Protein AF-A0AAQ3WH14-F1 (afdb_monomer_lite)

InterPro domains:
  IPR000823 Plant peroxidase [PR00461] (354-373)
  IPR000823 Plant peroxidase [PR00461] (378-398)
  IPR000823 Plant peroxidase [PR00461] (417-430)
  IPR000823 Plant peroxidase [PR00461] (436-446)
  IPR000823 Plant peroxidase [PR00461] (455-470)
  IPR000823 Plant peroxidase [PR00461] (501-513)
  IPR000823 Plant peroxidase [PR00461] (567-582)
  IPR000823 Plant peroxidase [PR00461] (583-600)
  IPR000823 Plant peroxidase [PR00461] (625-638)
  IPR000823 Plant peroxidase [PTHR31235] (31-339)
  IPR002016 Haem peroxidase [PF00141] (60-306)
  IPR002016 Haem peroxidase [PF00141] (361-611)
  IPR002016 Haem peroxidase [PF00141] (699-943)
  IPR002016 Haem peroxidase [PR00458] (376-390)
  IPR002016 Haem peroxidase [PR00458] (437-454)
  IPR002016 Haem peroxidase [PR00458] (455-467)
  IPR002016 Haem peroxidase [PR00458] (502-517)
  IPR002016 Haem peroxidase [PR00458] (900-915)
  IPR002016 Haem peroxidase [PS50873] (43-346)
  IPR002016 Haem peroxidase [PS50873] (344-651)

Organism: NCBI:txid547442

Structure (mmCIF, N/CA/C/O backbone):
data_AF-A0AAQ3WH14-F1
#
_entry.id   AF-A0AAQ3WH14-F1
#
loop_
_atom_site.group_PDB
_atom_site.id
_atom_site.type_symbol
_atom_site.label_atom_id
_atom_site.label_alt_id
_atom_site.label_comp_id
_atom_site.label_asym_id
_atom_site.label_entity_id
_atom_site.label_seq_id
_atom_site.pdbx_PDB_ins_code
_atom_site.Cartn_x
_atom_site.Cartn_y
_atom_site.Cartn_z
_atom_site.occupancy
_atom_site.B_iso_or_equiv
_atom_site.auth_seq_id
_atom_site.auth_comp_id
_atom_site.auth_asym_id
_atom_site.auth_atom_id
_atom_site.pdbx_PDB_model_num
ATOM 1 N N . MET A 1 1 ? -26.063 -14.538 92.905 1.00 34.34 1 MET A N 1
ATOM 2 C CA . MET A 1 1 ? -25.405 -15.787 93.361 1.00 34.34 1 MET A CA 1
ATOM 3 C C . MET A 1 1 ? -25.209 -16.696 92.156 1.00 34.34 1 MET A C 1
ATOM 5 O O . MET A 1 1 ? -25.948 -16.538 91.194 1.00 34.34 1 MET A O 1
ATOM 9 N N . ALA A 1 2 ? -24.216 -17.586 92.174 1.00 45.72 2 ALA A N 1
ATOM 10 C CA . ALA A 1 2 ? -23.890 -18.449 91.035 1.00 45.72 2 ALA A CA 1
ATOM 11 C C . ALA A 1 2 ? -24.552 -19.832 91.134 1.00 45.72 2 ALA A C 1
ATOM 13 O O . ALA A 1 2 ? -24.705 -20.358 92.234 1.00 45.72 2 ALA A O 1
ATOM 14 N N . SER A 1 3 ? -24.834 -20.457 89.988 1.00 34.75 3 SER A N 1
ATOM 15 C CA . SER A 1 3 ? -24.667 -21.906 89.801 1.00 34.75 3 SER A CA 1
ATOM 16 C C . SER A 1 3 ? -24.689 -22.271 88.313 1.00 34.75 3 SER A C 1
ATOM 18 O O . SER A 1 3 ? -25.274 -21.552 87.505 1.00 34.75 3 SER A O 1
ATOM 20 N N . SER A 1 4 ? -24.075 -23.397 87.956 1.00 50.78 4 SER A N 1
ATOM 21 C CA . SER A 1 4 ? -24.075 -23.971 86.607 1.00 50.78 4 SER A CA 1
ATOM 22 C C . SER A 1 4 ? -24.204 -25.495 86.688 1.00 50.78 4 SER A C 1
ATOM 24 O O . SER A 1 4 ? -23.597 -26.122 87.558 1.00 50.78 4 SER A O 1
ATOM 26 N N . ARG A 1 5 ? -24.980 -26.110 85.783 1.00 40.62 5 ARG A N 1
ATOM 27 C CA . ARG A 1 5 ? -24.983 -27.566 85.541 1.00 40.62 5 ARG A CA 1
ATOM 28 C C . ARG A 1 5 ? -25.266 -27.896 84.062 1.00 40.62 5 ARG A C 1
ATOM 30 O O . ARG A 1 5 ? -25.928 -27.100 83.400 1.00 40.62 5 ARG A O 1
ATOM 37 N N . PRO A 1 6 ? -24.748 -29.029 83.542 1.00 61.78 6 PRO A N 1
ATOM 38 C CA . PRO A 1 6 ? -24.828 -29.404 82.127 1.00 61.78 6 PRO A CA 1
ATOM 39 C C . PRO A 1 6 ? -25.995 -30.361 81.819 1.00 61.78 6 PRO A C 1
ATOM 41 O O . PRO A 1 6 ? -26.651 -30.865 82.731 1.00 61.78 6 PRO A O 1
ATOM 44 N N . LEU A 1 7 ? -26.189 -30.679 80.533 1.00 32.81 7 LEU A N 1
ATOM 45 C CA . LEU A 1 7 ? -27.071 -31.751 80.054 1.00 32.81 7 LEU A CA 1
ATOM 46 C C . LEU A 1 7 ? -26.347 -32.705 79.089 1.00 32.81 7 LEU A C 1
ATOM 48 O O . LEU A 1 7 ? -25.320 -32.360 78.506 1.00 32.81 7 LEU A O 1
ATOM 52 N N . SER A 1 8 ? -26.869 -33.929 78.991 1.00 32.41 8 SER A N 1
ATOM 53 C CA . SER A 1 8 ? -26.214 -35.103 78.403 1.00 32.41 8 SER A CA 1
ATOM 54 C C . SER A 1 8 ? -26.735 -35.492 77.012 1.00 32.41 8 SER A C 1
ATOM 56 O O . SER A 1 8 ? -27.715 -34.953 76.504 1.00 32.41 8 SER A O 1
ATOM 58 N N . SER A 1 9 ? -26.041 -36.442 76.383 1.00 40.28 9 SER A N 1
ATOM 59 C CA . SER A 1 9 ? -26.258 -36.909 75.012 1.00 40.28 9 SER A CA 1
ATOM 60 C C . SER A 1 9 ? -27.382 -37.945 74.851 1.00 40.28 9 SER A C 1
ATOM 62 O O . SER A 1 9 ? -27.764 -38.649 75.783 1.00 40.28 9 SER A O 1
ATOM 64 N N . SER A 1 10 ? -27.844 -38.093 73.607 1.00 32.38 10 SER A N 1
ATOM 65 C CA . SER A 1 10 ? -28.448 -39.315 73.050 1.00 32.38 10 SER A CA 1
ATOM 66 C C . SER A 1 10 ? -28.056 -39.427 71.561 1.00 32.38 10 SER A C 1
ATOM 68 O O . SER A 1 10 ? -27.412 -38.517 71.034 1.00 32.38 10 SER A O 1
ATOM 70 N N . SER A 1 11 ? -28.299 -40.568 70.905 1.00 43.16 11 SER A N 1
ATOM 71 C CA . SER A 1 11 ? -27.594 -40.953 69.665 1.00 43.16 11 SER A CA 1
ATOM 72 C C . SER A 1 11 ? -28.444 -41.782 68.682 1.00 43.16 11 SER A C 1
ATOM 74 O O . SER A 1 11 ? -29.583 -42.118 68.996 1.00 43.16 11 SER A O 1
ATOM 76 N N . SER A 1 12 ? -27.844 -42.142 67.527 1.00 39.84 12 SER A N 1
ATOM 77 C CA . SER A 1 12 ? -28.350 -42.937 66.370 1.00 39.84 12 SER A CA 1
ATOM 78 C C . SER A 1 12 ? -28.787 -42.114 65.134 1.00 39.84 12 SER A C 1
ATOM 80 O O . SER A 1 12 ? -29.106 -40.941 65.274 1.00 39.84 12 SER A O 1
ATOM 82 N N . SER A 1 13 ? -28.832 -42.644 63.896 1.00 46.34 13 SER A N 1
ATOM 83 C CA . SER A 1 13 ? -28.001 -43.679 63.225 1.00 46.34 13 SER A CA 1
ATOM 84 C C . SER A 1 13 ? -28.377 -43.788 61.731 1.00 46.34 13 SER A C 1
ATOM 86 O O . SER A 1 13 ? -29.502 -44.169 61.423 1.00 46.34 13 SER A O 1
ATOM 88 N N . THR A 1 14 ? -27.442 -43.565 60.794 1.00 39.75 14 THR A N 1
ATOM 89 C CA . THR A 1 14 ? -27.648 -43.876 59.357 1.00 39.75 14 THR A CA 1
ATOM 90 C C . THR A 1 14 ? -26.352 -44.296 58.647 1.00 39.75 14 THR A C 1
ATOM 92 O O . THR A 1 14 ? -25.650 -43.475 58.055 1.00 39.75 14 THR A O 1
ATOM 95 N N . ARG A 1 15 ? -26.041 -45.600 58.645 1.00 47.75 15 ARG A N 1
ATOM 96 C CA . ARG A 1 15 ? -25.064 -46.194 57.710 1.00 47.75 15 ARG A CA 1
ATOM 97 C C . ARG A 1 15 ? -25.791 -46.591 56.418 1.00 47.75 15 ARG A C 1
ATOM 99 O O . ARG A 1 15 ? -26.507 -47.583 56.424 1.00 47.75 15 ARG A O 1
ATOM 106 N N . GLY A 1 16 ? -25.606 -45.840 55.328 1.00 45.25 16 GLY A N 1
ATOM 107 C CA . GLY A 1 16 ? -26.222 -46.187 54.033 1.00 45.25 16 GLY A CA 1
ATOM 108 C C . GLY A 1 16 ? -25.792 -45.355 52.818 1.00 45.25 16 GLY A C 1
ATOM 109 O O . GLY A 1 16 ? -25.806 -45.858 51.701 1.00 45.25 16 GLY A O 1
ATOM 110 N N . THR A 1 17 ? -25.351 -44.109 53.006 1.00 48.88 17 THR A N 1
ATOM 111 C CA . THR A 1 17 ? -25.055 -43.175 51.899 1.00 48.88 17 THR A CA 1
ATOM 112 C C . THR A 1 17 ? -23.684 -43.368 51.234 1.00 48.88 17 THR A C 1
ATOM 114 O O . THR A 1 17 ? -23.524 -43.047 50.059 1.00 48.88 17 THR A O 1
ATOM 117 N N . ALA A 1 18 ? -22.695 -43.920 51.945 1.00 47.44 18 ALA A N 1
ATOM 118 C CA . ALA A 1 18 ? -21.292 -43.918 51.508 1.00 47.44 18 ALA A CA 1
ATOM 119 C C . ALA A 1 18 ? -21.001 -44.729 50.225 1.00 47.44 18 ALA A C 1
ATOM 121 O O . ALA A 1 18 ? -20.164 -44.325 49.419 1.00 47.44 18 ALA A O 1
ATOM 122 N N . ALA A 1 19 ? -21.684 -45.861 50.015 1.00 48.16 19 ALA A N 1
ATOM 123 C CA . ALA A 1 19 ? -21.408 -46.750 48.881 1.00 48.16 19 ALA A CA 1
ATOM 124 C C . ALA A 1 19 ? -21.840 -46.145 47.532 1.00 48.16 19 ALA A C 1
ATOM 126 O O . ALA A 1 19 ? -21.122 -46.259 46.539 1.00 48.16 19 ALA A O 1
ATOM 127 N N . ILE A 1 20 ? -22.986 -45.455 47.506 1.00 52.09 20 ILE A N 1
ATOM 128 C CA . ILE A 1 20 ? -23.526 -44.833 46.288 1.00 52.09 20 ILE A CA 1
ATOM 129 C C . ILE A 1 20 ? -22.655 -43.637 45.874 1.00 52.09 20 ILE A C 1
ATOM 131 O O . ILE A 1 20 ? -22.336 -43.497 44.694 1.00 52.09 20 ILE A O 1
ATOM 135 N N . SER A 1 21 ? -22.181 -42.828 46.832 1.00 53.28 21 SER A N 1
ATOM 136 C CA . SER A 1 21 ? -21.262 -41.717 46.543 1.00 53.28 21 SER A CA 1
ATOM 137 C C . SER A 1 21 ? -19.951 -42.171 45.894 1.00 53.28 21 SER A C 1
ATOM 139 O O . SER A 1 21 ? -19.500 -41.512 44.965 1.00 53.28 21 SER A O 1
ATOM 141 N N . MET A 1 22 ? -19.358 -43.293 46.320 1.00 54.59 22 MET A N 1
ATOM 142 C CA . MET A 1 22 ? -18.127 -43.821 45.704 1.00 54.59 22 MET A CA 1
ATOM 143 C C . MET A 1 22 ? -18.341 -44.250 44.246 1.00 54.59 22 MET A C 1
ATOM 145 O O . MET A 1 22 ? -17.526 -43.915 43.388 1.00 54.59 22 MET A O 1
ATOM 149 N N . ALA A 1 23 ? -19.450 -44.932 43.939 1.00 52.69 23 ALA A N 1
ATOM 150 C CA . ALA A 1 23 ? -19.769 -45.335 42.568 1.00 52.69 23 ALA A CA 1
ATOM 151 C C . ALA A 1 23 ? -19.988 -44.121 41.646 1.00 52.69 23 ALA A C 1
ATOM 153 O O . ALA A 1 23 ? -19.436 -44.073 40.547 1.00 52.69 23 ALA A O 1
ATOM 154 N N . VAL A 1 24 ? -20.728 -43.108 42.115 1.00 57.69 24 VAL A N 1
ATOM 155 C CA . VAL A 1 24 ? -20.928 -41.853 41.371 1.00 57.69 24 VAL A CA 1
ATOM 156 C C . VAL A 1 24 ? -19.606 -41.105 41.186 1.00 57.69 24 VAL A C 1
ATOM 158 O O . VAL A 1 24 ? -19.333 -40.642 40.083 1.00 57.69 24 VAL A O 1
ATOM 161 N N . LEU A 1 25 ? -18.753 -41.029 42.214 1.00 57.06 25 LEU A N 1
ATOM 162 C CA . LEU A 1 25 ? -17.462 -40.344 42.116 1.00 57.06 25 LEU A CA 1
ATOM 163 C C . LEU A 1 25 ? -16.539 -41.014 41.088 1.00 57.06 25 LEU A C 1
ATOM 165 O O . LEU A 1 25 ? -15.946 -40.318 40.272 1.00 57.06 25 LEU A O 1
ATOM 169 N N . VAL A 1 26 ? -16.463 -42.349 41.064 1.00 63.34 26 VAL A N 1
ATOM 170 C CA . VAL A 1 26 ? -15.660 -43.085 40.070 1.00 63.34 26 VAL A CA 1
ATOM 171 C C . VAL A 1 26 ? -16.207 -42.889 38.652 1.00 63.34 26 VAL A C 1
ATOM 173 O O . VAL A 1 26 ? -15.426 -42.641 37.736 1.00 63.34 26 VAL A O 1
ATOM 176 N N . VAL A 1 27 ? -17.529 -42.912 38.454 1.00 61.38 27 VAL A N 1
ATOM 177 C CA . VAL A 1 27 ? -18.140 -42.633 37.140 1.00 61.38 27 VAL A CA 1
ATOM 178 C C . VAL A 1 27 ? -17.884 -41.187 36.690 1.00 61.38 27 VAL A C 1
ATOM 180 O O . VAL A 1 27 ? -17.551 -40.966 35.529 1.00 61.38 27 VAL A O 1
ATOM 183 N N . VAL A 1 28 ? -17.947 -40.204 37.596 1.00 63.62 28 VAL A N 1
ATOM 184 C CA . VAL A 1 28 ? -17.624 -38.793 37.307 1.00 63.62 28 VAL A CA 1
ATOM 185 C C . VAL A 1 28 ? -16.127 -38.587 37.041 1.00 63.62 28 VAL A C 1
ATOM 187 O O . VAL A 1 28 ? -15.772 -37.800 36.165 1.00 63.62 28 VAL A O 1
ATOM 190 N N . VAL A 1 29 ? -15.236 -39.324 37.709 1.00 63.81 29 VAL A N 1
ATOM 191 C CA . VAL A 1 29 ? -13.787 -39.301 37.431 1.00 63.81 29 VAL A CA 1
ATOM 192 C C . VAL A 1 29 ? -13.475 -39.934 36.071 1.00 63.81 29 VAL A C 1
ATOM 194 O O . VAL A 1 29 ? -12.691 -39.376 35.312 1.00 63.81 29 VAL A O 1
ATOM 197 N N . ILE A 1 30 ? -14.140 -41.030 35.696 1.00 59.03 30 ILE A N 1
ATOM 198 C CA . ILE A 1 30 ? -13.982 -41.648 34.367 1.00 59.03 30 ILE A CA 1
ATOM 199 C C . ILE A 1 30 ? -14.547 -40.736 33.263 1.00 59.03 30 ILE A C 1
ATOM 201 O O . ILE A 1 30 ? -13.901 -40.553 32.232 1.00 59.03 30 ILE A O 1
ATOM 205 N N . LEU A 1 31 ? -15.700 -40.095 33.485 1.00 53.16 31 LEU A N 1
ATOM 206 C CA . LEU A 1 31 ? -16.274 -39.124 32.543 1.00 53.16 31 LEU A CA 1
ATOM 207 C C . LEU A 1 31 ? -15.431 -37.845 32.416 1.00 53.16 31 LEU A C 1
ATOM 209 O O . LEU A 1 31 ? -15.303 -37.314 31.317 1.00 53.16 31 LEU A O 1
ATOM 213 N N . SER A 1 32 ? -14.809 -37.361 33.494 1.00 53.78 32 SER A N 1
ATOM 214 C CA . SER A 1 32 ? -13.922 -36.185 33.430 1.00 53.78 32 SER A CA 1
ATOM 215 C C . SER A 1 32 ? -12.524 -36.507 32.878 1.00 53.78 32 SER A C 1
ATOM 217 O O . SER A 1 32 ? -11.940 -35.665 32.197 1.00 53.78 32 SER A O 1
ATOM 219 N N . ALA A 1 33 ? -12.028 -37.741 33.032 1.00 45.06 33 ALA A N 1
ATOM 220 C CA . ALA A 1 33 ? -10.863 -38.246 32.298 1.00 45.06 33 ALA A CA 1
ATOM 221 C C . ALA A 1 33 ? -11.144 -38.363 30.784 1.00 45.06 33 ALA A C 1
ATOM 223 O O . ALA A 1 33 ? -10.317 -37.972 29.959 1.00 45.06 33 ALA A O 1
ATOM 224 N N . ALA A 1 34 ? -12.344 -38.815 30.402 1.00 43.41 34 ALA A N 1
ATOM 225 C CA . ALA A 1 34 ? -12.783 -38.800 29.006 1.00 43.41 34 ALA A CA 1
ATOM 226 C C . ALA A 1 34 ? -12.933 -37.363 28.462 1.00 43.41 34 ALA A C 1
ATOM 228 O O . ALA A 1 34 ? -12.568 -37.092 27.323 1.00 43.41 34 ALA A O 1
ATOM 229 N N . ALA A 1 35 ? -13.392 -36.414 29.285 1.00 43.94 35 ALA A N 1
ATOM 230 C CA . ALA A 1 35 ? -13.526 -35.007 28.896 1.00 43.94 35 ALA A CA 1
ATOM 231 C C . ALA A 1 35 ? -12.197 -34.219 28.831 1.00 43.94 35 ALA A C 1
ATOM 233 O O . ALA A 1 35 ? -12.177 -33.114 28.293 1.00 43.94 35 ALA A O 1
ATOM 234 N N . THR A 1 36 ? -11.085 -34.754 29.351 1.00 39.25 36 THR A N 1
ATOM 235 C CA . THR A 1 36 ? -9.768 -34.076 29.374 1.00 39.25 36 THR A CA 1
ATOM 236 C C . THR A 1 36 ? -8.774 -34.590 28.325 1.00 39.25 36 THR A C 1
ATOM 238 O O . THR A 1 36 ? -7.623 -34.162 28.308 1.00 39.25 36 THR A O 1
ATOM 241 N N . THR A 1 37 ? -9.209 -35.450 27.395 1.00 36.47 37 THR A N 1
ATOM 242 C CA . THR A 1 37 ? -8.345 -36.076 26.370 1.00 36.47 37 THR A CA 1
ATOM 243 C C . THR A 1 37 ? -8.539 -35.561 24.933 1.00 36.47 37 THR A C 1
ATOM 245 O O . THR A 1 37 ? -7.953 -36.116 24.008 1.00 36.47 37 THR A O 1
ATOM 248 N N . MET A 1 38 ? -9.260 -34.447 24.729 1.00 37.25 38 MET A N 1
ATOM 249 C CA . MET A 1 38 ? -9.312 -33.718 23.441 1.00 37.25 38 MET A CA 1
ATOM 250 C C . MET A 1 38 ? -8.936 -32.227 23.545 1.00 37.25 38 MET A C 1
ATOM 252 O O . MET A 1 38 ? -9.446 -31.388 22.811 1.00 37.25 38 MET A O 1
ATOM 256 N N . ALA A 1 39 ? -7.967 -31.910 24.407 1.00 37.97 39 ALA A N 1
ATOM 257 C CA . ALA A 1 39 ? -7.136 -30.708 24.278 1.00 37.97 39 ALA A CA 1
ATOM 258 C C . ALA A 1 39 ? -5.757 -31.072 23.691 1.00 37.97 39 ALA A C 1
ATOM 260 O O . ALA A 1 39 ? -4.713 -30.672 24.205 1.00 37.97 39 ALA A O 1
ATOM 261 N N . ALA A 1 40 ? -5.749 -31.882 22.627 1.00 34.19 40 ALA A N 1
ATOM 262 C CA . ALA A 1 40 ? -4.545 -32.080 21.833 1.00 34.19 40 ALA A CA 1
ATOM 263 C C . ALA A 1 40 ? -4.116 -30.733 21.231 1.00 34.19 40 ALA A C 1
ATOM 265 O O . ALA A 1 40 ? -4.961 -29.955 20.782 1.00 34.19 40 ALA A O 1
ATOM 266 N N . ALA A 1 41 ? -2.809 -30.471 21.175 1.00 44.53 41 ALA A N 1
ATOM 267 C CA . ALA A 1 41 ? -2.298 -29.440 20.283 1.00 44.53 41 ALA A CA 1
ATOM 268 C C . ALA A 1 41 ? -2.637 -29.883 18.853 1.00 44.53 41 ALA A C 1
ATOM 270 O O . ALA A 1 41 ? -2.054 -30.844 18.351 1.00 44.53 41 ALA A O 1
ATOM 271 N N . ALA A 1 42 ? -3.642 -29.245 18.249 1.00 52.84 42 ALA A N 1
ATOM 272 C CA . ALA A 1 42 ? -4.132 -29.594 16.924 1.00 52.84 42 ALA A CA 1
ATOM 273 C C . ALA A 1 42 ? -3.075 -29.218 15.877 1.00 52.84 42 ALA A C 1
ATOM 275 O O . ALA A 1 42 ? -3.033 -28.087 15.393 1.00 52.84 42 ALA A O 1
ATOM 276 N N . GLY A 1 43 ? -2.185 -30.174 15.600 1.00 64.88 43 GLY A N 1
ATOM 277 C CA . GLY A 1 43 ? -1.262 -30.129 14.476 1.00 64.88 43 GLY A CA 1
ATOM 278 C C . GLY A 1 43 ? -2.007 -30.201 13.144 1.00 64.88 43 GLY A C 1
ATOM 279 O O . GLY A 1 43 ? -3.231 -30.332 13.106 1.00 64.88 43 GLY A O 1
ATOM 280 N N . LEU A 1 44 ? -1.257 -30.112 12.047 1.00 85.81 44 LEU A N 1
ATOM 281 C CA . LEU A 1 44 ? -1.864 -30.056 10.722 1.00 85.81 44 LEU A CA 1
ATOM 282 C C . LEU A 1 44 ? -2.574 -31.368 10.367 1.00 85.81 44 LEU A C 1
ATOM 284 O O . LEU A 1 44 ? -1.964 -32.438 10.395 1.00 85.81 44 LEU A O 1
ATOM 288 N N . ASP A 1 45 ? -3.835 -31.261 9.957 1.00 88.06 45 ASP A N 1
ATOM 289 C CA . ASP A 1 45 ? -4.685 -32.381 9.551 1.00 88.06 45 ASP A CA 1
ATOM 290 C C . ASP A 1 45 ? -5.345 -32.069 8.199 1.00 88.06 45 ASP A C 1
ATOM 292 O O . ASP A 1 45 ? -5.660 -30.921 7.894 1.00 88.06 45 ASP A O 1
ATOM 296 N N . LYS A 1 46 ? -5.538 -33.074 7.347 1.00 84.62 46 LYS A N 1
ATOM 297 C CA . LYS A 1 46 ? -6.159 -32.892 6.022 1.00 84.62 46 LYS A CA 1
ATOM 298 C C . LYS A 1 46 ? -7.648 -32.578 6.159 1.00 84.62 46 LYS A C 1
ATOM 300 O O . LYS A 1 46 ? -8.174 -31.743 5.434 1.00 84.62 46 LYS A O 1
ATOM 305 N N . ASP A 1 47 ? -8.289 -33.179 7.156 1.00 85.88 47 ASP A N 1
ATOM 306 C CA . ASP A 1 47 ? -9.710 -33.030 7.440 1.00 85.88 47 ASP A CA 1
ATOM 307 C C . ASP A 1 47 ? -9.971 -31.925 8.489 1.00 85.88 47 ASP A C 1
ATOM 309 O O . ASP A 1 47 ? -11.084 -31.812 9.004 1.00 85.88 47 ASP A O 1
ATOM 313 N N . PHE A 1 48 ? -8.981 -31.070 8.800 1.00 92.69 48 PHE A N 1
ATOM 314 C CA . PHE A 1 48 ? -9.045 -30.036 9.853 1.00 92.69 48 PHE A CA 1
ATOM 315 C C . PHE A 1 48 ? -10.288 -29.132 9.756 1.00 92.69 48 PHE A C 1
ATOM 317 O O . PHE A 1 48 ? -10.914 -28.802 10.764 1.00 92.69 48 PHE A O 1
ATOM 324 N N . TYR A 1 49 ? -10.674 -28.755 8.534 1.00 9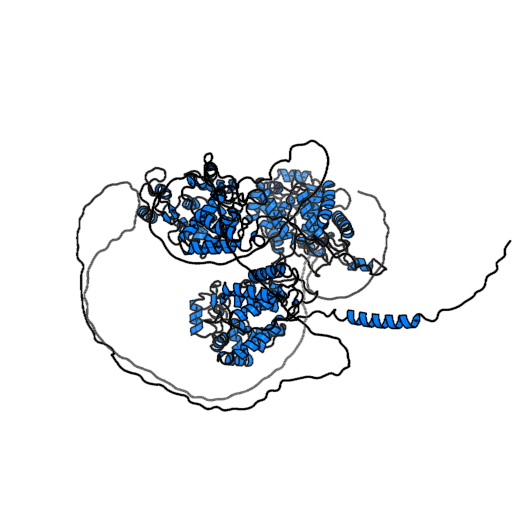2.94 49 TYR A N 1
ATOM 325 C CA . TYR A 1 49 ? -11.834 -27.898 8.271 1.00 92.94 49 TYR A CA 1
ATOM 326 C C . TYR A 1 49 ? -13.133 -28.664 7.965 1.00 92.94 49 TYR A C 1
ATOM 328 O O . TYR A 1 49 ? -14.171 -28.031 7.790 1.00 92.94 49 TYR A O 1
ATOM 336 N N . SER A 1 50 ? -13.128 -30.002 7.957 1.00 89.88 50 SER A N 1
ATOM 337 C CA . SER A 1 50 ? -14.280 -30.848 7.576 1.00 89.88 50 SER A CA 1
ATOM 338 C C . SER A 1 50 ? -15.594 -30.513 8.297 1.00 89.88 50 SER A C 1
ATOM 340 O O . SER A 1 50 ? -16.667 -30.638 7.715 1.00 89.88 50 SER A O 1
ATOM 342 N N . ASN A 1 51 ? -15.517 -30.056 9.551 1.00 88.12 51 ASN A N 1
ATOM 343 C CA . ASN A 1 51 ? -16.675 -29.723 10.387 1.00 88.12 51 ASN A CA 1
ATOM 344 C C . ASN A 1 51 ? -16.899 -28.206 10.572 1.00 88.12 51 ASN A C 1
ATOM 346 O O . ASN A 1 51 ? -17.901 -27.809 11.162 1.00 88.12 51 ASN A O 1
ATOM 350 N N . THR A 1 52 ? -15.975 -27.355 10.113 1.00 88.62 52 THR A N 1
ATOM 351 C CA . THR A 1 52 ? -15.961 -25.901 10.398 1.00 88.62 52 THR A CA 1
ATOM 352 C C . THR A 1 52 ? -15.967 -25.035 9.138 1.00 88.62 52 THR A C 1
ATOM 354 O O . THR A 1 52 ? -16.544 -23.951 9.141 1.00 88.62 52 THR A O 1
ATOM 357 N N . CYS A 1 53 ? -15.383 -25.522 8.044 1.00 95.56 53 CYS A N 1
ATOM 358 C CA . CYS A 1 53 ? -15.502 -24.970 6.700 1.00 95.56 53 CYS A CA 1
ATOM 359 C C . CYS A 1 53 ? -15.411 -26.105 5.654 1.00 95.56 53 CYS A C 1
ATOM 361 O O . CYS A 1 53 ? -14.405 -26.207 4.950 1.00 95.56 53 CYS A O 1
ATOM 363 N N . PRO A 1 54 ? -16.431 -26.985 5.544 1.00 93.06 54 PRO A N 1
ATOM 364 C CA . PRO A 1 54 ? -16.369 -28.202 4.720 1.00 93.06 54 PRO A CA 1
ATOM 365 C C . PRO A 1 54 ? -16.035 -27.956 3.240 1.00 93.06 54 PRO A C 1
ATOM 367 O O . PRO A 1 54 ? -15.429 -28.809 2.605 1.00 93.06 54 PRO A O 1
ATOM 370 N N . HIS A 1 55 ? -16.380 -26.781 2.707 1.00 93.81 55 HIS A N 1
ATOM 371 C CA . HIS A 1 55 ? -16.131 -26.392 1.314 1.00 93.81 55 HIS A CA 1
ATOM 372 C C . HIS A 1 55 ? -14.841 -25.579 1.112 1.00 93.81 55 HIS A C 1
ATOM 374 O O . HIS A 1 55 ? -14.690 -24.939 0.073 1.00 93.81 55 HIS A O 1
ATOM 380 N N . VAL A 1 56 ? -13.912 -25.558 2.079 1.00 95.88 56 VAL A N 1
ATOM 381 C CA . VAL A 1 56 ? -12.667 -24.772 1.959 1.00 95.88 56 VAL A CA 1
ATOM 382 C C . VAL A 1 56 ? -11.883 -25.132 0.695 1.00 95.88 56 VAL A C 1
ATOM 384 O O . VAL A 1 56 ? -11.498 -24.244 -0.062 1.00 95.88 56 VAL A O 1
ATOM 387 N N . GLU A 1 57 ? -11.705 -26.425 0.427 1.00 93.88 57 GLU A N 1
ATOM 388 C CA . GLU A 1 57 ? -10.971 -26.903 -0.743 1.00 93.88 57 GLU A CA 1
ATOM 389 C C . GLU A 1 57 ? -11.723 -26.638 -2.050 1.00 93.88 57 GLU A C 1
ATOM 391 O O . GLU A 1 57 ? -11.106 -26.206 -3.021 1.00 93.88 57 GLU A O 1
ATOM 396 N N . ASP A 1 58 ? -13.047 -26.827 -2.068 1.00 95.69 58 ASP A N 1
ATOM 397 C CA . ASP A 1 58 ? -13.888 -26.531 -3.234 1.00 95.69 58 ASP A CA 1
ATOM 398 C C . ASP A 1 58 ? -13.779 -25.047 -3.620 1.00 95.69 58 ASP A C 1
ATOM 400 O O . ASP A 1 58 ? -13.502 -24.717 -4.773 1.00 95.69 58 ASP A O 1
ATOM 404 N N . ILE A 1 59 ? -13.916 -24.147 -2.639 1.00 96.44 59 ILE A N 1
ATOM 405 C CA . ILE A 1 59 ? -13.866 -22.692 -2.836 1.00 96.44 59 ILE A CA 1
ATOM 406 C C . ILE A 1 59 ? -12.488 -22.248 -3.341 1.00 96.44 59 ILE A C 1
ATOM 408 O O . ILE A 1 59 ? -12.421 -21.467 -4.290 1.00 96.44 59 ILE A O 1
ATOM 412 N N . VAL A 1 60 ? -11.390 -22.742 -2.751 1.00 97.94 60 VAL A N 1
ATOM 413 C CA . VAL A 1 60 ? -10.031 -22.411 -3.223 1.00 97.94 60 VAL A CA 1
ATOM 414 C C . VAL A 1 60 ? -9.817 -22.922 -4.649 1.00 97.94 60 VAL A C 1
ATOM 416 O O . VAL A 1 60 ? -9.292 -22.196 -5.492 1.00 97.94 60 VAL A O 1
ATOM 419 N N . LYS A 1 61 ? -10.266 -24.142 -4.948 1.00 96.69 61 LYS A N 1
ATOM 420 C CA . LYS A 1 61 ? -10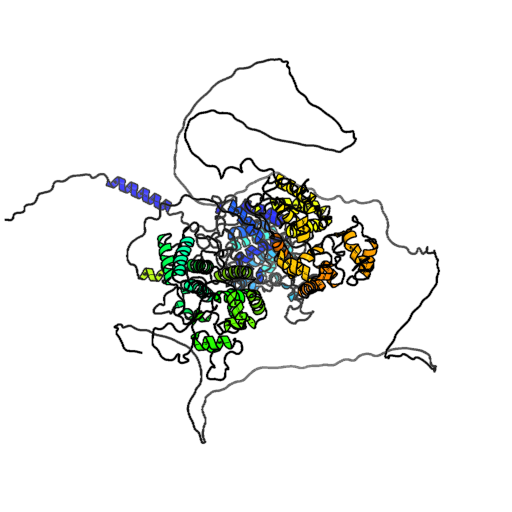.085 -24.784 -6.251 1.00 96.69 61 LYS A CA 1
ATOM 421 C C . LYS A 1 61 ? -10.895 -24.117 -7.362 1.00 96.69 61 LYS A C 1
ATOM 423 O O . LYS A 1 61 ? -10.357 -23.899 -8.444 1.00 96.69 61 LYS A O 1
ATOM 428 N N . GLU A 1 62 ? -12.156 -23.762 -7.112 1.00 96.12 62 GLU A N 1
ATOM 429 C CA . GLU A 1 62 ? -12.990 -22.984 -8.043 1.00 96.12 62 GLU A CA 1
ATOM 430 C C . GLU A 1 62 ? -12.354 -21.630 -8.379 1.00 96.12 62 GLU A C 1
ATOM 432 O O . GLU A 1 62 ? -12.270 -21.237 -9.543 1.00 96.12 62 GLU A O 1
ATOM 437 N N . GLU A 1 63 ? -11.874 -20.923 -7.356 1.00 91.56 63 GLU A N 1
ATOM 438 C CA . GLU A 1 63 ? -11.164 -19.660 -7.529 1.00 91.56 63 GLU A CA 1
ATOM 439 C C . GLU A 1 63 ? -9.896 -19.832 -8.361 1.00 91.56 63 GLU A C 1
ATOM 441 O O . GLU A 1 63 ? -9.664 -19.075 -9.303 1.00 91.56 63 GLU A O 1
ATOM 446 N N . MET A 1 64 ? -9.096 -20.851 -8.044 1.00 96.19 64 MET A N 1
ATOM 447 C CA . MET A 1 64 ? -7.857 -21.158 -8.748 1.00 96.19 64 MET A CA 1
ATOM 448 C C . MET A 1 64 ? -8.095 -21.551 -10.209 1.00 96.19 64 MET A C 1
ATOM 450 O O . MET A 1 64 ? -7.321 -21.127 -11.067 1.00 96.19 64 MET A O 1
ATOM 454 N N . VAL A 1 65 ? -9.179 -22.275 -10.521 1.00 95.88 65 VAL A N 1
ATOM 455 C CA . VAL A 1 65 ? -9.590 -22.568 -11.907 1.00 95.88 65 VAL A CA 1
ATOM 456 C C . VAL A 1 65 ? -9.752 -21.272 -12.698 1.00 95.88 65 VAL A C 1
ATOM 458 O O . VAL A 1 65 ? -9.122 -21.127 -13.744 1.00 95.88 65 VAL A O 1
ATOM 461 N N . GLU A 1 66 ? -10.527 -20.308 -12.197 1.00 85.38 66 GLU A N 1
ATOM 462 C CA . GLU A 1 66 ? -10.752 -19.043 -12.908 1.00 85.38 66 GLU A CA 1
ATOM 463 C C . GLU A 1 66 ? -9.503 -18.143 -12.929 1.00 85.38 66 GLU A C 1
ATOM 465 O O . GLU A 1 66 ? -9.207 -17.530 -13.955 1.00 85.38 66 GLU A O 1
ATOM 470 N N . VAL A 1 67 ? -8.710 -18.122 -11.852 1.00 83.75 67 VAL A N 1
ATOM 471 C CA . VAL A 1 67 ? -7.450 -17.361 -11.771 1.00 83.75 67 VAL A CA 1
ATOM 472 C C . VAL A 1 67 ? -6.414 -17.859 -12.790 1.00 83.75 67 VAL A C 1
ATOM 474 O O . VAL A 1 67 ? -5.838 -17.048 -13.517 1.00 83.75 67 VAL A O 1
ATOM 477 N N . ILE A 1 68 ? -6.189 -19.173 -12.896 1.00 90.06 68 ILE A N 1
ATOM 478 C CA . ILE A 1 68 ? -5.222 -19.745 -13.851 1.00 90.06 68 ILE A CA 1
ATOM 479 C C . ILE A 1 68 ? -5.760 -19.712 -15.289 1.00 90.06 68 ILE A C 1
ATOM 481 O O . ILE A 1 68 ? -4.991 -19.493 -16.221 1.00 90.06 68 ILE A O 1
ATOM 485 N N . LYS A 1 69 ? -7.074 -19.850 -15.491 1.00 88.81 69 LYS A N 1
ATOM 486 C CA . LYS A 1 69 ? -7.741 -19.680 -16.795 1.00 88.81 69 LYS A CA 1
ATOM 487 C C . LYS A 1 69 ? -7.615 -18.250 -17.330 1.00 88.81 69 LYS A C 1
ATOM 489 O O . LYS A 1 69 ? -7.352 -18.076 -18.517 1.00 88.81 69 LYS A O 1
ATOM 494 N N . ALA A 1 70 ? -7.762 -17.239 -16.471 1.00 73.62 70 ALA A N 1
ATOM 495 C CA . ALA A 1 70 ? -7.581 -15.833 -16.836 1.00 73.62 70 ALA A CA 1
ATOM 496 C C . ALA A 1 70 ? -6.099 -15.453 -17.019 1.00 73.62 70 ALA A C 1
ATOM 498 O O . ALA A 1 70 ? -5.769 -14.666 -17.906 1.00 73.62 70 ALA A O 1
ATOM 499 N N . ALA A 1 71 ? -5.198 -16.015 -16.206 1.00 79.19 71 ALA A N 1
ATOM 500 C CA . ALA A 1 71 ? -3.766 -15.732 -16.260 1.00 79.19 71 ALA A CA 1
ATOM 501 C C . ALA A 1 71 ? -2.905 -17.009 -16.127 1.00 79.19 71 ALA A C 1
ATOM 503 O O . ALA A 1 71 ? -2.317 -17.246 -15.070 1.00 79.19 71 ALA A O 1
ATOM 504 N N . PRO A 1 72 ? -2.713 -17.801 -17.204 1.00 88.50 72 PRO A N 1
ATOM 505 C CA . PRO A 1 72 ? -1.930 -19.043 -17.143 1.00 88.50 72 PRO A CA 1
ATOM 506 C C . PRO A 1 72 ? -0.481 -18.849 -16.665 1.00 88.50 72 PRO A C 1
ATOM 508 O O . PRO A 1 72 ? 0.090 -19.713 -16.005 1.00 88.50 72 PRO A O 1
ATOM 511 N N . THR A 1 73 ? 0.108 -17.673 -16.927 1.00 86.19 73 THR A N 1
ATOM 512 C CA . THR A 1 73 ? 1.459 -17.306 -16.456 1.00 86.19 73 THR A CA 1
ATOM 513 C C . THR A 1 73 ? 1.559 -17.117 -14.932 1.00 86.19 73 THR A C 1
ATOM 515 O O . THR A 1 73 ? 2.654 -16.865 -14.424 1.00 86.19 73 THR A O 1
ATOM 518 N N . LEU A 1 74 ? 0.444 -17.188 -14.195 1.00 88.44 74 LEU A N 1
ATOM 519 C CA . LEU A 1 74 ? 0.374 -16.962 -12.750 1.00 88.44 74 LEU A CA 1
ATOM 520 C C . LEU A 1 74 ? 0.592 -18.245 -11.922 1.00 88.44 74 LEU A C 1
ATOM 522 O O . LEU A 1 74 ? 0.903 -18.141 -10.739 1.00 88.44 74 LEU A O 1
ATOM 526 N N . ALA A 1 75 ? 0.541 -19.436 -12.535 1.00 94.75 75 ALA A N 1
ATOM 527 C CA . ALA A 1 75 ? 0.766 -20.710 -11.841 1.00 94.75 75 ALA A CA 1
ATOM 528 C C . ALA A 1 75 ? 2.152 -20.790 -11.166 1.00 94.75 75 ALA A C 1
ATOM 530 O O . ALA A 1 75 ? 2.247 -21.040 -9.965 1.00 94.75 75 ALA A O 1
ATOM 531 N N . GLY A 1 76 ? 3.224 -20.500 -11.915 1.00 94.88 76 GLY A N 1
ATOM 532 C CA . GLY A 1 76 ? 4.593 -20.429 -11.381 1.00 94.88 76 GLY A CA 1
ATOM 533 C C . GLY A 1 76 ? 4.748 -19.399 -10.248 1.00 94.88 76 GLY A C 1
ATOM 534 O O . GLY A 1 76 ? 5.221 -19.761 -9.176 1.00 94.88 76 GLY A O 1
ATOM 535 N N . PRO A 1 77 ? 4.307 -18.138 -10.422 1.00 94.50 77 PRO A N 1
ATOM 536 C CA . PRO A 1 77 ? 4.277 -17.134 -9.356 1.00 94.50 77 PRO A CA 1
ATOM 537 C C . PRO A 1 77 ? 3.515 -17.525 -8.081 1.00 94.50 77 PRO A C 1
ATOM 539 O O . PRO A 1 77 ? 3.952 -17.135 -7.004 1.00 94.50 77 PRO A O 1
ATOM 542 N N . LEU A 1 78 ? 2.422 -18.291 -8.167 1.00 95.88 78 LEU A N 1
ATOM 543 C CA . LEU A 1 78 ? 1.668 -18.737 -6.985 1.00 95.88 78 LEU A CA 1
ATOM 544 C C . LEU A 1 78 ? 2.349 -19.906 -6.260 1.00 95.88 78 LEU A C 1
ATOM 546 O O . LEU A 1 78 ? 2.439 -19.889 -5.034 1.00 95.88 78 LEU A O 1
ATOM 550 N N . LEU A 1 79 ? 2.925 -20.859 -7.002 1.00 98.06 79 LEU A N 1
ATOM 551 C CA . LEU A 1 79 ? 3.840 -21.862 -6.442 1.00 98.06 79 LEU A CA 1
ATOM 552 C C . LEU A 1 79 ? 5.036 -21.185 -5.744 1.00 98.06 79 LEU A C 1
ATOM 554 O O . LEU A 1 79 ? 5.392 -21.528 -4.616 1.00 98.06 79 LEU A O 1
ATOM 558 N N . ARG A 1 80 ? 5.618 -20.173 -6.400 1.00 97.50 80 ARG A N 1
ATOM 559 C CA . ARG A 1 80 ? 6.720 -19.357 -5.879 1.00 97.50 80 ARG A CA 1
ATOM 560 C C . ARG A 1 80 ? 6.323 -18.582 -4.620 1.00 97.50 80 ARG A C 1
ATOM 562 O O . ARG A 1 80 ? 7.127 -18.523 -3.700 1.00 97.50 80 ARG A O 1
ATOM 569 N N . LEU A 1 81 ? 5.118 -18.014 -4.552 1.00 97.25 81 LEU A N 1
ATOM 570 C CA . LEU A 1 81 ? 4.639 -17.264 -3.386 1.00 97.25 81 LEU A CA 1
ATOM 571 C C . LEU A 1 81 ? 4.628 -18.136 -2.119 1.00 97.25 81 LEU A C 1
ATOM 573 O O . LEU A 1 81 ? 5.125 -17.700 -1.087 1.00 97.25 81 LEU A O 1
ATOM 577 N N . HIS A 1 82 ? 4.159 -19.384 -2.213 1.00 98.06 82 HIS A N 1
ATOM 578 C CA . HIS A 1 82 ? 4.188 -20.321 -1.083 1.00 98.06 82 HIS A CA 1
ATOM 579 C C . HIS A 1 82 ? 5.609 -20.799 -0.730 1.00 98.06 82 HIS A C 1
ATOM 581 O O . HIS A 1 82 ? 5.932 -20.914 0.448 1.00 98.06 82 HIS A O 1
ATOM 587 N N . PHE A 1 83 ? 6.487 -21.020 -1.719 1.00 98.06 83 PHE A N 1
ATOM 588 C CA . PHE A 1 83 ? 7.910 -21.291 -1.454 1.00 98.06 83 PHE A CA 1
ATOM 589 C C . PHE A 1 83 ? 8.573 -20.126 -0.700 1.00 98.06 83 PHE A C 1
ATOM 591 O O . PHE A 1 83 ? 9.304 -20.344 0.263 1.00 98.06 83 PHE A O 1
ATOM 598 N N . HIS A 1 84 ? 8.311 -18.891 -1.136 1.00 97.94 84 HIS A N 1
ATOM 599 C CA . HIS A 1 84 ? 8.894 -17.685 -0.554 1.00 97.94 84 HIS A CA 1
ATOM 600 C C . HIS A 1 84 ? 8.424 -17.431 0.885 1.00 97.94 84 HIS A C 1
ATOM 602 O O . HIS A 1 84 ? 9.233 -16.992 1.690 1.00 97.94 84 HIS A O 1
ATOM 608 N N . ASP A 1 85 ? 7.173 -17.762 1.209 1.00 97.50 85 ASP A N 1
ATOM 609 C CA . ASP A 1 85 ? 6.642 -17.776 2.579 1.00 97.50 85 ASP A CA 1
ATOM 610 C C . ASP A 1 85 ? 7.437 -18.764 3.464 1.00 97.50 85 ASP A C 1
ATOM 612 O O . ASP A 1 85 ? 8.198 -18.379 4.355 1.00 97.50 85 ASP A O 1
ATOM 616 N N . CYS A 1 86 ? 7.383 -20.053 3.107 1.00 97.31 86 CYS A N 1
ATOM 617 C CA . CYS A 1 86 ? 7.984 -21.147 3.872 1.00 97.31 86 CYS A CA 1
ATOM 618 C C . CYS A 1 86 ? 9.498 -21.004 4.120 1.00 97.31 86 CYS A C 1
ATOM 620 O O . CYS A 1 86 ? 10.005 -21.472 5.141 1.00 97.31 86 CYS A O 1
ATOM 622 N N . PHE A 1 87 ? 10.249 -20.391 3.199 1.00 95.88 87 PHE A N 1
ATOM 623 C CA . PHE A 1 87 ? 11.707 -20.276 3.320 1.00 95.88 87 PHE A CA 1
ATOM 624 C C . PHE A 1 87 ? 12.195 -19.092 4.168 1.00 95.88 87 PHE A C 1
ATOM 626 O O . PHE A 1 87 ? 13.384 -19.066 4.493 1.00 95.88 87 PHE A O 1
ATOM 633 N N . VAL A 1 88 ? 11.331 -18.153 4.574 1.00 93.00 88 VAL A N 1
ATOM 634 C CA . VAL A 1 88 ? 11.728 -17.035 5.449 1.00 93.00 88 VAL A CA 1
ATOM 635 C C . VAL A 1 88 ? 11.445 -17.372 6.912 1.00 93.00 88 VAL A C 1
ATOM 637 O O . VAL A 1 88 ? 12.342 -17.878 7.593 1.00 93.00 88 VAL A O 1
ATOM 640 N N . ARG A 1 89 ? 10.221 -17.151 7.404 1.00 83.19 89 ARG A N 1
ATOM 641 C CA . ARG A 1 89 ? 9.848 -17.441 8.803 1.00 83.19 89 ARG A CA 1
ATOM 642 C C . ARG A 1 89 ? 9.249 -18.826 9.007 1.00 83.19 89 ARG A C 1
ATOM 644 O O . ARG A 1 89 ? 9.472 -19.417 10.056 1.00 83.19 89 ARG A O 1
ATOM 651 N N . GLY A 1 90 ? 8.554 -19.334 7.998 1.00 89.00 90 GLY A N 1
ATOM 652 C CA . GLY A 1 90 ? 7.772 -20.563 8.042 1.00 89.00 90 GLY A CA 1
ATOM 653 C C . GLY A 1 90 ? 6.569 -20.426 7.122 1.00 89.00 90 GLY A C 1
ATOM 654 O O . GLY A 1 90 ? 6.338 -19.363 6.556 1.00 89.00 90 GLY A O 1
ATOM 655 N N . CYS A 1 91 ? 5.799 -21.493 6.935 1.00 95.50 91 CYS A N 1
ATOM 656 C CA . CYS A 1 91 ? 4.579 -21.409 6.130 1.00 95.50 91 CYS A CA 1
ATOM 657 C C . CYS A 1 91 ? 3.434 -20.796 6.964 1.00 95.50 91 CYS A C 1
ATOM 659 O O . CYS A 1 91 ? 2.506 -21.508 7.355 1.00 95.50 91 CYS A O 1
ATOM 661 N N . ASP A 1 92 ? 3.525 -19.509 7.308 1.00 94.88 92 ASP A N 1
ATOM 662 C CA . ASP A 1 92 ? 2.576 -18.795 8.178 1.00 94.88 92 ASP A CA 1
ATOM 663 C C . ASP A 1 92 ? 1.902 -17.578 7.506 1.00 94.88 92 ASP A C 1
ATOM 665 O O . ASP A 1 92 ? 1.133 -16.856 8.144 1.00 94.88 92 ASP A O 1
ATOM 669 N N . ALA A 1 93 ? 2.108 -17.369 6.202 1.00 96.38 93 ALA A N 1
ATOM 670 C CA . ALA A 1 93 ? 1.618 -16.210 5.460 1.00 96.38 93 ALA A CA 1
ATOM 671 C C . ALA A 1 93 ? 2.111 -14.847 6.001 1.00 96.38 93 ALA A C 1
ATOM 673 O O . ALA A 1 93 ? 1.411 -13.832 5.829 1.00 96.38 93 ALA A O 1
ATOM 674 N N . SER A 1 94 ? 3.302 -14.789 6.615 1.00 89.94 94 SER A N 1
ATOM 675 C CA . SER A 1 94 ? 4.019 -13.536 6.889 1.00 89.94 94 SER A CA 1
ATOM 676 C C . SER A 1 94 ? 4.255 -12.742 5.604 1.00 89.94 94 SER A C 1
ATOM 678 O O . SER A 1 94 ? 4.060 -11.525 5.602 1.00 89.94 94 SER A O 1
ATOM 680 N N . VAL A 1 95 ? 4.532 -13.421 4.479 1.00 94.69 95 VAL A N 1
ATOM 681 C CA . VAL A 1 95 ? 4.825 -12.802 3.173 1.00 94.69 95 VAL A CA 1
ATOM 682 C C . VAL A 1 95 ? 3.675 -11.949 2.611 1.00 94.69 95 VAL A C 1
ATOM 684 O O . VAL A 1 95 ? 3.852 -11.240 1.624 1.00 94.69 95 VAL A O 1
ATOM 687 N N . LEU A 1 96 ? 2.476 -12.005 3.200 1.00 93.88 96 LEU A N 1
ATOM 688 C CA . LEU A 1 96 ? 1.307 -11.236 2.755 1.00 93.88 96 LEU A CA 1
ATOM 689 C C . LEU A 1 96 ? 1.150 -9.873 3.454 1.00 93.88 96 LEU A C 1
ATOM 691 O O . LEU A 1 96 ? 0.478 -8.993 2.906 1.00 93.88 96 LEU A O 1
ATOM 695 N N . LEU A 1 97 ? 1.764 -9.684 4.630 1.00 80.62 97 LEU A N 1
ATOM 696 C CA . LEU A 1 97 ? 1.618 -8.470 5.445 1.00 80.62 97 LEU A CA 1
ATOM 697 C C . LEU A 1 97 ? 2.082 -7.211 4.695 1.00 80.62 97 LEU A C 1
ATOM 699 O O . LEU A 1 97 ? 3.020 -7.263 3.902 1.00 80.62 97 LEU A O 1
ATOM 703 N N . ASP A 1 98 ? 1.406 -6.082 4.916 1.00 67.00 98 ASP A N 1
ATOM 704 C CA . ASP A 1 98 ? 1.873 -4.768 4.455 1.00 67.00 98 ASP A CA 1
ATOM 705 C C . ASP A 1 98 ? 3.109 -4.315 5.247 1.00 67.00 98 ASP A C 1
ATOM 707 O O . ASP A 1 98 ? 3.217 -4.575 6.448 1.00 67.00 98 ASP A O 1
ATOM 711 N N . SER A 1 99 ? 4.028 -3.602 4.585 1.00 51.22 99 SER A N 1
ATOM 712 C CA . SER A 1 99 ? 5.090 -2.867 5.279 1.00 51.22 99 SER A CA 1
ATOM 713 C C . SER A 1 99 ? 4.498 -1.843 6.249 1.00 51.22 99 SER A C 1
ATOM 715 O O . SER A 1 99 ? 3.612 -1.070 5.885 1.00 51.22 99 SER A O 1
ATOM 717 N N . THR A 1 100 ? 5.043 -1.779 7.463 1.00 46.19 100 THR A N 1
ATOM 718 C CA . THR A 1 100 ? 4.797 -0.677 8.403 1.00 46.19 100 THR A CA 1
ATOM 719 C C . THR A 1 100 ? 5.934 0.348 8.314 1.00 46.19 100 THR A C 1
ATOM 721 O O . THR A 1 100 ? 7.026 0.006 7.852 1.00 46.19 100 THR A O 1
ATOM 724 N N . PRO A 1 101 ? 5.752 1.601 8.777 1.00 37.47 101 PRO A N 1
ATOM 725 C CA . PRO A 1 101 ? 6.800 2.627 8.700 1.00 37.47 101 PRO A CA 1
ATOM 726 C C . PRO A 1 101 ? 8.121 2.249 9.399 1.00 37.47 101 PRO A C 1
ATOM 728 O O . PRO A 1 101 ? 9.183 2.732 9.022 1.00 37.47 101 PRO A O 1
ATOM 731 N N . THR A 1 102 ? 8.081 1.343 10.381 1.00 35.03 102 THR A N 1
ATOM 732 C CA . THR A 1 102 ? 9.269 0.803 11.075 1.00 35.03 102 THR A CA 1
ATOM 733 C C . THR A 1 102 ? 9.679 -0.598 10.631 1.00 35.03 102 THR A C 1
ATOM 735 O O . THR A 1 102 ? 10.648 -1.143 11.157 1.00 35.03 102 THR A O 1
ATOM 738 N N . SER A 1 103 ? 8.937 -1.234 9.725 1.00 43.22 103 SER A N 1
ATOM 739 C CA . SER A 1 103 ? 9.222 -2.600 9.294 1.00 43.22 103 SER A CA 1
ATOM 740 C C . SER A 1 103 ? 8.805 -2.802 7.846 1.00 43.22 103 SER A C 1
ATOM 742 O O . SER A 1 103 ? 7.635 -3.027 7.537 1.00 43.22 103 SER A O 1
ATOM 744 N N . THR A 1 104 ? 9.785 -2.742 6.945 1.00 55.03 104 THR A N 1
ATOM 745 C CA . THR A 1 104 ? 9.604 -3.223 5.576 1.00 55.03 104 THR A CA 1
ATOM 746 C C . THR A 1 104 ? 9.263 -4.711 5.642 1.00 55.03 104 THR A C 1
ATOM 748 O O . THR A 1 104 ? 10.063 -5.500 6.151 1.00 55.03 104 THR A O 1
ATOM 751 N N . ALA A 1 105 ? 8.084 -5.091 5.159 1.00 66.00 105 ALA A N 1
ATOM 752 C CA . ALA A 1 105 ? 7.619 -6.470 5.131 1.00 66.00 105 ALA A CA 1
ATOM 753 C C . ALA A 1 105 ? 8.393 -7.290 4.090 1.00 66.00 105 ALA A C 1
ATOM 755 O O . ALA A 1 105 ? 9.023 -6.755 3.175 1.00 66.00 105 ALA A O 1
ATOM 756 N N . GLU A 1 106 ? 8.332 -8.616 4.197 1.00 84.31 106 GLU A N 1
ATOM 757 C CA . GLU A 1 106 ? 9.053 -9.522 3.301 1.00 84.31 106 GLU A CA 1
ATOM 758 C C . GLU A 1 106 ? 8.722 -9.287 1.833 1.00 84.31 106 GLU A C 1
ATOM 760 O O . GLU A 1 106 ? 9.627 -9.353 1.005 1.00 84.31 106 GLU A O 1
ATOM 765 N N . LYS A 1 107 ? 7.461 -9.009 1.482 1.00 84.81 107 LYS A N 1
ATOM 766 C CA . LYS A 1 107 ? 7.057 -8.809 0.081 1.00 84.81 107 LYS A CA 1
ATOM 767 C C . LYS A 1 107 ? 7.738 -7.622 -0.602 1.00 84.81 107 LYS A C 1
ATOM 769 O O . LYS A 1 107 ? 7.983 -7.678 -1.803 1.00 84.81 107 LYS A O 1
ATOM 774 N N . ASP A 1 108 ? 8.090 -6.601 0.175 1.00 71.69 108 ASP A N 1
ATOM 775 C CA . ASP A 1 108 ? 8.700 -5.361 -0.305 1.00 71.69 108 ASP A CA 1
ATOM 776 C C . ASP A 1 108 ? 10.245 -5.448 -0.323 1.00 71.69 108 ASP A C 1
ATOM 778 O O . ASP A 1 108 ? 10.937 -4.515 -0.733 1.00 71.69 108 ASP A O 1
ATOM 782 N N . ALA A 1 109 ? 10.814 -6.595 0.070 1.00 69.38 109 ALA A N 1
ATOM 783 C CA . ALA A 1 109 ? 12.235 -6.894 -0.074 1.00 69.38 109 ALA A CA 1
ATOM 784 C C . ALA A 1 109 ? 12.615 -7.219 -1.528 1.00 69.38 109 ALA A C 1
ATOM 786 O O . ALA A 1 109 ? 11.843 -7.827 -2.269 1.00 69.38 109 ALA A O 1
ATOM 787 N N . THR A 1 110 ? 13.859 -6.928 -1.925 1.00 83.06 110 THR A N 1
ATOM 788 C CA . THR A 1 110 ? 14.358 -7.121 -3.303 1.00 83.06 110 THR A CA 1
ATOM 789 C C . THR A 1 110 ? 14.088 -8.506 -3.925 1.00 83.06 110 THR A C 1
ATOM 791 O O . THR A 1 110 ? 13.702 -8.535 -5.095 1.00 83.06 110 THR A O 1
ATOM 794 N N . PRO A 1 111 ? 14.218 -9.652 -3.216 1.00 82.06 111 PRO A N 1
ATOM 795 C CA . PRO A 1 111 ? 13.867 -10.960 -3.786 1.00 82.06 111 PRO A CA 1
ATOM 796 C C . PRO A 1 111 ? 12.377 -11.098 -4.138 1.00 82.06 111 PRO A C 1
ATOM 798 O O . PRO A 1 111 ? 12.014 -11.884 -5.017 1.00 82.06 111 PRO A O 1
ATOM 801 N N . ASN A 1 112 ? 11.519 -10.335 -3.459 1.00 87.62 112 ASN A N 1
ATOM 802 C CA . ASN A 1 112 ? 10.074 -10.505 -3.427 1.00 87.62 112 ASN A CA 1
ATOM 803 C C . ASN A 1 112 ? 9.295 -9.458 -4.238 1.00 87.62 112 ASN A C 1
ATOM 805 O O . ASN A 1 112 ? 8.150 -9.731 -4.585 1.00 87.62 112 ASN A O 1
ATOM 809 N N . LEU A 1 113 ? 9.926 -8.359 -4.675 1.00 79.56 113 LEU A N 1
ATOM 810 C CA . LEU A 1 113 ? 9.332 -7.330 -5.558 1.00 79.56 113 LEU A CA 1
ATOM 811 C C . LEU A 1 113 ? 8.726 -7.870 -6.874 1.00 79.56 113 LEU A C 1
ATOM 813 O O . LEU A 1 113 ? 7.990 -7.171 -7.562 1.00 79.56 113 LEU A O 1
ATOM 817 N N . THR A 1 114 ? 9.054 -9.108 -7.254 1.00 79.62 114 THR A N 1
ATOM 818 C CA . THR A 1 114 ? 8.536 -9.811 -8.445 1.00 79.62 114 THR A CA 1
ATOM 819 C C . THR A 1 114 ? 7.537 -10.930 -8.108 1.00 79.62 114 THR A C 1
ATOM 821 O O . THR A 1 114 ? 7.163 -11.719 -8.981 1.00 79.62 114 THR A O 1
ATOM 824 N N . LEU A 1 115 ? 7.110 -11.048 -6.847 1.00 85.06 115 LEU A N 1
ATOM 825 C CA . LEU A 1 115 ? 5.972 -11.879 -6.457 1.00 85.06 115 LEU A CA 1
ATOM 826 C C . LEU A 1 115 ? 4.673 -11.222 -6.929 1.00 85.06 115 LEU A C 1
ATOM 828 O O . LEU A 1 115 ? 4.524 -10.003 -6.940 1.00 85.06 115 LEU A O 1
ATOM 832 N N . ARG A 1 116 ? 3.713 -12.048 -7.344 1.00 77.50 116 ARG A N 1
ATOM 833 C CA . ARG A 1 116 ? 2.412 -11.599 -7.844 1.00 77.50 116 ARG A CA 1
ATOM 834 C C . ARG A 1 116 ? 1.368 -12.682 -7.615 1.00 77.50 116 ARG A C 1
ATOM 836 O O . ARG A 1 116 ? 1.692 -13.866 -7.634 1.00 77.50 116 ARG A O 1
ATOM 843 N N . GLY A 1 117 ? 0.121 -12.263 -7.410 1.00 70.69 117 GLY A N 1
ATOM 844 C CA . GLY A 1 117 ? -0.982 -13.143 -7.009 1.00 70.69 117 GLY A CA 1
ATOM 845 C C . GLY A 1 117 ? -1.590 -12.817 -5.641 1.00 70.69 117 GLY A C 1
ATOM 846 O O . GLY A 1 117 ? -2.613 -13.399 -5.301 1.00 70.69 117 GLY A O 1
ATOM 847 N N . PHE A 1 118 ? -1.048 -11.845 -4.893 1.00 74.25 118 PHE A N 1
ATOM 848 C CA . PHE A 1 118 ? -1.602 -11.367 -3.613 1.00 74.25 118 PHE A CA 1
ATOM 849 C C . PHE A 1 118 ? -3.117 -11.073 -3.674 1.00 74.25 118 PHE A C 1
ATOM 851 O O . PHE A 1 118 ? -3.868 -11.472 -2.787 1.00 74.25 118 PHE A O 1
ATOM 858 N N . GLY A 1 119 ? -3.593 -10.455 -4.763 1.00 60.03 119 GLY A N 1
ATOM 859 C CA . GLY A 1 119 ? -5.024 -10.211 -4.989 1.00 60.03 119 GLY A CA 1
ATOM 860 C C . GLY A 1 119 ? -5.862 -11.488 -5.150 1.00 60.03 119 GLY A C 1
ATOM 861 O O . GLY A 1 119 ? -7.000 -11.527 -4.693 1.00 60.03 119 GLY A O 1
ATOM 862 N N . SER A 1 120 ? -5.301 -12.557 -5.725 1.00 76.94 120 SER A N 1
ATOM 863 C CA . SER A 1 120 ? -5.950 -13.875 -5.801 1.00 76.94 120 SER A CA 1
ATOM 864 C C . SER A 1 120 ? -6.091 -14.502 -4.412 1.00 76.94 120 SER A C 1
ATOM 866 O O . SER A 1 120 ? -7.165 -15.001 -4.086 1.00 76.94 120 SER A O 1
ATOM 868 N N . VAL A 1 121 ? -5.055 -14.393 -3.567 1.00 83.75 121 VAL A N 1
ATOM 869 C CA . VAL A 1 121 ? -5.109 -14.831 -2.159 1.00 83.75 121 VAL A CA 1
ATOM 870 C C . VAL A 1 121 ? -6.233 -14.102 -1.420 1.00 83.75 121 VAL A C 1
ATOM 872 O O . VAL A 1 121 ? -7.046 -14.736 -0.750 1.00 83.75 121 VAL A O 1
ATOM 875 N N . GLN A 1 122 ? -6.339 -12.778 -1.588 1.00 79.88 122 GLN A N 1
ATOM 876 C CA . GLN A 1 122 ? -7.384 -11.999 -0.923 1.00 79.88 122 GLN A CA 1
ATOM 877 C C . GLN A 1 122 ? -8.790 -12.249 -1.496 1.00 79.88 122 GLN A C 1
ATOM 879 O O . GLN A 1 122 ? -9.749 -12.236 -0.729 1.00 79.88 122 GLN A O 1
ATOM 884 N N . ARG A 1 123 ? -8.941 -12.534 -2.799 1.00 69.94 123 ARG A N 1
ATOM 885 C CA . ARG A 1 123 ? -10.231 -12.920 -3.413 1.00 69.94 123 ARG A CA 1
ATOM 886 C C . ARG A 1 123 ? -10.741 -14.250 -2.848 1.00 69.94 123 ARG A C 1
ATOM 888 O O . ARG A 1 123 ? -11.898 -14.342 -2.439 1.00 69.94 123 ARG A O 1
ATOM 895 N N . ILE A 1 124 ? -9.852 -15.240 -2.738 1.00 84.62 124 ILE A N 1
ATOM 896 C CA . ILE A 1 124 ? -10.126 -16.529 -2.091 1.00 84.62 124 ILE A CA 1
ATOM 897 C C . ILE A 1 124 ? -10.487 -16.326 -0.618 1.00 84.62 124 ILE A C 1
ATOM 899 O O . ILE A 1 124 ? -11.516 -16.824 -0.159 1.00 84.62 124 ILE A O 1
ATOM 903 N N . LYS A 1 125 ? -9.695 -15.531 0.110 1.00 92.88 125 LYS A N 1
ATOM 904 C CA . LYS A 1 125 ? -9.968 -15.186 1.507 1.00 92.88 125 LYS A CA 1
ATOM 905 C C . LYS A 1 125 ? -11.326 -14.502 1.676 1.00 92.88 125 LYS A C 1
ATOM 907 O O . LYS A 1 125 ? -12.064 -14.873 2.578 1.00 92.88 125 LYS A O 1
ATOM 912 N N . ASP A 1 126 ? -11.704 -13.582 0.792 1.00 69.81 126 ASP A N 1
ATOM 913 C CA . ASP A 1 126 ? -12.999 -12.891 0.842 1.00 69.81 126 ASP A CA 1
ATOM 914 C C . ASP A 1 126 ? -14.189 -13.805 0.498 1.00 69.81 126 ASP A C 1
ATOM 916 O O . ASP A 1 126 ? -15.300 -13.553 0.967 1.00 69.81 126 ASP A O 1
ATOM 920 N N . ARG A 1 127 ? -13.991 -14.889 -0.268 1.00 87.12 127 ARG A N 1
ATOM 921 C CA . ARG A 1 127 ? -15.002 -15.954 -0.412 1.00 87.12 127 ARG A CA 1
ATOM 922 C C . ARG A 1 127 ? -15.081 -16.845 0.825 1.00 87.12 127 ARG A C 1
ATOM 924 O O . ARG A 1 127 ? -16.184 -17.156 1.269 1.00 87.12 127 ARG A O 1
ATOM 931 N N . LEU A 1 128 ? -13.944 -17.221 1.406 1.00 91.94 128 LEU A N 1
ATOM 932 C CA . LEU A 1 128 ? -13.900 -18.048 2.614 1.00 91.94 128 LEU A CA 1
ATOM 933 C C . LEU A 1 128 ? -14.455 -17.304 3.836 1.00 91.94 128 LEU A C 1
ATOM 935 O O . LEU A 1 128 ? -15.257 -17.871 4.562 1.00 91.94 128 LEU A O 1
ATOM 939 N N . GLU A 1 129 ? -14.169 -16.013 4.009 1.00 89.19 129 GLU A N 1
ATOM 940 C CA . GLU A 1 129 ? -14.776 -15.185 5.064 1.00 89.19 129 GLU A CA 1
ATOM 941 C C . GLU A 1 129 ? -16.289 -14.968 4.874 1.00 89.19 129 GLU A C 1
ATOM 943 O O . GLU A 1 129 ? -16.981 -14.661 5.841 1.00 89.19 129 GLU A O 1
ATOM 948 N N . LYS A 1 130 ? -16.830 -15.155 3.659 1.00 79.81 130 LYS A N 1
ATOM 949 C CA . LYS A 1 130 ? -18.285 -15.192 3.410 1.00 79.81 130 LYS A CA 1
ATOM 950 C C . LYS A 1 130 ? -18.901 -16.562 3.730 1.00 79.81 130 LYS A C 1
ATOM 952 O O . LYS A 1 130 ? -20.042 -16.608 4.178 1.00 79.81 130 LYS A O 1
ATOM 957 N N . ALA A 1 131 ? -18.176 -17.660 3.501 1.00 87.62 131 ALA A N 1
ATOM 958 C CA . ALA A 1 131 ? -18.662 -19.029 3.711 1.00 87.62 131 ALA A CA 1
ATOM 959 C C . ALA A 1 131 ? -18.476 -19.539 5.155 1.00 87.62 131 ALA A C 1
ATOM 961 O O . ALA A 1 131 ? -19.337 -20.236 5.686 1.00 87.62 131 ALA A O 1
ATOM 962 N N . CYS A 1 132 ? -17.354 -19.191 5.784 1.00 90.62 132 CYS A N 1
ATOM 963 C CA . CYS A 1 132 ? -16.928 -19.616 7.115 1.00 90.62 132 CYS A CA 1
ATOM 964 C C . CYS A 1 132 ? -16.104 -18.494 7.799 1.00 90.62 132 CYS A C 1
ATOM 966 O O . CYS A 1 132 ? -14.873 -18.574 7.889 1.00 90.62 132 CYS A O 1
ATOM 968 N N . PRO A 1 133 ? -16.765 -17.413 8.269 1.00 85.69 133 PRO A N 1
ATOM 969 C CA . PRO A 1 133 ? -16.100 -16.232 8.827 1.00 85.69 133 PRO A CA 1
ATOM 970 C C . PRO A 1 133 ? -15.069 -16.566 9.915 1.00 85.69 133 PRO A C 1
ATOM 972 O O . PRO A 1 133 ? -15.334 -17.387 10.795 1.00 85.69 133 PRO A O 1
ATOM 975 N N . GLY A 1 134 ? -13.897 -15.929 9.873 1.00 83.38 134 GLY A N 1
ATOM 976 C CA . GLY A 1 134 ? -12.830 -16.073 10.867 1.00 83.38 134 GLY A CA 1
ATOM 977 C C . GLY A 1 134 ? -12.255 -17.486 11.036 1.00 83.38 134 GLY A C 1
ATOM 978 O O . GLY A 1 134 ? -11.604 -17.745 12.047 1.00 83.38 134 GLY A O 1
ATOM 979 N N . THR A 1 135 ? -12.503 -18.406 10.096 1.00 92.44 135 THR A N 1
ATOM 980 C CA . THR A 1 135 ? -12.187 -19.838 10.269 1.00 92.44 135 THR A CA 1
ATOM 981 C C . THR A 1 135 ? -10.872 -20.257 9.601 1.00 92.44 135 THR A C 1
ATOM 983 O O . THR A 1 135 ? -10.043 -20.909 10.240 1.00 92.44 135 THR A O 1
ATOM 986 N N . VAL A 1 136 ? -10.659 -19.888 8.332 1.00 96.75 136 VAL A N 1
ATOM 987 C CA . VAL A 1 136 ? -9.528 -20.373 7.510 1.00 96.75 136 VAL A CA 1
ATOM 988 C C . VAL A 1 136 ? -8.377 -19.363 7.476 1.00 96.75 136 VAL A C 1
ATOM 990 O O . VAL A 1 136 ? -8.615 -18.175 7.254 1.00 96.75 136 VAL A O 1
ATOM 993 N N . SER A 1 137 ? -7.132 -19.806 7.681 1.00 96.81 137 SER A N 1
ATOM 994 C CA . SER A 1 137 ? -5.946 -18.927 7.671 1.00 96.81 137 SER A CA 1
ATOM 995 C C . SER A 1 137 ? -5.539 -18.510 6.254 1.00 96.81 137 SER A C 1
ATOM 997 O O . SER A 1 137 ? -5.827 -19.208 5.281 1.00 96.81 137 SER A O 1
ATOM 999 N N . CYS A 1 138 ? -4.819 -17.393 6.115 1.00 97.50 138 CYS A N 1
ATOM 1000 C CA . CYS A 1 138 ? -4.180 -17.067 4.837 1.00 97.50 138 CYS A CA 1
ATOM 1001 C C . CYS A 1 138 ? -3.015 -18.030 4.527 1.00 97.50 138 CYS A C 1
ATOM 1003 O O . CYS A 1 138 ? -2.756 -18.319 3.360 1.00 97.50 138 CYS A O 1
ATOM 1005 N N . ALA A 1 139 ? -2.373 -18.587 5.559 1.00 97.50 139 ALA A N 1
ATOM 1006 C CA . ALA A 1 139 ? -1.347 -19.627 5.444 1.00 97.50 139 ALA A CA 1
ATOM 1007 C C . ALA A 1 139 ? -1.860 -20.920 4.773 1.00 97.50 139 ALA A C 1
ATOM 1009 O O . ALA A 1 139 ? -1.223 -21.445 3.858 1.00 97.50 139 ALA A O 1
ATOM 1010 N N . ASP A 1 140 ? -3.039 -21.412 5.164 1.00 98.19 140 ASP A N 1
ATOM 1011 C CA . ASP A 1 140 ? -3.662 -22.580 4.526 1.00 98.19 140 ASP A CA 1
ATOM 1012 C C . ASP A 1 140 ? -4.140 -22.280 3.099 1.00 98.19 140 ASP A C 1
ATOM 1014 O O . ASP A 1 140 ? -4.031 -23.138 2.220 1.00 98.19 140 ASP A O 1
ATOM 1018 N N . ILE A 1 141 ? -4.592 -21.047 2.834 1.00 98.56 141 ILE A N 1
ATOM 1019 C CA . ILE A 1 141 ? -4.915 -20.599 1.473 1.00 98.56 141 ILE A CA 1
ATOM 1020 C C . ILE A 1 141 ? -3.672 -20.668 0.574 1.00 98.56 141 ILE A C 1
ATOM 1022 O O . ILE A 1 141 ? -3.767 -21.218 -0.520 1.00 98.56 141 ILE A O 1
ATOM 1026 N N . LEU A 1 142 ? -2.502 -20.187 1.018 1.00 98.25 142 LEU A N 1
ATOM 1027 C CA . LEU A 1 142 ? -1.263 -20.280 0.228 1.00 98.25 142 LEU A CA 1
ATOM 1028 C C . LEU A 1 142 ? -0.877 -21.730 -0.096 1.00 98.25 142 LEU A C 1
ATOM 1030 O O . LEU A 1 142 ? -0.524 -22.026 -1.240 1.00 98.25 142 LEU A O 1
ATOM 1034 N N . ALA A 1 143 ? -0.990 -22.640 0.876 1.00 97.50 143 ALA A N 1
ATOM 1035 C CA . ALA A 1 143 ? -0.669 -24.052 0.679 1.00 97.50 143 ALA A CA 1
ATOM 1036 C C . ALA A 1 143 ? -1.610 -24.741 -0.334 1.00 97.50 143 ALA A C 1
ATOM 1038 O O . ALA A 1 143 ? -1.149 -25.482 -1.207 1.00 97.50 143 ALA A O 1
ATOM 1039 N N . LEU A 1 144 ? -2.919 -24.459 -0.266 1.00 98.50 144 LEU A N 1
ATOM 1040 C CA . LEU A 1 144 ? -3.910 -24.969 -1.224 1.00 98.50 144 LEU A CA 1
ATOM 1041 C C . LEU A 1 144 ? -3.734 -24.347 -2.621 1.00 98.50 144 LEU A C 1
ATOM 1043 O O . LEU A 1 144 ? -3.719 -25.070 -3.619 1.00 98.50 144 LEU A O 1
ATOM 1047 N N . MET A 1 145 ? -3.508 -23.032 -2.708 1.00 98.25 145 MET A N 1
ATOM 1048 C CA . MET A 1 145 ? -3.246 -22.339 -3.976 1.00 98.25 145 MET A CA 1
ATOM 1049 C C . MET A 1 145 ? -1.998 -22.869 -4.688 1.00 98.25 145 MET A C 1
ATOM 1051 O O . MET A 1 145 ? -2.016 -23.017 -5.908 1.00 98.25 145 MET A O 1
ATOM 1055 N N . ALA A 1 146 ? -0.921 -23.181 -3.962 1.00 98.19 146 ALA A N 1
ATOM 1056 C CA . ALA A 1 146 ? 0.300 -23.724 -4.557 1.00 98.19 146 ALA A CA 1
ATOM 1057 C C . ALA A 1 146 ? 0.088 -25.118 -5.171 1.00 98.19 146 ALA A C 1
ATOM 1059 O O . ALA A 1 146 ? 0.610 -25.397 -6.254 1.00 98.19 146 ALA A O 1
ATOM 1060 N N . ARG A 1 147 ? -0.716 -25.970 -4.520 1.00 98.50 147 ARG A N 1
ATOM 1061 C CA . ARG A 1 147 ? -1.151 -27.259 -5.078 1.00 98.50 147 ARG A CA 1
ATOM 1062 C C . ARG A 1 147 ? -1.983 -27.055 -6.335 1.00 98.50 147 ARG A C 1
ATOM 1064 O O . ARG A 1 147 ? -1.659 -27.605 -7.387 1.00 98.50 147 ARG A O 1
ATOM 1071 N N . ASP A 1 148 ? -3.041 -26.259 -6.240 1.00 98.44 148 ASP A N 1
ATOM 1072 C CA . ASP A 1 148 ? -4.006 -26.130 -7.330 1.00 98.44 148 ASP A CA 1
ATOM 1073 C C . ASP A 1 148 ? -3.398 -25.402 -8.541 1.00 98.44 148 ASP A C 1
ATOM 1075 O O . ASP A 1 148 ? -3.694 -25.763 -9.678 1.00 98.44 148 ASP A O 1
ATOM 1079 N N . ALA A 1 149 ? -2.442 -24.488 -8.332 1.00 97.94 149 ALA A N 1
ATOM 1080 C CA . ALA A 1 149 ? -1.630 -23.895 -9.397 1.00 97.94 149 ALA A CA 1
ATOM 1081 C C . ALA A 1 149 ? -0.857 -24.950 -10.209 1.00 97.94 149 ALA A C 1
ATOM 1083 O O . ALA A 1 149 ? -0.857 -24.899 -11.441 1.00 97.94 149 ALA A O 1
ATOM 1084 N N . VAL A 1 150 ? -0.219 -25.918 -9.540 1.00 98.25 150 VAL A N 1
ATOM 1085 C CA . VAL A 1 150 ? 0.541 -26.990 -10.204 1.00 98.25 150 VAL A CA 1
ATOM 1086 C C . VAL A 1 150 ? -0.390 -27.985 -10.897 1.00 98.25 150 VAL A C 1
ATOM 1088 O O . VAL A 1 150 ? -0.139 -28.344 -12.048 1.00 98.25 150 VAL A O 1
ATOM 1091 N N . VAL A 1 151 ? -1.499 -28.371 -10.259 1.00 98.00 151 VAL A N 1
ATOM 1092 C CA . VAL A 1 151 ? -2.509 -29.271 -10.848 1.00 98.00 151 VAL A CA 1
ATOM 1093 C C . VAL A 1 151 ? -3.132 -28.666 -12.110 1.00 98.00 151 VAL A C 1
ATOM 1095 O O . VAL A 1 151 ? -3.232 -29.342 -13.135 1.00 98.00 151 VAL A O 1
ATOM 1098 N N . LEU A 1 152 ? -3.505 -27.383 -12.080 1.00 97.88 152 LEU A N 1
ATOM 1099 C CA . LEU A 1 152 ? -4.068 -26.679 -13.238 1.00 97.88 152 LEU A CA 1
ATOM 1100 C C . LEU A 1 152 ? -3.030 -26.469 -14.352 1.00 97.88 152 LEU A C 1
ATOM 1102 O O . LEU A 1 152 ? -3.383 -26.477 -15.530 1.00 97.88 152 LEU A O 1
ATOM 1106 N N . ALA A 1 153 ? -1.743 -26.401 -14.001 1.00 97.12 153 ALA A N 1
ATOM 1107 C CA . ALA A 1 153 ? -0.631 -26.467 -14.946 1.00 97.12 153 ALA A CA 1
ATOM 1108 C C . ALA A 1 153 ? -0.270 -27.905 -15.397 1.00 97.12 153 ALA A C 1
ATOM 1110 O O . ALA A 1 153 ? 0.781 -28.103 -16.004 1.00 97.12 153 ALA A O 1
ATOM 1111 N N . ARG A 1 154 ? -1.134 -28.908 -15.161 1.00 96.19 154 ARG A N 1
ATOM 1112 C CA . ARG A 1 154 ? -0.975 -30.334 -15.543 1.00 96.19 154 ARG A CA 1
ATOM 1113 C C . ARG A 1 154 ? 0.103 -31.121 -14.775 1.00 96.19 154 ARG A C 1
ATOM 1115 O O . ARG A 1 154 ? 0.486 -32.206 -15.209 1.00 96.19 154 ARG A O 1
ATOM 1122 N N . GLY A 1 155 ? 0.564 -30.600 -13.641 1.00 96.00 155 GLY A N 1
ATOM 1123 C CA . GLY A 1 155 ? 1.497 -31.271 -12.734 1.00 96.00 155 GLY A CA 1
ATOM 1124 C C . GLY A 1 155 ? 0.826 -32.202 -11.711 1.00 96.00 155 GLY A C 1
ATOM 1125 O O . GLY A 1 155 ? -0.372 -32.485 -11.805 1.00 96.00 155 GLY A O 1
ATOM 1126 N N . PRO A 1 156 ? 1.589 -32.697 -10.718 1.00 95.00 156 PRO A N 1
ATOM 1127 C CA . PRO A 1 156 ? 1.065 -33.540 -9.646 1.00 95.00 156 PRO A CA 1
ATOM 1128 C C . PRO A 1 156 ? 0.103 -32.796 -8.713 1.00 95.00 156 PRO A C 1
ATOM 1130 O O . PRO A 1 156 ? 0.226 -31.595 -8.488 1.00 95.00 156 PRO A O 1
ATOM 1133 N N . SER A 1 157 ? -0.790 -33.559 -8.082 1.00 94.44 157 SER A N 1
ATOM 1134 C CA . SER A 1 157 ? -1.498 -33.151 -6.866 1.00 94.44 157 SER A CA 1
ATOM 1135 C C . SER A 1 157 ? -0.863 -33.829 -5.650 1.00 94.44 157 SER A C 1
ATOM 1137 O O . SER A 1 157 ? -0.347 -34.943 -5.760 1.00 94.44 157 SER A O 1
ATOM 1139 N N . TRP A 1 158 ? -0.931 -33.183 -4.489 1.00 95.44 158 TRP A N 1
ATOM 1140 C CA . TRP A 1 158 ? -0.487 -33.726 -3.205 1.00 95.44 158 TRP A CA 1
ATOM 1141 C C . TRP A 1 158 ? -1.500 -33.387 -2.103 1.00 95.44 158 TRP A C 1
ATOM 1143 O O . TRP A 1 158 ? -2.219 -32.390 -2.218 1.00 95.44 158 TRP A O 1
ATOM 1153 N N . PRO A 1 159 ? -1.593 -34.191 -1.030 1.00 87.31 159 PRO A N 1
ATOM 1154 C CA . PRO A 1 159 ? -2.446 -33.856 0.100 1.00 87.31 159 PRO A CA 1
ATOM 1155 C C . PRO A 1 159 ? -1.860 -32.661 0.860 1.00 87.31 159 PRO A C 1
ATOM 1157 O O . PRO A 1 159 ? -0.708 -32.706 1.288 1.00 87.31 159 PRO A O 1
ATOM 1160 N N . VAL A 1 160 ? -2.660 -31.622 1.079 1.00 94.00 160 VAL A N 1
ATOM 1161 C CA . VAL A 1 160 ? -2.297 -30.512 1.966 1.00 94.00 160 VAL A CA 1
ATOM 1162 C C . VAL A 1 160 ? -2.874 -30.826 3.342 1.00 94.00 160 VAL A C 1
ATOM 1164 O O . VAL A 1 160 ? -4.074 -31.030 3.478 1.00 94.00 160 VAL A O 1
ATOM 1167 N N . ALA A 1 161 ? -2.023 -30.908 4.364 1.00 87.25 161 ALA A N 1
ATOM 1168 C CA . ALA A 1 161 ? -2.487 -30.869 5.748 1.00 87.25 161 ALA A CA 1
ATOM 1169 C C . ALA A 1 161 ? -2.742 -29.401 6.124 1.00 87.25 161 ALA A C 1
ATOM 1171 O O . ALA A 1 161 ? -1.935 -28.544 5.760 1.00 87.25 161 ALA A O 1
ATOM 1172 N N . LEU A 1 162 ? -3.856 -29.119 6.795 1.00 93.31 162 LEU A N 1
ATOM 1173 C CA . LEU A 1 162 ? -4.440 -27.799 7.053 1.00 93.31 162 LEU A CA 1
ATOM 1174 C C . LEU A 1 162 ? -4.535 -27.531 8.565 1.00 93.31 162 LEU A C 1
ATOM 1176 O O . LEU A 1 162 ? -4.314 -28.433 9.371 1.00 93.31 162 LEU A O 1
ATOM 1180 N N . GLY A 1 163 ? -4.855 -26.298 8.959 1.00 89.94 163 GLY A N 1
ATOM 1181 C CA . GLY A 1 163 ? -4.878 -25.860 10.357 1.00 89.94 163 GLY A CA 1
ATOM 1182 C C . GLY A 1 163 ? -3.717 -24.944 10.744 1.00 89.94 163 GLY A C 1
ATOM 1183 O O . GLY A 1 163 ? -3.453 -24.753 11.937 1.00 89.94 163 GLY A O 1
ATOM 1184 N N . ARG A 1 164 ? -3.026 -24.363 9.754 1.00 96.06 164 ARG A N 1
ATOM 1185 C CA . ARG A 1 164 ? -2.026 -23.317 9.988 1.00 96.06 164 ARG A CA 1
ATOM 1186 C C . ARG A 1 164 ? -2.694 -22.095 10.607 1.00 96.06 164 ARG A C 1
ATOM 1188 O O . ARG A 1 164 ? -3.878 -21.814 10.399 1.00 96.06 164 ARG A O 1
ATOM 1195 N N . ARG A 1 165 ? -1.908 -21.332 11.352 1.00 91.69 165 ARG A N 1
ATOM 1196 C CA . ARG A 1 165 ? -2.253 -19.998 11.832 1.00 91.69 165 ARG A CA 1
ATOM 1197 C C . ARG A 1 165 ? -1.421 -18.954 11.104 1.00 91.69 165 ARG A C 1
ATOM 1199 O O . ARG A 1 165 ? -0.288 -19.216 10.723 1.00 91.69 165 ARG A O 1
ATOM 1206 N N . ASP A 1 166 ? -2.002 -17.775 10.951 1.00 93.62 166 ASP A N 1
ATOM 1207 C CA . ASP A 1 166 ? -1.343 -16.621 10.362 1.00 93.62 166 ASP A CA 1
ATOM 1208 C C . ASP A 1 166 ? -0.251 -16.061 11.286 1.00 93.62 166 ASP A C 1
ATOM 1210 O O . ASP A 1 166 ? -0.480 -15.874 12.487 1.00 93.62 166 ASP A O 1
ATOM 1214 N N . GLY A 1 167 ? 0.905 -15.747 10.702 1.00 80.81 167 GLY A N 1
ATOM 1215 C CA . GLY A 1 167 ? 1.994 -14.997 11.313 1.00 80.81 167 GLY A CA 1
ATOM 1216 C C . GLY A 1 167 ? 1.662 -13.517 11.505 1.00 80.81 167 GLY A C 1
ATOM 1217 O O . GLY A 1 167 ? 0.913 -12.914 10.733 1.00 80.81 167 GLY A O 1
ATOM 1218 N N . ARG A 1 168 ? 2.249 -12.918 12.549 1.00 74.31 168 ARG A N 1
ATOM 1219 C CA . ARG A 1 168 ? 2.061 -11.501 12.936 1.00 74.31 168 ARG A CA 1
ATOM 1220 C C . ARG A 1 168 ? 3.236 -10.589 12.578 1.00 74.31 168 ARG A C 1
ATOM 1222 O O . ARG A 1 168 ? 3.207 -9.403 12.883 1.00 74.31 168 ARG A O 1
ATOM 1229 N N . VAL A 1 169 ? 4.306 -11.147 12.017 1.00 67.81 169 VAL A N 1
ATOM 1230 C CA . VAL A 1 169 ? 5.591 -10.461 11.843 1.00 67.81 169 VAL A CA 1
ATOM 1231 C C . VAL A 1 169 ? 6.143 -10.805 10.473 1.00 67.81 169 VAL A C 1
ATOM 1233 O O . VAL A 1 169 ? 6.249 -11.982 10.148 1.00 67.81 169 VAL A O 1
ATOM 1236 N N . SER A 1 170 ? 6.525 -9.787 9.707 1.00 75.19 170 SER A N 1
ATOM 1237 C CA . SER A 1 170 ? 7.184 -9.936 8.414 1.00 75.19 170 SER A CA 1
ATOM 1238 C C . SER A 1 170 ? 8.326 -8.932 8.313 1.00 75.19 170 SER A C 1
ATOM 1240 O O . SER A 1 170 ? 8.136 -7.767 8.651 1.00 75.19 170 SER A O 1
ATOM 1242 N N . VAL A 1 171 ? 9.517 -9.383 7.909 1.00 65.19 171 VAL A N 1
ATOM 1243 C CA . VAL A 1 171 ? 10.750 -8.576 7.948 1.00 65.19 171 VAL A CA 1
ATOM 1244 C C . VAL A 1 171 ? 11.579 -8.775 6.679 1.00 65.19 171 VAL A C 1
ATOM 1246 O O . VAL A 1 171 ? 12.147 -9.840 6.441 1.00 65.19 171 VAL A O 1
ATOM 1249 N N . ALA A 1 172 ? 11.738 -7.712 5.892 1.00 63.38 172 ALA A N 1
ATOM 1250 C CA . ALA A 1 172 ? 12.442 -7.721 4.611 1.00 63.38 172 ALA A CA 1
ATOM 1251 C C . ALA A 1 172 ? 13.876 -8.267 4.683 1.00 63.38 172 ALA A C 1
ATOM 1253 O O . ALA A 1 172 ? 14.308 -8.991 3.787 1.00 63.38 172 ALA A O 1
ATOM 1254 N N . ASN A 1 173 ? 14.617 -7.969 5.753 1.00 68.31 173 ASN A N 1
ATOM 1255 C CA . ASN A 1 173 ? 16.000 -8.427 5.912 1.00 68.31 173 ASN A CA 1
ATOM 1256 C C . ASN A 1 173 ? 16.111 -9.957 6.100 1.00 68.31 173 ASN A C 1
ATOM 1258 O O . ASN A 1 173 ? 17.127 -10.562 5.756 1.00 68.31 173 ASN A O 1
ATOM 1262 N N . GLU A 1 174 ? 15.056 -10.613 6.590 1.00 80.88 174 GLU A N 1
ATOM 1263 C CA . GLU A 1 174 ? 15.030 -12.070 6.771 1.00 80.88 174 GLU A CA 1
ATOM 1264 C C . GLU A 1 174 ? 14.882 -12.820 5.436 1.00 80.88 174 GLU A C 1
ATOM 1266 O O . GLU A 1 174 ? 15.231 -13.999 5.355 1.00 80.88 174 GLU A O 1
ATOM 1271 N N . THR A 1 175 ? 14.493 -12.129 4.353 1.00 87.75 175 THR A N 1
ATOM 1272 C CA . THR A 1 175 ? 14.467 -12.684 2.984 1.00 87.75 175 THR A CA 1
ATOM 1273 C C . THR A 1 175 ? 15.852 -13.066 2.447 1.00 87.75 175 THR A C 1
ATOM 1275 O O . THR A 1 175 ? 15.952 -13.767 1.444 1.00 87.75 175 THR A O 1
ATOM 1278 N N . THR A 1 176 ? 16.932 -12.718 3.156 1.00 85.25 176 THR A N 1
ATOM 1279 C CA . THR A 1 176 ? 18.285 -13.270 2.947 1.00 85.25 176 THR A CA 1
ATOM 1280 C C . THR A 1 176 ? 18.380 -14.791 3.176 1.00 85.25 176 THR A C 1
ATOM 1282 O O . THR A 1 176 ? 19.369 -15.414 2.779 1.00 85.25 176 THR A O 1
ATOM 1285 N N . GLN A 1 177 ? 17.349 -15.410 3.767 1.00 88.88 177 GLN A N 1
ATOM 1286 C CA . GLN A 1 177 ? 17.169 -16.865 3.841 1.00 88.88 177 GLN A CA 1
ATOM 1287 C C . GLN A 1 177 ? 16.682 -17.502 2.524 1.00 88.88 177 GLN A C 1
ATOM 1289 O O . GLN A 1 177 ? 16.806 -18.717 2.362 1.00 88.88 177 GLN A O 1
ATOM 1294 N N . LEU A 1 178 ? 16.168 -16.720 1.567 1.00 95.88 178 LEU A N 1
ATOM 1295 C CA . LEU A 1 178 ? 15.733 -17.226 0.263 1.00 95.88 178 LEU A CA 1
ATOM 1296 C C . LEU A 1 178 ? 16.944 -17.588 -0.615 1.00 95.88 178 LEU A C 1
ATOM 1298 O O . LEU A 1 178 ? 17.840 -16.755 -0.773 1.00 95.88 178 LEU A O 1
ATOM 1302 N N . PRO A 1 179 ? 16.992 -18.783 -1.235 1.00 95.38 179 PRO A N 1
ATOM 1303 C CA . PRO A 1 179 ? 18.061 -19.157 -2.161 1.00 95.38 179 PRO A CA 1
ATOM 1304 C C . PRO A 1 179 ? 18.166 -18.193 -3.364 1.00 95.38 179 PRO A C 1
ATOM 1306 O O . PRO A 1 179 ? 17.234 -18.130 -4.169 1.00 95.38 179 PRO A O 1
ATOM 1309 N N . PRO A 1 180 ? 19.278 -17.448 -3.541 1.00 93.88 180 PRO A N 1
ATOM 1310 C CA . PRO A 1 180 ? 19.421 -16.531 -4.670 1.00 93.88 180 PRO A CA 1
ATOM 1311 C C . PRO A 1 180 ? 19.726 -17.282 -5.983 1.00 93.88 180 PRO A C 1
ATOM 1313 O O . PRO A 1 180 ? 20.343 -18.352 -5.953 1.00 93.88 180 PRO A O 1
ATOM 1316 N N . PRO A 1 181 ? 19.390 -16.716 -7.161 1.00 94.00 181 PRO A N 1
ATOM 1317 C CA . PRO A 1 181 ? 19.664 -17.342 -8.464 1.00 94.00 181 PRO A CA 1
ATOM 1318 C C . PRO A 1 181 ? 21.167 -17.505 -8.764 1.00 94.00 181 PRO A C 1
ATOM 1320 O O . PRO A 1 181 ? 21.556 -18.317 -9.603 1.00 94.00 181 PRO A O 1
ATOM 1323 N N . THR A 1 182 ? 22.021 -16.765 -8.055 1.00 92.88 182 THR A N 1
ATOM 1324 C CA . THR A 1 182 ? 23.490 -16.834 -8.109 1.00 92.88 182 THR A CA 1
ATOM 1325 C C . THR A 1 182 ? 24.098 -17.880 -7.159 1.00 92.88 182 THR A C 1
ATOM 1327 O O . THR A 1 182 ? 25.319 -18.011 -7.087 1.00 92.88 182 THR A O 1
ATOM 1330 N N . ALA A 1 183 ? 23.287 -18.635 -6.404 1.00 95.25 183 ALA A N 1
ATOM 1331 C CA . ALA A 1 183 ? 23.788 -19.587 -5.413 1.00 95.25 183 ALA A CA 1
ATOM 1332 C C . ALA A 1 183 ? 24.535 -20.779 -6.037 1.00 95.25 183 ALA A C 1
ATOM 1334 O O . ALA A 1 183 ? 24.024 -21.469 -6.919 1.00 95.25 183 ALA A O 1
ATOM 1335 N N . ASN A 1 184 ? 25.719 -21.084 -5.495 1.00 95.69 184 ASN A N 1
ATOM 1336 C CA . ASN A 1 184 ? 26.435 -22.325 -5.790 1.00 95.69 184 ASN A CA 1
ATOM 1337 C C . ASN A 1 184 ? 25.854 -23.525 -5.015 1.00 95.69 184 ASN A C 1
ATOM 1339 O O . ASN A 1 184 ? 25.113 -23.365 -4.042 1.00 95.69 184 ASN A O 1
ATOM 1343 N N . PHE A 1 185 ? 26.234 -24.739 -5.423 1.00 96.56 185 PHE A N 1
ATOM 1344 C CA . PHE A 1 185 ? 25.675 -25.979 -4.878 1.00 96.56 185 PHE A CA 1
ATOM 1345 C C . PHE A 1 185 ? 25.838 -26.111 -3.356 1.00 96.56 185 PHE A C 1
ATOM 1347 O O . PHE A 1 185 ? 24.882 -26.430 -2.654 1.00 96.56 185 PHE A O 1
ATOM 1354 N N . THR A 1 186 ? 27.025 -25.802 -2.827 1.00 96.62 186 THR A N 1
ATOM 1355 C CA . THR A 1 186 ? 27.305 -25.858 -1.384 1.00 96.62 186 THR A CA 1
ATOM 1356 C C . THR A 1 186 ? 26.372 -24.941 -0.596 1.00 96.62 186 THR A C 1
ATOM 1358 O O . THR A 1 186 ? 25.857 -25.338 0.449 1.00 96.62 186 THR A O 1
ATOM 1361 N N . ARG A 1 187 ? 26.108 -23.729 -1.104 1.00 96.75 187 ARG A N 1
ATOM 1362 C CA . ARG A 1 187 ? 25.192 -22.782 -0.462 1.00 96.75 187 ARG A CA 1
ATOM 1363 C C . ARG A 1 187 ? 23.733 -23.236 -0.559 1.00 96.75 187 ARG A C 1
ATOM 1365 O O . ARG A 1 187 ? 23.019 -23.133 0.433 1.00 96.75 187 ARG A O 1
ATOM 1372 N N . LEU A 1 188 ? 23.311 -23.788 -1.699 1.00 97.81 188 LEU A N 1
ATOM 1373 C CA . LEU A 1 188 ? 21.972 -24.369 -1.862 1.00 97.81 188 LEU A CA 1
ATOM 1374 C C . LEU A 1 188 ? 21.716 -25.495 -0.848 1.00 97.81 188 LEU A C 1
ATOM 1376 O O . LEU A 1 188 ? 20.704 -25.471 -0.152 1.00 97.81 188 LEU A O 1
ATOM 1380 N N . VAL A 1 189 ? 22.658 -26.434 -0.698 1.00 97.38 189 VAL A N 1
ATOM 1381 C CA . VAL A 1 189 ? 22.544 -27.533 0.277 1.00 97.38 189 VAL A CA 1
ATOM 1382 C C . VAL A 1 189 ? 22.465 -27.011 1.714 1.00 97.38 189 VAL A C 1
ATOM 1384 O O . VAL A 1 189 ? 21.632 -27.492 2.476 1.00 97.38 189 VAL A O 1
ATOM 1387 N N . GLN A 1 190 ? 23.264 -26.002 2.083 1.00 96.06 190 GLN A N 1
ATOM 1388 C CA . GLN A 1 190 ? 23.178 -25.369 3.407 1.00 96.06 190 GLN A CA 1
ATOM 1389 C C . GLN A 1 190 ? 21.796 -24.754 3.675 1.00 96.06 190 GLN A C 1
ATOM 1391 O O . GLN A 1 190 ? 21.249 -24.936 4.759 1.00 96.06 190 GLN A O 1
ATOM 1396 N N . MET A 1 191 ? 21.232 -24.032 2.702 1.00 95.81 191 MET A N 1
ATOM 1397 C CA . MET A 1 191 ? 19.966 -23.308 2.873 1.00 95.81 191 MET A CA 1
ATOM 1398 C C . MET A 1 191 ? 18.757 -24.254 2.918 1.00 95.81 191 MET A C 1
ATOM 1400 O O . MET A 1 191 ? 17.857 -24.043 3.724 1.00 95.81 191 MET A O 1
ATOM 1404 N N . PHE A 1 192 ? 18.764 -25.340 2.139 1.00 97.31 192 PHE A N 1
ATOM 1405 C CA . PHE A 1 192 ? 17.730 -26.379 2.230 1.00 97.31 192 PHE A CA 1
ATOM 1406 C C . PHE A 1 192 ? 17.849 -27.190 3.530 1.00 97.31 192 PHE A C 1
ATOM 1408 O O . PHE A 1 192 ? 16.844 -27.399 4.208 1.00 97.31 192 PHE A O 1
ATOM 1415 N N . ALA A 1 193 ? 19.066 -27.566 3.944 1.00 94.50 193 ALA A N 1
ATOM 1416 C CA . ALA A 1 193 ? 19.283 -28.292 5.197 1.00 94.50 193 ALA A CA 1
ATOM 1417 C C . ALA A 1 193 ? 18.867 -27.475 6.435 1.00 94.50 193 ALA A C 1
ATOM 1419 O O . ALA A 1 193 ? 18.318 -28.038 7.380 1.00 94.50 193 ALA A O 1
ATOM 1420 N N . ALA A 1 194 ? 19.058 -26.149 6.413 1.00 92.44 194 ALA A N 1
ATOM 1421 C CA . ALA A 1 194 ? 18.588 -25.240 7.462 1.00 92.44 194 ALA A CA 1
ATOM 1422 C C . ALA A 1 194 ? 17.053 -25.202 7.608 1.00 92.44 194 ALA A C 1
ATOM 1424 O O . ALA A 1 194 ? 16.556 -24.832 8.666 1.00 92.44 194 ALA A O 1
ATOM 1425 N N . LYS A 1 195 ? 16.312 -25.623 6.574 1.00 93.88 195 LYS A N 1
ATOM 1426 C CA . LYS A 1 195 ? 14.847 -25.760 6.557 1.00 93.88 195 LYS A CA 1
ATOM 1427 C C . LYS A 1 195 ? 14.399 -27.235 6.589 1.00 93.88 195 LYS A C 1
ATOM 1429 O O . LYS A 1 195 ? 13.291 -27.568 6.183 1.00 93.88 195 LYS A O 1
ATOM 1434 N N . GLY A 1 196 ? 15.274 -28.144 7.039 1.00 90.25 196 GLY A N 1
ATOM 1435 C CA . GLY A 1 196 ? 14.985 -29.578 7.191 1.00 90.25 196 GLY A CA 1
ATOM 1436 C C . GLY A 1 196 ? 14.895 -30.383 5.884 1.00 90.25 196 GLY A C 1
ATOM 1437 O O . GLY A 1 196 ? 14.542 -31.562 5.918 1.00 90.25 196 GLY A O 1
ATOM 1438 N N . LEU A 1 197 ? 15.216 -29.782 4.735 1.00 95.69 197 LEU A N 1
ATOM 1439 C CA . LEU A 1 197 ? 15.101 -30.398 3.412 1.00 95.69 197 LEU A CA 1
ATOM 1440 C C . LEU A 1 197 ? 16.437 -31.004 2.950 1.00 95.69 197 LEU A C 1
ATOM 1442 O O . LEU A 1 197 ? 17.506 -30.419 3.117 1.00 95.69 197 LEU A O 1
ATOM 1446 N N . GLY A 1 198 ? 16.386 -32.198 2.352 1.00 92.69 198 GLY A N 1
ATOM 1447 C CA . GLY A 1 198 ? 17.580 -32.926 1.918 1.00 92.69 198 GLY A CA 1
ATOM 1448 C C . GLY A 1 198 ? 18.082 -32.544 0.521 1.00 92.69 198 GLY A C 1
ATOM 1449 O O . GLY A 1 198 ? 17.407 -31.873 -0.254 1.00 92.69 198 GLY A O 1
ATOM 1450 N N . VAL A 1 199 ? 19.247 -33.079 0.137 1.00 96.19 199 VAL A N 1
ATOM 1451 C CA . VAL A 1 199 ? 19.833 -32.899 -1.213 1.00 96.19 199 VAL A CA 1
ATOM 1452 C C . VAL A 1 199 ? 18.897 -33.390 -2.332 1.00 96.19 199 VAL A C 1
ATOM 1454 O O . VAL A 1 199 ? 18.886 -32.821 -3.423 1.00 96.19 199 VAL A O 1
ATOM 1457 N N . LYS A 1 200 ? 18.066 -34.410 -2.062 1.00 95.44 200 LYS A N 1
ATOM 1458 C CA . LYS A 1 200 ? 17.001 -34.826 -2.988 1.00 95.44 200 LYS A CA 1
ATOM 1459 C C . LYS A 1 200 ? 15.919 -33.749 -3.109 1.00 95.44 200 LYS A C 1
ATOM 1461 O O . LYS A 1 200 ? 15.548 -33.401 -4.222 1.00 95.44 200 LYS A O 1
ATOM 1466 N N . ASP A 1 201 ? 15.446 -33.215 -1.986 1.00 98.00 201 ASP A N 1
ATOM 1467 C CA . ASP A 1 201 ? 14.405 -32.183 -1.964 1.00 98.00 201 ASP A CA 1
ATOM 1468 C C . ASP A 1 201 ? 14.863 -30.900 -2.675 1.00 98.00 201 ASP A C 1
ATOM 1470 O O . ASP A 1 201 ? 14.069 -30.296 -3.385 1.00 98.00 201 ASP A O 1
ATOM 1474 N N . LEU A 1 202 ? 16.153 -30.549 -2.588 1.00 98.12 202 LEU A N 1
ATOM 1475 C CA . LEU A 1 202 ? 16.774 -29.486 -3.388 1.00 98.12 202 LEU A CA 1
ATOM 1476 C C . LEU A 1 202 ? 16.584 -29.710 -4.899 1.00 98.12 202 LEU A C 1
ATOM 1478 O O . LEU A 1 202 ? 15.911 -28.918 -5.553 1.00 98.12 202 LEU A O 1
ATOM 1482 N N . VAL A 1 203 ? 17.133 -30.793 -5.466 1.00 98.38 203 VAL A N 1
ATOM 1483 C CA . VAL A 1 203 ? 17.077 -31.026 -6.927 1.00 98.38 203 VAL A CA 1
ATOM 1484 C C . VAL A 1 203 ? 15.653 -31.284 -7.437 1.00 98.38 203 VAL A C 1
ATOM 1486 O O . VAL A 1 203 ? 15.351 -31.025 -8.604 1.00 98.38 203 VAL A O 1
ATOM 1489 N N . VAL A 1 204 ? 14.765 -31.769 -6.568 1.00 98.31 204 VAL A N 1
ATOM 1490 C CA . VAL A 1 204 ? 13.340 -31.952 -6.852 1.00 98.31 204 VAL A CA 1
ATOM 1491 C C . VAL A 1 204 ? 12.599 -30.614 -6.877 1.00 98.31 204 VAL A C 1
ATOM 1493 O O . VAL A 1 204 ? 11.937 -30.323 -7.870 1.00 98.31 204 VAL A O 1
ATOM 1496 N N . LEU A 1 205 ? 12.725 -29.776 -5.843 1.00 98.31 205 LEU A N 1
ATOM 1497 C CA . LEU A 1 205 ? 12.007 -28.498 -5.760 1.00 98.31 205 LEU A CA 1
ATOM 1498 C C . LEU A 1 205 ? 12.539 -27.463 -6.762 1.00 98.31 205 LEU A C 1
ATOM 1500 O O . LEU A 1 205 ? 11.742 -26.700 -7.303 1.00 98.31 205 LEU A O 1
ATOM 1504 N N . SER A 1 206 ? 13.828 -27.511 -7.131 1.00 98.19 206 SER A N 1
ATOM 1505 C CA . SER A 1 206 ? 14.347 -26.777 -8.302 1.00 98.19 206 SER A CA 1
ATOM 1506 C C . SER A 1 206 ? 13.620 -27.141 -9.605 1.00 98.19 206 SER A C 1
ATOM 1508 O O . SER A 1 206 ? 13.515 -26.307 -10.498 1.00 98.19 206 SER A O 1
ATOM 1510 N N . GLY A 1 207 ? 13.036 -28.342 -9.699 1.00 97.25 207 GLY A N 1
ATOM 1511 C CA . GLY A 1 207 ? 12.153 -28.735 -10.800 1.00 97.25 207 GLY A CA 1
ATOM 1512 C C . GLY A 1 207 ? 10.927 -27.831 -10.967 1.00 97.25 207 GLY A C 1
ATOM 1513 O O . GLY A 1 207 ? 10.398 -27.741 -12.070 1.00 97.25 207 GLY A O 1
ATOM 1514 N N . GLY A 1 208 ? 10.524 -27.087 -9.928 1.00 97.38 208 GLY A N 1
ATOM 1515 C CA . GLY A 1 208 ? 9.479 -26.060 -10.005 1.00 97.38 208 GLY A CA 1
ATOM 1516 C C . GLY A 1 208 ? 9.785 -24.925 -10.993 1.00 97.38 208 GLY A C 1
ATOM 1517 O O . GLY A 1 208 ? 8.854 -24.297 -11.495 1.00 97.38 208 GLY A O 1
ATOM 1518 N N . HIS A 1 209 ? 11.056 -24.720 -11.367 1.00 97.62 209 HIS A N 1
ATOM 1519 C CA . HIS A 1 209 ? 11.460 -23.804 -12.443 1.00 97.62 209 HIS A CA 1
ATOM 1520 C C . HIS A 1 209 ? 10.962 -24.233 -13.841 1.00 97.62 209 HIS A C 1
ATOM 1522 O O . HIS A 1 209 ? 11.119 -23.473 -14.796 1.00 97.62 209 HIS A O 1
ATOM 1528 N N . THR A 1 210 ? 10.306 -25.396 -13.978 1.00 96.75 210 THR A N 1
ATOM 1529 C CA . THR A 1 210 ? 9.508 -25.729 -15.171 1.00 96.75 210 THR A CA 1
ATOM 1530 C C . THR A 1 210 ? 8.361 -24.728 -15.417 1.00 96.75 210 THR A C 1
ATOM 1532 O O . THR A 1 210 ? 7.980 -24.503 -16.562 1.00 96.75 210 THR A O 1
ATOM 1535 N N . LEU A 1 211 ? 7.843 -24.053 -14.376 1.00 95.06 211 LEU A N 1
ATOM 1536 C CA . LEU A 1 211 ? 6.772 -23.057 -14.506 1.00 95.06 211 LEU A CA 1
ATOM 1537 C C . LEU A 1 211 ? 7.268 -21.608 -14.441 1.00 95.06 211 LEU A C 1
ATOM 1539 O O . LEU A 1 211 ? 7.762 -21.145 -13.416 1.00 95.06 211 LEU A O 1
ATOM 1543 N N . GLY A 1 212 ? 6.958 -20.836 -15.484 1.00 91.75 212 GLY A N 1
ATOM 1544 C CA . GLY A 1 212 ? 7.009 -19.376 -15.472 1.00 91.75 212 GLY A CA 1
ATOM 1545 C C . GLY A 1 212 ? 8.241 -18.734 -16.117 1.00 91.75 212 GLY A C 1
ATOM 1546 O O . GLY A 1 212 ? 8.935 -19.303 -16.962 1.00 91.75 212 GLY A O 1
ATOM 1547 N N . THR A 1 213 ? 8.458 -17.471 -15.756 1.00 93.25 213 THR A N 1
ATOM 1548 C CA . THR A 1 213 ? 9.380 -16.554 -16.436 1.00 93.25 213 THR A CA 1
ATOM 1549 C C . THR A 1 213 ? 10.228 -15.765 -15.445 1.00 93.25 213 THR A C 1
ATOM 1551 O O . THR A 1 213 ? 9.728 -15.379 -14.390 1.00 93.25 213 THR A O 1
ATOM 1554 N N . ALA A 1 214 ? 11.461 -15.444 -15.829 1.00 91.94 214 ALA A N 1
ATOM 1555 C CA . ALA A 1 214 ? 12.403 -14.648 -15.047 1.00 91.94 214 ALA A CA 1
ATOM 1556 C C . ALA A 1 214 ? 12.861 -13.396 -15.811 1.00 91.94 214 ALA A C 1
ATOM 1558 O O . ALA A 1 214 ? 12.973 -13.422 -17.039 1.00 91.94 214 ALA A O 1
ATOM 1559 N N . HIS A 1 215 ? 13.153 -12.316 -15.086 1.00 91.06 215 HIS A N 1
ATOM 1560 C CA . HIS A 1 215 ? 13.730 -11.093 -15.649 1.00 91.06 215 HIS A CA 1
ATOM 1561 C C . HIS A 1 215 ? 15.233 -11.266 -15.924 1.00 91.06 215 HIS A C 1
ATOM 1563 O O . HIS A 1 215 ? 15.924 -11.973 -15.187 1.00 91.06 215 HIS A O 1
ATOM 1569 N N . CYS A 1 216 ? 15.741 -10.621 -16.979 1.00 91.81 216 CYS A N 1
ATOM 1570 C CA . CYS A 1 216 ? 17.135 -10.740 -17.425 1.00 91.81 216 CYS A CA 1
ATOM 1571 C C . CYS A 1 216 ? 18.173 -10.441 -16.331 1.00 91.81 216 CYS A C 1
ATOM 1573 O O . CYS A 1 216 ? 19.137 -11.189 -16.179 1.00 91.81 216 CYS A O 1
ATOM 1575 N N . ASN A 1 217 ? 17.956 -9.416 -15.505 1.00 88.06 217 ASN A N 1
ATOM 1576 C CA . ASN A 1 217 ? 18.830 -9.050 -14.385 1.00 88.06 217 ASN A CA 1
ATOM 1577 C C . ASN A 1 217 ? 19.101 -10.176 -13.360 1.00 88.06 217 ASN A C 1
ATOM 1579 O O . ASN A 1 217 ? 20.057 -10.065 -12.600 1.00 88.06 217 ASN A O 1
ATOM 1583 N N . LEU A 1 218 ? 18.310 -11.256 -13.339 1.00 90.69 218 LEU A N 1
ATOM 1584 C CA . LEU A 1 218 ? 18.529 -12.420 -12.468 1.00 90.69 218 LEU A CA 1
ATOM 1585 C C . LEU A 1 218 ? 19.588 -13.412 -13.001 1.00 90.69 218 LEU A C 1
ATOM 1587 O O . LEU A 1 218 ? 19.926 -14.365 -12.298 1.00 90.69 218 LEU A O 1
ATOM 1591 N N . PHE A 1 219 ? 20.074 -13.227 -14.236 1.00 93.50 219 PHE A N 1
ATOM 1592 C CA . PHE A 1 219 ? 21.077 -14.093 -14.883 1.00 93.50 219 PHE A CA 1
ATOM 1593 C C . PHE A 1 219 ? 21.949 -13.397 -15.957 1.00 93.50 219 PHE A C 1
ATOM 1595 O O . PHE A 1 219 ? 22.782 -14.050 -16.588 1.00 93.50 219 PHE A O 1
ATOM 1602 N N . SER A 1 220 ? 21.780 -12.090 -16.208 1.00 92.69 220 SER A N 1
ATOM 1603 C CA . SER A 1 220 ? 22.577 -11.324 -17.186 1.00 92.69 220 SER A CA 1
ATOM 1604 C C . SER A 1 220 ? 24.075 -11.284 -16.858 1.00 92.69 220 SER A C 1
ATOM 1606 O O . SER A 1 220 ? 24.887 -11.070 -17.756 1.00 92.69 220 SER A O 1
ATOM 1608 N N . ASP A 1 221 ? 24.465 -11.517 -15.605 1.00 91.69 221 ASP A N 1
ATOM 1609 C CA . ASP A 1 221 ? 25.860 -11.681 -15.192 1.00 91.69 221 ASP A CA 1
ATOM 1610 C C . ASP A 1 221 ? 26.522 -12.880 -15.895 1.00 91.69 221 ASP A C 1
ATOM 1612 O O . ASP A 1 221 ? 27.586 -12.719 -16.490 1.00 91.69 221 ASP A O 1
ATOM 1616 N N . ARG A 1 222 ? 25.837 -14.029 -15.992 1.00 93.94 222 ARG A N 1
ATOM 1617 C CA . ARG A 1 222 ? 26.276 -15.200 -16.786 1.00 93.94 222 ARG A CA 1
ATOM 1618 C C . ARG A 1 222 ? 26.512 -14.872 -18.261 1.00 93.94 222 ARG A C 1
ATOM 1620 O O . ARG A 1 222 ? 27.262 -15.577 -18.935 1.00 93.94 222 ARG A O 1
ATOM 1627 N N . LEU A 1 223 ? 25.851 -13.831 -18.773 1.00 93.19 223 LEU A N 1
ATOM 1628 C CA . LEU A 1 223 ? 25.900 -13.416 -20.174 1.00 93.19 223 LEU A CA 1
ATOM 1629 C C . LEU A 1 223 ? 26.949 -12.330 -20.456 1.00 93.19 223 LEU A C 1
ATOM 1631 O O . LEU A 1 223 ? 27.264 -12.131 -21.631 1.00 93.19 223 LEU A O 1
ATOM 1635 N N . TYR A 1 224 ? 27.437 -11.595 -19.449 1.00 89.31 224 TYR A N 1
ATOM 1636 C CA . TYR A 1 224 ? 28.189 -10.344 -19.660 1.00 89.31 224 TYR A CA 1
ATOM 1637 C C . TYR A 1 224 ? 29.240 -9.979 -18.589 1.00 89.31 224 TYR A C 1
ATOM 1639 O O . TYR A 1 224 ? 29.989 -9.030 -18.822 1.00 89.31 224 TYR A O 1
ATOM 1647 N N . ASN A 1 225 ? 29.268 -10.631 -17.421 1.00 88.50 225 ASN A N 1
ATOM 1648 C CA . ASN A 1 225 ? 30.181 -10.290 -16.319 1.00 88.50 225 ASN A CA 1
ATOM 1649 C C . ASN A 1 225 ? 30.421 -11.465 -15.347 1.00 88.50 225 ASN A C 1
ATOM 1651 O O . ASN A 1 225 ? 30.374 -11.287 -14.129 1.00 88.50 225 ASN A O 1
ATOM 1655 N N . PHE A 1 226 ? 30.592 -12.683 -15.869 1.00 90.25 226 PHE A N 1
ATOM 1656 C CA . PHE A 1 226 ? 30.579 -13.912 -15.065 1.00 90.25 226 PHE A CA 1
ATOM 1657 C C . PHE A 1 226 ? 31.670 -13.983 -13.978 1.00 90.25 226 PHE A C 1
ATOM 1659 O O . PHE A 1 226 ? 31.425 -14.521 -12.898 1.00 90.25 226 PHE A O 1
ATOM 1666 N N . THR A 1 227 ? 32.858 -13.432 -14.231 1.00 87.00 227 THR A N 1
ATOM 1667 C CA . THR A 1 227 ? 33.976 -13.368 -13.272 1.00 87.00 227 THR A CA 1
ATOM 1668 C C . THR A 1 227 ? 34.153 -11.985 -12.634 1.00 87.00 227 THR A C 1
ATOM 1670 O O . THR A 1 227 ? 35.035 -11.811 -11.792 1.00 87.00 227 THR A O 1
ATOM 1673 N N . GLY A 1 228 ? 33.325 -11.000 -13.003 1.00 81.31 228 GLY A N 1
ATOM 1674 C CA . GLY A 1 228 ? 33.486 -9.600 -12.599 1.00 81.31 228 GLY A CA 1
ATOM 1675 C C . GLY A 1 228 ? 34.534 -8.837 -13.421 1.00 81.31 228 GLY A C 1
ATOM 1676 O O . GLY A 1 228 ? 34.964 -7.754 -13.022 1.00 81.31 228 GLY A O 1
ATOM 1677 N N . ALA A 1 229 ? 34.968 -9.388 -14.560 1.00 78.94 229 ALA A N 1
ATOM 1678 C CA . ALA A 1 229 ? 36.013 -8.827 -15.414 1.00 78.94 229 ALA A CA 1
ATOM 1679 C C . ALA A 1 229 ? 35.500 -7.756 -16.403 1.00 78.94 229 ALA A C 1
ATOM 1681 O O . ALA A 1 229 ? 36.272 -7.276 -17.237 1.00 78.94 229 ALA A O 1
ATOM 1682 N N . ASN A 1 230 ? 34.218 -7.378 -16.318 1.00 68.31 230 ASN A N 1
ATOM 1683 C CA . ASN A 1 230 ? 33.572 -6.233 -16.975 1.00 68.31 230 ASN A CA 1
ATOM 1684 C C . ASN A 1 230 ? 33.857 -6.110 -18.487 1.00 68.31 230 ASN A C 1
ATOM 1686 O O . ASN A 1 230 ? 34.107 -5.018 -19.000 1.00 68.31 230 ASN A O 1
ATOM 1690 N N . ASN A 1 231 ? 33.834 -7.229 -19.219 1.00 75.94 231 ASN A N 1
ATOM 1691 C CA . ASN A 1 231 ? 34.097 -7.254 -20.658 1.00 75.94 231 ASN A CA 1
ATOM 1692 C C . ASN A 1 231 ? 33.218 -8.285 -21.389 1.00 75.94 231 ASN A C 1
ATOM 1694 O O . ASN A 1 231 ? 32.765 -9.263 -20.809 1.00 75.94 231 ASN A O 1
ATOM 1698 N N . LEU A 1 232 ? 32.999 -8.097 -22.694 1.00 73.88 232 LEU A N 1
ATOM 1699 C CA . LEU A 1 232 ? 32.037 -8.897 -23.473 1.00 73.88 232 LEU A CA 1
ATOM 1700 C C . LEU A 1 232 ? 32.424 -10.379 -23.683 1.00 73.88 232 LEU A C 1
ATOM 1702 O O . LEU A 1 232 ? 31.599 -11.145 -24.195 1.00 73.88 232 LEU A O 1
ATOM 1706 N N . ALA A 1 233 ? 33.639 -10.786 -23.305 1.00 82.06 233 ALA A N 1
ATOM 1707 C CA . ALA A 1 233 ? 34.073 -12.184 -23.282 1.00 82.06 233 ALA A CA 1
ATOM 1708 C C . ALA A 1 233 ? 33.914 -12.847 -21.896 1.00 82.06 233 ALA A C 1
ATOM 1710 O O . ALA A 1 233 ? 34.111 -14.055 -21.787 1.00 82.06 233 ALA A O 1
ATOM 1711 N N . ASP A 1 234 ? 33.529 -12.092 -20.859 1.00 88.00 234 ASP A N 1
ATOM 1712 C CA . ASP A 1 234 ? 33.322 -12.590 -19.496 1.00 88.00 234 ASP A CA 1
ATOM 1713 C C . ASP A 1 234 ? 31.958 -13.290 -19.352 1.00 88.00 234 ASP A C 1
ATOM 1715 O O . ASP A 1 234 ? 30.946 -12.698 -18.970 1.00 88.00 234 ASP A O 1
ATOM 1719 N N . VAL A 1 235 ? 31.931 -14.562 -19.745 1.00 91.69 235 VAL A N 1
ATOM 1720 C CA . VAL A 1 235 ? 30.729 -15.389 -19.911 1.00 91.69 235 VAL A CA 1
ATOM 1721 C C . VAL A 1 235 ? 30.871 -16.688 -19.123 1.00 91.69 235 VAL A C 1
ATOM 1723 O O . VAL A 1 235 ? 31.966 -17.237 -19.028 1.00 91.69 235 VAL A O 1
ATOM 1726 N N . ASP A 1 236 ? 29.756 -17.208 -18.608 1.00 93.81 236 ASP A N 1
ATOM 1727 C CA . ASP A 1 236 ? 29.709 -18.503 -17.925 1.00 93.81 236 ASP A CA 1
ATOM 1728 C C . ASP A 1 236 ? 30.121 -19.667 -18.861 1.00 93.81 236 ASP A C 1
ATOM 1730 O O . ASP A 1 236 ? 29.370 -20.002 -19.784 1.00 93.81 236 ASP A O 1
ATOM 1734 N N . PRO A 1 237 ? 31.263 -20.349 -18.627 1.00 92.38 237 PRO A N 1
ATOM 1735 C CA . PRO A 1 237 ? 31.708 -21.481 -19.444 1.00 92.38 237 PRO A CA 1
ATOM 1736 C C . PRO A 1 237 ? 30.883 -22.762 -19.209 1.00 92.38 237 PRO A C 1
ATOM 1738 O O . PRO A 1 237 ? 31.057 -23.759 -19.918 1.00 92.38 237 PRO A O 1
ATOM 1741 N N . ALA A 1 238 ? 29.990 -22.769 -18.213 1.00 90.56 238 ALA A N 1
ATOM 1742 C CA . ALA A 1 238 ? 29.004 -23.817 -17.980 1.00 90.56 238 ALA A CA 1
ATOM 1743 C C . ALA A 1 238 ? 27.656 -23.552 -18.683 1.00 90.56 238 ALA A C 1
ATOM 1745 O O . ALA A 1 238 ? 26.741 -24.365 -18.534 1.00 90.56 238 ALA A O 1
ATOM 1746 N N . LEU A 1 239 ? 27.527 -22.476 -19.471 1.00 95.19 239 LEU A N 1
ATOM 1747 C CA . LEU A 1 239 ? 26.374 -22.183 -20.328 1.00 95.19 239 LEU A CA 1
ATOM 1748 C C . LEU A 1 239 ? 26.612 -22.684 -21.770 1.00 95.19 239 LEU A C 1
ATOM 1750 O O . LEU A 1 239 ? 27.726 -22.672 -22.280 1.00 95.19 239 LEU A O 1
ATOM 1754 N N . ASP A 1 240 ? 25.565 -23.164 -22.441 1.00 97.19 240 ASP A N 1
ATOM 1755 C CA . ASP A 1 240 ? 25.630 -23.608 -23.842 1.00 97.19 240 ASP A CA 1
ATOM 1756 C C . ASP A 1 240 ? 25.674 -22.428 -24.835 1.00 97.19 240 ASP A C 1
ATOM 1758 O O . ASP A 1 240 ? 24.774 -21.589 -24.829 1.00 97.19 240 ASP A O 1
ATOM 1762 N N . ASP A 1 241 ? 26.664 -22.392 -25.738 1.00 94.69 241 ASP A N 1
ATOM 1763 C CA . ASP A 1 241 ? 26.935 -21.263 -26.653 1.00 94.69 241 ASP A CA 1
ATOM 1764 C C . ASP A 1 241 ? 25.724 -20.839 -27.504 1.00 94.69 241 ASP A C 1
ATOM 1766 O O . ASP A 1 241 ? 25.445 -19.650 -27.690 1.00 94.69 241 ASP A O 1
ATOM 1770 N N . ALA A 1 242 ? 24.964 -21.813 -28.013 1.00 95.31 242 ALA A N 1
ATOM 1771 C CA . ALA A 1 242 ? 23.777 -21.545 -28.821 1.00 95.31 242 ALA A CA 1
ATOM 1772 C C . ALA A 1 242 ? 22.623 -20.969 -27.979 1.00 95.31 242 ALA A C 1
ATOM 1774 O O . ALA A 1 242 ? 21.809 -20.190 -28.480 1.00 95.31 242 ALA A O 1
ATOM 1775 N N . TYR A 1 243 ? 22.552 -21.322 -26.693 1.00 95.31 243 TYR A N 1
ATOM 1776 C CA . TYR A 1 243 ? 21.595 -20.741 -25.759 1.00 95.31 243 TYR A CA 1
ATOM 1777 C C . TYR A 1 243 ? 22.032 -19.366 -25.246 1.00 95.31 243 TYR A C 1
ATOM 1779 O O . TYR A 1 243 ? 21.204 -18.460 -25.219 1.00 95.31 243 TYR A O 1
ATOM 1787 N N . LEU A 1 244 ? 23.318 -19.173 -24.948 1.00 94.81 244 LEU A N 1
ATOM 1788 C CA . LEU A 1 244 ? 23.939 -17.870 -24.689 1.00 94.81 244 LEU A CA 1
ATOM 1789 C C . LEU A 1 244 ? 23.600 -16.867 -25.801 1.00 94.81 244 LEU A C 1
ATOM 1791 O O . LEU A 1 244 ? 23.119 -15.771 -25.518 1.00 94.81 244 LEU A O 1
ATOM 1795 N N . ALA A 1 245 ? 23.793 -17.253 -27.068 1.00 93.38 245 ALA A N 1
ATOM 1796 C CA . ALA A 1 245 ? 23.456 -16.416 -28.219 1.00 93.38 245 ALA A CA 1
ATOM 1797 C C . ALA A 1 245 ? 21.954 -16.073 -28.273 1.00 93.38 245 ALA A C 1
ATOM 1799 O O . ALA A 1 245 ? 21.585 -14.933 -28.560 1.00 93.38 245 ALA A O 1
ATOM 1800 N N . ARG A 1 246 ? 21.078 -17.032 -27.933 1.00 93.19 246 ARG A N 1
ATOM 1801 C CA . ARG A 1 246 ? 19.628 -16.802 -27.820 1.00 93.19 246 ARG A CA 1
ATOM 1802 C C . ARG A 1 246 ? 19.289 -15.835 -26.680 1.00 93.19 246 ARG A C 1
ATOM 1804 O O . ARG A 1 246 ? 18.503 -14.918 -26.903 1.00 93.19 246 ARG A O 1
ATOM 1811 N N . LEU A 1 247 ? 19.883 -15.993 -25.497 1.00 94.38 247 LEU A N 1
ATOM 1812 C CA . LEU A 1 247 ? 19.640 -15.115 -24.347 1.00 94.38 247 LEU A CA 1
ATOM 1813 C C . LEU A 1 247 ? 20.131 -13.688 -24.618 1.00 94.38 247 LEU A C 1
ATOM 1815 O O . LEU A 1 247 ? 19.339 -12.762 -24.474 1.00 94.38 247 LEU A O 1
ATOM 1819 N N . ARG A 1 248 ? 21.353 -13.511 -25.143 1.00 92.62 248 ARG A N 1
ATOM 1820 C CA . ARG A 1 248 ? 21.908 -12.208 -25.580 1.00 92.62 248 ARG A CA 1
ATOM 1821 C C . ARG A 1 248 ? 21.096 -11.517 -26.694 1.00 92.62 248 ARG A C 1
ATOM 1823 O O . ARG A 1 248 ? 21.266 -10.325 -26.935 1.00 92.62 248 ARG A O 1
ATOM 1830 N N . SER A 1 249 ? 20.215 -12.241 -27.396 1.00 92.81 249 SER A N 1
ATOM 1831 C CA . SER A 1 249 ? 19.289 -11.650 -28.380 1.00 92.81 249 SER A CA 1
ATOM 1832 C C . SER A 1 249 ? 18.029 -11.036 -27.748 1.00 92.81 249 SER A C 1
ATOM 1834 O O . SER A 1 249 ? 17.419 -10.148 -28.352 1.00 92.81 249 SER A O 1
ATOM 1836 N N . ARG A 1 250 ? 17.662 -11.475 -26.533 1.00 92.19 250 ARG A N 1
ATOM 1837 C CA . ARG A 1 250 ? 16.571 -10.922 -25.716 1.00 92.19 250 ARG A CA 1
ATOM 1838 C C . ARG A 1 250 ? 17.129 -9.967 -24.660 1.00 92.19 250 ARG A C 1
ATOM 1840 O O . ARG A 1 250 ? 16.906 -8.773 -24.784 1.00 92.19 250 ARG A O 1
ATOM 1847 N N . CYS A 1 251 ? 17.907 -10.481 -23.708 1.00 91.44 251 CYS A N 1
ATOM 1848 C CA . CYS A 1 251 ? 18.604 -9.702 -22.686 1.00 91.44 251 CYS A CA 1
ATOM 1849 C C . CYS A 1 251 ? 19.733 -8.892 -23.323 1.00 91.44 251 CYS A C 1
ATOM 1851 O O . CYS A 1 251 ? 20.719 -9.481 -23.765 1.00 91.44 251 CYS A O 1
ATOM 1853 N N . ARG A 1 252 ? 19.605 -7.563 -23.399 1.00 86.06 252 ARG A N 1
ATOM 1854 C CA . ARG A 1 252 ? 20.561 -6.718 -24.143 1.00 86.06 252 ARG A CA 1
ATOM 1855 C C . ARG A 1 252 ? 21.720 -6.177 -23.317 1.00 86.06 252 ARG A C 1
ATOM 1857 O O . ARG A 1 252 ? 22.709 -5.742 -23.904 1.00 86.06 252 ARG A O 1
ATOM 1864 N N . SER A 1 253 ? 21.622 -6.187 -21.988 1.00 84.31 253 SER A N 1
ATOM 1865 C CA . SER A 1 253 ? 22.693 -5.716 -21.103 1.00 84.31 253 SER A CA 1
ATOM 1866 C C . SER A 1 253 ? 22.567 -6.256 -19.671 1.00 84.31 253 SER A C 1
ATOM 1868 O O . SER A 1 253 ? 21.597 -6.931 -19.321 1.00 84.31 253 SER A O 1
ATOM 1870 N N . LEU A 1 254 ? 23.535 -5.901 -18.821 1.00 80.94 254 LEU A N 1
ATOM 1871 C CA . LEU A 1 254 ? 23.470 -6.078 -17.364 1.00 80.94 254 LEU A CA 1
ATOM 1872 C C . LEU A 1 254 ? 22.368 -5.230 -16.698 1.00 80.94 254 LEU A C 1
ATOM 1874 O O . LEU A 1 254 ? 21.886 -5.600 -15.635 1.00 80.94 254 LEU A O 1
ATOM 1878 N N . ALA A 1 255 ? 21.961 -4.116 -17.318 1.00 76.19 255 ALA A N 1
ATOM 1879 C CA . ALA A 1 255 ? 20.932 -3.206 -16.803 1.00 76.19 255 ALA A CA 1
ATOM 1880 C C . ALA A 1 255 ? 19.502 -3.584 -17.245 1.00 76.19 255 ALA A C 1
ATOM 1882 O O . ALA A 1 255 ? 18.549 -2.876 -16.932 1.00 76.19 255 ALA A O 1
ATOM 1883 N N . ASP A 1 256 ? 19.343 -4.685 -17.984 1.00 80.56 256 ASP A N 1
ATOM 1884 C CA . ASP A 1 256 ? 18.061 -5.161 -18.506 1.00 80.56 256 ASP A CA 1
ATOM 1885 C C . ASP A 1 256 ? 17.224 -5.803 -17.383 1.00 80.56 256 ASP A C 1
ATOM 1887 O O . ASP A 1 256 ? 17.380 -6.979 -17.050 1.00 80.56 256 ASP A O 1
ATOM 1891 N N . ASN A 1 257 ? 16.375 -5.000 -16.740 1.00 75.50 257 ASN A N 1
ATOM 1892 C CA . ASN A 1 257 ? 15.535 -5.403 -15.609 1.00 75.50 257 ASN A CA 1
ATOM 1893 C C . ASN A 1 257 ? 14.073 -5.696 -15.993 1.00 75.50 257 ASN A C 1
ATOM 1895 O O . ASN A 1 257 ? 13.365 -6.339 -15.222 1.00 75.50 257 ASN A O 1
ATOM 1899 N N . THR A 1 258 ? 13.611 -5.278 -17.175 1.00 75.38 258 THR A N 1
ATOM 1900 C CA . THR A 1 258 ? 12.224 -5.481 -17.624 1.00 75.38 258 THR A CA 1
ATOM 1901 C C . THR A 1 258 ? 12.039 -6.755 -18.448 1.00 75.38 258 THR A C 1
ATOM 1903 O O . THR A 1 258 ? 11.016 -7.423 -18.291 1.00 75.38 258 THR A O 1
ATOM 1906 N N . THR A 1 259 ? 13.007 -7.147 -19.285 1.00 87.69 259 THR A N 1
ATOM 1907 C CA . THR A 1 259 ? 12.818 -8.235 -20.260 1.00 87.69 259 THR A CA 1
ATOM 1908 C C . THR A 1 259 ? 12.643 -9.603 -19.592 1.00 87.69 259 THR A C 1
ATOM 1910 O O . THR A 1 259 ? 13.542 -10.110 -18.918 1.00 87.69 259 THR A O 1
ATOM 1913 N N . LEU A 1 260 ? 11.493 -10.239 -19.836 1.00 90.31 260 LEU A N 1
ATOM 1914 C CA . LEU A 1 260 ? 11.170 -11.586 -19.358 1.00 90.31 260 LEU A CA 1
ATOM 1915 C C . LEU A 1 260 ? 11.666 -12.686 -20.307 1.00 90.31 260 LEU A C 1
ATOM 1917 O O . LEU A 1 260 ? 11.550 -12.592 -21.530 1.00 90.31 260 LEU A O 1
ATOM 1921 N N . ASN A 1 261 ? 12.147 -13.784 -19.724 1.00 93.25 261 ASN A N 1
ATOM 1922 C CA . ASN A 1 261 ? 12.503 -15.016 -20.421 1.00 93.25 261 ASN A CA 1
ATOM 1923 C C . ASN A 1 261 ? 11.830 -16.232 -19.781 1.00 93.25 261 ASN A C 1
ATOM 1925 O O . ASN A 1 261 ? 11.652 -16.299 -18.569 1.00 93.25 261 ASN A O 1
ATOM 1929 N N . GLU A 1 262 ? 11.471 -17.203 -20.617 1.00 94.56 262 GLU A N 1
ATOM 1930 C CA . GLU A 1 262 ? 10.894 -18.490 -20.220 1.00 94.56 262 GLU A CA 1
ATOM 1931 C C . GLU A 1 262 ? 11.950 -19.325 -19.485 1.00 94.56 262 GLU A C 1
ATOM 1933 O O . GLU A 1 262 ? 12.996 -19.622 -20.069 1.00 94.56 262 GLU A O 1
ATOM 1938 N N . MET A 1 263 ? 11.677 -19.723 -18.237 1.00 93.81 263 MET A N 1
ATOM 1939 C CA . MET A 1 263 ? 12.600 -20.572 -17.466 1.00 93.81 263 MET A CA 1
ATOM 1940 C C . MET A 1 263 ? 12.692 -21.982 -18.068 1.00 93.81 263 MET A C 1
ATOM 1942 O O . MET A 1 263 ? 13.775 -22.560 -18.139 1.00 93.81 263 MET A O 1
ATOM 1946 N N . ASP A 1 264 ? 11.578 -22.473 -18.619 1.00 95.44 264 ASP A N 1
ATOM 1947 C CA . ASP A 1 264 ? 11.501 -23.710 -19.394 1.00 95.44 264 ASP A CA 1
ATOM 1948 C C . ASP A 1 264 ? 10.995 -23.413 -20.814 1.00 95.44 264 ASP A C 1
ATOM 1950 O O . ASP A 1 264 ? 9.794 -23.296 -21.075 1.00 95.44 264 ASP A O 1
ATOM 1954 N N . THR A 1 265 ? 11.928 -23.173 -21.741 1.00 90.50 265 THR A N 1
ATOM 1955 C CA . THR A 1 265 ? 11.588 -22.612 -23.057 1.00 90.50 265 THR A CA 1
ATOM 1956 C C . THR A 1 265 ? 10.700 -23.549 -23.871 1.00 90.50 265 THR A C 1
ATOM 1958 O O . THR A 1 265 ? 11.131 -24.631 -24.275 1.00 90.50 265 THR A O 1
ATOM 1961 N N . GLY A 1 266 ? 9.486 -23.091 -24.179 1.00 87.88 266 GLY A N 1
ATOM 1962 C CA . GLY A 1 266 ? 8.461 -23.880 -24.861 1.00 87.88 266 GLY A CA 1
ATOM 1963 C C . GLY A 1 266 ? 7.579 -24.763 -23.965 1.00 87.88 266 GLY A C 1
ATOM 1964 O O . GLY A 1 266 ? 6.624 -25.321 -24.499 1.00 87.88 266 GLY A O 1
ATOM 1965 N N . SER A 1 267 ? 7.832 -24.859 -22.649 1.00 93.88 267 SER A N 1
ATOM 1966 C CA . SER A 1 267 ? 6.935 -25.554 -21.697 1.00 93.88 267 SER A CA 1
ATOM 1967 C C . SER A 1 267 ? 6.536 -24.743 -20.457 1.00 93.88 267 SER A C 1
ATOM 1969 O O . SER A 1 267 ? 5.715 -25.217 -19.690 1.00 93.88 267 SER A O 1
ATOM 1971 N N . PHE A 1 268 ? 6.989 -23.493 -20.298 1.00 94.62 268 PHE A N 1
ATOM 1972 C CA . PHE A 1 268 ? 6.789 -22.621 -19.118 1.00 94.62 268 PHE A CA 1
ATOM 1973 C C . PHE A 1 268 ? 5.351 -22.401 -18.570 1.00 94.62 268 PHE A C 1
ATOM 1975 O O . PHE A 1 268 ? 5.182 -21.707 -17.565 1.00 94.62 268 PHE A O 1
ATOM 1982 N N . LEU A 1 269 ? 4.316 -22.949 -19.216 1.00 95.31 269 LEU A N 1
ATOM 1983 C CA . LEU A 1 269 ? 2.906 -22.959 -18.784 1.00 95.31 269 LEU A CA 1
ATOM 1984 C C . LEU A 1 269 ? 2.391 -24.374 -18.447 1.00 95.31 269 LEU A C 1
ATOM 1986 O O . LEU A 1 269 ? 1.188 -24.583 -18.309 1.00 95.31 269 LEU A O 1
ATOM 1990 N N . SER A 1 270 ? 3.281 -25.361 -18.384 1.00 95.19 270 SER A N 1
ATOM 1991 C CA . SER A 1 270 ? 2.980 -26.766 -18.144 1.00 95.19 270 SER A CA 1
ATOM 1992 C C . SER A 1 270 ? 4.024 -27.334 -17.195 1.00 95.19 270 SER A C 1
ATOM 1994 O O . SER A 1 270 ? 5.216 -27.203 -17.438 1.00 95.19 270 SER A O 1
ATOM 1996 N N . PHE A 1 271 ? 3.590 -27.957 -16.106 1.00 97.31 271 PHE A N 1
ATOM 1997 C CA . PHE A 1 271 ? 4.504 -28.523 -15.128 1.00 97.31 271 PHE A CA 1
ATOM 1998 C C . PHE A 1 271 ? 4.991 -29.883 -15.634 1.00 97.31 271 PHE A C 1
ATOM 2000 O O . PHE A 1 271 ? 4.236 -30.854 -15.597 1.00 97.31 271 PHE A O 1
ATOM 2007 N N . ASP A 1 272 ? 6.222 -29.963 -16.146 1.00 94.88 272 ASP A N 1
ATOM 2008 C CA . ASP A 1 272 ? 6.781 -31.213 -16.668 1.00 94.88 272 ASP A CA 1
ATOM 2009 C C . ASP A 1 272 ? 8.299 -31.367 -16.413 1.00 94.88 272 ASP A C 1
ATOM 2011 O O . ASP A 1 272 ? 8.907 -30.621 -15.650 1.00 94.88 272 ASP A O 1
ATOM 2015 N N . ALA A 1 273 ? 8.918 -32.416 -16.961 1.00 94.88 273 ALA A N 1
ATOM 2016 C CA . ALA A 1 273 ? 10.332 -32.736 -16.742 1.00 94.88 273 ALA A CA 1
ATOM 2017 C C . ALA A 1 273 ? 11.302 -32.033 -17.726 1.00 94.88 273 ALA A C 1
ATOM 2019 O O . ALA A 1 273 ? 12.501 -32.339 -17.734 1.00 94.88 273 ALA A O 1
ATOM 2020 N N . SER A 1 274 ? 10.830 -31.125 -18.590 1.00 95.56 274 SER A N 1
ATOM 2021 C CA . SER A 1 274 ? 11.642 -30.487 -19.633 1.00 95.56 274 SER A CA 1
ATOM 2022 C C . SER A 1 274 ? 12.714 -29.547 -19.097 1.00 95.56 274 SER A C 1
ATOM 2024 O O . SER A 1 274 ? 13.804 -29.520 -19.673 1.00 95.56 274 SER A O 1
ATOM 2026 N N . TYR A 1 275 ? 12.483 -28.929 -17.939 1.00 97.56 275 TYR A N 1
ATOM 2027 C CA . TYR A 1 275 ? 13.482 -28.213 -17.151 1.00 97.56 275 TYR A CA 1
ATOM 2028 C C . TYR A 1 275 ? 14.769 -29.036 -17.000 1.00 97.56 275 TYR A C 1
ATOM 2030 O O . TYR A 1 275 ? 15.844 -28.598 -17.411 1.00 97.56 275 TYR A O 1
ATOM 2038 N N . TYR A 1 276 ? 14.677 -30.288 -16.538 1.00 98.25 276 TYR A N 1
ATOM 2039 C CA . TYR A 1 276 ? 15.849 -31.155 -16.372 1.00 98.25 276 TYR A CA 1
ATOM 2040 C C . TYR A 1 276 ? 16.560 -31.446 -17.699 1.00 98.25 276 TYR A C 1
ATOM 2042 O O . TYR A 1 276 ? 17.786 -31.541 -17.743 1.00 98.25 276 TYR A O 1
ATOM 2050 N N . ARG A 1 277 ? 15.811 -31.526 -18.805 1.00 96.94 277 ARG A N 1
ATOM 2051 C CA . ARG A 1 277 ? 16.343 -31.684 -20.168 1.00 96.94 277 ARG A CA 1
ATOM 2052 C C . ARG A 1 277 ? 17.009 -30.410 -20.705 1.00 96.94 277 ARG A C 1
ATOM 2054 O O . ARG A 1 277 ? 17.852 -30.520 -21.599 1.00 96.94 277 ARG A O 1
ATOM 2061 N N . LEU A 1 278 ? 16.676 -29.231 -20.179 1.00 96.88 278 LEU A N 1
ATOM 2062 C CA . LEU A 1 278 ? 17.430 -27.996 -20.402 1.00 96.88 278 LEU A CA 1
ATOM 2063 C C . LEU A 1 278 ? 18.681 -27.961 -19.517 1.00 96.88 278 LEU A C 1
ATOM 2065 O O . LEU A 1 278 ? 19.778 -27.819 -20.056 1.00 96.88 278 LEU A O 1
ATOM 2069 N N . VAL A 1 279 ? 18.560 -28.186 -18.204 1.00 98.00 279 VAL A N 1
ATOM 2070 C CA . VAL A 1 279 ? 19.704 -28.220 -17.272 1.00 98.00 279 VAL A CA 1
ATOM 2071 C C . VAL A 1 279 ? 20.772 -29.206 -17.750 1.00 98.00 279 VAL A C 1
ATOM 2073 O O . VAL A 1 279 ? 21.908 -28.796 -17.971 1.00 98.00 279 VAL A O 1
ATOM 2076 N N . ALA A 1 280 ? 20.409 -30.457 -18.062 1.00 97.69 280 ALA A N 1
ATOM 2077 C CA . ALA A 1 280 ? 21.323 -31.483 -18.586 1.00 97.69 280 ALA A CA 1
ATOM 2078 C C . ALA A 1 280 ? 22.043 -31.096 -19.895 1.00 97.69 280 ALA A C 1
ATOM 2080 O O . ALA A 1 280 ? 23.082 -31.671 -20.217 1.00 97.69 280 ALA A O 1
ATOM 2081 N N . LYS A 1 281 ? 21.513 -30.127 -20.652 1.00 97.38 281 LYS A N 1
ATOM 2082 C CA . LYS A 1 281 ? 22.116 -29.579 -21.878 1.00 97.38 281 LYS A CA 1
ATOM 2083 C C . LYS A 1 281 ? 22.910 -28.290 -21.641 1.00 97.38 281 LYS A C 1
ATOM 2085 O O . LYS A 1 281 ? 23.232 -27.618 -22.614 1.00 97.38 281 LYS A O 1
ATOM 2090 N N . ARG A 1 282 ? 23.211 -27.931 -20.384 1.00 97.25 282 ARG A N 1
ATOM 2091 C CA . ARG A 1 282 ? 23.784 -26.627 -19.990 1.00 97.25 282 ARG A CA 1
ATOM 2092 C C . ARG A 1 282 ? 22.886 -25.442 -20.376 1.00 97.25 282 ARG A C 1
ATOM 2094 O O . ARG A 1 282 ? 23.354 -24.389 -20.801 1.00 97.25 282 ARG A O 1
ATOM 2101 N N . ARG A 1 283 ? 21.566 -25.634 -20.246 1.00 97.00 283 ARG A N 1
ATOM 2102 C CA . ARG A 1 283 ? 20.521 -24.640 -20.552 1.00 97.00 283 ARG A CA 1
ATOM 2103 C C . ARG A 1 283 ? 19.583 -24.323 -19.380 1.00 97.00 283 ARG A C 1
ATOM 2105 O O . ARG A 1 283 ? 18.506 -23.783 -19.604 1.00 97.00 283 ARG A O 1
ATOM 2112 N N . GLY A 1 284 ? 20.006 -24.607 -18.147 1.00 94.75 284 GLY A N 1
ATOM 2113 C CA . GLY A 1 284 ? 19.433 -23.951 -16.963 1.00 94.75 284 GLY A CA 1
ATOM 2114 C C . GLY A 1 284 ? 19.653 -22.436 -17.039 1.00 94.75 284 GLY A C 1
ATOM 2115 O O . GLY A 1 284 ? 20.656 -21.995 -17.613 1.00 94.75 284 GLY A O 1
ATOM 2116 N N . LEU A 1 285 ? 18.711 -21.644 -16.528 1.00 95.06 285 LEU A N 1
ATOM 2117 C CA . LEU A 1 285 ? 18.703 -20.189 -16.699 1.00 95.06 285 LEU A CA 1
ATOM 2118 C C . LEU A 1 285 ? 19.563 -19.491 -15.639 1.00 95.06 285 LEU A C 1
ATOM 2120 O O . LEU A 1 285 ? 20.361 -18.615 -15.970 1.00 95.06 285 LEU A O 1
ATOM 2124 N N . PHE A 1 286 ? 19.469 -19.937 -14.390 1.00 96.75 286 PHE A N 1
ATOM 2125 C CA . PHE A 1 286 ? 20.209 -19.393 -13.254 1.00 96.75 286 PHE A CA 1
ATOM 2126 C C . PHE A 1 286 ? 21.540 -20.131 -13.014 1.00 96.75 286 PHE A C 1
ATOM 2128 O O . PHE A 1 286 ? 21.760 -21.232 -13.530 1.00 96.75 286 PHE A O 1
ATOM 2135 N N . HIS A 1 287 ? 22.426 -19.565 -12.181 1.00 96.06 287 HIS A N 1
ATOM 2136 C CA . HIS A 1 287 ? 23.601 -20.308 -11.691 1.00 96.06 287 HIS A CA 1
ATOM 2137 C C . HIS A 1 287 ? 23.169 -21.474 -10.805 1.00 96.06 287 HIS A C 1
ATOM 2139 O O . HIS A 1 287 ? 23.753 -22.550 -10.886 1.00 96.06 287 HIS A O 1
ATOM 2145 N N . SER A 1 288 ? 22.118 -21.280 -10.003 1.00 97.31 288 SER A N 1
ATOM 2146 C CA . SER A 1 288 ? 21.551 -22.314 -9.135 1.00 97.31 288 SER A CA 1
ATOM 2147 C C . SER A 1 288 ? 21.049 -23.536 -9.914 1.00 97.31 288 SER A C 1
ATOM 2149 O O . SER A 1 288 ? 21.247 -24.660 -9.457 1.00 97.31 288 SER A O 1
ATOM 2151 N N . ASP A 1 289 ? 20.504 -23.350 -11.123 1.00 97.81 289 ASP A N 1
ATOM 2152 C CA . ASP A 1 289 ? 20.162 -24.456 -12.030 1.00 97.81 289 ASP A CA 1
ATOM 2153 C C . ASP A 1 289 ? 21.421 -25.203 -12.505 1.00 97.81 289 ASP A C 1
ATOM 2155 O O . ASP A 1 289 ? 21.481 -26.432 -12.484 1.00 97.81 289 ASP A O 1
ATOM 2159 N N . ALA A 1 290 ? 22.447 -24.463 -12.943 1.00 97.06 290 ALA A N 1
ATOM 2160 C CA . ALA A 1 290 ? 23.701 -25.036 -13.437 1.00 97.06 290 ALA A CA 1
ATOM 2161 C C . ALA A 1 290 ? 24.486 -25.767 -12.329 1.00 97.06 290 ALA A C 1
ATOM 2163 O O . ALA A 1 290 ? 25.124 -26.793 -12.581 1.00 97.06 290 ALA A O 1
ATOM 2164 N N . ALA A 1 291 ? 24.381 -25.290 -11.086 1.00 97.56 291 ALA A N 1
ATOM 2165 C CA . ALA A 1 291 ? 24.986 -25.890 -9.904 1.00 97.56 291 ALA A CA 1
ATOM 2166 C C . ALA A 1 291 ? 24.526 -27.341 -9.665 1.00 97.56 291 ALA A C 1
ATOM 2168 O O . ALA A 1 291 ? 25.327 -28.149 -9.191 1.00 97.56 291 ALA A O 1
ATOM 2169 N N . LEU A 1 292 ? 23.305 -27.712 -10.071 1.00 98.06 292 LEU A N 1
ATOM 2170 C CA . LEU A 1 292 ? 22.779 -29.087 -9.991 1.00 98.06 292 LEU A CA 1
ATOM 2171 C C . LEU A 1 292 ? 23.554 -30.107 -10.852 1.00 98.06 292 LEU A C 1
ATOM 2173 O O . LEU A 1 292 ? 23.344 -31.309 -10.715 1.00 98.06 292 LEU A O 1
ATOM 2177 N N . LEU A 1 293 ? 24.444 -29.664 -11.751 1.00 97.81 293 LEU A N 1
ATOM 2178 C CA . LEU A 1 293 ? 25.352 -30.549 -12.491 1.00 97.81 293 LEU A CA 1
ATOM 2179 C C . LEU A 1 293 ? 26.711 -30.755 -11.805 1.00 97.81 293 LEU A C 1
ATOM 2181 O O . LEU A 1 293 ? 27.477 -31.620 -12.230 1.00 97.81 293 LEU A O 1
ATOM 2185 N N . THR A 1 294 ? 27.045 -29.964 -10.784 1.00 96.38 294 THR A N 1
ATOM 2186 C CA . THR A 1 294 ? 28.381 -29.995 -10.159 1.00 96.38 294 THR A CA 1
ATOM 2187 C C . THR A 1 294 ? 28.549 -31.188 -9.219 1.00 96.38 294 THR A C 1
ATOM 2189 O O . THR A 1 294 ? 29.512 -31.948 -9.340 1.00 96.38 294 THR A O 1
ATOM 2192 N N . ASP A 1 295 ? 27.568 -31.437 -8.360 1.00 96.19 295 ASP A N 1
ATOM 2193 C CA . ASP A 1 295 ? 27.496 -32.609 -7.489 1.00 96.19 295 ASP A CA 1
ATOM 2194 C C . ASP A 1 295 ? 27.107 -33.884 -8.276 1.00 96.19 295 ASP A C 1
ATOM 2196 O O . ASP A 1 295 ? 26.400 -33.796 -9.282 1.00 96.19 295 ASP A O 1
ATOM 2200 N N . PRO A 1 296 ? 27.603 -35.082 -7.909 1.00 95.50 296 PRO A N 1
ATOM 2201 C CA . PRO A 1 296 ? 27.260 -36.325 -8.604 1.00 95.50 296 PRO A CA 1
ATOM 2202 C C . PRO A 1 296 ? 25.824 -36.825 -8.364 1.00 95.50 296 PRO A C 1
ATOM 2204 O O . PRO A 1 296 ? 25.256 -37.438 -9.268 1.00 95.50 296 PRO A O 1
ATOM 2207 N N . VAL A 1 297 ? 25.225 -36.592 -7.190 1.00 94.06 297 VAL A N 1
ATOM 2208 C CA . VAL A 1 297 ? 23.909 -37.154 -6.821 1.00 94.06 297 VAL A CA 1
ATOM 2209 C C . VAL A 1 297 ? 22.783 -36.425 -7.554 1.00 94.06 297 VAL A C 1
ATOM 2211 O O . VAL A 1 297 ? 21.945 -37.038 -8.217 1.00 94.06 297 VAL A O 1
ATOM 2214 N N . THR A 1 298 ? 22.794 -35.100 -7.481 1.00 97.69 298 THR A N 1
ATOM 2215 C CA . THR A 1 298 ? 21.830 -34.222 -8.146 1.00 97.69 298 THR A CA 1
ATOM 2216 C C . THR A 1 298 ? 21.984 -34.278 -9.662 1.00 97.69 298 THR A C 1
ATOM 2218 O O . THR A 1 298 ? 20.984 -34.450 -10.356 1.00 97.69 298 THR A O 1
ATOM 2221 N N . ARG A 1 299 ? 23.214 -34.321 -10.187 1.00 98.12 299 ARG A N 1
ATOM 2222 C CA . ARG A 1 299 ? 23.487 -34.573 -11.613 1.00 98.12 299 ARG A CA 1
ATOM 2223 C C . ARG A 1 299 ? 22.909 -35.896 -12.107 1.00 98.12 299 ARG A C 1
ATOM 2225 O O . ARG A 1 299 ? 22.333 -35.918 -13.192 1.00 98.12 299 ARG A O 1
ATOM 2232 N N . ALA A 1 300 ? 23.028 -36.981 -11.337 1.00 97.44 300 ALA A N 1
ATOM 2233 C CA . ALA A 1 300 ? 22.433 -38.266 -11.704 1.00 97.44 300 ALA A CA 1
ATOM 2234 C C . ALA A 1 300 ? 20.896 -38.187 -11.761 1.00 97.44 300 ALA A C 1
ATOM 2236 O O . ALA A 1 300 ? 20.287 -38.727 -12.686 1.00 97.44 300 ALA A O 1
ATOM 2237 N N . TYR A 1 301 ? 20.268 -37.455 -10.833 1.00 98.00 301 TYR A N 1
ATOM 2238 C CA . TYR A 1 301 ? 18.826 -37.197 -10.864 1.00 98.00 301 TYR A CA 1
ATOM 2239 C C . TYR A 1 301 ? 18.419 -36.341 -12.077 1.00 98.00 301 TYR A C 1
ATOM 2241 O O . TYR A 1 301 ? 17.543 -36.743 -12.841 1.00 98.00 301 TYR A O 1
ATOM 2249 N N . VAL A 1 302 ? 19.108 -35.220 -12.332 1.00 98.56 302 VAL A N 1
ATOM 2250 C CA . VAL A 1 302 ? 18.890 -34.357 -13.510 1.00 98.56 302 VAL A CA 1
ATOM 2251 C C . VAL A 1 302 ? 19.009 -35.165 -14.809 1.00 98.56 302 VAL A C 1
ATOM 2253 O O . VAL A 1 302 ? 18.121 -35.098 -15.656 1.00 98.56 302 VAL A O 1
ATOM 2256 N N . GLN A 1 303 ? 20.063 -35.973 -14.962 1.00 98.00 303 GLN A N 1
ATOM 2257 C CA . GLN A 1 303 ? 20.274 -36.816 -16.146 1.00 98.00 303 GLN A CA 1
ATOM 2258 C C . GLN A 1 303 ? 19.184 -37.883 -16.315 1.00 98.00 303 GLN A C 1
ATOM 2260 O O . GLN A 1 303 ? 18.746 -38.130 -17.439 1.00 98.00 303 GLN A O 1
ATOM 2265 N N . ARG A 1 304 ? 18.706 -38.481 -15.215 1.00 97.06 304 ARG A N 1
ATOM 2266 C CA . ARG A 1 304 ? 17.588 -39.433 -15.219 1.00 97.06 304 ARG A CA 1
ATOM 2267 C C . ARG A 1 304 ? 16.301 -38.769 -15.706 1.00 97.06 304 ARG A C 1
ATOM 2269 O O . ARG A 1 304 ? 15.711 -39.247 -16.677 1.00 97.06 304 ARG A O 1
ATOM 2276 N N . GLN A 1 305 ? 15.900 -37.646 -15.109 1.00 97.44 305 GLN A N 1
ATOM 2277 C CA . GLN A 1 305 ? 14.666 -36.949 -15.493 1.00 97.44 305 GLN A CA 1
ATOM 2278 C C . GLN A 1 305 ? 14.740 -36.354 -16.911 1.00 97.44 305 GLN A C 1
ATOM 2280 O O . GLN A 1 305 ? 13.762 -36.417 -17.656 1.00 97.44 305 GLN A O 1
ATOM 2285 N N . ALA A 1 306 ? 15.918 -35.894 -17.350 1.00 96.81 306 ALA A N 1
ATOM 2286 C CA . ALA A 1 306 ? 16.156 -35.361 -18.697 1.00 96.81 306 ALA A CA 1
ATOM 2287 C C . ALA A 1 306 ? 15.834 -36.338 -19.849 1.00 96.81 306 ALA A C 1
ATOM 2289 O O . ALA A 1 306 ? 15.620 -35.893 -20.981 1.00 96.81 306 ALA A O 1
ATOM 2290 N N . THR A 1 307 ? 15.773 -37.650 -19.580 1.00 94.81 307 THR A N 1
ATOM 2291 C CA . THR A 1 307 ? 15.324 -38.662 -20.557 1.00 94.81 307 THR A CA 1
ATOM 2292 C C . THR A 1 307 ? 13.845 -38.526 -20.936 1.00 94.81 307 THR A C 1
ATOM 2294 O O . THR A 1 307 ? 13.443 -39.008 -21.991 1.00 94.81 307 THR A O 1
ATOM 2297 N N . GLY A 1 308 ? 13.023 -37.905 -20.081 1.00 86.94 308 GLY A N 1
ATOM 2298 C CA . GLY A 1 308 ? 11.562 -37.880 -20.194 1.00 86.94 308 GLY A CA 1
ATOM 2299 C C . GLY A 1 308 ? 10.859 -39.181 -19.779 1.00 86.94 308 GLY A C 1
ATOM 2300 O O . GLY A 1 308 ? 9.642 -39.181 -19.634 1.00 86.94 308 GLY A O 1
ATOM 2301 N N . LEU A 1 309 ? 11.594 -40.275 -19.533 1.00 91.62 309 LEU A N 1
ATOM 2302 C CA . LEU A 1 309 ? 11.020 -41.585 -19.185 1.00 91.62 309 LEU A CA 1
ATOM 2303 C C . LEU A 1 309 ? 10.561 -41.686 -17.720 1.00 91.62 309 LEU A C 1
ATOM 2305 O O . LEU A 1 309 ? 9.817 -42.598 -17.372 1.00 91.62 309 LEU A O 1
ATOM 2309 N N . PHE A 1 310 ? 10.998 -40.757 -16.865 1.00 93.12 310 PHE A N 1
ATOM 2310 C CA . PHE A 1 310 ? 10.803 -40.807 -15.411 1.00 93.12 310 PHE A CA 1
ATOM 2311 C C . PHE A 1 310 ? 9.912 -39.676 -14.866 1.00 93.12 310 PHE A C 1
ATOM 2313 O O . PHE A 1 310 ? 9.860 -39.471 -13.660 1.00 93.12 310 PHE A O 1
ATOM 2320 N N . ALA A 1 311 ? 9.136 -38.987 -15.713 1.00 90.12 311 ALA A N 1
ATOM 2321 C CA . ALA A 1 311 ? 8.276 -37.871 -15.289 1.00 90.12 311 ALA A CA 1
ATOM 2322 C C . ALA A 1 311 ? 7.332 -38.215 -14.112 1.00 90.12 311 ALA A C 1
ATOM 2324 O O . ALA A 1 311 ? 7.143 -37.394 -13.222 1.00 90.12 311 ALA A O 1
ATOM 2325 N N . ALA A 1 312 ? 6.808 -39.446 -14.044 1.00 91.56 312 ALA A N 1
ATOM 2326 C CA . ALA A 1 312 ? 5.995 -39.916 -12.913 1.00 91.56 312 ALA A CA 1
ATOM 2327 C C . ALA A 1 312 ? 6.791 -40.085 -11.597 1.00 91.56 312 ALA A C 1
ATOM 2329 O O . ALA A 1 312 ? 6.231 -39.949 -10.511 1.00 91.56 312 ALA A O 1
ATOM 2330 N N . GLU A 1 313 ? 8.095 -40.362 -11.682 1.00 94.06 313 GLU A N 1
ATOM 2331 C CA . GLU A 1 313 ? 9.009 -40.383 -10.534 1.00 94.06 313 GLU A CA 1
ATOM 2332 C C . GLU A 1 313 ? 9.237 -38.962 -10.015 1.00 94.06 313 GLU A C 1
ATOM 2334 O O . GLU A 1 313 ? 9.053 -38.727 -8.824 1.00 94.06 313 GLU A O 1
ATOM 2339 N N . PHE A 1 314 ? 9.524 -38.012 -10.915 1.00 96.94 314 PHE A N 1
ATOM 2340 C CA . PHE A 1 314 ? 9.612 -36.588 -10.582 1.00 96.94 314 PHE A CA 1
ATOM 2341 C C . PHE A 1 314 ? 8.314 -36.057 -9.966 1.00 96.94 314 PHE A C 1
ATOM 2343 O O . PHE A 1 314 ? 8.365 -35.392 -8.940 1.00 96.94 314 PHE A O 1
ATOM 2350 N N . PHE A 1 315 ? 7.153 -36.382 -10.536 1.00 97.31 315 PHE A N 1
ATOM 2351 C CA . PHE A 1 315 ? 5.856 -35.918 -10.038 1.00 97.31 315 PHE A CA 1
ATOM 2352 C C . PHE A 1 315 ? 5.540 -36.427 -8.624 1.00 97.31 315 PHE A C 1
ATOM 2354 O O . PHE A 1 315 ? 5.074 -35.647 -7.795 1.00 97.31 315 PHE A O 1
ATOM 2361 N N . ARG A 1 316 ? 5.833 -37.701 -8.319 1.00 96.25 316 ARG A N 1
ATOM 2362 C CA . ARG A 1 316 ? 5.726 -38.227 -6.947 1.00 96.25 316 ARG A CA 1
ATOM 2363 C C . ARG A 1 316 ? 6.737 -37.553 -6.021 1.00 96.25 316 ARG A C 1
ATOM 2365 O O . ARG A 1 316 ? 6.367 -37.090 -4.952 1.00 96.25 316 ARG A O 1
ATOM 2372 N N . ASP A 1 317 ? 7.998 -37.488 -6.434 1.00 96.50 317 ASP A N 1
ATOM 2373 C CA . ASP A 1 317 ? 9.060 -36.923 -5.604 1.00 96.50 317 ASP A CA 1
ATOM 2374 C C . ASP A 1 317 ? 8.792 -35.442 -5.282 1.00 96.50 317 ASP A C 1
ATOM 2376 O O . ASP A 1 317 ? 8.993 -35.018 -4.149 1.00 96.50 317 ASP A O 1
ATOM 2380 N N . PHE A 1 318 ? 8.265 -34.672 -6.241 1.00 98.31 318 PHE A N 1
ATOM 2381 C CA . PHE A 1 318 ? 7.855 -33.280 -6.052 1.00 98.31 318 PHE A CA 1
ATOM 2382 C C . PHE A 1 318 ? 6.660 -33.146 -5.108 1.00 98.31 318 PHE A C 1
ATOM 2384 O O . PHE A 1 318 ? 6.675 -32.275 -4.244 1.00 98.31 318 PHE A O 1
ATOM 2391 N N . ALA A 1 319 ? 5.664 -34.032 -5.210 1.00 95.62 319 ALA A N 1
ATOM 2392 C CA . ALA A 1 319 ? 4.573 -34.108 -4.240 1.00 95.62 319 ALA A CA 1
ATOM 2393 C C . ALA A 1 319 ? 5.103 -34.359 -2.812 1.00 95.62 319 ALA A C 1
ATOM 2395 O O . ALA A 1 319 ? 4.740 -33.629 -1.890 1.00 95.62 319 ALA A O 1
ATOM 2396 N N . ASP A 1 320 ? 6.013 -35.324 -2.637 1.00 90.00 320 ASP A N 1
ATOM 2397 C CA . ASP A 1 320 ? 6.632 -35.636 -1.342 1.00 90.00 320 ASP A CA 1
ATOM 2398 C C . ASP A 1 320 ? 7.437 -34.441 -0.784 1.00 90.00 320 ASP A C 1
ATOM 2400 O O . ASP A 1 320 ? 7.330 -34.111 0.401 1.00 90.00 320 ASP A O 1
ATOM 2404 N N . SER A 1 321 ? 8.224 -33.757 -1.624 1.00 97.06 321 SER A N 1
ATOM 2405 C CA . SER A 1 321 ? 9.006 -32.579 -1.218 1.00 97.06 321 SER A CA 1
ATOM 2406 C C . SER A 1 321 ? 8.136 -31.349 -0.927 1.00 97.06 321 SER A C 1
ATOM 2408 O O . SER A 1 321 ? 8.434 -30.624 0.021 1.00 97.06 321 SER A O 1
ATOM 2410 N N . MET A 1 322 ? 7.044 -31.125 -1.668 1.00 97.75 322 MET A N 1
ATOM 2411 C CA . MET A 1 322 ? 6.082 -30.049 -1.385 1.00 97.75 322 MET A CA 1
ATOM 2412 C C . MET A 1 322 ? 5.326 -30.288 -0.076 1.00 97.75 322 MET A C 1
ATOM 2414 O O . MET A 1 322 ? 5.131 -29.344 0.688 1.00 97.75 322 MET A O 1
ATOM 2418 N N . VAL A 1 323 ? 4.961 -31.540 0.236 1.00 93.25 323 VAL A N 1
ATOM 2419 C CA . VAL A 1 323 ? 4.367 -31.888 1.538 1.00 93.25 323 VAL A CA 1
ATOM 2420 C C . VAL A 1 323 ? 5.325 -31.522 2.672 1.00 93.25 323 VAL A C 1
ATOM 2422 O O . VAL A 1 323 ? 4.915 -30.783 3.564 1.00 93.25 323 VAL A O 1
ATOM 2425 N N . LYS A 1 324 ? 6.602 -31.937 2.610 1.00 92.38 324 LYS A N 1
ATOM 2426 C CA . LYS A 1 324 ? 7.621 -31.526 3.599 1.00 92.38 324 LYS A CA 1
ATOM 2427 C C . LYS A 1 324 ? 7.728 -30.006 3.703 1.00 92.38 324 LYS A C 1
ATOM 2429 O O . LYS A 1 324 ? 7.626 -29.466 4.801 1.00 92.38 324 LYS A O 1
ATOM 2434 N N . MET A 1 325 ? 7.904 -29.323 2.568 1.00 95.88 325 MET A N 1
ATOM 2435 C CA . MET A 1 325 ? 8.072 -27.870 2.523 1.00 95.88 325 MET A CA 1
ATOM 2436 C C . MET A 1 325 ? 6.902 -27.154 3.202 1.00 95.88 325 MET A C 1
ATOM 2438 O O . MET A 1 325 ? 7.131 -26.286 4.031 1.00 95.88 325 MET A O 1
ATOM 2442 N N . SER A 1 326 ? 5.663 -27.588 2.948 1.00 91.75 326 SER A N 1
ATOM 2443 C CA . SER A 1 326 ? 4.448 -27.008 3.539 1.00 91.75 326 SER A CA 1
ATOM 2444 C C . SER A 1 326 ? 4.324 -27.163 5.068 1.00 91.75 326 SER A C 1
ATOM 2446 O O . SER A 1 326 ? 3.364 -26.653 5.652 1.00 91.75 326 SER A O 1
ATOM 2448 N N . THR A 1 327 ? 5.255 -27.876 5.716 1.00 88.25 327 THR A N 1
ATOM 2449 C CA . THR A 1 327 ? 5.322 -28.078 7.177 1.00 88.25 327 THR A CA 1
ATOM 2450 C C . THR A 1 327 ? 6.485 -27.341 7.853 1.00 88.25 327 THR A C 1
ATOM 2452 O O . THR A 1 327 ? 6.646 -27.465 9.066 1.00 88.25 327 THR A O 1
ATOM 2455 N N . ILE A 1 328 ? 7.277 -26.561 7.106 1.00 92.69 328 ILE A N 1
ATOM 2456 C CA . ILE A 1 328 ? 8.377 -25.758 7.657 1.00 92.69 328 ILE A CA 1
ATOM 2457 C C . ILE A 1 328 ? 7.824 -24.698 8.617 1.00 92.69 328 ILE A C 1
ATOM 2459 O O . ILE A 1 328 ? 7.007 -23.866 8.219 1.00 92.69 328 ILE A O 1
ATOM 2463 N N . ASP A 1 329 ? 8.300 -24.739 9.865 1.00 90.19 329 ASP A N 1
ATOM 2464 C CA . ASP A 1 329 ? 8.124 -23.722 10.914 1.00 90.19 329 ASP A CA 1
ATOM 2465 C C . ASP A 1 329 ? 6.668 -23.218 11.093 1.00 90.19 329 ASP A C 1
ATOM 2467 O O . ASP A 1 329 ? 6.413 -22.064 11.431 1.00 90.19 329 ASP A O 1
ATOM 2471 N N . VAL A 1 330 ? 5.687 -24.102 10.864 1.00 90.69 330 VAL A N 1
ATOM 2472 C CA . VAL A 1 330 ? 4.252 -23.768 10.858 1.00 90.69 330 VAL A CA 1
ATOM 2473 C C . VAL A 1 330 ? 3.706 -23.390 12.236 1.00 90.69 330 VAL A C 1
ATOM 2475 O O . VAL A 1 330 ? 3.870 -24.112 13.222 1.00 90.69 330 VAL A O 1
ATOM 2478 N N . LEU A 1 331 ? 2.951 -22.291 12.287 1.00 85.44 331 LEU A N 1
ATOM 2479 C CA . LEU A 1 331 ? 2.201 -21.888 13.475 1.00 85.44 331 LEU A CA 1
ATOM 2480 C C . LEU A 1 331 ? 0.878 -22.664 13.562 1.00 85.44 331 LEU A C 1
ATOM 2482 O O . LEU A 1 331 ? 0.148 -22.774 12.580 1.00 85.44 331 LEU A O 1
ATOM 2486 N N . THR A 1 332 ? 0.528 -23.158 14.750 1.00 85.94 332 THR A N 1
ATOM 2487 C CA . THR A 1 332 ? -0.714 -23.910 15.016 1.00 85.94 332 THR A CA 1
ATOM 2488 C C . THR A 1 332 ? -1.394 -23.432 16.304 1.00 85.94 332 THR A C 1
ATOM 2490 O O . THR A 1 332 ? -0.833 -22.643 17.070 1.00 85.94 332 THR A O 1
ATOM 2493 N N . GLY A 1 333 ? -2.631 -23.874 16.558 1.00 77.12 333 GLY A N 1
ATOM 2494 C CA . GLY A 1 333 ? -3.334 -23.628 17.825 1.00 77.12 333 GLY A CA 1
ATOM 2495 C C . GLY A 1 333 ? -3.500 -22.141 18.170 1.00 77.12 333 GLY A C 1
ATOM 2496 O O . GLY A 1 333 ? -4.377 -21.476 17.614 1.00 77.12 333 GLY A O 1
ATOM 2497 N N . ALA A 1 334 ? -2.673 -21.649 19.101 1.00 70.88 334 ALA A N 1
ATOM 2498 C CA . ALA A 1 334 ? -2.631 -20.261 19.579 1.00 70.88 334 ALA A CA 1
ATOM 2499 C C . ALA A 1 334 ? -1.327 -19.507 19.224 1.00 70.88 334 ALA A C 1
ATOM 2501 O O . ALA A 1 334 ? -1.151 -18.370 19.653 1.00 70.88 334 ALA A O 1
ATOM 2502 N N . GLN A 1 335 ? -0.403 -20.125 18.475 1.00 65.25 335 GLN A N 1
ATOM 2503 C CA . GLN A 1 335 ? 0.898 -19.527 18.137 1.00 65.25 335 GLN A CA 1
ATOM 2504 C C . GLN A 1 335 ? 0.734 -18.326 17.185 1.00 65.25 335 GLN A C 1
ATOM 2506 O O . GLN A 1 335 ? 1.282 -17.255 17.432 1.00 65.25 335 GLN A O 1
ATOM 2511 N N . GLY A 1 336 ? -0.089 -18.480 16.144 1.00 77.94 336 GLY A N 1
ATOM 2512 C CA . GLY A 1 336 ? -0.522 -17.399 15.250 1.00 77.94 336 GLY A CA 1
ATOM 2513 C C . GLY A 1 336 ? -1.992 -17.017 15.468 1.00 77.94 336 GLY A C 1
ATOM 2514 O O . GLY A 1 336 ? -2.545 -17.230 16.549 1.00 77.94 336 GLY A O 1
ATOM 2515 N N . GLU A 1 337 ? -2.643 -16.476 14.441 1.00 77.56 337 GLU A N 1
ATOM 2516 C CA . GLU A 1 337 ? -4.067 -16.094 14.453 1.00 77.56 337 GLU A CA 1
ATOM 2517 C C . GLU A 1 337 ? -4.827 -16.498 13.178 1.00 77.56 337 GLU A C 1
ATOM 2519 O O . GLU A 1 337 ? -4.363 -17.337 12.409 1.00 77.56 337 GLU A O 1
ATOM 2524 N N . ILE A 1 338 ? -6.028 -15.946 12.984 1.00 87.25 338 ILE A N 1
ATOM 2525 C CA . ILE A 1 338 ? -6.746 -15.944 11.707 1.00 87.25 338 ILE A CA 1
ATOM 2526 C C . ILE A 1 338 ? -7.062 -14.485 11.381 1.00 87.25 338 ILE A C 1
ATOM 2528 O O . ILE A 1 338 ? -7.953 -13.884 11.986 1.00 87.25 338 ILE A O 1
ATOM 2532 N N . ARG A 1 339 ? -6.327 -13.901 10.435 1.00 82.44 339 ARG A N 1
ATOM 2533 C CA . ARG A 1 339 ? -6.600 -12.546 9.940 1.00 82.44 339 ARG A CA 1
ATOM 2534 C C . ARG A 1 339 ? -7.846 -12.586 9.054 1.00 82.44 339 ARG A C 1
ATOM 2536 O O . ARG A 1 339 ? -8.062 -13.575 8.361 1.00 82.44 339 ARG A O 1
ATOM 2543 N N . LYS A 1 340 ? -8.661 -11.523 9.011 1.00 78.56 340 LYS A N 1
ATOM 2544 C CA . LYS A 1 340 ? -9.791 -11.422 8.049 1.00 78.56 340 LYS A CA 1
ATOM 2545 C C . LYS A 1 340 ? -9.325 -10.928 6.676 1.00 78.56 340 LYS A C 1
ATOM 2547 O O . LYS A 1 340 ? -9.755 -11.424 5.640 1.00 78.56 340 LYS A O 1
ATOM 2552 N N . LYS A 1 341 ? -8.410 -9.958 6.684 1.00 75.38 341 LYS A N 1
ATOM 2553 C CA . LYS A 1 341 ? -7.669 -9.453 5.526 1.00 75.38 341 LYS A CA 1
ATOM 2554 C C . LYS A 1 341 ? -6.217 -9.871 5.691 1.00 75.38 341 LYS A C 1
ATOM 2556 O O . LYS A 1 341 ? -5.654 -9.653 6.756 1.00 75.38 341 LYS A O 1
ATOM 2561 N N . CYS A 1 342 ? -5.599 -10.447 4.667 1.00 81.31 342 CYS A N 1
ATOM 2562 C CA . CYS A 1 342 ? -4.259 -11.032 4.772 1.00 81.31 342 CYS A CA 1
ATOM 2563 C C . CYS A 1 342 ? -3.118 -9.995 4.879 1.00 81.31 342 CYS A C 1
ATOM 2565 O O . CYS A 1 342 ? -1.959 -10.366 4.738 1.00 81.31 342 CYS A O 1
ATOM 2567 N N . TYR A 1 343 ? -3.434 -8.712 5.102 1.00 64.94 343 TYR A N 1
ATOM 2568 C CA . TYR A 1 343 ? -2.504 -7.590 4.954 1.00 64.94 343 TYR A CA 1
ATOM 2569 C C . TYR A 1 343 ? -2.588 -6.490 6.042 1.00 64.94 343 TYR A C 1
ATOM 2571 O O . TYR A 1 343 ? -1.702 -5.645 6.070 1.00 64.94 343 TYR A O 1
ATOM 2579 N N . LEU A 1 344 ? -3.576 -6.491 6.961 1.00 58.44 344 LEU A N 1
ATOM 2580 C CA . LEU A 1 344 ? -3.905 -5.325 7.819 1.00 58.44 344 LEU A CA 1
ATOM 2581 C C . LEU A 1 344 ? -4.158 -5.605 9.320 1.00 58.44 344 LEU A C 1
ATOM 2583 O O . LEU A 1 344 ? -4.510 -6.718 9.707 1.00 58.44 344 LEU A O 1
ATOM 2587 N N . LEU A 1 345 ? -4.091 -4.528 10.121 1.00 50.97 345 LEU A N 1
ATOM 2588 C CA . LEU A 1 345 ? -4.685 -4.381 11.467 1.00 50.97 345 LEU A CA 1
ATOM 2589 C C . LEU A 1 345 ? -6.048 -3.643 11.395 1.00 50.97 345 LEU A C 1
ATOM 2591 O O . LEU A 1 345 ? -6.363 -3.030 10.376 1.00 50.97 345 LEU A O 1
ATOM 2595 N N . ASP A 1 346 ? -6.877 -3.717 12.447 1.00 46.41 346 ASP A N 1
ATOM 2596 C CA . ASP A 1 346 ? -8.334 -3.456 12.367 1.00 46.41 346 ASP A CA 1
ATOM 2597 C C . ASP A 1 346 ? -8.785 -2.096 12.964 1.00 46.41 346 ASP A C 1
ATOM 2599 O O . ASP A 1 346 ? -8.221 -1.600 13.942 1.00 46.41 346 ASP A O 1
ATOM 2603 N N . VAL A 1 347 ? -9.847 -1.496 12.411 1.00 46.16 347 VAL A N 1
ATOM 2604 C CA . VAL A 1 347 ? -10.472 -0.244 12.905 1.00 46.16 347 VAL A CA 1
ATOM 2605 C C . VAL A 1 347 ? -11.757 -0.588 13.656 1.00 46.16 347 VAL A C 1
ATOM 2607 O O . VAL A 1 347 ? -12.518 -1.456 13.236 1.00 46.16 347 VAL A O 1
ATOM 2610 N N . GLY A 1 348 ? -12.016 0.069 14.792 1.00 45.97 348 GLY A N 1
ATOM 2611 C CA . GLY A 1 348 ? -13.117 -0.336 15.675 1.00 45.97 348 GLY A CA 1
ATOM 2612 C C . GLY A 1 348 ? -12.880 -1.707 16.325 1.00 45.97 348 GLY A C 1
ATOM 2613 O O . GLY A 1 348 ? -13.828 -2.419 16.652 1.00 45.97 348 GLY A O 1
ATOM 2614 N N . TYR A 1 349 ? -11.611 -2.085 16.522 1.00 60.44 349 TYR A N 1
ATOM 2615 C CA . TYR A 1 349 ? -11.160 -3.335 17.153 1.00 60.44 349 TYR A CA 1
ATOM 2616 C C . TYR A 1 349 ? -11.913 -3.665 18.459 1.00 60.44 349 TYR A C 1
ATOM 2618 O O . TYR A 1 349 ? -12.272 -4.817 18.712 1.00 60.44 349 TYR A O 1
ATOM 2626 N N . TYR A 1 350 ? -12.226 -2.644 19.265 1.00 65.38 350 TYR A N 1
ATOM 2627 C CA . TYR A 1 350 ? -12.944 -2.797 20.532 1.00 65.38 350 TYR A CA 1
ATOM 2628 C C . TYR A 1 350 ? -14.475 -2.875 20.405 1.00 65.38 350 TYR A C 1
ATOM 2630 O O . TYR A 1 350 ? -15.131 -3.188 21.395 1.00 65.38 350 TYR A O 1
ATOM 2638 N N . ASN A 1 351 ? -15.073 -2.711 19.219 1.00 66.19 351 ASN A N 1
ATOM 2639 C CA . ASN A 1 351 ? -16.536 -2.653 19.030 1.00 66.19 351 ASN A CA 1
ATOM 2640 C C . ASN A 1 351 ? -17.295 -3.929 19.452 1.00 66.19 351 ASN A C 1
ATOM 2642 O O . ASN A 1 351 ? -18.522 -3.916 19.516 1.00 66.19 351 ASN A O 1
ATOM 2646 N N . LYS A 1 352 ? -16.588 -5.032 19.744 1.00 59.59 352 LYS A N 1
ATOM 2647 C CA . LYS A 1 352 ? -17.157 -6.258 20.337 1.00 59.59 352 LYS A CA 1
ATOM 2648 C C . LYS A 1 352 ? -16.670 -6.561 21.757 1.00 59.59 352 LYS A C 1
ATOM 2650 O O . LYS A 1 352 ? -17.394 -7.201 22.508 1.00 59.59 352 LYS A O 1
ATOM 2655 N N . THR A 1 353 ? -15.456 -6.147 22.117 1.00 62.94 353 THR A N 1
ATOM 2656 C CA . THR A 1 353 ? -14.788 -6.511 23.383 1.00 62.94 353 THR A CA 1
ATOM 2657 C C . THR A 1 353 ? -14.860 -5.404 24.434 1.00 62.94 353 THR A C 1
ATOM 2659 O O . THR A 1 353 ? -14.954 -5.690 25.622 1.00 62.94 353 THR A O 1
ATOM 2662 N N . CYS A 1 354 ? -14.877 -4.141 24.007 1.00 82.31 354 CYS A N 1
ATOM 2663 C CA . CYS A 1 354 ? -15.183 -2.978 24.831 1.00 82.31 354 CYS A CA 1
ATOM 2664 C C . CYS A 1 354 ? -15.896 -1.896 23.993 1.00 82.31 354 CYS A C 1
ATOM 2666 O O . CYS A 1 354 ? -15.273 -0.903 23.617 1.00 82.31 354 CYS A O 1
ATOM 2668 N N . PRO A 1 355 ? -17.201 -2.047 23.685 1.00 79.94 355 PRO A N 1
ATOM 2669 C CA . PRO A 1 355 ? -17.903 -1.138 22.768 1.00 79.94 355 PRO A CA 1
ATOM 2670 C C . PRO A 1 355 ? -17.944 0.327 23.234 1.00 79.94 355 PRO A C 1
ATOM 2672 O O . PRO A 1 355 ? -18.094 1.233 22.424 1.00 79.94 355 PRO A O 1
ATOM 2675 N N . ALA A 1 356 ? -17.785 0.571 24.538 1.00 88.75 356 ALA A N 1
ATOM 2676 C CA . ALA A 1 356 ? -17.719 1.911 25.116 1.00 88.75 356 ALA A CA 1
ATOM 2677 C C . ALA A 1 356 ? -16.320 2.561 25.047 1.00 88.75 356 ALA A C 1
ATOM 2679 O O . ALA A 1 356 ? -16.182 3.708 25.470 1.00 88.75 356 ALA A O 1
ATOM 2680 N N . ALA A 1 357 ? -15.286 1.861 24.555 1.00 87.19 357 ALA A N 1
ATOM 2681 C CA . ALA A 1 357 ? -13.888 2.277 24.693 1.00 87.19 357 ALA A CA 1
ATOM 2682 C C . ALA A 1 357 ? -13.621 3.689 24.156 1.00 87.19 357 ALA A C 1
ATOM 2684 O O . ALA A 1 357 ? -13.196 4.566 24.908 1.00 87.19 357 ALA A O 1
ATOM 2685 N N . GLU A 1 358 ? -13.925 3.935 22.880 1.00 84.00 358 GLU A N 1
ATOM 2686 C CA . GLU A 1 358 ? -13.669 5.236 22.254 1.00 84.00 358 GLU A CA 1
ATOM 2687 C C . GLU A 1 358 ? -14.503 6.362 22.879 1.00 84.00 358 GLU A C 1
ATOM 2689 O O . GLU A 1 358 ? -14.002 7.470 23.044 1.00 84.00 358 GLU A O 1
ATOM 2694 N N . GLN A 1 359 ? -15.738 6.083 23.311 1.00 86.88 359 GLN A N 1
ATOM 2695 C CA . GLN A 1 359 ? -16.581 7.081 23.976 1.00 86.88 359 GLN A CA 1
ATOM 2696 C C . GLN A 1 359 ? -16.049 7.448 25.369 1.00 86.88 359 GLN A C 1
ATOM 2698 O O . GLN A 1 359 ? -16.098 8.614 25.756 1.00 86.88 359 GLN A O 1
ATOM 2703 N N . ILE A 1 360 ? -15.515 6.479 26.120 1.00 96.38 360 ILE A N 1
ATOM 2704 C CA . ILE A 1 360 ? -14.879 6.717 27.423 1.00 96.38 360 ILE A CA 1
ATOM 2705 C C . ILE A 1 360 ? -13.622 7.579 27.249 1.00 96.38 360 ILE A C 1
ATOM 2707 O O . ILE A 1 360 ? -13.470 8.575 27.960 1.00 96.38 360 ILE A O 1
ATOM 2711 N N . VAL A 1 361 ? -12.770 7.249 26.269 1.00 96.94 361 VAL A N 1
ATOM 2712 C CA . VAL A 1 361 ? -11.587 8.056 25.928 1.00 96.94 361 VAL A CA 1
ATOM 2713 C C . VAL A 1 361 ? -12.002 9.475 25.525 1.00 96.94 361 VAL A C 1
ATOM 2715 O O . VAL A 1 361 ? -11.475 10.445 26.077 1.00 96.94 361 VAL A O 1
ATOM 2718 N N . ARG A 1 362 ? -12.988 9.615 24.626 1.00 92.75 362 ARG A N 1
ATOM 2719 C CA . ARG A 1 362 ? -13.476 10.916 24.151 1.00 92.75 362 ARG A CA 1
ATOM 2720 C C . ARG A 1 362 ? -14.042 11.766 25.281 1.00 92.75 362 ARG A C 1
ATOM 2722 O O . ARG A 1 362 ? -13.741 12.956 25.334 1.00 92.75 362 ARG A O 1
ATOM 2729 N N . ASN A 1 363 ? -14.836 11.184 26.180 1.00 95.31 363 ASN A N 1
ATOM 2730 C CA . ASN A 1 363 ? -15.474 11.903 27.285 1.00 95.31 363 ASN A CA 1
ATOM 2731 C C . ASN A 1 363 ? -14.437 12.498 28.246 1.00 95.31 363 ASN A C 1
ATOM 2733 O O . ASN A 1 363 ? -14.418 13.710 28.443 1.00 95.31 363 ASN A O 1
ATOM 2737 N N . GLU A 1 364 ? -13.537 11.675 28.790 1.00 97.56 364 GLU A N 1
ATOM 2738 C CA . GLU A 1 364 ? -12.487 12.128 29.718 1.00 97.56 364 GLU A CA 1
ATOM 2739 C C . GLU A 1 364 ? -11.525 13.131 29.048 1.00 97.56 364 GLU A C 1
ATOM 2741 O O . GLU A 1 364 ? -11.135 14.124 29.666 1.00 97.56 364 GLU A O 1
ATOM 2746 N N . THR A 1 365 ? -11.205 12.940 27.760 1.00 95.62 365 THR A N 1
ATOM 2747 C CA . THR A 1 365 ? -10.401 13.895 26.969 1.00 95.62 365 THR A CA 1
ATOM 2748 C C . THR A 1 365 ? -11.132 15.227 26.775 1.00 95.62 365 THR A C 1
ATOM 2750 O O . THR A 1 365 ? -10.534 16.291 26.936 1.00 95.62 365 THR A O 1
ATOM 2753 N N . THR A 1 366 ? -12.443 15.188 26.511 1.00 96.75 366 THR A N 1
ATOM 2754 C CA . THR A 1 366 ? -13.301 16.381 26.406 1.00 96.75 366 THR A CA 1
ATOM 2755 C C . THR A 1 366 ? -13.353 17.132 27.734 1.00 96.75 366 THR A C 1
ATOM 2757 O O . THR A 1 366 ? -13.163 18.346 27.748 1.00 96.75 366 THR A O 1
ATOM 2760 N N . THR A 1 367 ? -13.533 16.436 28.861 1.00 97.06 367 THR A N 1
ATOM 2761 C CA . THR A 1 367 ? -13.505 17.044 30.201 1.00 97.06 367 THR A CA 1
ATOM 2762 C C . THR A 1 367 ? -12.142 17.660 30.523 1.00 97.06 367 THR A C 1
ATOM 2764 O O . THR A 1 367 ? -12.088 18.784 31.018 1.00 97.06 367 THR A O 1
ATOM 2767 N N . ALA A 1 368 ? -11.037 16.975 30.211 1.00 95.94 368 ALA A N 1
ATOM 2768 C CA . ALA A 1 368 ? -9.691 17.495 30.446 1.00 95.94 368 ALA A CA 1
ATOM 2769 C C . ALA A 1 368 ? -9.421 18.785 29.653 1.00 95.94 368 ALA A C 1
ATOM 2771 O O . ALA A 1 368 ? -9.015 19.789 30.236 1.00 95.94 368 ALA A O 1
ATOM 2772 N N . ILE A 1 369 ? -9.702 18.786 28.347 1.00 95.88 369 ILE A N 1
ATOM 2773 C CA . ILE A 1 369 ? -9.451 19.938 27.468 1.00 95.88 369 ILE A CA 1
ATOM 2774 C C . ILE A 1 369 ? -10.423 21.093 27.755 1.00 95.88 369 ILE A C 1
ATOM 2776 O O . ILE A 1 369 ? -10.010 22.247 27.717 1.00 95.88 369 ILE A O 1
ATOM 2780 N N . SER A 1 370 ? -11.673 20.814 28.145 1.00 94.50 370 SER A N 1
ATOM 2781 C CA . SER A 1 370 ? -12.619 21.862 28.576 1.00 94.50 370 SER A CA 1
ATOM 2782 C C . SER A 1 370 ? -12.151 22.594 29.841 1.00 94.50 370 SER A C 1
ATOM 2784 O O . SER A 1 370 ? -12.395 23.789 29.984 1.00 94.50 370 SER A O 1
ATOM 2786 N N . ASN A 1 371 ? -11.456 21.895 30.746 1.00 94.19 371 ASN A N 1
ATOM 2787 C CA . ASN A 1 371 ? -10.885 22.482 31.961 1.00 94.19 371 ASN A CA 1
ATOM 2788 C C . ASN A 1 371 ? -9.521 23.158 31.721 1.00 94.19 371 ASN A C 1
ATOM 2790 O O . ASN A 1 371 ? -9.111 24.016 32.501 1.00 94.19 371 ASN A O 1
ATOM 2794 N N . SER A 1 372 ? -8.774 22.746 30.693 1.00 93.94 372 SER A N 1
ATOM 2795 C CA . SER A 1 372 ? -7.440 23.270 30.362 1.00 93.94 372 SER A CA 1
ATOM 2796 C C . SER A 1 372 ? -7.142 23.054 28.868 1.00 93.94 372 SER A C 1
ATOM 2798 O O . SER A 1 372 ? -6.596 22.011 28.498 1.00 93.94 372 SER A O 1
ATOM 2800 N N . PRO A 1 373 ? -7.494 24.011 27.984 1.00 92.25 373 PRO A N 1
ATOM 2801 C CA . PRO A 1 373 ? -7.392 23.831 26.529 1.00 92.25 373 PRO A CA 1
ATOM 2802 C C . PRO A 1 373 ? -5.975 23.539 26.018 1.00 92.25 373 PRO A C 1
ATOM 2804 O O . PRO A 1 373 ? -5.789 22.868 25.005 1.00 92.25 373 PRO A O 1
ATOM 2807 N N . ASP A 1 374 ? -4.951 23.976 26.749 1.00 88.25 374 ASP A N 1
ATOM 2808 C CA . ASP A 1 374 ? -3.543 23.712 26.459 1.00 88.25 374 ASP A CA 1
ATOM 2809 C C . ASP A 1 374 ? -3.116 22.247 26.709 1.00 88.25 374 ASP A C 1
ATOM 2811 O O . ASP A 1 374 ? -2.010 21.850 26.321 1.00 88.25 374 ASP A O 1
ATOM 2815 N N . LEU A 1 375 ? -3.987 21.410 27.290 1.00 93.88 375 LEU A N 1
ATOM 2816 C CA . LEU A 1 375 ? -3.818 19.954 27.294 1.00 93.88 375 LEU A CA 1
ATOM 2817 C C . LEU A 1 375 ? -4.011 19.327 25.906 1.00 93.88 375 LEU A C 1
ATOM 2819 O O . LEU A 1 375 ? -3.467 18.249 25.680 1.00 93.88 375 LEU A O 1
ATOM 2823 N N . ALA A 1 376 ? -4.687 19.989 24.957 1.00 95.31 376 ALA A N 1
ATOM 2824 C CA . ALA A 1 376 ? -4.809 19.475 23.590 1.00 95.31 376 ALA A CA 1
ATOM 2825 C C . ALA A 1 376 ? -3.424 19.288 22.938 1.00 95.31 376 ALA A C 1
ATOM 2827 O O . ALA A 1 376 ? -3.091 18.208 22.450 1.00 95.31 376 ALA A O 1
ATOM 2828 N N . ALA A 1 377 ? -2.568 20.311 23.054 1.00 94.56 377 ALA A N 1
ATOM 2829 C CA . ALA A 1 377 ? -1.166 20.253 22.640 1.00 94.56 377 ALA A CA 1
ATOM 2830 C C . ALA A 1 377 ? -0.386 19.144 23.368 1.00 94.56 377 ALA A C 1
ATOM 2832 O O . ALA A 1 377 ? 0.443 18.458 22.775 1.00 94.56 377 ALA A O 1
ATOM 2833 N N . ALA A 1 378 ? -0.650 18.961 24.666 1.00 94.81 378 ALA A N 1
ATOM 2834 C CA . ALA A 1 378 ? 0.083 18.015 25.500 1.00 94.81 378 ALA A CA 1
ATOM 2835 C C . ALA A 1 378 ? -0.235 16.550 25.173 1.00 94.81 378 ALA A C 1
ATOM 2837 O O . ALA A 1 378 ? 0.681 15.736 25.121 1.00 94.81 378 ALA A O 1
ATOM 2838 N N . LEU A 1 379 ? -1.505 16.223 24.926 1.00 96.56 379 LEU A N 1
ATOM 2839 C CA . LEU A 1 379 ? -1.944 14.864 24.602 1.00 96.56 379 LEU A CA 1
ATOM 2840 C C . LEU A 1 379 ? -1.515 14.448 23.188 1.00 96.56 379 LEU A C 1
ATOM 2842 O O . LEU A 1 379 ? -1.035 13.331 23.002 1.00 96.56 379 LEU A O 1
ATOM 2846 N N . LEU A 1 380 ? -1.586 15.370 22.219 1.00 97.00 380 LEU A N 1
ATOM 2847 C CA . LEU A 1 380 ? -0.999 15.175 20.891 1.00 97.00 380 LEU A CA 1
ATOM 2848 C C . LEU A 1 380 ? 0.516 14.925 20.986 1.00 97.00 380 LEU A C 1
ATOM 2850 O O . LEU A 1 380 ? 1.024 13.949 20.430 1.00 97.00 380 LEU A O 1
ATOM 2854 N N . ARG A 1 381 ? 1.231 15.768 21.745 1.00 95.44 381 ARG A N 1
ATOM 2855 C CA . ARG A 1 381 ? 2.673 15.621 21.975 1.00 95.44 381 ARG A CA 1
ATOM 2856 C C . ARG A 1 381 ? 3.020 14.307 22.683 1.00 95.44 381 ARG A C 1
ATOM 2858 O O . ARG A 1 381 ? 4.030 13.703 22.341 1.00 95.44 381 ARG A O 1
ATOM 2865 N N . LEU A 1 382 ? 2.212 13.856 23.644 1.00 95.56 382 LEU A N 1
ATOM 2866 C CA . LEU A 1 382 ? 2.444 12.609 24.378 1.00 95.56 382 LEU A CA 1
ATOM 2867 C C . LEU A 1 382 ? 2.414 11.389 23.446 1.00 95.56 382 LEU A C 1
ATOM 2869 O O . LEU A 1 382 ? 3.297 10.545 23.542 1.00 95.56 382 LEU A O 1
ATOM 2873 N N . HIS A 1 383 ? 1.472 11.332 22.499 1.00 96.62 383 HIS A N 1
ATOM 2874 C CA . HIS A 1 383 ? 1.436 10.265 21.492 1.00 96.62 383 HIS A CA 1
ATOM 2875 C C . HIS A 1 383 ? 2.592 10.361 20.479 1.00 96.62 383 HIS A C 1
ATOM 2877 O O . HIS A 1 383 ? 3.180 9.340 20.134 1.00 96.62 383 HIS A O 1
ATOM 2883 N N . TYR A 1 384 ? 2.973 11.570 20.049 1.00 95.38 384 TYR A N 1
ATOM 2884 C CA . TYR A 1 384 ? 4.161 11.770 19.205 1.00 95.38 384 TYR A CA 1
ATOM 2885 C C . TYR A 1 384 ? 5.443 11.271 19.895 1.00 95.38 384 TYR A C 1
ATOM 2887 O O . TYR A 1 384 ? 6.240 10.559 19.289 1.00 95.38 384 TYR A O 1
ATOM 2895 N N . HIS A 1 385 ? 5.636 11.632 21.169 1.00 94.50 385 HIS A N 1
ATOM 2896 C CA . HIS A 1 385 ? 6.820 11.261 21.950 1.00 94.50 385 HIS A CA 1
ATOM 2897 C C . HIS A 1 385 ? 6.893 9.768 22.284 1.00 94.50 385 HIS A C 1
ATOM 2899 O O . HIS A 1 385 ? 7.991 9.260 22.471 1.00 94.50 385 HIS A O 1
ATOM 2905 N N . ASP A 1 386 ? 5.755 9.079 22.333 1.00 94.62 386 ASP A N 1
ATOM 2906 C CA . ASP A 1 386 ? 5.689 7.618 22.376 1.00 94.62 386 ASP A CA 1
ATOM 2907 C C . ASP A 1 386 ? 6.231 7.030 21.060 1.00 94.62 386 ASP A C 1
ATOM 2909 O O . ASP A 1 386 ? 7.324 6.462 21.010 1.00 94.62 386 ASP A O 1
ATOM 2913 N N . CYS A 1 387 ? 5.535 7.321 19.955 1.00 93.44 387 CYS A N 1
ATOM 2914 C CA . CYS A 1 387 ? 5.839 6.804 18.624 1.00 93.44 387 CYS A CA 1
ATOM 2915 C C . CYS A 1 387 ? 7.286 7.053 18.170 1.00 93.44 387 CYS A C 1
ATOM 2917 O O . CYS A 1 387 ? 7.917 6.152 17.622 1.00 93.44 387 CYS A O 1
ATOM 2919 N N . PHE A 1 388 ? 7.834 8.253 18.384 1.00 89.94 388 PHE A N 1
ATOM 2920 C CA . PHE A 1 388 ? 9.184 8.587 17.914 1.00 89.94 388 PHE A CA 1
ATOM 2921 C C . PHE A 1 388 ? 10.323 8.001 18.762 1.00 89.94 388 PHE A C 1
ATOM 2923 O O . PHE A 1 388 ? 11.457 7.997 18.281 1.00 89.94 388 PHE A O 1
ATOM 2930 N N . VAL A 1 389 ? 10.063 7.486 19.970 1.00 83.94 389 VAL A N 1
ATOM 2931 C CA . VAL A 1 389 ? 11.094 6.837 20.799 1.00 83.94 389 VAL A CA 1
ATOM 2932 C C . VAL A 1 389 ? 11.185 5.350 20.435 1.00 83.94 389 VAL A C 1
ATOM 2934 O O . VAL A 1 389 ? 11.772 5.051 19.395 1.00 83.94 389 VAL A O 1
ATOM 2937 N N . GLN A 1 390 ? 10.606 4.423 21.210 1.00 74.94 390 GLN A N 1
ATOM 2938 C CA . GLN A 1 390 ? 10.671 2.980 20.906 1.00 74.94 390 GLN A CA 1
ATOM 2939 C C . GLN A 1 390 ? 9.553 2.522 19.949 1.00 74.94 390 GLN A C 1
ATOM 2941 O O . GLN A 1 390 ? 9.765 1.600 19.160 1.00 74.94 390 GLN A O 1
ATOM 2946 N N . GLY A 1 391 ? 8.397 3.191 19.958 1.00 84.00 391 GLY A N 1
ATOM 2947 C CA . GLY A 1 391 ? 7.251 2.877 19.107 1.00 84.00 391 GLY A CA 1
ATOM 2948 C C . GLY A 1 391 ? 5.940 3.367 19.715 1.00 84.00 391 GLY A C 1
ATOM 2949 O O . GLY A 1 391 ? 5.900 3.816 20.854 1.00 84.00 391 GLY A O 1
ATOM 2950 N N . CYS A 1 392 ? 4.843 3.279 18.965 1.00 90.00 392 CYS A N 1
ATOM 2951 C CA . CYS A 1 392 ? 3.507 3.596 19.468 1.00 90.00 392 CYS A CA 1
ATOM 2952 C C . CYS A 1 392 ? 2.970 2.445 20.349 1.00 90.00 392 CYS A C 1
ATOM 2954 O O . CYS A 1 392 ? 1.971 1.812 19.997 1.00 90.00 392 CYS A O 1
ATOM 2956 N N . ASP A 1 393 ? 3.650 2.114 21.447 1.00 91.62 393 ASP A N 1
ATOM 2957 C CA . ASP A 1 393 ? 3.307 1.008 22.355 1.00 91.62 393 ASP A CA 1
ATOM 2958 C C . ASP A 1 393 ? 3.035 1.470 23.806 1.00 91.62 393 ASP A C 1
ATOM 2960 O O . ASP A 1 393 ? 2.806 0.658 24.708 1.00 91.62 393 ASP A O 1
ATOM 2964 N N . ALA A 1 394 ? 2.983 2.780 24.049 1.00 95.69 394 ALA A N 1
ATOM 2965 C CA . ALA A 1 394 ? 2.875 3.382 25.371 1.00 95.69 394 ALA A CA 1
ATOM 2966 C C . ALA A 1 394 ? 4.041 3.025 26.326 1.00 95.69 394 ALA A C 1
ATOM 2968 O O . ALA A 1 394 ? 3.834 2.988 27.551 1.00 95.69 394 ALA A O 1
ATOM 2969 N N . SER A 1 395 ? 5.257 2.782 25.817 1.00 93.50 395 SER A N 1
ATOM 2970 C CA . SER A 1 395 ? 6.507 2.748 26.596 1.00 93.50 395 SER A CA 1
ATOM 2971 C C . SER A 1 395 ? 6.708 4.044 27.382 1.00 93.50 395 SER A C 1
ATOM 2973 O O . SER A 1 395 ? 7.143 4.003 28.540 1.00 93.50 395 SER A O 1
ATOM 2975 N N . VAL A 1 396 ? 6.297 5.189 26.820 1.00 94.56 396 VAL A N 1
ATOM 2976 C CA . VAL A 1 396 ? 6.476 6.514 27.435 1.00 94.56 396 VAL A CA 1
ATOM 2977 C C . VAL A 1 396 ? 5.739 6.660 28.771 1.00 94.56 396 VAL A C 1
ATOM 2979 O O . VAL A 1 396 ? 6.070 7.528 29.574 1.00 94.56 396 VAL A O 1
ATOM 2982 N N . LEU A 1 397 ? 4.737 5.815 29.040 1.00 95.56 397 LEU A N 1
ATOM 2983 C CA . LEU A 1 397 ? 3.923 5.890 30.255 1.00 95.56 397 LEU A CA 1
ATOM 2984 C C . LEU A 1 397 ? 4.542 5.196 31.473 1.00 95.56 397 LEU A C 1
ATOM 2986 O O . LEU A 1 397 ? 4.084 5.461 32.583 1.00 95.56 397 LEU A O 1
ATOM 2990 N N . LEU A 1 398 ? 5.525 4.304 31.296 1.00 94.00 398 LEU A N 1
ATOM 2991 C CA . LEU A 1 398 ? 6.066 3.492 32.393 1.00 94.00 398 LEU A CA 1
ATOM 2992 C C . LEU A 1 398 ? 6.835 4.327 33.429 1.00 94.00 398 LEU A C 1
ATOM 2994 O O . LEU A 1 398 ? 7.561 5.262 33.097 1.00 94.00 398 LEU A O 1
ATOM 2998 N N . ASP A 1 399 ? 6.717 3.946 34.699 1.00 92.62 399 ASP A N 1
ATOM 2999 C CA . ASP A 1 399 ? 7.499 4.524 35.789 1.00 92.62 399 ASP A CA 1
ATOM 3000 C C . ASP A 1 399 ? 8.965 4.062 35.758 1.00 92.62 399 ASP A C 1
ATOM 3002 O O . ASP A 1 399 ? 9.279 2.908 35.443 1.00 92.62 399 ASP A O 1
ATOM 3006 N N . SER A 1 400 ? 9.875 4.962 36.147 1.00 90.56 400 SER A N 1
ATOM 3007 C CA . SER A 1 400 ? 11.251 4.591 36.479 1.00 90.56 400 SER A CA 1
ATOM 3008 C C . SER A 1 400 ? 11.289 3.561 37.608 1.00 90.56 400 SER A C 1
ATOM 3010 O O . SER A 1 400 ? 10.546 3.635 38.585 1.00 90.56 400 SER A O 1
ATOM 3012 N N . THR A 1 401 ? 12.223 2.623 37.497 1.00 85.62 401 THR A N 1
ATOM 3013 C CA . THR A 1 401 ? 12.502 1.600 38.516 1.00 85.62 401 THR A CA 1
ATOM 3014 C C . THR A 1 401 ? 13.878 1.858 39.140 1.00 85.62 401 THR A C 1
ATOM 3016 O O . THR A 1 401 ? 14.700 2.525 38.508 1.00 85.62 401 THR A O 1
ATOM 3019 N N . PRO A 1 402 ? 14.202 1.298 40.324 1.00 82.75 402 PRO A N 1
ATOM 3020 C CA . PRO A 1 402 ? 15.510 1.491 40.966 1.00 82.75 402 PRO A CA 1
ATOM 3021 C C . PRO A 1 402 ? 16.735 1.069 40.133 1.00 82.75 402 PRO A C 1
ATOM 3023 O O . PRO A 1 402 ? 17.860 1.381 40.512 1.00 82.75 402 PRO A O 1
ATOM 3026 N N . THR A 1 403 ? 16.538 0.350 39.023 1.00 82.69 403 THR A N 1
ATOM 3027 C CA . THR A 1 403 ? 17.593 -0.122 38.111 1.00 82.69 403 THR A CA 1
ATOM 3028 C C . THR A 1 403 ? 17.484 0.432 36.684 1.00 82.69 403 THR A C 1
ATOM 3030 O O . THR A 1 403 ? 18.337 0.117 35.859 1.00 82.69 403 THR A O 1
ATOM 3033 N N . ASN A 1 404 ? 16.460 1.234 36.363 1.00 86.62 404 ASN A N 1
ATOM 3034 C CA . ASN A 1 404 ? 16.227 1.757 35.010 1.00 86.62 404 ASN A CA 1
ATOM 3035 C C . ASN A 1 404 ? 15.357 3.023 35.029 1.00 86.62 404 ASN A C 1
ATOM 3037 O O . ASN A 1 404 ? 14.170 2.947 35.369 1.00 86.62 404 ASN A O 1
ATOM 3041 N N . THR A 1 405 ? 15.916 4.141 34.561 1.00 90.00 405 THR A N 1
ATOM 3042 C CA . THR A 1 405 ? 15.188 5.389 34.285 1.00 90.00 405 THR A CA 1
ATOM 3043 C C . THR A 1 405 ? 14.325 5.242 33.029 1.00 90.00 405 THR A C 1
ATOM 3045 O O . THR A 1 405 ? 14.837 4.916 31.957 1.00 90.00 405 THR A O 1
ATOM 3048 N N . ALA A 1 406 ? 13.021 5.476 33.155 1.00 89.50 406 ALA A N 1
ATOM 3049 C CA . ALA A 1 406 ? 12.054 5.388 32.065 1.00 89.50 406 ALA A CA 1
ATOM 3050 C C . ALA A 1 406 ? 12.084 6.622 31.145 1.00 89.50 406 ALA A C 1
ATOM 3052 O O . ALA A 1 406 ? 12.615 7.676 31.493 1.00 89.50 406 ALA A O 1
ATOM 3053 N N . GLU A 1 407 ? 11.481 6.501 29.963 1.00 90.00 407 GLU A N 1
ATOM 3054 C CA . GLU A 1 407 ? 11.483 7.538 28.924 1.00 90.00 407 GLU A CA 1
ATOM 3055 C C . GLU A 1 407 ? 10.891 8.860 29.392 1.00 90.00 407 GLU A C 1
ATOM 3057 O O . GLU A 1 407 ? 11.474 9.906 29.112 1.00 90.00 407 GLU A O 1
ATOM 3062 N N . LYS A 1 408 ? 9.765 8.844 30.114 1.00 90.12 408 LYS A N 1
ATOM 3063 C CA . LYS A 1 408 ? 9.123 10.057 30.653 1.00 90.12 408 LYS A CA 1
ATOM 3064 C C . LYS A 1 408 ? 10.036 10.896 31.554 1.00 90.12 408 LYS A C 1
ATOM 3066 O O . LYS A 1 408 ? 9.905 12.114 31.568 1.00 90.12 408 LYS A O 1
ATOM 3071 N N . ASP A 1 409 ? 10.981 10.257 32.244 1.00 87.44 409 ASP A N 1
ATOM 3072 C CA . ASP A 1 409 ? 11.887 10.897 33.205 1.00 87.44 409 ASP A CA 1
ATOM 3073 C C . ASP A 1 409 ? 13.205 11.367 32.541 1.00 87.44 409 ASP A C 1
ATOM 3075 O O . ASP A 1 409 ? 14.118 11.855 33.208 1.00 87.44 409 ASP A O 1
ATOM 3079 N N . SER A 1 410 ? 13.317 11.242 31.212 1.00 84.62 410 SER A N 1
ATOM 3080 C CA . SER A 1 410 ? 14.422 11.788 30.412 1.00 84.62 410 SER A CA 1
ATOM 3081 C C . SER A 1 410 ? 14.263 13.290 30.133 1.00 84.62 410 SER A C 1
ATOM 3083 O O . SER A 1 410 ? 13.151 13.812 30.060 1.00 84.62 410 SER A O 1
ATOM 3085 N N . MET A 1 411 ? 15.373 13.997 29.885 1.00 80.81 411 MET A N 1
ATOM 3086 C CA . MET A 1 411 ? 15.357 15.447 29.629 1.00 80.81 411 MET A CA 1
ATOM 3087 C C . MET A 1 411 ? 14.429 15.881 28.465 1.00 80.81 411 MET A C 1
ATOM 3089 O O . MET A 1 411 ? 13.643 16.804 28.683 1.00 80.81 411 MET A O 1
ATOM 3093 N N . PRO A 1 412 ? 14.403 15.218 27.284 1.00 77.62 412 PRO A N 1
ATOM 3094 C CA . PRO A 1 412 ? 13.459 15.565 26.209 1.00 77.62 412 PRO A CA 1
ATOM 3095 C C . PRO A 1 412 ? 11.977 15.427 26.603 1.00 77.62 412 PRO A C 1
ATOM 3097 O O . PRO A 1 412 ? 11.114 16.126 26.060 1.00 77.62 412 PRO A O 1
ATOM 3100 N N . ASN A 1 413 ? 11.682 14.543 27.560 1.00 84.69 413 ASN A N 1
ATOM 3101 C CA . ASN A 1 413 ? 10.329 14.171 27.965 1.00 84.69 413 ASN A CA 1
ATOM 3102 C C . ASN A 1 413 ? 9.876 14.802 29.290 1.00 84.69 413 ASN A C 1
ATOM 3104 O O . ASN A 1 413 ? 8.678 14.810 29.552 1.00 84.69 413 ASN A O 1
ATOM 3108 N N . GLY A 1 414 ? 10.767 15.416 30.076 1.00 80.06 414 GLY A N 1
ATOM 3109 C CA . GLY A 1 414 ? 10.447 16.027 31.380 1.00 80.06 414 GLY A CA 1
ATOM 3110 C C . GLY A 1 414 ? 9.458 17.207 31.348 1.00 80.06 414 GLY A C 1
ATOM 3111 O O . GLY A 1 414 ? 9.119 17.760 32.388 1.00 80.06 414 GLY A O 1
ATOM 3112 N N . SER A 1 415 ? 8.987 17.599 30.160 1.00 82.38 415 SER A N 1
ATOM 3113 C CA . SER A 1 415 ? 7.909 18.575 29.927 1.00 82.38 415 SER A CA 1
ATOM 3114 C C . SER A 1 415 ? 6.629 17.952 29.334 1.00 82.38 415 SER A C 1
ATOM 3116 O O . SER A 1 415 ? 5.727 18.674 28.903 1.00 82.38 415 SER A O 1
ATOM 3118 N N . LEU A 1 416 ? 6.537 16.619 29.268 1.00 89.88 416 LEU A N 1
ATOM 3119 C CA . LEU A 1 416 ? 5.298 15.904 28.956 1.00 89.88 416 LEU A CA 1
ATOM 3120 C C . LEU A 1 416 ? 4.324 15.989 30.138 1.00 89.88 416 LEU A C 1
ATOM 3122 O O . LEU A 1 416 ? 4.718 16.046 31.301 1.00 89.88 416 LEU A O 1
ATOM 3126 N N . ARG A 1 417 ? 3.025 16.000 29.834 1.00 90.50 417 ARG A N 1
ATOM 3127 C CA . ARG A 1 417 ? 1.930 16.092 30.811 1.00 90.50 417 ARG A CA 1
ATOM 3128 C C . ARG A 1 417 ? 0.657 15.479 30.226 1.00 90.50 417 ARG A C 1
ATOM 3130 O O . ARG A 1 417 ? 0.590 15.237 29.025 1.00 90.50 417 ARG A O 1
ATOM 3137 N N . GLY A 1 418 ? -0.343 15.233 31.070 1.00 92.38 418 GLY A N 1
ATOM 3138 C CA . GLY A 1 418 ? -1.559 14.499 30.699 1.00 92.38 418 GLY A CA 1
ATOM 3139 C C . GLY A 1 418 ? -1.536 13.013 31.083 1.00 92.38 418 GLY A C 1
ATOM 3140 O O . GLY A 1 418 ? -2.530 12.321 30.877 1.00 92.38 418 GLY A O 1
ATOM 3141 N N . PHE A 1 419 ? -0.449 12.526 31.699 1.00 95.31 419 PHE A N 1
ATOM 3142 C CA . PHE A 1 419 ? -0.360 11.180 32.287 1.00 95.31 419 PHE A CA 1
ATOM 3143 C C . PHE A 1 419 ? -1.512 10.888 33.272 1.00 95.31 419 PHE A C 1
ATOM 3145 O O . PHE A 1 419 ? -2.008 9.766 33.340 1.00 95.31 419 PHE A O 1
ATOM 3152 N N . ASP A 1 420 ? -1.978 11.908 33.997 1.00 94.19 420 ASP A N 1
ATOM 3153 C CA . ASP A 1 420 ? -3.134 11.854 34.895 1.00 94.19 420 ASP A CA 1
ATOM 3154 C C . ASP A 1 420 ? -4.460 11.631 34.143 1.00 94.19 420 ASP A C 1
ATOM 3156 O O . ASP A 1 420 ? -5.338 10.919 34.632 1.00 94.19 420 ASP A O 1
ATOM 3160 N N . VAL A 1 421 ? -4.599 12.214 32.946 1.00 96.75 421 VAL A N 1
ATOM 3161 C CA . VAL A 1 421 ? -5.765 12.040 32.073 1.00 96.75 421 VAL A CA 1
ATOM 3162 C C . VAL A 1 421 ? -5.770 10.615 31.527 1.00 96.75 421 VAL A C 1
ATOM 3164 O O . VAL A 1 421 ? -6.784 9.931 31.630 1.00 96.75 421 VAL A O 1
ATOM 3167 N N . VAL A 1 422 ? -4.622 10.130 31.039 1.00 97.88 422 VAL A N 1
ATOM 3168 C CA . VAL A 1 422 ? -4.451 8.743 30.571 1.00 97.88 422 VAL A CA 1
ATOM 3169 C C . VAL A 1 422 ? -4.762 7.743 31.692 1.00 97.88 422 VAL A C 1
ATOM 3171 O O . VAL A 1 422 ? -5.453 6.750 31.462 1.00 97.88 422 VAL A O 1
ATOM 3174 N N . ALA A 1 423 ? -4.327 8.023 32.926 1.00 96.31 423 ALA A N 1
ATOM 3175 C CA . ALA A 1 423 ? -4.647 7.204 34.093 1.00 96.31 423 ALA A CA 1
ATOM 3176 C C . ALA A 1 423 ? -6.151 7.205 34.430 1.00 96.31 423 ALA A C 1
ATOM 3178 O O . ALA A 1 423 ? -6.702 6.139 34.704 1.00 96.31 423 ALA A O 1
ATOM 3179 N N . ARG A 1 424 ? -6.844 8.355 34.362 1.00 96.75 424 ARG A N 1
ATOM 3180 C CA . ARG A 1 424 ? -8.311 8.413 34.535 1.00 96.75 424 ARG A CA 1
ATOM 3181 C C . ARG A 1 424 ? -9.045 7.637 33.448 1.00 96.75 424 ARG A C 1
ATOM 3183 O O . ARG A 1 424 ? -9.874 6.795 33.779 1.00 96.75 424 ARG A O 1
ATOM 3190 N N . VAL A 1 425 ? -8.700 7.862 3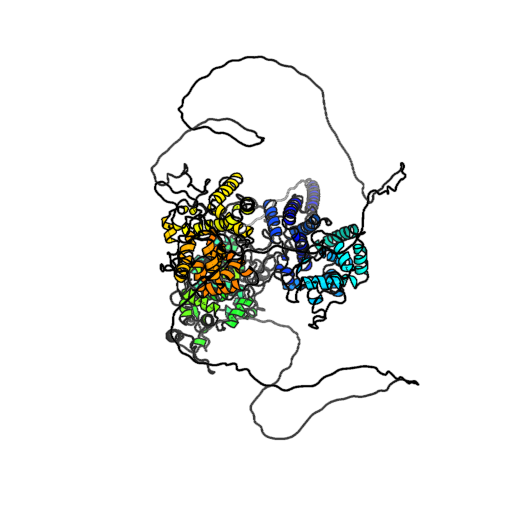2.178 1.00 98.00 425 VAL A N 1
ATOM 3191 C CA . VAL A 1 425 ? -9.245 7.125 31.026 1.00 98.00 425 VAL A CA 1
ATOM 3192 C C . VAL A 1 425 ? -9.099 5.620 31.247 1.00 98.00 425 VAL A C 1
ATOM 3194 O O . VAL A 1 425 ? -10.085 4.886 31.168 1.00 98.00 425 VAL A O 1
ATOM 3197 N N . LYS A 1 426 ? -7.895 5.158 31.609 1.00 97.56 426 LYS A N 1
ATOM 3198 C CA . LYS A 1 426 ? -7.635 3.746 31.900 1.00 97.56 426 LYS A CA 1
ATOM 3199 C C . LYS A 1 426 ? -8.468 3.223 33.072 1.00 97.56 426 LYS A C 1
ATOM 3201 O O . LYS A 1 426 ? -9.014 2.129 32.972 1.00 97.56 426 LYS A O 1
ATOM 3206 N N . ASP A 1 427 ? -8.635 4.002 34.138 1.00 96.75 427 ASP A N 1
ATOM 3207 C CA . ASP A 1 427 ? -9.449 3.613 35.294 1.00 96.75 427 ASP A CA 1
ATOM 3208 C C . ASP A 1 427 ? -10.952 3.546 34.991 1.00 96.75 427 ASP A C 1
ATOM 3210 O O . ASP A 1 427 ? -11.657 2.778 35.643 1.00 96.75 427 ASP A O 1
ATOM 3214 N N . GLN A 1 428 ? -11.470 4.302 34.019 1.00 97.00 428 GLN A N 1
ATOM 3215 C CA . GLN A 1 428 ? -12.840 4.103 33.529 1.00 97.00 428 GLN A CA 1
ATOM 3216 C C . GLN A 1 428 ? -12.935 2.866 32.621 1.00 97.00 428 GLN A C 1
ATOM 3218 O O . GLN A 1 428 ? -13.871 2.076 32.753 1.00 97.00 428 GLN A O 1
ATOM 3223 N N . LEU A 1 429 ? -11.951 2.654 31.740 1.00 96.75 429 LEU A N 1
ATOM 3224 C CA . LEU A 1 429 ? -11.902 1.491 30.849 1.00 96.75 429 LEU A CA 1
ATOM 3225 C C . LEU A 1 429 ? -11.783 0.174 31.626 1.00 96.75 429 LEU A C 1
ATOM 3227 O O . LEU A 1 429 ? -12.518 -0.759 31.335 1.00 96.75 429 LEU A O 1
ATOM 3231 N N . GLU A 1 430 ? -10.961 0.097 32.674 1.00 96.38 430 GLU A N 1
ATOM 3232 C CA . GLU A 1 430 ? -10.863 -1.105 33.518 1.00 96.38 430 GLU A CA 1
ATOM 3233 C C . GLU A 1 430 ? -12.131 -1.380 34.348 1.00 96.38 430 GLU A C 1
ATOM 3235 O O . GLU A 1 430 ? -12.330 -2.515 34.774 1.00 96.38 430 GLU A O 1
ATOM 3240 N N . LYS A 1 431 ? -13.016 -0.391 34.556 1.00 95.25 431 LYS A N 1
ATOM 3241 C CA . LYS A 1 431 ? -14.358 -0.620 35.135 1.00 95.25 431 LYS A CA 1
ATOM 3242 C C . LYS A 1 431 ? -15.352 -1.132 34.091 1.00 95.25 431 LYS A C 1
ATOM 3244 O O . LYS A 1 431 ? -16.215 -1.936 34.425 1.00 95.25 431 LYS A O 1
ATOM 3249 N N . ALA A 1 432 ? -15.252 -0.651 32.851 1.00 91.44 432 ALA A N 1
ATOM 3250 C CA . ALA A 1 432 ? -16.167 -0.996 31.762 1.00 91.44 432 ALA A CA 1
ATOM 3251 C C . ALA A 1 432 ? -15.816 -2.327 31.068 1.00 91.44 432 ALA A C 1
ATOM 3253 O O . ALA A 1 432 ? -16.708 -3.056 30.641 1.00 91.44 432 ALA A O 1
ATOM 3254 N N . CYS A 1 433 ? -14.524 -2.630 30.939 1.00 89.50 433 CYS A N 1
ATOM 3255 C CA . CYS A 1 433 ? -13.975 -3.767 30.201 1.00 89.50 433 CYS A CA 1
ATOM 3256 C C . CYS A 1 433 ? -12.573 -4.156 30.735 1.00 89.50 433 CYS A C 1
ATOM 3258 O O . CYS A 1 433 ? -11.551 -3.873 30.098 1.00 89.50 433 CYS A O 1
ATOM 3260 N N . PRO A 1 434 ? -12.498 -4.804 31.918 1.00 92.62 434 PRO A N 1
ATOM 3261 C CA . PRO A 1 434 ? -11.236 -5.150 32.577 1.00 92.62 434 PRO A CA 1
ATOM 3262 C C . PRO A 1 434 ? -10.229 -5.845 31.649 1.00 92.62 434 PRO A C 1
ATOM 3264 O O . PRO A 1 434 ? -10.583 -6.774 30.922 1.00 92.62 434 PRO A O 1
ATOM 3267 N N . GLY A 1 435 ? -8.965 -5.417 31.680 1.00 85.75 435 GLY A N 1
ATOM 3268 C CA . GLY A 1 435 ? -7.858 -6.019 30.930 1.00 85.75 435 GLY A CA 1
ATOM 3269 C C . GLY A 1 435 ? -8.008 -6.028 29.404 1.00 85.75 435 GLY A C 1
ATOM 3270 O O . GLY A 1 435 ? -7.301 -6.790 28.746 1.00 85.75 435 GLY A O 1
ATOM 3271 N N . THR A 1 436 ? -8.923 -5.234 28.834 1.00 86.31 436 THR A N 1
ATOM 3272 C CA . THR A 1 436 ? -9.265 -5.312 27.402 1.00 86.31 436 THR A CA 1
ATOM 3273 C C . THR A 1 436 ? -8.503 -4.304 26.539 1.00 86.31 436 THR A C 1
ATOM 3275 O O . THR A 1 436 ? -7.932 -4.693 25.523 1.00 86.31 436 THR A O 1
ATOM 3278 N N . VAL A 1 437 ? -8.487 -3.023 26.926 1.00 91.62 437 VAL A N 1
ATOM 3279 C CA . VAL A 1 437 ? -7.948 -1.914 26.110 1.00 91.62 437 VAL A CA 1
ATOM 3280 C C . VAL A 1 437 ? -6.511 -1.576 26.514 1.00 91.62 437 VAL A C 1
ATOM 3282 O O . VAL A 1 437 ? -6.243 -1.376 27.703 1.00 91.62 437 VAL A O 1
ATOM 3285 N N . SER A 1 438 ? -5.589 -1.492 25.549 1.00 95.25 438 SER A N 1
ATOM 3286 C CA . SER A 1 438 ? -4.190 -1.100 25.795 1.00 95.25 438 SER A CA 1
ATOM 3287 C C . SER A 1 438 ? -4.041 0.395 26.073 1.00 95.25 438 SER A C 1
ATOM 3289 O O . SER A 1 438 ? -4.857 1.213 25.649 1.00 95.25 438 SER A O 1
ATOM 3291 N N . CYS A 1 439 ? -2.967 0.776 26.758 1.00 97.25 439 CYS A N 1
ATOM 3292 C CA . CYS A 1 439 ? -2.625 2.184 26.931 1.00 97.25 439 CYS A CA 1
ATOM 3293 C C . CYS A 1 439 ? -2.058 2.806 25.644 1.00 97.25 439 CYS A C 1
ATOM 3295 O O . CYS A 1 439 ? -2.249 3.998 25.413 1.00 97.25 439 CYS A O 1
ATOM 3297 N N . ALA A 1 440 ? -1.452 1.993 24.776 1.00 95.81 440 ALA A N 1
ATOM 3298 C CA . ALA A 1 440 ? -1.038 2.385 23.428 1.00 95.81 440 ALA A CA 1
ATOM 3299 C C . ALA A 1 440 ? -2.221 2.890 22.576 1.00 95.81 440 ALA A C 1
ATOM 3301 O O . ALA A 1 440 ? -2.151 3.952 21.958 1.00 95.81 440 ALA A O 1
ATOM 3302 N N . ASP A 1 441 ? -3.350 2.172 22.599 1.00 94.75 441 ASP A N 1
ATOM 3303 C CA . ASP A 1 441 ? -4.573 2.603 21.912 1.00 94.75 441 ASP A CA 1
ATOM 3304 C C . ASP A 1 441 ? -5.234 3.816 22.581 1.00 94.75 441 ASP A C 1
ATOM 3306 O O . ASP A 1 441 ? -5.791 4.663 21.883 1.00 94.75 441 ASP A O 1
ATOM 3310 N N . ILE A 1 442 ? -5.132 3.950 23.912 1.00 98.00 442 ILE A N 1
ATOM 3311 C CA . ILE A 1 442 ? -5.571 5.165 24.615 1.00 98.00 442 ILE A CA 1
ATOM 3312 C C . ILE A 1 442 ? -4.809 6.388 24.086 1.00 98.00 442 ILE A C 1
ATOM 3314 O O . ILE A 1 442 ? -5.453 7.373 23.737 1.00 98.00 442 ILE A O 1
ATOM 3318 N N . LEU A 1 443 ? -3.477 6.336 23.959 1.00 97.81 443 LEU A N 1
ATOM 3319 C CA . LEU A 1 443 ? -2.695 7.469 23.438 1.00 97.81 443 LEU A CA 1
ATOM 3320 C C . LEU A 1 443 ? -3.098 7.859 22.008 1.00 97.81 443 LEU A C 1
ATOM 3322 O O . LEU A 1 443 ? -3.306 9.043 21.738 1.00 97.81 443 LEU A O 1
ATOM 3326 N N . ALA A 1 444 ? -3.274 6.880 21.117 1.00 93.56 444 ALA A N 1
ATOM 3327 C CA . ALA A 1 444 ? -3.675 7.135 19.733 1.00 93.56 444 ALA A CA 1
ATOM 3328 C C . ALA A 1 444 ? -5.073 7.780 19.627 1.00 93.56 444 ALA A C 1
ATOM 3330 O O . ALA A 1 444 ? -5.269 8.739 18.874 1.00 93.56 444 ALA A O 1
ATOM 3331 N N . LEU A 1 445 ? -6.039 7.303 20.421 1.00 92.12 445 LEU A N 1
ATOM 3332 C CA . LEU A 1 445 ? -7.391 7.871 20.488 1.00 92.12 445 LEU A CA 1
ATOM 3333 C C . LEU A 1 445 ? -7.399 9.271 21.121 1.00 92.12 445 LEU A C 1
ATOM 3335 O O . LEU A 1 445 ? -8.030 10.182 20.587 1.00 92.12 445 LEU A O 1
ATOM 3339 N N . MET A 1 446 ? -6.653 9.474 22.212 1.00 97.25 446 MET A N 1
ATOM 3340 C CA . MET A 1 446 ? -6.543 10.776 22.879 1.00 97.25 446 MET A CA 1
ATOM 3341 C C . MET A 1 446 ? -5.881 11.835 21.993 1.00 97.25 446 MET A C 1
ATOM 3343 O O . MET A 1 446 ? -6.280 12.993 22.057 1.00 97.25 446 MET A O 1
ATOM 3347 N N . ALA A 1 447 ? -4.918 11.468 21.142 1.00 96.56 447 ALA A N 1
ATOM 3348 C CA . ALA A 1 447 ? -4.296 12.397 20.197 1.00 96.56 447 ALA A CA 1
ATOM 3349 C C . ALA A 1 447 ? -5.263 12.854 19.090 1.00 96.56 447 ALA A C 1
ATOM 3351 O O . ALA A 1 447 ? -5.351 14.054 18.818 1.00 96.56 447 ALA A O 1
ATOM 3352 N N . ARG A 1 448 ? -6.038 11.924 18.506 1.00 94.00 448 ARG A N 1
ATOM 3353 C CA . ARG A 1 448 ? -7.149 12.249 17.589 1.00 94.00 448 ARG A CA 1
ATOM 3354 C C . ARG A 1 448 ? -8.143 13.189 18.257 1.00 94.00 448 ARG A C 1
ATOM 3356 O O . ARG A 1 448 ? -8.517 14.221 17.700 1.00 94.00 448 ARG A O 1
ATOM 3363 N N . ASP A 1 449 ? -8.583 12.821 19.454 1.00 92.94 449 ASP A N 1
ATOM 3364 C CA . ASP A 1 449 ? -9.636 13.545 20.149 1.00 92.94 449 ASP A CA 1
ATOM 3365 C C . ASP A 1 449 ? -9.170 14.925 20.617 1.00 92.94 449 ASP A C 1
ATOM 3367 O O . ASP A 1 449 ? -9.935 15.879 20.512 1.00 92.94 449 ASP A O 1
ATOM 3371 N N . ALA A 1 450 ? -7.904 15.070 21.011 1.00 96.56 450 ALA A N 1
ATOM 3372 C CA . ALA A 1 450 ? -7.295 16.353 21.337 1.00 96.56 450 ALA A CA 1
ATOM 3373 C C . ALA A 1 450 ? -7.269 17.331 20.153 1.00 96.56 450 ALA A C 1
ATOM 3375 O O . ALA A 1 450 ? -7.679 18.481 20.309 1.00 96.56 450 ALA A O 1
ATOM 3376 N N . VAL A 1 451 ? -6.844 16.882 18.966 1.00 94.81 451 VAL A N 1
ATOM 3377 C CA . VAL A 1 451 ? -6.829 17.725 17.756 1.00 94.81 451 VAL A CA 1
ATOM 3378 C C . VAL A 1 451 ? -8.250 18.082 17.321 1.00 94.81 451 VAL A C 1
ATOM 3380 O O . VAL A 1 451 ? -8.541 19.249 17.068 1.00 94.81 451 VAL A O 1
ATOM 3383 N N . SER A 1 452 ? -9.162 17.108 17.335 1.00 90.25 452 SER A N 1
ATOM 3384 C CA . SER A 1 452 ? -10.581 17.314 17.029 1.00 90.25 452 SER A CA 1
ATOM 3385 C C . SER A 1 452 ? -11.278 18.287 17.995 1.00 90.25 452 SER A C 1
ATOM 3387 O O . SER A 1 452 ? -12.144 19.050 17.570 1.00 90.25 452 SER A O 1
ATOM 3389 N N . LEU A 1 453 ? -10.927 18.278 19.285 1.00 94.44 453 LEU A N 1
ATOM 3390 C CA . LEU A 1 453 ? -11.451 19.226 20.278 1.00 94.44 453 LEU A CA 1
ATOM 3391 C C . LEU A 1 453 ? -10.841 20.626 20.127 1.00 94.44 453 LEU A C 1
ATOM 3393 O O . LEU A 1 453 ? -11.517 21.613 20.401 1.00 94.44 453 LEU A O 1
ATOM 3397 N N . ALA A 1 454 ? -9.612 20.721 19.618 1.00 94.88 454 ALA A N 1
ATOM 3398 C CA . ALA A 1 454 ? -8.973 21.974 19.229 1.00 94.88 454 ALA A CA 1
ATOM 3399 C C . ALA A 1 454 ? -9.424 22.497 17.844 1.00 94.88 454 ALA A C 1
ATOM 3401 O O . ALA A 1 454 ? -8.732 23.320 17.255 1.00 94.88 454 ALA A O 1
ATOM 3402 N N . GLN A 1 455 ? -10.578 22.055 17.322 1.00 91.75 455 GLN A N 1
ATOM 3403 C CA . GLN A 1 455 ? -11.148 22.434 16.010 1.00 91.75 455 GLN A CA 1
ATOM 3404 C C . GLN A 1 455 ? -10.374 21.924 14.773 1.00 91.75 455 GLN A C 1
ATOM 3406 O O . GLN A 1 455 ? -10.711 22.285 13.646 1.00 91.75 455 GLN A O 1
ATOM 3411 N N . GLY A 1 456 ? -9.374 21.059 14.964 1.00 84.62 456 GLY A N 1
ATOM 3412 C CA . GLY A 1 456 ? -8.622 20.415 13.888 1.00 84.62 456 GLY A CA 1
ATOM 3413 C C . GLY A 1 456 ? -9.298 19.156 13.321 1.00 84.62 456 GLY A C 1
ATOM 3414 O O . GLY A 1 456 ? -10.445 18.841 13.661 1.00 84.62 456 GLY A O 1
ATOM 3415 N N . PRO A 1 457 ? -8.594 18.392 12.464 1.00 77.88 457 PRO A N 1
ATOM 3416 C CA . PRO A 1 457 ? -9.116 17.154 11.894 1.00 77.88 457 PRO A CA 1
ATOM 3417 C C . PRO A 1 457 ? -9.422 16.083 12.949 1.00 77.88 457 PRO A C 1
ATOM 3419 O O . PRO A 1 457 ? -8.794 15.998 14.002 1.00 77.88 457 PRO A O 1
ATOM 3422 N N . SER A 1 458 ? -10.340 15.187 12.594 1.00 75.81 458 SER A N 1
ATOM 3423 C CA . SER A 1 458 ? -10.467 13.856 13.192 1.00 75.81 458 SER A CA 1
ATOM 3424 C C . SER A 1 458 ? -10.164 12.810 12.118 1.00 75.81 458 SER A C 1
ATOM 3426 O O . SER A 1 458 ? -10.407 13.054 10.935 1.00 75.81 458 SER A O 1
ATOM 3428 N N . TRP A 1 459 ? -9.629 11.655 12.509 1.00 73.25 459 TRP A N 1
ATOM 3429 C CA . TRP A 1 459 ? -9.213 10.595 11.589 1.00 73.25 459 TRP A CA 1
ATOM 3430 C C . TRP A 1 459 ? -9.523 9.196 12.145 1.00 73.25 459 TRP A C 1
ATOM 3432 O O . TRP A 1 459 ? -9.592 9.024 13.367 1.00 73.25 459 TRP A O 1
ATOM 3442 N N . PRO A 1 460 ? -9.704 8.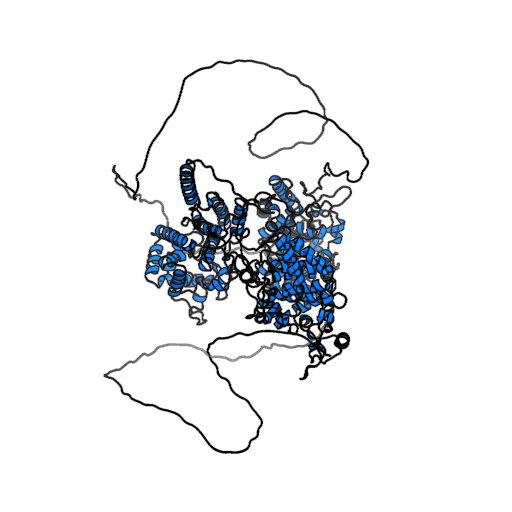175 11.284 1.00 57.78 460 PRO A N 1
ATOM 3443 C CA . PRO A 1 460 ? -9.809 6.791 11.730 1.00 57.78 460 PRO A CA 1
ATOM 3444 C C . PRO A 1 460 ? -8.520 6.354 12.428 1.00 57.78 460 PRO A C 1
ATOM 3446 O O . PRO A 1 460 ? -7.427 6.500 11.881 1.00 57.78 460 PRO A O 1
ATOM 3449 N N . VAL A 1 461 ? -8.646 5.782 13.622 1.00 66.06 461 VAL A N 1
ATOM 3450 C CA . VAL A 1 461 ? -7.528 5.174 14.348 1.00 66.06 461 VAL A CA 1
ATOM 3451 C C . VAL A 1 461 ? -7.659 3.660 14.191 1.00 66.06 461 VAL A C 1
ATOM 3453 O O . VAL A 1 461 ? -8.658 3.076 14.608 1.00 66.06 461 VAL A O 1
ATOM 3456 N N . ALA A 1 462 ? -6.668 3.018 13.568 1.00 64.62 462 ALA A N 1
ATOM 3457 C CA . ALA A 1 462 ? -6.501 1.566 13.662 1.00 64.62 462 ALA A CA 1
ATOM 3458 C C . ALA A 1 462 ? -6.106 1.211 15.101 1.00 64.62 462 ALA A C 1
ATOM 3460 O O . ALA A 1 462 ? -5.345 1.959 15.716 1.00 64.62 462 ALA A O 1
ATOM 3461 N N . LEU A 1 463 ? -6.642 0.119 15.642 1.00 71.94 463 LEU A N 1
ATOM 3462 C CA . LEU A 1 463 ? -6.598 -0.241 17.064 1.00 71.94 463 LEU A CA 1
ATOM 3463 C C . LEU A 1 463 ? -6.198 -1.716 17.242 1.00 71.94 463 LEU A C 1
ATOM 3465 O O . LEU A 1 463 ? -6.106 -2.473 16.277 1.00 71.94 463 LEU A O 1
ATOM 3469 N N . GLY A 1 464 ? -5.966 -2.128 18.488 1.00 69.38 464 GLY A N 1
ATOM 3470 C CA . GLY A 1 464 ? -5.463 -3.460 18.834 1.00 69.38 464 GLY A CA 1
ATOM 3471 C C . GLY A 1 464 ? -3.968 -3.489 19.145 1.00 69.38 464 GLY A C 1
ATOM 3472 O O . GLY A 1 464 ? -3.372 -4.569 19.175 1.00 69.38 464 GLY A O 1
ATOM 3473 N N . ARG A 1 465 ? -3.363 -2.322 19.408 1.00 84.19 465 ARG A N 1
ATOM 3474 C CA . ARG A 1 465 ? -1.984 -2.223 19.901 1.00 84.19 465 ARG A CA 1
ATOM 3475 C C . ARG A 1 465 ? -1.848 -2.952 21.234 1.00 84.19 465 ARG A C 1
ATOM 3477 O O . ARG A 1 465 ? -2.792 -3.014 22.027 1.00 84.19 465 ARG A O 1
ATOM 3484 N N . ARG A 1 466 ? -0.652 -3.449 21.521 1.00 82.81 466 ARG A N 1
ATOM 3485 C CA . ARG A 1 466 ? -0.246 -3.948 22.836 1.00 82.81 466 ARG A CA 1
ATOM 3486 C C . ARG A 1 466 ? 0.666 -2.954 23.536 1.00 82.81 466 ARG A C 1
ATOM 3488 O O . ARG A 1 466 ? 1.332 -2.150 22.899 1.00 82.81 466 ARG A O 1
ATOM 3495 N N . ASP A 1 467 ? 0.686 -3.055 24.856 1.00 93.12 467 ASP A N 1
ATOM 3496 C CA . ASP A 1 467 ? 1.522 -2.246 25.726 1.00 93.12 467 ASP A CA 1
ATOM 3497 C C . ASP A 1 467 ? 2.981 -2.716 25.731 1.00 93.12 467 ASP A C 1
ATOM 3499 O O . ASP A 1 467 ? 3.257 -3.904 25.940 1.00 93.12 467 ASP A O 1
ATOM 3503 N N . GLY A 1 468 ? 3.898 -1.762 25.590 1.00 88.69 468 GLY A N 1
ATOM 3504 C CA . GLY A 1 468 ? 5.333 -1.931 25.756 1.00 88.69 468 GLY A CA 1
ATOM 3505 C C . GLY A 1 468 ? 5.708 -2.450 27.140 1.00 88.69 468 GLY A C 1
ATOM 3506 O O . GLY A 1 468 ? 5.173 -2.029 28.169 1.00 88.69 468 GLY A O 1
ATOM 3507 N N . ARG A 1 469 ? 6.658 -3.390 27.169 1.00 87.75 469 ARG A N 1
ATOM 3508 C CA . ARG A 1 469 ? 7.184 -4.006 28.404 1.00 87.75 469 ARG A CA 1
ATOM 3509 C C . ARG A 1 469 ? 8.495 -3.381 28.879 1.00 87.75 469 ARG A C 1
ATOM 3511 O O . ARG A 1 469 ? 9.031 -3.790 29.912 1.00 87.75 469 ARG A O 1
ATOM 3518 N N . THR A 1 470 ? 9.019 -2.423 28.127 1.00 85.56 470 THR A N 1
ATOM 3519 C CA . THR A 1 470 ? 10.273 -1.703 28.352 1.00 85.56 470 THR A CA 1
ATOM 3520 C C . THR A 1 470 ? 10.047 -0.211 28.164 1.00 85.56 470 THR A C 1
ATOM 3522 O O . THR A 1 470 ? 9.089 0.203 27.527 1.00 85.56 470 THR A O 1
ATOM 3525 N N . SER A 1 471 ? 10.909 0.586 28.784 1.00 88.12 471 SER A N 1
ATOM 3526 C CA . SER A 1 471 ? 10.986 2.031 28.597 1.00 88.12 471 SER A CA 1
ATOM 3527 C C . SER A 1 471 ? 12.362 2.462 29.081 1.00 88.12 471 SER A C 1
ATOM 3529 O O . SER A 1 471 ? 12.765 2.038 30.170 1.00 88.12 471 SER A O 1
ATOM 3531 N N . SER A 1 472 ? 13.115 3.230 28.296 1.00 87.06 472 SER A N 1
ATOM 3532 C CA . SER A 1 472 ? 14.456 3.678 28.696 1.00 87.06 472 SER A CA 1
ATOM 3533 C C . SER A 1 472 ? 14.771 5.103 28.262 1.00 87.06 472 SER A C 1
ATOM 3535 O O . SER A 1 472 ? 14.747 5.428 27.076 1.00 87.06 472 SER A O 1
ATOM 3537 N N . ALA A 1 473 ? 15.184 5.934 29.221 1.00 85.38 473 ALA A N 1
ATOM 3538 C CA . ALA A 1 473 ? 15.637 7.304 28.983 1.00 85.38 473 ALA A CA 1
ATOM 3539 C C . ALA A 1 473 ? 16.786 7.417 27.958 1.00 85.38 473 ALA A C 1
ATOM 3541 O O . ALA A 1 473 ? 16.973 8.483 27.373 1.00 85.38 473 ALA A O 1
ATOM 3542 N N . ALA A 1 474 ? 17.536 6.333 27.717 1.00 82.12 474 ALA A N 1
ATOM 3543 C CA . ALA A 1 474 ? 18.588 6.284 26.704 1.00 82.12 474 ALA A CA 1
ATOM 3544 C C . ALA A 1 474 ? 18.049 6.323 25.258 1.00 82.12 474 ALA A C 1
ATOM 3546 O O . ALA A 1 474 ? 18.713 6.875 24.383 1.00 82.12 474 ALA A O 1
ATOM 3547 N N . SER A 1 475 ? 16.845 5.794 25.002 1.00 80.56 475 SER A N 1
ATOM 3548 C CA . SER A 1 475 ? 16.219 5.799 23.666 1.00 80.56 475 SER A CA 1
ATOM 3549 C C . SER A 1 475 ? 15.713 7.184 23.247 1.00 80.56 475 SER A C 1
ATOM 3551 O O . SER A 1 475 ? 15.528 7.448 22.063 1.00 80.56 475 SER A O 1
ATOM 3553 N N . CYS A 1 476 ? 15.545 8.118 24.187 1.00 77.00 476 CYS A N 1
ATOM 3554 C CA . CYS A 1 476 ? 15.038 9.463 23.900 1.00 77.00 476 CYS A CA 1
ATOM 3555 C C . CYS A 1 476 ? 15.988 10.338 23.056 1.00 77.00 476 CYS A C 1
ATOM 3557 O O . CYS A 1 476 ? 15.619 11.453 22.692 1.00 77.00 476 CYS A O 1
ATOM 3559 N N . GLY A 1 477 ? 17.185 9.843 22.715 1.00 75.00 477 GLY A N 1
ATOM 3560 C CA . GLY A 1 477 ? 18.052 10.434 21.691 1.00 75.00 477 GLY A CA 1
ATOM 3561 C C . GLY A 1 477 ? 17.524 10.298 20.254 1.00 75.00 477 GLY A C 1
ATOM 3562 O O . GLY A 1 477 ? 18.042 10.967 19.367 1.00 75.00 477 GLY A O 1
ATOM 3563 N N . GLU A 1 478 ? 16.497 9.473 20.016 1.00 74.81 478 GLU A N 1
ATOM 3564 C CA . GLU A 1 478 ? 15.854 9.303 18.701 1.00 74.81 478 GLU A CA 1
ATOM 3565 C C . GLU A 1 478 ? 14.813 10.394 18.370 1.00 74.81 478 GLU A C 1
ATOM 3567 O O . GLU A 1 478 ? 14.334 10.479 17.238 1.00 74.81 478 GLU A O 1
ATOM 3572 N N . LEU A 1 479 ? 14.469 11.257 19.334 1.00 85.06 479 LEU A N 1
ATOM 3573 C CA . LEU A 1 479 ? 13.530 12.363 19.130 1.00 85.06 479 LEU A CA 1
ATOM 3574 C C . LEU A 1 479 ? 14.147 13.470 18.247 1.00 85.06 479 LEU A C 1
ATOM 3576 O O . LEU A 1 479 ? 15.243 13.946 18.556 1.00 85.06 479 LEU A O 1
ATOM 3580 N N . PRO A 1 480 ? 13.443 13.957 17.202 1.00 87.81 480 PRO A N 1
ATOM 3581 C CA . PRO A 1 480 ? 13.922 15.058 16.367 1.00 87.81 480 PRO A CA 1
ATOM 3582 C C . PRO A 1 480 ? 14.268 16.316 17.196 1.00 87.81 480 PRO A C 1
ATOM 3584 O O . PRO A 1 480 ? 13.416 16.815 17.937 1.00 87.81 480 PRO A O 1
ATOM 3587 N N . PRO A 1 481 ? 15.501 16.852 17.104 1.00 82.94 481 PRO A N 1
ATOM 3588 C CA . PRO A 1 481 ? 15.962 17.894 18.017 1.00 82.94 481 PRO A CA 1
ATOM 3589 C C . PRO A 1 481 ? 15.388 19.278 17.681 1.00 82.94 481 PRO A C 1
ATOM 3591 O O . PRO A 1 481 ? 15.444 19.732 16.539 1.00 82.94 481 PRO A O 1
ATOM 3594 N N . LEU A 1 482 ? 14.942 20.007 18.713 1.00 83.44 482 LEU A N 1
ATOM 3595 C CA . LEU A 1 482 ? 14.364 21.364 18.619 1.00 83.44 482 LEU A CA 1
ATOM 3596 C C . LEU A 1 482 ? 15.284 22.387 17.914 1.00 83.44 482 LEU A C 1
ATOM 3598 O O . LEU A 1 482 ? 14.817 23.358 17.315 1.00 83.44 482 LEU A O 1
ATOM 3602 N N . HIS A 1 483 ? 16.597 22.154 17.985 1.00 82.25 483 HIS A N 1
ATOM 3603 C CA . HIS A 1 483 ? 17.641 23.008 17.414 1.00 82.25 483 HIS A CA 1
ATOM 3604 C C . HIS A 1 483 ? 18.229 22.476 16.093 1.00 82.25 483 HIS A C 1
ATOM 3606 O O . HIS A 1 483 ? 19.183 23.064 15.583 1.00 82.25 483 HIS A O 1
ATOM 3612 N N . GLY A 1 484 ? 17.706 21.363 15.564 1.00 78.81 484 GLY A N 1
ATOM 3613 C CA . GLY A 1 484 ? 18.230 20.698 14.369 1.00 78.81 484 GLY A CA 1
ATOM 3614 C C . GLY A 1 484 ? 18.040 21.500 13.081 1.00 78.81 484 GLY A C 1
ATOM 3615 O O . GLY A 1 484 ? 17.094 22.278 12.952 1.00 78.81 484 GLY A O 1
ATOM 3616 N N . ASP A 1 485 ? 18.937 21.279 12.118 1.00 85.12 485 ASP A N 1
ATOM 3617 C CA . ASP A 1 485 ? 18.759 21.746 10.744 1.00 85.12 485 ASP A CA 1
ATOM 3618 C C . ASP A 1 485 ? 17.871 20.792 9.927 1.00 85.12 485 ASP A C 1
ATOM 3620 O O . ASP A 1 485 ? 17.600 19.650 10.312 1.00 85.12 485 ASP A O 1
ATOM 3624 N N . ILE A 1 486 ? 17.430 21.263 8.762 1.00 89.62 486 ILE A N 1
ATOM 3625 C CA . ILE A 1 486 ? 16.435 20.573 7.943 1.00 89.62 486 ILE A CA 1
ATOM 3626 C C . ILE A 1 486 ? 16.892 19.202 7.420 1.00 89.62 486 ILE A C 1
ATOM 3628 O O . ILE A 1 486 ? 16.054 18.333 7.193 1.00 89.62 486 ILE A O 1
ATOM 3632 N N . ASN A 1 487 ? 18.199 18.964 7.265 1.00 85.31 487 ASN A N 1
ATOM 3633 C CA . ASN A 1 487 ? 18.717 17.661 6.842 1.00 85.31 487 ASN A CA 1
ATOM 3634 C C . ASN A 1 487 ? 18.608 16.643 7.981 1.00 85.31 487 ASN A C 1
ATOM 3636 O O . ASN A 1 487 ? 18.215 15.502 7.744 1.00 85.31 487 ASN A O 1
ATOM 3640 N N . LEU A 1 488 ? 18.906 17.065 9.214 1.00 85.00 488 LEU A N 1
ATOM 3641 C CA . LEU A 1 488 ? 18.775 16.232 10.409 1.00 85.00 488 LEU A CA 1
ATOM 3642 C C . LEU A 1 488 ? 17.304 15.897 10.701 1.00 85.00 488 LEU A C 1
ATOM 3644 O O . LEU A 1 488 ? 16.992 14.757 11.037 1.00 85.00 488 LEU A O 1
ATOM 3648 N N . LEU A 1 489 ? 16.386 16.849 10.496 1.00 86.94 489 LEU A N 1
ATOM 3649 C CA . LEU A 1 489 ? 14.943 16.601 10.607 1.00 86.94 489 LEU A CA 1
ATOM 3650 C C . LEU A 1 489 ? 14.436 15.625 9.533 1.00 86.94 489 LEU A C 1
ATOM 3652 O O . LEU A 1 489 ? 13.711 14.688 9.859 1.00 86.94 489 LEU A O 1
ATOM 3656 N N . VAL A 1 490 ? 14.854 15.791 8.271 1.00 85.81 490 VAL A N 1
ATOM 3657 C CA . VAL A 1 490 ? 14.521 14.848 7.185 1.00 85.81 490 VAL A CA 1
ATOM 3658 C C . VAL A 1 490 ? 15.058 13.445 7.480 1.00 85.81 490 VAL A C 1
ATOM 3660 O O . VAL A 1 490 ? 14.338 12.472 7.277 1.00 85.81 490 VAL A O 1
ATOM 3663 N N . GLN A 1 491 ? 16.283 13.322 8.002 1.00 81.56 491 GLN A N 1
ATOM 3664 C CA . GLN A 1 491 ? 16.855 12.030 8.396 1.00 81.56 491 GLN A CA 1
ATOM 3665 C C . GLN A 1 491 ? 16.076 11.379 9.547 1.00 81.56 491 GLN A C 1
ATOM 3667 O O . GLN A 1 491 ? 15.775 10.190 9.470 1.00 81.56 491 GLN A O 1
ATOM 3672 N N . ALA A 1 492 ? 15.702 12.142 10.578 1.00 81.19 492 ALA A N 1
ATOM 3673 C CA . ALA A 1 492 ? 14.971 11.613 11.730 1.00 81.19 492 ALA A CA 1
ATOM 3674 C C . ALA A 1 492 ? 13.542 11.149 11.377 1.00 81.19 492 ALA A C 1
ATOM 3676 O O . ALA A 1 492 ? 13.077 10.144 11.909 1.00 81.19 492 ALA A O 1
ATOM 3677 N N . PHE A 1 493 ? 12.862 11.827 10.445 1.00 86.75 493 PHE A N 1
ATOM 3678 C CA . PHE A 1 493 ? 11.556 11.386 9.936 1.00 86.75 493 PHE A CA 1
ATOM 3679 C C . PHE A 1 493 ? 11.685 10.167 9.009 1.00 86.75 493 PHE A C 1
ATOM 3681 O O . PHE A 1 493 ? 10.965 9.183 9.190 1.00 86.75 493 PHE A O 1
ATOM 3688 N N . ALA A 1 494 ? 12.662 10.166 8.095 1.00 75.25 494 ALA A N 1
ATOM 3689 C CA . ALA A 1 494 ? 12.927 9.023 7.219 1.00 75.25 494 ALA A CA 1
ATOM 3690 C C . ALA A 1 494 ? 13.304 7.752 8.005 1.00 75.25 494 ALA A C 1
ATOM 3692 O O . ALA A 1 494 ? 12.889 6.655 7.635 1.00 75.25 494 ALA A O 1
ATOM 3693 N N . ALA A 1 495 ? 14.017 7.890 9.130 1.00 76.94 495 ALA A N 1
ATOM 3694 C CA . ALA A 1 495 ? 14.351 6.787 10.037 1.00 76.94 495 ALA A CA 1
ATOM 3695 C C . ALA A 1 495 ? 13.129 6.141 10.726 1.00 76.94 495 ALA A C 1
ATOM 3697 O O . ALA A 1 495 ? 13.239 5.032 11.243 1.00 76.94 495 ALA A O 1
ATOM 3698 N N . LYS A 1 496 ? 11.966 6.807 10.715 1.00 77.50 496 LYS A N 1
ATOM 3699 C CA . LYS A 1 496 ? 10.680 6.280 11.204 1.00 77.50 496 LYS A CA 1
ATOM 3700 C C . LYS A 1 496 ? 9.682 6.019 10.057 1.00 77.50 496 LYS A C 1
ATOM 3702 O O . LYS A 1 496 ? 8.485 5.896 10.303 1.00 77.50 496 LYS A O 1
ATOM 3707 N N . GLY A 1 497 ? 10.162 5.955 8.808 1.00 64.25 497 GLY A N 1
ATOM 3708 C CA . GLY A 1 497 ? 9.361 5.652 7.614 1.00 64.25 497 GLY A CA 1
ATOM 3709 C C . GLY A 1 497 ? 8.465 6.789 7.116 1.00 64.25 497 GLY A C 1
ATOM 3710 O O . GLY A 1 497 ? 7.538 6.535 6.348 1.00 64.25 497 GLY A O 1
ATOM 3711 N N . LEU A 1 498 ? 8.719 8.026 7.552 1.00 75.50 498 LEU A N 1
ATOM 3712 C CA . LEU A 1 498 ? 7.958 9.215 7.170 1.00 75.50 498 LEU A CA 1
ATOM 3713 C C . LEU A 1 498 ? 8.703 10.027 6.102 1.00 75.50 498 LEU A C 1
ATOM 3715 O O . LEU A 1 498 ? 9.925 10.178 6.147 1.00 75.50 498 LEU A O 1
ATOM 3719 N N . ASP A 1 499 ? 7.962 10.553 5.132 1.00 71.88 499 ASP A N 1
ATOM 3720 C CA . ASP A 1 499 ? 8.509 11.295 3.998 1.00 71.88 499 ASP A CA 1
ATOM 3721 C C . ASP A 1 499 ? 8.659 12.809 4.279 1.00 71.88 499 ASP A C 1
ATOM 3723 O O . ASP A 1 499 ? 8.343 13.330 5.351 1.00 71.88 499 ASP A O 1
ATOM 3727 N N . VAL A 1 500 ? 9.195 13.558 3.309 1.00 79.25 500 VAL A N 1
ATOM 3728 C CA . VAL A 1 500 ? 9.489 14.992 3.500 1.00 79.25 500 VAL A CA 1
ATOM 3729 C C . VAL A 1 500 ? 8.231 15.877 3.459 1.00 79.25 500 VAL A C 1
ATOM 3731 O O . VAL A 1 500 ? 8.273 17.020 3.923 1.00 79.25 500 VAL A O 1
ATOM 3734 N N . LYS A 1 501 ? 7.103 15.369 2.944 1.00 82.50 501 LYS A N 1
ATOM 3735 C CA . LYS A 1 501 ? 5.791 15.994 3.135 1.00 82.50 501 LYS A CA 1
ATOM 3736 C C . LYS A 1 501 ? 5.310 15.724 4.560 1.00 82.50 501 LYS A C 1
ATOM 3738 O O . LYS A 1 501 ? 4.943 16.685 5.228 1.00 82.50 501 LYS A O 1
ATOM 3743 N N . ASP A 1 502 ? 5.400 14.485 5.050 1.00 87.75 502 ASP A N 1
ATOM 3744 C CA . ASP A 1 502 ? 5.017 14.138 6.431 1.00 87.75 502 ASP A CA 1
ATOM 3745 C C . ASP A 1 502 ? 5.748 15.003 7.468 1.00 87.75 502 ASP A C 1
ATOM 3747 O O . ASP A 1 502 ? 5.123 15.468 8.416 1.00 87.75 502 ASP A O 1
ATOM 3751 N N . LEU A 1 503 ? 7.041 15.296 7.265 1.00 94.94 503 LEU A N 1
ATOM 3752 C CA . LEU A 1 503 ? 7.791 16.255 8.088 1.00 94.94 503 LEU A CA 1
ATOM 3753 C C . LEU A 1 503 ? 7.121 17.641 8.113 1.00 94.94 503 LEU A C 1
ATOM 3755 O O . LEU A 1 503 ? 6.781 18.146 9.183 1.00 94.94 503 LEU A O 1
ATOM 3759 N N . ALA A 1 504 ? 6.906 18.257 6.945 1.00 94.62 504 ALA A N 1
ATOM 3760 C CA . ALA A 1 504 ? 6.315 19.597 6.857 1.00 94.62 504 ALA A CA 1
ATOM 3761 C C . ALA A 1 504 ? 4.878 19.651 7.400 1.00 94.62 504 ALA A C 1
ATOM 3763 O O . ALA A 1 504 ? 4.458 20.674 7.944 1.00 94.62 504 ALA A O 1
ATOM 3764 N N . VAL A 1 505 ? 4.135 18.554 7.254 1.00 93.38 505 VAL A N 1
ATOM 3765 C CA . VAL A 1 505 ? 2.767 18.385 7.744 1.00 93.38 505 VAL A CA 1
ATOM 3766 C C . VAL A 1 505 ? 2.739 18.224 9.263 1.00 93.38 505 VAL A C 1
ATOM 3768 O O . VAL A 1 505 ? 2.029 18.964 9.937 1.00 93.38 505 VAL A O 1
ATOM 3771 N N . LEU A 1 506 ? 3.518 17.296 9.825 1.00 96.12 506 LEU A N 1
ATOM 3772 C CA . LEU A 1 506 ? 3.492 16.987 11.258 1.00 96.12 506 LEU A CA 1
ATOM 3773 C C . LEU A 1 506 ? 4.127 18.095 12.106 1.00 96.12 506 LEU A C 1
ATOM 3775 O O . LEU A 1 506 ? 3.645 18.340 13.209 1.00 96.12 506 LEU A O 1
ATOM 3779 N N . SER A 1 507 ? 5.098 18.858 11.581 1.00 96.06 507 SER A N 1
ATOM 3780 C CA . SER A 1 507 ? 5.519 20.125 12.214 1.00 96.06 507 SER A CA 1
ATOM 3781 C C . SER A 1 507 ? 4.369 21.135 12.352 1.00 96.06 507 SER A C 1
ATOM 3783 O O . SER A 1 507 ? 4.391 21.961 13.258 1.00 96.06 507 SER A O 1
ATOM 3785 N N . GLY A 1 508 ? 3.318 21.026 11.530 1.00 93.94 508 GLY A N 1
ATOM 3786 C CA . GLY A 1 508 ? 2.083 21.798 11.673 1.00 93.94 508 GLY A CA 1
ATOM 3787 C C . GLY A 1 508 ? 1.368 21.600 13.012 1.00 93.94 508 GLY A C 1
ATOM 3788 O O . GLY A 1 508 ? 0.609 22.476 13.408 1.00 93.94 508 GLY A O 1
ATOM 3789 N N . ALA A 1 509 ? 1.661 20.529 13.764 1.00 95.56 509 ALA A N 1
ATOM 3790 C CA . ALA A 1 509 ? 1.180 20.344 15.137 1.00 95.56 509 ALA A CA 1
ATOM 3791 C C . ALA A 1 509 ? 1.563 21.502 16.081 1.00 95.56 509 ALA A C 1
ATOM 3793 O O . ALA A 1 509 ? 0.866 21.739 17.067 1.00 95.56 509 ALA A O 1
ATOM 3794 N N . HIS A 1 510 ? 2.624 22.255 15.765 1.00 95.50 510 HIS A N 1
ATOM 3795 C CA . HIS A 1 510 ? 3.034 23.460 16.493 1.00 95.50 510 HIS A CA 1
ATOM 3796 C C . HIS A 1 510 ? 2.061 24.646 16.342 1.00 95.50 510 HIS A C 1
ATOM 3798 O O . HIS A 1 510 ? 2.272 25.678 16.974 1.00 95.50 510 HIS A O 1
ATOM 3804 N N . THR A 1 511 ? 0.955 24.501 15.598 1.00 93.00 511 THR A N 1
ATOM 3805 C CA . THR A 1 511 ? -0.215 25.381 15.762 1.00 93.00 511 THR A CA 1
ATOM 3806 C C . THR A 1 511 ? -0.785 25.331 17.191 1.00 93.00 511 THR A C 1
ATOM 3808 O O . THR A 1 511 ? -1.305 26.320 17.701 1.00 93.00 511 THR A O 1
ATOM 3811 N N . LEU A 1 512 ? -0.608 24.211 17.907 1.00 94.12 512 LEU A N 1
ATOM 3812 C CA . LEU A 1 512 ? -1.002 24.076 19.307 1.00 94.12 512 LEU A CA 1
ATOM 3813 C C . LEU A 1 512 ? 0.178 24.257 20.271 1.00 94.12 512 LEU A C 1
ATOM 3815 O O . LEU A 1 512 ? 1.249 23.672 20.116 1.00 94.12 512 LEU A O 1
ATOM 3819 N N . GLY A 1 513 ? -0.079 24.965 21.370 1.00 91.44 513 GLY A N 1
ATOM 3820 C CA . GLY A 1 513 ? 0.773 24.961 22.554 1.00 91.44 513 GLY A CA 1
ATOM 3821 C C . GLY A 1 513 ? 1.835 26.061 22.633 1.00 91.44 513 GLY A C 1
ATOM 3822 O O . GLY A 1 513 ? 1.779 27.112 21.989 1.00 91.44 513 GLY A O 1
ATOM 3823 N N . LYS A 1 514 ? 2.767 25.849 23.565 1.00 90.62 514 LYS A N 1
ATOM 3824 C CA . LYS A 1 514 ? 3.713 26.852 24.068 1.00 90.62 514 LYS A CA 1
ATOM 3825 C C . LYS A 1 514 ? 5.072 26.202 24.317 1.00 90.62 514 LYS A C 1
ATOM 3827 O O . LYS A 1 514 ? 5.127 25.067 24.782 1.00 90.62 514 LYS A O 1
ATOM 3832 N N . ALA A 1 515 ? 6.147 26.941 24.063 1.00 88.50 515 ALA A N 1
ATOM 3833 C CA . ALA A 1 515 ? 7.516 26.553 24.399 1.00 88.50 515 ALA A CA 1
ATOM 3834 C C . ALA A 1 515 ? 8.089 27.492 25.471 1.00 88.50 515 ALA A C 1
ATOM 3836 O O . ALA A 1 515 ? 7.775 28.685 25.492 1.00 88.50 515 ALA A O 1
ATOM 3837 N N . HIS A 1 516 ? 8.941 26.971 26.355 1.00 87.31 516 HIS A N 1
ATOM 3838 C CA . HIS A 1 516 ? 9.663 27.779 27.343 1.00 87.31 516 HIS A CA 1
ATOM 3839 C C . HIS A 1 516 ? 10.850 28.503 26.691 1.00 87.31 516 HIS A C 1
ATOM 3841 O O . HIS A 1 516 ? 11.406 28.015 25.709 1.00 87.31 516 HIS A O 1
ATOM 3847 N N . CYS A 1 517 ? 11.286 29.632 27.261 1.00 85.69 517 CYS A N 1
ATOM 3848 C CA . CYS A 1 517 ? 12.427 30.410 26.756 1.00 85.69 517 CYS A CA 1
ATOM 3849 C C . CYS A 1 517 ? 13.711 29.589 26.530 1.00 85.69 517 CYS A C 1
ATOM 3851 O O . CYS A 1 517 ? 14.488 29.914 25.638 1.00 85.69 517 CYS A O 1
ATOM 3853 N N . THR A 1 518 ? 13.925 28.507 27.283 1.00 82.38 518 THR A N 1
ATOM 3854 C CA . THR A 1 518 ? 15.061 27.585 27.115 1.00 82.38 518 THR A CA 1
ATOM 3855 C C . THR A 1 518 ? 15.047 26.803 25.797 1.00 82.38 518 THR A C 1
ATOM 3857 O O . THR A 1 518 ? 16.105 26.377 25.352 1.00 82.38 518 THR A O 1
ATOM 3860 N N . SER A 1 519 ? 13.892 26.642 25.142 1.00 84.31 519 SER A N 1
ATOM 3861 C CA . SER A 1 519 ? 13.746 25.901 23.877 1.00 84.31 519 SER A CA 1
ATOM 3862 C C . SER A 1 519 ? 14.070 26.721 22.618 1.00 84.31 519 SER A C 1
ATOM 3864 O O . SER A 1 519 ? 14.065 26.166 21.522 1.00 84.31 519 SER A O 1
ATOM 3866 N N . TYR A 1 520 ? 14.303 28.033 22.747 1.00 86.62 520 TYR A N 1
ATOM 3867 C CA . TYR A 1 520 ? 14.586 28.940 21.618 1.00 86.62 520 TYR A CA 1
ATOM 3868 C C . TYR A 1 520 ? 15.548 30.100 21.966 1.00 86.62 520 TYR A C 1
ATOM 3870 O O . TYR A 1 520 ? 15.725 31.037 21.179 1.00 86.62 520 TYR A O 1
ATOM 3878 N N . SER A 1 521 ? 16.176 30.079 23.148 1.00 83.81 521 SER A N 1
ATOM 3879 C CA . SER A 1 521 ? 17.121 31.112 23.610 1.00 83.81 521 SER A CA 1
ATOM 3880 C C . SER A 1 521 ? 18.353 31.239 22.707 1.00 83.81 521 SER A C 1
ATOM 3882 O O . SER A 1 521 ? 18.842 32.347 22.481 1.00 83.81 521 SER A O 1
ATOM 3884 N N . ASP A 1 522 ? 18.781 30.126 22.112 1.00 81.25 522 ASP A N 1
ATOM 3885 C CA . ASP A 1 522 ? 19.850 29.984 21.115 1.00 81.25 522 ASP A CA 1
ATOM 3886 C C . ASP A 1 522 ? 19.620 30.769 19.811 1.00 81.25 522 ASP A C 1
ATOM 3888 O O . ASP A 1 522 ? 20.512 30.845 18.962 1.00 81.25 522 ASP A O 1
ATOM 3892 N N . ARG A 1 523 ? 18.420 31.329 19.627 1.00 87.62 523 ARG A N 1
ATOM 3893 C CA . ARG A 1 523 ? 18.064 32.208 18.505 1.00 87.62 523 ARG A CA 1
ATOM 3894 C C . ARG A 1 523 ? 18.052 33.684 18.894 1.00 87.62 523 ARG A C 1
ATOM 3896 O O . ARG A 1 523 ? 18.289 34.551 18.055 1.00 87.62 523 ARG A O 1
ATOM 3903 N N . LEU A 1 524 ? 17.781 33.978 20.166 1.00 85.38 524 LEU A N 1
ATOM 3904 C CA . LEU A 1 524 ? 17.619 35.339 20.683 1.00 85.38 524 LEU A CA 1
ATOM 3905 C C . LEU A 1 524 ? 18.938 35.970 21.130 1.00 85.38 524 LEU A C 1
ATOM 3907 O O . LEU A 1 524 ? 19.117 37.180 20.942 1.00 85.38 524 LEU A O 1
ATOM 3911 N N . TYR A 1 525 ? 19.830 35.166 21.712 1.00 82.19 525 TYR A N 1
ATOM 3912 C CA . TYR A 1 525 ? 21.062 35.605 22.364 1.00 82.19 525 TYR A CA 1
ATOM 3913 C C . TYR A 1 525 ? 22.293 35.004 21.678 1.00 82.19 525 TYR A C 1
ATOM 3915 O O . TYR A 1 525 ? 22.262 33.882 21.181 1.00 82.19 525 TYR A O 1
ATOM 3923 N N . ALA A 1 526 ? 23.389 35.762 21.657 1.00 65.00 526 ALA A N 1
ATOM 3924 C CA . ALA A 1 526 ? 24.669 35.291 21.144 1.00 65.00 526 ALA A CA 1
ATOM 3925 C C . ALA A 1 526 ? 25.307 34.293 22.123 1.00 65.00 526 ALA A C 1
ATOM 3927 O O . ALA A 1 526 ? 25.491 34.608 23.299 1.00 65.00 526 ALA A O 1
ATOM 3928 N N . SER A 1 527 ? 25.691 33.111 21.639 1.00 56.28 527 SER A N 1
ATOM 3929 C CA . SER A 1 527 ? 26.518 32.174 22.406 1.00 56.28 527 SER A CA 1
ATOM 3930 C C . SER A 1 527 ? 27.891 32.793 22.696 1.00 56.28 527 SER A C 1
ATOM 3932 O O . SER A 1 527 ? 28.473 33.454 21.831 1.00 56.28 527 SER A O 1
ATOM 3934 N N . ALA A 1 528 ? 28.442 32.546 23.888 1.00 49.81 528 ALA A N 1
ATOM 3935 C CA . ALA A 1 528 ? 29.751 33.051 24.313 1.00 49.81 528 ALA A CA 1
ATOM 3936 C C . ALA A 1 528 ? 30.920 32.337 23.590 1.00 49.81 528 ALA A C 1
ATOM 3938 O O . ALA A 1 528 ? 31.661 31.564 24.190 1.00 49.81 528 ALA A O 1
ATOM 3939 N N . GLY A 1 529 ? 31.056 32.568 22.280 1.00 52.50 529 GLY A N 1
ATOM 3940 C CA . GLY A 1 529 ? 32.027 31.874 21.425 1.00 52.50 529 GLY A CA 1
ATOM 3941 C C . GLY A 1 529 ? 31.868 32.106 19.915 1.00 52.50 529 GLY A C 1
ATOM 3942 O O . GLY A 1 529 ? 32.105 31.183 19.149 1.00 52.50 529 GLY A O 1
ATOM 3943 N N . CYS A 1 530 ? 31.471 33.314 19.489 1.00 49.31 530 CYS A N 1
ATOM 3944 C CA . CYS A 1 530 ? 31.302 33.723 18.078 1.00 49.31 530 CYS A CA 1
ATOM 3945 C C . CYS A 1 530 ? 30.083 33.143 17.324 1.00 49.31 530 CYS A C 1
ATOM 3947 O O . CYS A 1 530 ? 30.224 32.533 16.266 1.00 49.31 530 CYS A O 1
ATOM 3949 N N . ALA A 1 531 ? 28.871 33.469 17.786 1.00 53.38 531 ALA A N 1
ATOM 3950 C CA . ALA A 1 531 ? 27.663 33.456 16.954 1.00 53.38 531 ALA A CA 1
ATOM 3951 C C . ALA A 1 531 ? 26.887 34.771 17.126 1.00 53.38 531 ALA A C 1
ATOM 3953 O O . ALA A 1 531 ? 26.680 35.226 18.250 1.00 53.38 531 ALA A O 1
ATOM 3954 N N . THR A 1 532 ? 26.443 35.393 16.031 1.00 61.75 532 THR A N 1
ATOM 3955 C CA . THR A 1 532 ? 25.441 36.472 16.092 1.00 61.75 532 THR A CA 1
ATOM 3956 C C . THR A 1 532 ? 24.060 35.891 16.425 1.00 61.75 532 THR A C 1
ATOM 3958 O O . THR A 1 532 ? 23.814 34.734 16.078 1.00 61.75 532 THR A O 1
ATOM 3961 N N . PRO A 1 533 ? 23.127 36.669 17.013 1.00 71.19 533 PRO A N 1
ATOM 3962 C CA . PRO A 1 533 ? 21.721 36.266 17.110 1.00 71.19 533 PRO A CA 1
ATOM 3963 C C . PRO A 1 533 ? 21.159 35.862 15.741 1.00 71.19 533 PRO A C 1
ATOM 3965 O O . PRO A 1 533 ? 21.623 36.371 14.719 1.00 71.19 533 PRO A O 1
ATOM 3968 N N . ASP A 1 534 ? 20.171 34.964 15.724 1.00 81.44 534 ASP A N 1
ATOM 3969 C CA . ASP A 1 534 ? 19.713 34.290 14.505 1.00 81.44 534 ASP A CA 1
ATOM 3970 C C . ASP A 1 534 ? 19.245 35.296 13.427 1.00 81.44 534 ASP A C 1
ATOM 3972 O O . ASP A 1 534 ? 18.180 35.905 13.580 1.00 81.44 534 ASP A O 1
ATOM 3976 N N . PRO A 1 535 ? 19.995 35.468 12.316 1.00 82.25 535 PRO A N 1
ATOM 3977 C CA . PRO A 1 535 ? 19.665 36.446 11.281 1.00 82.25 535 PRO A CA 1
ATOM 3978 C C . PRO A 1 535 ? 18.459 36.016 10.432 1.00 82.25 535 PRO A C 1
ATOM 3980 O O . PRO A 1 535 ? 17.987 36.783 9.593 1.00 82.25 535 PRO A O 1
ATOM 3983 N N . THR A 1 536 ? 17.955 34.791 10.622 1.00 87.00 536 THR A N 1
ATOM 3984 C CA . THR A 1 536 ? 16.784 34.260 9.919 1.00 87.00 536 THR A CA 1
ATOM 3985 C C . THR A 1 536 ? 15.457 34.604 10.598 1.00 87.00 536 THR A C 1
ATOM 3987 O O . THR A 1 536 ? 14.416 34.329 9.998 1.00 87.00 536 THR A O 1
ATOM 3990 N N . LEU A 1 537 ? 15.482 35.198 11.801 1.00 90.75 537 LEU A N 1
ATOM 3991 C CA . LEU A 1 537 ? 14.329 35.565 12.634 1.00 90.75 537 LEU A CA 1
ATOM 3992 C C . LEU A 1 537 ? 13.934 37.045 12.431 1.00 90.75 537 LEU A C 1
ATOM 3994 O O . LEU A 1 537 ? 14.793 37.924 12.405 1.00 90.75 537 LEU A O 1
ATOM 3998 N N . ASP A 1 538 ? 12.634 37.351 12.325 1.00 93.81 538 ASP A N 1
ATOM 3999 C CA . ASP A 1 538 ? 12.132 38.736 12.256 1.00 93.81 538 ASP A CA 1
ATOM 4000 C C . ASP A 1 538 ? 12.583 39.535 13.486 1.00 93.81 538 ASP A C 1
ATOM 4002 O O . ASP A 1 538 ? 12.112 39.282 14.596 1.00 93.81 538 ASP A O 1
ATOM 4006 N N . ALA A 1 539 ? 13.444 40.536 13.282 1.00 89.69 539 ALA A N 1
ATOM 4007 C CA . ALA A 1 539 ? 14.027 41.343 14.353 1.00 89.69 539 ALA A CA 1
ATOM 4008 C C . ALA A 1 539 ? 12.965 41.910 15.311 1.00 89.69 539 ALA A C 1
ATOM 4010 O O . ALA A 1 539 ? 13.092 41.776 16.526 1.00 89.69 539 ALA A O 1
ATOM 4011 N N . ARG A 1 540 ? 11.842 42.425 14.782 1.00 91.31 540 ARG A N 1
ATOM 4012 C CA . ARG A 1 540 ? 10.761 42.973 15.621 1.00 91.31 540 ARG A CA 1
ATOM 4013 C C . ARG A 1 540 ? 10.093 41.907 16.491 1.00 91.31 540 ARG A C 1
ATOM 4015 O O . ARG A 1 540 ? 9.517 42.248 17.522 1.00 91.31 540 ARG A O 1
ATOM 4022 N N . TYR A 1 541 ? 10.085 40.645 16.065 1.00 92.38 541 TYR A N 1
ATOM 4023 C CA . TYR A 1 541 ? 9.586 39.518 16.856 1.00 92.38 541 TYR A CA 1
ATOM 4024 C C . TYR A 1 541 ? 10.645 39.008 17.836 1.00 92.38 541 TYR A C 1
ATOM 4026 O O . TYR A 1 541 ? 10.303 38.792 18.996 1.00 92.38 541 TYR A O 1
ATOM 4034 N N . ALA A 1 542 ? 11.915 38.934 17.425 1.00 89.06 542 ALA A N 1
ATOM 4035 C CA . ALA A 1 542 ? 13.037 38.641 18.314 1.00 89.06 542 ALA A CA 1
ATOM 4036 C C . ALA A 1 542 ? 13.069 39.602 19.515 1.00 89.06 542 ALA A C 1
ATOM 4038 O O . ALA A 1 542 ? 13.218 39.153 20.645 1.00 89.06 542 ALA A O 1
ATOM 4039 N N . ASP A 1 543 ? 12.826 40.898 19.308 1.00 88.69 543 ASP A N 1
ATOM 4040 C CA . ASP A 1 543 ? 12.781 41.883 20.395 1.00 88.69 543 ASP A CA 1
ATOM 4041 C C . ASP A 1 543 ? 11.578 41.681 21.333 1.00 88.69 543 ASP A C 1
ATOM 4043 O O . ASP A 1 543 ? 11.718 41.789 22.552 1.00 88.69 543 ASP A O 1
ATOM 4047 N N . ARG A 1 544 ? 10.405 41.289 20.807 1.00 87.75 544 ARG A N 1
ATOM 4048 C CA . ARG A 1 544 ? 9.252 40.897 21.646 1.00 87.75 544 ARG A CA 1
ATOM 4049 C C . ARG A 1 544 ? 9.526 39.630 22.457 1.00 87.75 544 ARG A C 1
ATOM 4051 O O . ARG A 1 544 ? 9.088 39.545 23.601 1.00 87.75 544 ARG A O 1
ATOM 4058 N N . LEU A 1 545 ? 10.250 38.667 21.888 1.00 88.69 545 LEU A N 1
ATOM 4059 C CA . LEU A 1 545 ? 10.671 37.458 22.593 1.00 88.69 545 LEU A CA 1
ATOM 4060 C C . LEU A 1 545 ? 11.746 37.768 23.648 1.00 88.69 545 LEU A C 1
ATOM 4062 O O . LEU A 1 545 ? 11.636 37.276 24.765 1.00 88.69 545 LEU A O 1
ATOM 4066 N N . ARG A 1 546 ? 12.713 38.652 23.361 1.00 86.38 546 ARG A N 1
ATOM 4067 C CA . ARG A 1 546 ? 13.715 39.130 24.335 1.00 86.38 546 ARG A CA 1
ATOM 4068 C C . ARG A 1 546 ? 13.076 39.834 25.528 1.00 86.38 546 ARG A C 1
ATOM 4070 O O . ARG A 1 546 ? 13.473 39.552 26.649 1.00 86.38 546 ARG A O 1
ATOM 4077 N N . MET A 1 547 ? 12.065 40.681 25.309 1.00 84.31 547 MET A N 1
ATOM 4078 C CA . MET A 1 547 ? 11.300 41.318 26.397 1.00 84.31 547 MET A CA 1
ATOM 4079 C C . MET A 1 547 ? 10.487 40.317 27.238 1.00 84.31 547 MET A C 1
ATOM 4081 O O . MET A 1 547 ? 10.186 40.597 28.393 1.00 84.31 547 MET A O 1
ATOM 4085 N N . ARG A 1 548 ? 10.125 39.154 26.680 1.00 83.06 548 ARG A N 1
ATOM 4086 C CA . ARG A 1 548 ? 9.408 38.074 27.384 1.00 83.06 548 ARG A CA 1
ATOM 4087 C C . ARG A 1 548 ? 10.345 37.089 28.091 1.00 83.06 548 ARG A C 1
ATOM 4089 O O . ARG A 1 548 ? 9.966 36.520 29.107 1.00 83.06 548 ARG A O 1
ATOM 4096 N N . CYS A 1 549 ? 11.554 36.911 27.569 1.00 81.00 549 CYS A N 1
ATOM 4097 C CA . CYS A 1 549 ? 12.637 36.113 28.145 1.00 81.00 549 CYS A CA 1
ATOM 4098 C C . CYS A 1 549 ? 13.675 37.002 28.855 1.00 81.00 549 CYS A C 1
ATOM 4100 O O . CYS A 1 549 ? 14.868 36.706 28.831 1.00 81.00 549 CYS A O 1
ATOM 4102 N N . ALA A 1 550 ? 13.235 38.125 29.429 1.00 67.62 550 ALA A N 1
ATOM 4103 C CA . ALA A 1 550 ? 14.091 39.201 29.921 1.00 67.62 550 ALA A CA 1
ATOM 4104 C C . ALA A 1 550 ? 14.746 38.907 31.284 1.00 67.62 550 ALA A C 1
ATOM 4106 O O . ALA A 1 550 ? 14.631 39.712 32.196 1.00 67.62 550 ALA A O 1
ATOM 4107 N N . ASP A 1 551 ? 15.462 37.786 31.391 1.00 54.59 551 ASP A N 1
ATOM 4108 C CA . ASP A 1 551 ? 16.579 37.626 32.326 1.00 54.59 551 ASP A CA 1
ATOM 4109 C C . ASP A 1 551 ? 17.542 36.549 31.805 1.00 54.59 551 ASP A C 1
ATOM 4111 O O . ASP A 1 551 ? 17.235 35.358 31.759 1.00 54.59 551 ASP A O 1
ATOM 4115 N N . GLY A 1 552 ? 18.734 36.974 31.379 1.00 51.59 552 GLY A N 1
ATOM 4116 C CA . GLY A 1 552 ? 19.744 36.112 30.749 1.00 51.59 552 GLY A CA 1
ATOM 4117 C C . GLY A 1 552 ? 20.553 35.245 31.721 1.00 51.59 552 GLY A C 1
ATOM 4118 O O . GLY A 1 552 ? 21.661 34.843 31.378 1.00 51.59 552 GLY A O 1
ATOM 4119 N N . ASN A 1 553 ? 20.046 35.000 32.932 1.00 43.88 553 ASN A N 1
ATOM 4120 C CA . ASN A 1 553 ? 20.784 34.408 34.052 1.00 43.88 553 ASN A CA 1
ATOM 4121 C C . ASN A 1 553 ? 20.120 33.114 34.559 1.00 43.88 553 ASN A C 1
ATOM 4123 O O . ASN A 1 553 ? 19.721 33.006 35.717 1.00 43.88 553 ASN A O 1
ATOM 4127 N N . VAL A 1 554 ? 19.977 32.119 33.678 1.00 47.84 554 VAL A N 1
ATOM 4128 C CA . VAL A 1 554 ? 19.429 30.790 34.017 1.00 47.84 554 VAL A CA 1
ATOM 4129 C C . VAL A 1 554 ? 20.513 29.944 34.709 1.00 47.84 554 VAL A C 1
ATOM 4131 O O . VAL A 1 554 ? 21.007 28.964 34.153 1.00 47.84 554 VAL A O 1
ATOM 4134 N N . SER A 1 555 ? 20.938 30.370 35.905 1.00 45.00 555 SER A N 1
ATOM 4135 C CA . SER A 1 555 ? 22.088 29.782 36.615 1.00 45.00 555 SER A CA 1
ATOM 4136 C C . SER A 1 555 ? 22.065 29.903 38.153 1.00 45.00 555 SER A C 1
ATOM 4138 O O . SER A 1 555 ? 23.112 30.051 38.778 1.00 45.00 555 SER A O 1
ATOM 4140 N N . THR A 1 556 ? 20.900 29.734 38.785 1.00 34.69 556 THR A N 1
ATOM 4141 C CA . THR A 1 556 ? 20.774 29.283 40.192 1.00 34.69 556 THR A CA 1
ATOM 4142 C C . THR A 1 556 ? 19.566 28.356 40.354 1.00 34.69 556 THR A C 1
ATOM 4144 O O . THR A 1 556 ? 18.635 28.390 39.551 1.00 34.69 556 THR A O 1
ATOM 4147 N N . ALA A 1 557 ? 19.596 27.485 41.368 1.00 44.16 557 ALA A N 1
ATOM 4148 C CA . ALA A 1 557 ? 18.547 26.499 41.626 1.00 44.16 557 ALA A CA 1
ATOM 4149 C C . ALA A 1 557 ? 17.591 26.973 42.734 1.00 44.16 557 ALA A C 1
ATOM 4151 O O . ALA A 1 557 ? 17.903 26.836 43.913 1.00 44.16 557 ALA A O 1
ATOM 4152 N N . ALA A 1 558 ? 16.426 27.480 42.330 1.00 32.72 558 ALA A N 1
ATOM 4153 C CA . ALA A 1 558 ? 15.288 27.808 43.188 1.00 32.72 558 ALA A CA 1
ATOM 4154 C C . ALA A 1 558 ? 13.970 27.619 42.409 1.00 32.72 558 ALA A C 1
ATOM 4156 O O . ALA A 1 558 ? 13.972 27.554 41.176 1.00 32.72 558 ALA A O 1
ATOM 4157 N N . ALA A 1 559 ? 12.843 27.487 43.111 1.00 35.69 559 ALA A N 1
ATOM 4158 C CA . ALA A 1 559 ? 11.523 27.221 42.529 1.00 35.69 559 ALA A CA 1
ATOM 4159 C C . ALA A 1 559 ? 10.401 27.720 43.472 1.00 35.69 559 ALA A C 1
ATOM 4161 O O . ALA A 1 559 ? 10.657 27.792 44.671 1.00 35.69 559 ALA A O 1
ATOM 4162 N N . PRO A 1 560 ? 9.156 27.983 43.001 1.00 46.53 560 PRO A N 1
ATOM 4163 C CA . PRO A 1 560 ? 8.611 27.635 41.688 1.00 46.53 560 PRO A CA 1
ATOM 4164 C C . PRO A 1 560 ? 7.841 28.785 40.995 1.00 46.53 560 PRO A C 1
ATOM 4166 O O . PRO A 1 560 ? 6.657 29.005 41.251 1.00 46.53 560 PRO A O 1
ATOM 4169 N N . ALA A 1 561 ? 8.460 29.437 40.009 1.00 43.31 561 ALA A N 1
ATOM 4170 C CA . ALA A 1 561 ? 7.732 30.177 38.973 1.00 43.31 561 ALA A CA 1
ATOM 4171 C C . ALA A 1 561 ? 7.815 29.396 37.647 1.00 43.31 561 ALA A C 1
ATOM 4173 O O . ALA A 1 561 ? 8.902 28.921 37.303 1.00 43.31 561 ALA A O 1
ATOM 4174 N N . PRO A 1 562 ? 6.719 29.230 36.879 1.00 53.41 562 PRO A N 1
ATOM 4175 C CA . PRO A 1 562 ? 6.792 28.571 35.579 1.00 53.41 562 PRO A CA 1
ATOM 4176 C C . PRO A 1 562 ? 7.644 29.421 34.629 1.00 53.41 562 PRO A C 1
ATOM 4178 O O . PRO A 1 562 ? 7.269 30.545 34.295 1.00 53.41 562 PRO A O 1
ATOM 4181 N N . ALA A 1 563 ? 8.793 28.882 34.206 1.00 58.09 563 ALA A N 1
ATOM 4182 C CA . ALA A 1 563 ? 9.753 29.592 33.362 1.00 58.09 563 ALA A CA 1
ATOM 4183 C C . ALA A 1 563 ? 9.053 30.198 32.128 1.00 58.09 563 ALA A C 1
ATOM 4185 O O . ALA A 1 563 ? 8.272 29.486 31.481 1.00 58.09 563 ALA A O 1
ATOM 4186 N N . PRO A 1 564 ? 9.300 31.482 31.796 1.00 75.75 564 PRO A N 1
ATOM 4187 C CA . PRO A 1 564 ? 8.487 32.221 30.839 1.00 75.75 564 PRO A CA 1
ATOM 4188 C C . PRO A 1 564 ? 8.353 31.481 29.508 1.00 75.75 564 PRO A C 1
ATOM 4190 O O . PRO A 1 564 ? 9.325 30.975 28.944 1.00 75.75 564 PRO A O 1
ATOM 4193 N N . ALA A 1 565 ? 7.113 31.403 29.029 1.00 82.25 565 ALA A N 1
ATOM 4194 C CA . ALA A 1 565 ? 6.748 30.663 27.833 1.00 82.25 565 ALA A CA 1
ATOM 4195 C C . ALA A 1 565 ? 6.145 31.581 26.765 1.00 82.25 565 ALA A C 1
ATOM 4197 O O . ALA A 1 565 ? 5.447 32.563 27.063 1.00 82.25 565 ALA A O 1
ATOM 4198 N N . SER A 1 566 ? 6.405 31.224 25.511 1.00 89.94 566 SER A N 1
ATOM 4199 C CA . SER A 1 566 ? 5.825 31.843 24.323 1.00 89.94 566 SER A CA 1
ATOM 4200 C C . SER A 1 566 ? 4.964 30.839 23.573 1.00 89.94 566 SER A C 1
ATOM 4202 O O . SER A 1 566 ? 5.216 29.637 23.590 1.00 89.94 566 SER A O 1
ATOM 4204 N N . GLU A 1 567 ? 3.940 31.355 22.911 1.00 92.12 567 GLU A N 1
ATOM 4205 C CA . GLU A 1 567 ? 3.075 30.593 22.016 1.00 92.12 567 GLU A CA 1
ATOM 4206 C C . GLU A 1 567 ? 3.857 30.184 20.770 1.00 92.12 567 GLU A C 1
ATOM 4208 O O . GLU A 1 567 ? 4.531 31.027 20.172 1.00 92.12 567 GLU A O 1
ATOM 4213 N N . LEU A 1 568 ? 3.774 28.899 20.409 1.00 91.81 568 LEU A N 1
ATOM 4214 C CA . LEU A 1 568 ? 4.304 28.394 19.138 1.00 91.81 568 LEU A CA 1
ATOM 4215 C C . LEU A 1 568 ? 3.538 29.024 17.961 1.00 91.81 568 LEU A C 1
ATOM 4217 O O . LEU A 1 568 ? 4.144 29.363 16.945 1.00 91.81 568 LEU A O 1
ATOM 4221 N N . ASP A 1 569 ? 2.242 29.281 18.169 1.00 93.00 569 ASP A N 1
ATOM 4222 C CA . ASP A 1 569 ? 1.347 29.981 17.247 1.00 93.00 569 ASP A CA 1
ATOM 4223 C C . ASP A 1 569 ? 0.692 31.207 17.934 1.00 93.00 569 ASP A C 1
ATOM 4225 O O . ASP A 1 569 ? -0.308 31.076 18.656 1.00 93.00 569 ASP A O 1
ATOM 4229 N N . PRO A 1 570 ? 1.312 32.404 17.841 1.00 88.81 570 PRO A N 1
ATOM 4230 C CA . PRO A 1 570 ? 0.897 33.580 18.609 1.00 88.81 570 PRO A CA 1
ATOM 4231 C C . PRO A 1 570 ? -0.494 34.119 18.244 1.00 88.81 570 PRO A C 1
ATOM 4233 O O . PRO A 1 570 ? -0.674 34.770 17.212 1.00 88.81 570 PRO A O 1
ATOM 4236 N N . GLY A 1 571 ? -1.447 33.957 19.167 1.00 85.56 571 GLY A N 1
ATOM 4237 C CA . GLY A 1 571 ? -2.852 34.355 19.001 1.00 85.56 571 GLY A CA 1
ATOM 4238 C C . GLY A 1 571 ? -3.809 33.225 18.602 1.00 85.56 571 GLY A C 1
ATOM 4239 O O . GLY A 1 571 ? -5.013 33.463 18.541 1.00 85.56 571 GLY A O 1
ATOM 4240 N N . SER A 1 572 ? -3.296 32.014 18.378 1.00 90.06 572 SER A N 1
ATOM 4241 C CA . SER A 1 572 ? -4.050 30.844 17.895 1.00 90.06 572 SER A CA 1
ATOM 4242 C C . SER A 1 572 ? -3.775 29.558 18.683 1.00 90.06 572 SER A C 1
ATOM 4244 O O . SER A 1 572 ? -4.570 28.640 18.564 1.00 90.06 572 SER A O 1
ATOM 4246 N N . CYS A 1 573 ? -2.761 29.514 19.562 1.00 88.38 573 CYS A N 1
ATOM 4247 C CA . CYS A 1 573 ? -2.184 28.332 20.249 1.00 88.38 573 CYS A CA 1
ATOM 4248 C C . CYS A 1 573 ? -3.087 27.286 20.968 1.00 88.38 573 CYS A C 1
ATOM 4250 O O . CYS A 1 573 ? -2.567 26.370 21.613 1.00 88.38 573 CYS A O 1
ATOM 4252 N N . THR A 1 574 ? -4.413 27.407 20.921 1.00 92.12 574 THR A N 1
ATOM 4253 C CA . THR A 1 574 ? -5.408 26.424 21.414 1.00 92.12 574 THR A CA 1
ATOM 4254 C C . THR A 1 574 ? -6.435 26.013 20.345 1.00 92.12 574 THR A C 1
ATOM 4256 O O . THR A 1 574 ? -7.322 25.208 20.615 1.00 92.12 574 THR A O 1
ATOM 4259 N N . THR A 1 575 ? -6.301 26.548 19.131 1.00 91.94 575 THR A N 1
ATOM 4260 C CA . THR A 1 575 ? -7.047 26.225 17.912 1.00 91.94 575 THR A CA 1
ATOM 4261 C C . THR A 1 575 ? -6.060 25.627 16.918 1.00 91.94 575 THR A C 1
ATOM 4263 O O . THR A 1 575 ? -4.965 26.151 16.759 1.00 91.94 575 THR A O 1
ATOM 4266 N N . PHE A 1 576 ? -6.420 24.525 16.273 1.00 93.00 576 PHE A N 1
ATOM 4267 C CA . PHE A 1 576 ? -5.564 23.846 15.311 1.00 93.00 576 PHE A CA 1
ATOM 4268 C C . PHE A 1 576 ? -5.829 24.412 13.912 1.00 93.00 576 PHE A C 1
ATOM 4270 O O . PHE A 1 576 ? -6.852 24.088 13.314 1.00 93.00 576 PHE A O 1
ATOM 4277 N N . ASP A 1 577 ? -4.950 25.274 13.395 1.00 91.19 577 ASP A N 1
ATOM 4278 C CA . ASP A 1 577 ? -5.130 25.939 12.096 1.00 91.19 577 ASP A CA 1
ATOM 4279 C C . ASP A 1 577 ? -3.813 26.073 11.290 1.00 91.19 577 ASP A C 1
ATOM 4281 O O . ASP A 1 577 ? -2.793 25.464 11.610 1.00 91.19 577 ASP A O 1
ATOM 4285 N N . THR A 1 578 ? -3.826 26.817 10.174 1.00 91.56 578 THR A N 1
ATOM 4286 C CA . THR A 1 578 ? -2.629 27.039 9.331 1.00 91.56 578 THR A CA 1
ATOM 4287 C C . THR A 1 578 ? -1.786 28.251 9.740 1.00 91.56 578 THR A C 1
ATOM 4289 O O . THR A 1 578 ? -0.824 28.606 9.047 1.00 91.56 578 THR A O 1
ATOM 4292 N N . SER A 1 579 ? -2.124 28.936 10.833 1.00 92.44 579 SER A N 1
ATOM 4293 C CA . SER A 1 579 ? -1.503 30.207 11.195 1.00 92.44 579 SER A CA 1
ATOM 4294 C C . SER A 1 579 ? -0.037 30.062 11.591 1.00 92.44 579 SER A C 1
ATOM 4296 O O . SER A 1 579 ? 0.759 30.890 11.139 1.00 92.44 579 SER A O 1
ATOM 4298 N N . TYR A 1 580 ? 0.352 28.936 12.190 1.00 94.19 580 TYR A N 1
ATOM 4299 C CA . TYR A 1 580 ? 1.738 28.510 12.390 1.00 94.19 580 TYR A CA 1
ATOM 4300 C C . TYR A 1 580 ? 2.576 28.687 11.119 1.00 94.19 580 TYR A C 1
ATOM 4302 O O . TYR A 1 580 ? 3.602 29.372 11.127 1.00 94.19 580 TYR A O 1
ATOM 4310 N N . TYR A 1 581 ? 2.098 28.187 9.975 1.00 95.44 581 TYR A N 1
ATOM 4311 C CA . TYR A 1 581 ? 2.798 28.335 8.698 1.00 95.44 581 TYR A CA 1
ATOM 4312 C C . TYR A 1 581 ? 2.894 29.801 8.254 1.00 95.44 581 TYR A C 1
ATOM 4314 O O . TYR A 1 581 ? 3.916 30.208 7.698 1.00 95.44 581 TYR A O 1
ATOM 4322 N N . ARG A 1 582 ? 1.888 30.636 8.561 1.00 94.19 582 ARG A N 1
ATOM 4323 C CA . ARG A 1 582 ? 1.942 32.100 8.352 1.00 94.19 582 ARG A CA 1
ATOM 4324 C C . ARG A 1 582 ? 3.013 32.758 9.222 1.00 94.19 582 ARG A C 1
ATOM 4326 O O . ARG A 1 582 ? 3.617 33.737 8.783 1.00 94.19 582 ARG A O 1
ATOM 4333 N N . HIS A 1 583 ? 3.269 32.243 10.423 1.00 94.88 583 HIS A N 1
ATOM 4334 C CA . HIS A 1 583 ? 4.376 32.680 11.270 1.00 94.88 583 HIS A CA 1
ATOM 4335 C C . HIS A 1 583 ? 5.723 32.194 10.713 1.00 94.88 583 HIS A C 1
ATOM 4337 O O . HIS A 1 583 ? 6.590 33.035 10.465 1.00 94.88 583 HIS A O 1
ATOM 4343 N N . VAL A 1 584 ? 5.887 30.904 10.396 1.00 95.88 584 VAL A N 1
ATOM 4344 C CA . VAL A 1 584 ? 7.114 30.354 9.782 1.00 95.88 584 VAL A CA 1
ATOM 4345 C C . VAL A 1 584 ? 7.488 31.114 8.504 1.00 95.88 584 VAL A C 1
ATOM 4347 O O . VAL A 1 584 ? 8.577 31.685 8.437 1.00 95.88 584 VAL A O 1
ATOM 4350 N N . ALA A 1 585 ? 6.569 31.242 7.540 1.00 95.12 585 ALA A N 1
ATOM 4351 C CA . ALA A 1 585 ? 6.779 31.960 6.277 1.00 95.12 585 ALA A CA 1
ATOM 4352 C C . ALA A 1 585 ? 7.171 33.439 6.459 1.00 95.12 585 ALA A C 1
ATOM 4354 O O . ALA A 1 585 ? 7.911 33.995 5.648 1.00 95.12 585 ALA A O 1
ATOM 4355 N N . ARG A 1 586 ? 6.718 34.082 7.544 1.00 95.12 586 ARG A N 1
ATOM 4356 C CA . ARG A 1 586 ? 7.082 35.461 7.921 1.00 95.12 586 ARG A CA 1
ATOM 4357 C C . ARG A 1 586 ? 8.361 35.546 8.761 1.00 95.12 586 ARG A C 1
ATOM 4359 O O . ARG A 1 586 ? 8.599 36.587 9.369 1.00 95.12 586 ARG A O 1
ATOM 4366 N N . ARG A 1 587 ? 9.170 34.479 8.812 1.00 94.62 587 ARG A N 1
ATOM 4367 C CA . ARG A 1 587 ? 10.381 34.376 9.646 1.00 94.62 587 ARG A CA 1
ATOM 4368 C C . ARG A 1 587 ? 10.082 34.549 11.145 1.00 94.62 587 ARG A C 1
ATOM 4370 O O . ARG A 1 587 ? 10.829 35.189 11.877 1.00 94.62 587 ARG A O 1
ATOM 4377 N N . ARG A 1 588 ? 8.957 33.981 11.596 1.00 94.19 588 ARG A N 1
ATOM 4378 C CA . ARG A 1 588 ? 8.446 34.003 12.982 1.00 94.19 588 ARG A CA 1
ATOM 4379 C C . ARG A 1 588 ? 8.073 32.623 13.540 1.00 94.19 588 ARG A C 1
ATOM 4381 O O . ARG A 1 588 ? 7.407 32.572 14.566 1.00 94.19 588 ARG A O 1
ATOM 4388 N N . GLY A 1 589 ? 8.490 31.524 12.906 1.00 92.12 589 GLY A N 1
ATOM 4389 C CA . GLY A 1 589 ? 8.519 30.224 13.594 1.00 92.12 589 GLY A CA 1
ATOM 4390 C C . GLY A 1 589 ? 9.390 30.346 14.848 1.00 92.12 589 GLY A C 1
ATOM 4391 O O . GLY A 1 589 ? 10.385 31.079 14.808 1.00 92.12 589 GLY A O 1
ATOM 4392 N N . LEU A 1 590 ? 8.997 29.720 15.958 1.00 90.69 590 LEU A N 1
ATOM 4393 C CA . LEU A 1 590 ? 9.608 29.970 17.267 1.00 90.69 590 LEU A CA 1
ATOM 4394 C C . LEU A 1 590 ? 10.892 29.152 17.458 1.00 90.69 590 LEU A C 1
ATOM 4396 O O . LEU A 1 590 ? 11.928 29.710 17.827 1.00 90.69 590 LEU A O 1
ATOM 4400 N N . LEU A 1 591 ? 10.856 27.859 17.137 1.00 91.94 591 LEU A N 1
ATOM 4401 C CA . LEU A 1 591 ? 12.004 26.956 17.234 1.00 91.94 591 LEU A CA 1
ATOM 4402 C C . LEU A 1 591 ? 12.947 27.120 16.027 1.00 91.94 591 LEU A C 1
ATOM 4404 O O . LEU A 1 591 ? 12.573 27.678 14.991 1.00 91.94 591 LEU A O 1
ATOM 4408 N N . ARG A 1 592 ? 14.191 26.634 16.136 1.00 90.75 592 ARG A N 1
ATOM 4409 C CA . ARG A 1 592 ? 15.125 26.627 14.990 1.00 90.75 592 ARG A CA 1
ATOM 4410 C C . ARG A 1 592 ? 14.716 25.564 13.969 1.00 90.75 592 ARG A C 1
ATOM 4412 O O . ARG A 1 592 ? 14.783 25.834 12.771 1.00 90.75 592 ARG A O 1
ATOM 4419 N N . SER A 1 593 ? 14.206 24.426 14.439 1.00 92.94 593 SER A N 1
ATOM 4420 C CA . SER A 1 593 ? 13.580 23.402 13.601 1.00 92.94 593 SER A CA 1
ATOM 4421 C C . SER A 1 593 ? 12.454 23.977 12.726 1.00 92.94 593 SER A C 1
ATOM 4423 O O . SER A 1 593 ? 12.511 23.813 11.507 1.00 92.94 593 SER A O 1
ATOM 4425 N N . ASP A 1 594 ? 11.515 24.744 13.302 1.00 94.69 594 ASP A N 1
ATOM 4426 C CA . ASP A 1 594 ? 10.441 25.436 12.560 1.00 94.69 594 ASP A CA 1
ATOM 4427 C C . ASP A 1 594 ? 10.991 26.321 11.431 1.00 94.69 594 ASP A C 1
ATOM 4429 O O . ASP A 1 594 ? 10.507 26.292 10.300 1.00 94.69 594 ASP A O 1
ATOM 4433 N N . ALA A 1 595 ? 12.011 27.132 11.736 1.00 93.00 595 ALA A N 1
ATOM 4434 C CA . ALA A 1 595 ? 12.606 28.054 10.773 1.00 93.00 595 ALA A CA 1
ATOM 4435 C C . ALA A 1 595 ? 13.283 27.312 9.606 1.00 93.00 595 ALA A C 1
ATOM 4437 O O . ALA A 1 595 ? 13.156 27.738 8.455 1.00 93.00 595 ALA A O 1
ATOM 4438 N N . SER A 1 596 ? 13.928 26.175 9.893 1.00 94.06 596 SER A N 1
ATOM 4439 C CA . SER A 1 596 ? 14.636 25.354 8.901 1.00 94.06 596 SER A CA 1
ATOM 4440 C C . SER A 1 596 ? 13.723 24.754 7.820 1.00 94.06 596 SER A C 1
ATOM 4442 O O . SER A 1 596 ? 14.184 24.447 6.718 1.00 94.06 596 SER A O 1
ATOM 4444 N N . LEU A 1 597 ? 12.406 24.664 8.065 1.00 94.88 597 LEU A N 1
ATOM 4445 C CA . LEU A 1 597 ? 11.428 24.219 7.064 1.00 94.88 597 LEU A CA 1
ATOM 4446 C C . LEU A 1 597 ? 11.437 25.094 5.796 1.00 94.88 597 LEU A C 1
ATOM 4448 O O . LEU A 1 597 ? 11.029 24.623 4.734 1.00 94.88 597 LEU A O 1
ATOM 4452 N N . LEU A 1 598 ? 11.921 26.341 5.871 1.00 94.56 598 LEU A N 1
ATOM 4453 C CA . LEU A 1 598 ? 12.091 27.219 4.710 1.00 94.56 598 LEU A CA 1
ATOM 4454 C C . LEU A 1 598 ? 13.359 26.944 3.889 1.00 94.56 598 LEU A C 1
ATOM 4456 O O . LEU A 1 598 ? 13.447 27.434 2.762 1.00 94.56 598 LEU A O 1
ATOM 4460 N N . ASP A 1 599 ? 14.332 26.189 4.394 1.00 88.94 599 ASP A N 1
ATOM 4461 C CA . ASP A 1 599 ? 15.625 26.031 3.720 1.00 88.94 599 ASP A CA 1
ATOM 4462 C C . ASP A 1 599 ? 15.578 24.923 2.654 1.00 88.94 599 ASP A C 1
ATOM 4464 O O . ASP A 1 599 ? 16.071 25.106 1.535 1.00 88.94 599 ASP A O 1
ATOM 4468 N N . HIS A 1 600 ? 14.874 23.819 2.929 1.00 85.25 600 HIS A N 1
ATOM 4469 C CA . HIS A 1 600 ? 14.657 22.744 1.959 1.00 85.25 600 HIS A CA 1
ATOM 4470 C C . HIS A 1 600 ? 13.488 23.037 0.995 1.00 85.25 600 HIS A C 1
ATOM 4472 O O . HIS A 1 600 ? 12.445 23.573 1.367 1.00 85.25 600 HIS A O 1
ATOM 4478 N N . ARG A 1 601 ? 13.651 22.684 -0.291 1.00 82.88 601 ARG A N 1
ATOM 4479 C CA . ARG A 1 601 ? 12.754 23.139 -1.374 1.00 82.88 601 ARG A CA 1
ATOM 4480 C C . ARG A 1 601 ? 11.308 22.646 -1.251 1.00 82.88 601 ARG A C 1
ATOM 4482 O O . ARG A 1 601 ? 10.392 23.405 -1.553 1.00 82.88 601 ARG A O 1
ATOM 4489 N N . PHE A 1 602 ? 11.110 21.397 -0.823 1.00 74.06 602 PHE A N 1
ATOM 4490 C CA . PHE A 1 602 ? 9.783 20.775 -0.761 1.00 74.06 602 PHE A CA 1
ATOM 4491 C C . PHE A 1 602 ? 9.011 21.206 0.493 1.00 74.06 602 PHE A C 1
ATOM 4493 O O . PHE A 1 602 ? 7.843 21.574 0.393 1.00 74.06 602 PHE A O 1
ATOM 4500 N N . THR A 1 603 ? 9.682 21.270 1.647 1.00 88.06 603 THR A N 1
ATOM 4501 C CA . THR A 1 603 ? 9.093 21.797 2.887 1.00 88.06 603 THR A CA 1
ATOM 4502 C C . THR A 1 603 ? 8.759 23.283 2.740 1.00 88.06 603 THR A C 1
ATOM 4504 O O . THR A 1 603 ? 7.655 23.687 3.091 1.00 88.06 603 THR A O 1
ATOM 4507 N N . ARG A 1 604 ? 9.632 24.086 2.106 1.00 91.38 604 ARG A N 1
ATOM 4508 C CA . ARG A 1 604 ? 9.356 25.503 1.811 1.00 91.38 604 ARG A CA 1
ATOM 4509 C C . ARG A 1 604 ? 8.115 25.679 0.941 1.00 91.38 604 ARG A C 1
ATOM 4511 O O . ARG A 1 604 ? 7.321 26.573 1.217 1.00 91.38 604 ARG A O 1
ATOM 4518 N N . ALA A 1 605 ? 7.951 24.862 -0.101 1.00 83.75 605 ALA A N 1
ATOM 4519 C CA . ALA A 1 605 ? 6.768 24.920 -0.958 1.00 83.75 605 ALA A CA 1
ATOM 4520 C C . ALA A 1 605 ? 5.488 24.670 -0.144 1.00 83.75 605 ALA A C 1
ATOM 4522 O O . ALA A 1 605 ? 4.567 25.483 -0.200 1.00 83.75 605 ALA A O 1
ATOM 4523 N N . TYR A 1 606 ? 5.483 23.622 0.688 1.00 88.31 606 TYR A N 1
ATOM 4524 C CA . TYR A 1 606 ? 4.359 23.300 1.567 1.00 88.31 606 TYR A CA 1
ATOM 4525 C C . TYR A 1 606 ? 4.065 24.418 2.584 1.00 88.31 606 TYR A C 1
ATOM 4527 O O . TYR A 1 606 ? 2.929 24.873 2.684 1.00 88.31 606 TYR A O 1
ATOM 4535 N N . VAL A 1 607 ? 5.086 24.937 3.279 1.00 94.31 607 VAL A N 1
ATOM 4536 C CA . VAL A 1 607 ? 4.947 26.047 4.243 1.00 94.31 607 VAL A CA 1
ATOM 4537 C C . VAL A 1 607 ? 4.359 27.296 3.582 1.00 94.31 607 VAL A C 1
ATOM 4539 O O . VAL A 1 607 ? 3.447 27.904 4.135 1.00 94.31 607 VAL A O 1
ATOM 4542 N N . LEU A 1 608 ? 4.846 27.688 2.399 1.00 91.00 608 LEU A N 1
ATOM 4543 C CA . LEU A 1 608 ? 4.342 28.868 1.686 1.00 91.00 608 LEU A CA 1
ATOM 4544 C C . LEU A 1 608 ? 2.912 28.670 1.160 1.00 91.00 608 LEU A C 1
ATOM 4546 O O . LEU A 1 608 ? 2.127 29.618 1.158 1.00 91.00 608 LEU A O 1
ATOM 4550 N N . GLN A 1 609 ? 2.559 27.449 0.752 1.00 85.75 609 GLN A N 1
ATOM 4551 C CA . GLN A 1 609 ? 1.211 27.093 0.314 1.00 85.75 609 GLN A CA 1
ATOM 4552 C C . GLN A 1 609 ? 0.222 27.092 1.490 1.00 85.75 609 GLN A C 1
ATOM 4554 O O . GLN A 1 609 ? -0.834 27.722 1.401 1.00 85.75 609 GLN A O 1
ATOM 4559 N N . ALA A 1 610 ? 0.592 26.487 2.622 1.00 86.44 610 ALA A N 1
ATOM 4560 C CA . ALA A 1 610 ? -0.197 26.498 3.851 1.00 86.44 610 ALA A CA 1
ATOM 4561 C C . ALA A 1 610 ? -0.367 27.920 4.420 1.00 86.44 610 ALA A C 1
ATOM 4563 O O . ALA A 1 610 ? -1.473 28.326 4.779 1.00 86.44 610 ALA A O 1
ATOM 4564 N N . ALA A 1 611 ? 0.692 28.736 4.376 1.00 90.12 611 ALA A N 1
ATOM 4565 C CA . ALA A 1 611 ? 0.678 30.136 4.802 1.00 90.12 611 ALA A CA 1
ATOM 4566 C C . ALA A 1 611 ? -0.270 31.057 3.999 1.00 90.12 611 ALA A C 1
ATOM 4568 O O . ALA A 1 611 ? -0.456 32.219 4.371 1.00 90.12 611 ALA A O 1
ATOM 4569 N N . SER A 1 612 ? -0.886 30.572 2.916 1.00 82.94 612 SER A N 1
ATOM 4570 C CA . SER A 1 612 ? -1.897 31.321 2.160 1.00 82.94 612 SER A CA 1
ATOM 4571 C C . SER A 1 612 ? -3.202 31.560 2.934 1.00 82.94 612 SER A C 1
ATOM 4573 O O . SER A 1 612 ? -3.953 32.466 2.571 1.00 82.94 612 SER A O 1
ATOM 4575 N N . GLY A 1 613 ? -3.500 30.758 3.968 1.00 60.41 613 GLY A N 1
ATOM 4576 C CA . GLY A 1 613 ? -4.802 30.775 4.653 1.00 60.41 613 GLY A CA 1
ATOM 4577 C C . GLY A 1 613 ? -5.973 30.334 3.762 1.00 60.41 613 GLY A C 1
ATOM 4578 O O . GLY A 1 613 ? -7.112 30.724 4.000 1.00 60.41 613 GLY A O 1
ATOM 4579 N N . ARG A 1 614 ? -5.683 29.583 2.690 1.00 60.44 614 ARG A N 1
ATOM 4580 C CA . ARG A 1 614 ? -6.662 28.927 1.801 1.00 60.44 614 ARG A CA 1
ATOM 4581 C C . ARG A 1 614 ? -6.449 27.412 1.724 1.00 60.44 614 ARG A C 1
ATOM 4583 O O . ARG A 1 614 ? -6.996 26.756 0.844 1.00 60.44 614 ARG A O 1
ATOM 4590 N N . TYR A 1 615 ? -5.604 26.871 2.598 1.00 60.66 615 TYR A N 1
ATOM 4591 C CA . TYR A 1 615 ? -5.102 25.500 2.515 1.00 60.66 615 TYR A CA 1
ATOM 4592 C C . TYR A 1 615 ? -5.584 24.623 3.676 1.00 60.66 615 TYR A C 1
ATOM 4594 O O . TYR A 1 615 ? -5.277 23.441 3.717 1.00 60.66 615 TYR A O 1
ATOM 4602 N N . ASP A 1 616 ? -6.350 25.182 4.610 1.00 57.09 616 ASP A N 1
ATOM 4603 C CA . ASP A 1 616 ? -6.660 24.590 5.911 1.00 57.09 616 ASP A CA 1
ATOM 4604 C C . ASP A 1 616 ? -7.295 23.194 5.785 1.00 57.09 616 ASP A C 1
ATOM 4606 O O . ASP A 1 616 ? -6.842 22.259 6.434 1.00 57.09 616 ASP A O 1
ATOM 4610 N N . GLY A 1 617 ? -8.236 22.998 4.853 1.00 57.94 617 GLY A N 1
ATOM 4611 C CA . GLY A 1 617 ? -8.818 21.678 4.566 1.00 57.94 617 GLY A CA 1
ATOM 4612 C C . GLY A 1 617 ? -7.842 20.665 3.945 1.00 57.94 617 GLY A C 1
ATOM 4613 O O . GLY A 1 617 ? -7.928 19.474 4.240 1.00 57.94 617 GLY A O 1
ATOM 4614 N N . HIS A 1 618 ? -6.881 21.122 3.133 1.00 67.12 618 HIS A N 1
ATOM 4615 C CA . HIS A 1 618 ? -5.818 20.267 2.582 1.00 67.12 618 HIS A CA 1
ATOM 4616 C C . HIS A 1 618 ? -4.783 19.916 3.658 1.00 67.12 618 HIS A C 1
ATOM 4618 O O . HIS A 1 618 ? -4.412 18.754 3.782 1.00 67.12 618 HIS A O 1
ATOM 4624 N N . PHE A 1 619 ? -4.392 20.877 4.502 1.00 81.12 619 PHE A N 1
ATOM 4625 C CA . PHE A 1 619 ? -3.554 20.635 5.680 1.00 81.12 619 PHE A CA 1
ATOM 4626 C C . PHE A 1 619 ? -4.215 19.655 6.655 1.00 81.12 619 PHE A C 1
ATOM 4628 O O . PHE A 1 619 ? -3.559 18.725 7.107 1.00 81.12 619 PHE A O 1
ATOM 4635 N N . PHE A 1 620 ? -5.508 19.808 6.941 1.00 79.62 620 PHE A N 1
ATOM 4636 C CA . PHE A 1 620 ? -6.247 18.909 7.830 1.00 79.62 620 PHE A CA 1
ATOM 4637 C C . PHE A 1 620 ? -6.314 17.478 7.273 1.00 79.62 620 PHE A C 1
ATOM 4639 O O . PHE A 1 620 ? -6.147 16.521 8.031 1.00 79.62 620 PHE A O 1
ATOM 4646 N N . HIS A 1 621 ? -6.503 17.320 5.958 1.00 68.44 621 HIS A N 1
ATOM 4647 C CA . HIS A 1 621 ? -6.429 16.017 5.294 1.00 68.44 621 HIS A CA 1
ATOM 4648 C C . HIS A 1 621 ? -5.017 15.418 5.357 1.00 68.44 621 HIS A C 1
ATOM 4650 O O . HIS A 1 621 ? -4.843 14.283 5.800 1.00 68.44 621 HIS A O 1
ATOM 4656 N N . ASP A 1 622 ? -4.003 16.191 4.966 1.00 68.00 622 ASP A N 1
ATOM 4657 C CA . ASP A 1 622 ? -2.609 15.754 4.965 1.00 68.00 622 ASP A CA 1
ATOM 4658 C C . ASP A 1 622 ? -2.138 15.376 6.379 1.00 68.00 622 ASP A C 1
ATOM 4660 O O . ASP A 1 622 ? -1.444 14.371 6.558 1.00 68.00 622 ASP A O 1
ATOM 4664 N N . PHE A 1 623 ? -2.557 16.132 7.398 1.00 83.50 623 PHE A N 1
ATOM 4665 C CA . PHE A 1 623 ? -2.258 15.869 8.805 1.00 83.50 623 PHE A CA 1
ATOM 4666 C C . PHE A 1 623 ? -2.935 14.595 9.306 1.00 83.50 623 PHE A C 1
ATOM 4668 O O . PHE A 1 623 ? -2.273 13.781 9.942 1.00 83.50 623 PHE A O 1
ATOM 4675 N N . ALA A 1 624 ? -4.202 14.354 8.956 1.00 72.50 624 ALA A N 1
ATOM 4676 C CA . ALA A 1 624 ? -4.872 13.085 9.240 1.00 72.50 624 ALA A CA 1
ATOM 4677 C C . ALA A 1 624 ? -4.128 11.881 8.623 1.00 72.50 624 ALA A C 1
ATOM 4679 O O . ALA A 1 624 ? -3.949 10.860 9.288 1.00 72.50 624 ALA A O 1
ATOM 4680 N N . VAL A 1 625 ? -3.642 12.006 7.382 1.00 64.00 625 VAL A N 1
ATOM 4681 C CA . VAL A 1 625 ? -2.859 10.955 6.702 1.00 64.00 625 VAL A CA 1
ATOM 4682 C C . VAL A 1 625 ? -1.494 10.747 7.368 1.00 64.00 625 VAL A C 1
ATOM 4684 O O . VAL A 1 625 ? -1.110 9.611 7.645 1.00 64.00 625 VAL A O 1
ATOM 4687 N N . SER A 1 626 ? -0.776 11.826 7.680 1.00 74.88 626 SER A N 1
ATOM 4688 C CA . SER A 1 626 ? 0.555 11.750 8.299 1.00 74.88 626 SER A CA 1
ATOM 4689 C C . SER A 1 626 ? 0.484 11.251 9.748 1.00 74.88 626 SER A C 1
ATOM 4691 O O . SER A 1 626 ? 1.347 10.490 10.177 1.00 74.88 626 SER A O 1
ATOM 4693 N N . MET A 1 627 ? -0.579 11.589 10.489 1.00 84.38 627 MET A N 1
ATOM 4694 C CA . MET A 1 627 ? -0.863 11.021 11.813 1.00 84.38 627 MET A CA 1
ATOM 4695 C C . MET A 1 627 ? -1.218 9.533 11.738 1.00 84.38 627 MET A C 1
ATOM 4697 O O . MET A 1 627 ? -0.799 8.777 12.609 1.00 84.38 627 MET A O 1
ATOM 4701 N N . ALA A 1 628 ? -1.934 9.084 10.701 1.00 69.06 628 ALA A N 1
ATOM 4702 C CA . ALA A 1 628 ? -2.211 7.661 10.497 1.00 69.06 628 ALA A CA 1
ATOM 4703 C C . ALA A 1 628 ? -0.935 6.859 10.177 1.00 69.06 628 ALA A C 1
ATOM 4705 O O . ALA A 1 628 ? -0.759 5.771 10.726 1.00 69.06 628 ALA A O 1
ATOM 4706 N N . LYS A 1 629 ? -0.013 7.414 9.369 1.00 71.94 629 LYS A N 1
ATOM 4707 C CA . LYS A 1 629 ? 1.343 6.859 9.193 1.00 71.94 629 LYS A CA 1
ATOM 4708 C C . LYS A 1 629 ? 2.090 6.820 10.533 1.00 71.94 629 LYS A C 1
ATOM 4710 O O . LYS A 1 629 ? 2.561 5.763 10.941 1.00 71.94 629 LYS A O 1
ATOM 4715 N N . MET A 1 630 ? 2.159 7.949 11.246 1.00 87.62 630 MET A N 1
ATOM 4716 C CA . MET A 1 630 ? 2.881 8.056 12.518 1.00 87.62 630 MET A CA 1
ATOM 4717 C C . MET A 1 630 ? 2.371 7.044 13.554 1.00 87.62 630 MET A C 1
ATOM 4719 O O . MET A 1 630 ? 3.170 6.355 14.175 1.00 87.62 630 MET A O 1
ATOM 4723 N N . ALA A 1 631 ? 1.053 6.883 13.688 1.00 79.62 631 ALA A N 1
ATOM 4724 C CA . ALA A 1 631 ? 0.425 5.966 14.639 1.00 79.62 631 ALA A CA 1
ATOM 4725 C C . ALA A 1 631 ? 0.631 4.463 14.323 1.00 79.62 631 ALA A C 1
ATOM 4727 O O . ALA A 1 631 ? 0.123 3.615 15.067 1.00 79.62 631 ALA A O 1
ATOM 4728 N N . ALA A 1 632 ? 1.343 4.127 13.239 1.00 71.12 632 ALA A N 1
ATOM 4729 C CA . ALA A 1 632 ? 1.762 2.772 12.868 1.00 71.12 632 ALA A CA 1
ATOM 4730 C C . ALA A 1 632 ? 3.265 2.496 13.120 1.00 71.12 632 ALA A C 1
ATOM 4732 O O . ALA A 1 632 ? 3.726 1.375 12.894 1.00 71.12 632 ALA A O 1
ATOM 4733 N N . ILE A 1 633 ? 4.031 3.485 13.596 1.00 79.25 633 ILE A N 1
ATOM 4734 C CA . ILE A 1 633 ? 5.447 3.345 13.971 1.00 79.25 633 ILE A CA 1
ATOM 4735 C C . ILE A 1 633 ? 5.566 2.401 15.179 1.00 79.25 633 ILE A C 1
ATOM 4737 O O . ILE A 1 633 ? 4.950 2.631 16.214 1.00 79.25 633 ILE A O 1
ATOM 4741 N N . GLY A 1 634 ? 6.361 1.334 15.072 1.00 68.44 634 GLY A N 1
ATOM 4742 C CA . GLY A 1 634 ? 6.744 0.467 16.198 1.00 68.44 634 GLY A CA 1
ATOM 4743 C C . GLY A 1 634 ? 5.592 -0.248 16.920 1.00 68.44 634 GLY A C 1
ATOM 4744 O O . GLY A 1 634 ? 5.750 -0.649 18.068 1.00 68.44 634 GLY A O 1
ATOM 4745 N N . VAL A 1 635 ? 4.427 -0.394 16.281 1.00 74.62 635 VAL A N 1
ATOM 4746 C CA . VAL A 1 635 ? 3.229 -0.976 16.908 1.00 74.62 635 VAL A CA 1
ATOM 4747 C C . VAL A 1 635 ? 3.438 -2.445 17.294 1.00 74.62 635 VAL A C 1
ATOM 4749 O O . VAL A 1 635 ? 3.632 -3.308 16.438 1.00 74.62 635 VAL A O 1
ATOM 4752 N N . LEU A 1 636 ? 3.311 -2.739 18.592 1.00 66.25 636 LEU A N 1
ATOM 4753 C CA . LEU A 1 636 ? 3.245 -4.103 19.117 1.00 66.25 636 LEU A CA 1
ATOM 4754 C C . LEU A 1 636 ? 1.826 -4.676 18.994 1.00 66.25 636 LEU A C 1
ATOM 4756 O O . LEU A 1 636 ? 0.839 -3.981 19.229 1.00 66.25 636 LEU A O 1
ATOM 4760 N N . THR A 1 637 ? 1.715 -5.971 18.705 1.00 62.97 637 THR A N 1
ATOM 4761 C CA . THR A 1 637 ? 0.449 -6.717 18.577 1.00 62.97 637 THR A CA 1
ATOM 4762 C C . THR A 1 637 ? 0.542 -8.090 19.261 1.00 62.97 637 THR A C 1
ATOM 4764 O O . THR A 1 637 ? 1.581 -8.448 19.817 1.00 62.97 637 THR A O 1
ATOM 4767 N N . GLY A 1 638 ? -0.550 -8.867 19.268 1.00 53.50 638 GLY A N 1
ATOM 4768 C CA . GLY A 1 638 ? -0.534 -10.277 19.682 1.00 53.50 638 GLY A CA 1
ATOM 4769 C C . GLY A 1 638 ? -0.018 -10.510 21.107 1.00 53.50 638 GLY A C 1
ATOM 4770 O O . GLY A 1 638 ? -0.704 -10.187 22.080 1.00 53.50 638 GLY A O 1
ATOM 4771 N N . ASP A 1 639 ? 1.172 -11.097 21.202 1.00 50.72 639 ASP A N 1
ATOM 4772 C CA . ASP A 1 639 ? 1.944 -11.430 22.404 1.00 50.72 639 ASP A CA 1
ATOM 4773 C C . ASP A 1 639 ? 3.212 -10.565 22.595 1.00 50.72 639 ASP A C 1
ATOM 4775 O O . ASP A 1 639 ? 3.824 -10.600 23.670 1.00 50.72 639 ASP A O 1
ATOM 4779 N N . GLN A 1 640 ? 3.579 -9.753 21.592 1.00 49.06 640 GLN A N 1
ATOM 4780 C CA . GLN A 1 640 ? 4.787 -8.911 21.564 1.00 49.06 640 GLN A CA 1
ATOM 4781 C C . GLN A 1 640 ? 4.813 -7.904 22.727 1.00 49.06 640 GLN A C 1
ATOM 4783 O O . GLN A 1 640 ? 5.842 -7.721 23.380 1.00 49.06 640 GLN A O 1
ATOM 4788 N N . GLY A 1 641 ? 3.651 -7.324 23.037 1.00 73.75 641 GLY A N 1
ATOM 4789 C CA . GLY A 1 641 ? 3.390 -6.527 24.238 1.00 73.75 641 GLY A CA 1
ATOM 4790 C C . GLY A 1 641 ? 2.313 -7.160 25.129 1.00 73.75 641 GLY A C 1
ATOM 4791 O O . GLY A 1 641 ? 1.900 -8.302 24.922 1.00 73.75 641 GLY A O 1
ATOM 4792 N N . GLU A 1 642 ? 1.831 -6.422 26.125 1.00 83.81 642 GLU A N 1
ATOM 4793 C CA . GLU A 1 642 ? 0.788 -6.870 27.063 1.00 83.81 642 GLU A CA 1
ATOM 4794 C C . GLU A 1 642 ? -0.461 -5.968 27.066 1.00 83.81 642 GLU A C 1
ATOM 4796 O O . GLU A 1 642 ? -0.644 -5.147 26.171 1.00 83.81 642 GLU A O 1
ATOM 4801 N N . ILE A 1 643 ? -1.358 -6.154 28.038 1.00 86.50 643 ILE A N 1
ATOM 4802 C CA . ILE A 1 643 ? -2.365 -5.153 28.412 1.00 86.50 643 ILE A CA 1
ATOM 4803 C C . ILE A 1 643 ? -2.157 -4.865 29.897 1.00 86.50 643 ILE A C 1
ATOM 4805 O O . ILE A 1 643 ? -2.447 -5.705 30.755 1.00 86.50 643 ILE A O 1
ATOM 4809 N N . ARG A 1 644 ? -1.623 -3.687 30.212 1.00 92.81 644 ARG A N 1
ATOM 4810 C CA . ARG A 1 644 ? -1.462 -3.214 31.590 1.00 92.81 644 ARG A CA 1
ATOM 4811 C C . ARG A 1 644 ? -2.839 -2.916 32.176 1.00 92.81 644 ARG A C 1
ATOM 4813 O O . ARG A 1 644 ? -3.719 -2.434 31.469 1.00 92.81 644 ARG A O 1
ATOM 4820 N N . LYS A 1 645 ? -3.029 -3.120 33.484 1.00 90.88 645 LYS A N 1
ATOM 4821 C CA . LYS A 1 645 ? -4.217 -2.604 34.203 1.00 90.88 645 LYS A CA 1
ATOM 4822 C C . LYS A 1 645 ? -4.047 -1.150 34.649 1.00 90.88 645 LYS A C 1
ATOM 4824 O O . LYS A 1 645 ? -5.021 -0.421 34.768 1.00 90.88 645 LYS A O 1
ATOM 4829 N N . LYS A 1 646 ? -2.804 -0.718 34.857 1.00 94.06 646 LYS A N 1
ATOM 4830 C CA . LYS A 1 646 ? -2.407 0.651 35.201 1.00 94.06 646 LYS A CA 1
ATOM 4831 C C . LYS A 1 646 ? -1.256 1.034 34.279 1.00 94.06 646 LYS A C 1
ATOM 4833 O O . LYS A 1 646 ? -0.242 0.348 34.279 1.00 94.06 646 LYS A O 1
ATOM 4838 N N . CYS A 1 647 ? -1.415 2.077 33.467 1.00 95.38 647 CYS A N 1
ATOM 4839 C CA . CYS A 1 647 ? -0.488 2.350 32.360 1.00 95.38 647 CYS A CA 1
ATOM 4840 C C . CYS A 1 647 ? 0.964 2.625 32.788 1.00 95.38 647 CYS A C 1
ATOM 4842 O O . CYS A 1 647 ? 1.882 2.434 31.996 1.00 95.38 647 CYS A O 1
ATOM 4844 N N . ASN A 1 648 ? 1.175 3.031 34.039 1.00 92.38 648 ASN A N 1
ATOM 4845 C CA . ASN A 1 648 ? 2.483 3.351 34.593 1.00 92.38 648 ASN A CA 1
ATOM 4846 C C . ASN A 1 648 ? 3.291 2.138 35.095 1.00 92.38 648 ASN A C 1
ATOM 4848 O O . ASN A 1 648 ? 4.490 2.268 35.319 1.00 92.38 648 ASN A O 1
ATOM 4852 N N . VAL A 1 649 ? 2.685 0.952 35.234 1.00 88.00 649 VAL A N 1
ATOM 4853 C CA . VAL A 1 649 ? 3.359 -0.249 35.766 1.00 88.00 649 VAL A CA 1
ATOM 4854 C C . VAL A 1 649 ? 3.159 -1.475 34.877 1.00 88.00 649 VAL A C 1
ATOM 4856 O O . VAL A 1 649 ? 2.119 -1.644 34.240 1.00 88.00 649 VAL A O 1
ATOM 4859 N N . ARG A 1 650 ? 4.165 -2.356 34.845 1.00 81.81 650 ARG A N 1
ATOM 4860 C CA . ARG A 1 650 ? 4.135 -3.605 34.070 1.00 81.81 650 ARG A CA 1
ATOM 4861 C C . ARG A 1 650 ? 3.310 -4.653 34.817 1.00 81.81 650 ARG A C 1
ATOM 4863 O O . ARG A 1 650 ? 3.260 -4.662 36.049 1.00 81.81 650 ARG A O 1
ATOM 4870 N N . TYR A 1 651 ? 2.710 -5.594 34.095 1.00 61.31 651 TYR A N 1
ATOM 4871 C CA . TYR A 1 651 ? 1.870 -6.648 34.673 1.00 61.31 651 TYR A CA 1
ATOM 4872 C C . TYR A 1 651 ? 2.612 -7.488 35.730 1.00 61.31 651 TYR A C 1
ATOM 4874 O O . TYR A 1 651 ? 2.040 -7.851 36.759 1.00 61.31 651 TYR A O 1
ATOM 4882 N N . ARG A 1 652 ? 3.908 -7.761 35.511 1.00 56.38 652 ARG A N 1
ATOM 4883 C CA . ARG A 1 652 ? 4.758 -8.493 36.469 1.00 56.38 652 ARG A CA 1
ATOM 4884 C C . ARG A 1 652 ? 4.976 -7.740 37.784 1.00 56.38 652 ARG A C 1
ATOM 4886 O O . ARG A 1 652 ? 4.995 -8.381 38.830 1.00 56.38 652 ARG A O 1
ATOM 4893 N N . ASP A 1 653 ? 5.058 -6.414 37.749 1.00 56.69 653 ASP A N 1
ATOM 4894 C CA . ASP A 1 653 ? 5.371 -5.605 38.933 1.00 56.69 653 ASP A CA 1
ATOM 4895 C C . ASP A 1 653 ? 4.151 -5.485 39.871 1.00 56.69 653 ASP A C 1
ATOM 4897 O O . ASP A 1 653 ? 4.290 -5.415 41.095 1.00 56.69 653 ASP A O 1
ATOM 4901 N N . MET A 1 654 ? 2.932 -5.589 39.320 1.00 53.31 654 MET A N 1
ATOM 4902 C CA . MET A 1 654 ? 1.695 -5.734 40.102 1.00 53.31 654 MET A CA 1
ATOM 4903 C C . MET A 1 654 ? 1.587 -7.097 40.811 1.00 53.31 654 MET A C 1
ATOM 4905 O O . MET A 1 654 ? 1.011 -7.178 41.901 1.00 53.31 654 MET A O 1
ATOM 4909 N N . ALA A 1 655 ? 2.153 -8.165 40.236 1.00 43.56 655 ALA A N 1
ATOM 4910 C CA . ALA A 1 655 ? 2.134 -9.504 40.835 1.00 43.56 655 ALA A CA 1
ATOM 4911 C C . ALA A 1 655 ? 3.037 -9.611 42.080 1.00 43.56 655 ALA A C 1
ATOM 4913 O O . ALA A 1 655 ? 2.741 -10.381 42.989 1.00 43.56 655 ALA A O 1
ATOM 4914 N N . SER A 1 656 ? 4.089 -8.790 42.173 1.00 43.69 656 SER A N 1
ATOM 4915 C CA . SER A 1 656 ? 4.886 -8.610 43.398 1.00 43.69 656 SER A CA 1
ATOM 4916 C C . SER A 1 656 ? 4.201 -7.766 44.485 1.00 43.69 656 SER A C 1
ATOM 4918 O O . SER A 1 656 ? 4.678 -7.745 45.617 1.00 43.69 656 SER A O 1
ATOM 4920 N N . ALA A 1 657 ? 3.099 -7.078 44.166 1.00 42.53 657 ALA A N 1
ATOM 4921 C CA . ALA A 1 657 ? 2.444 -6.108 45.049 1.00 42.53 657 ALA A CA 1
ATOM 4922 C C . ALA A 1 657 ? 1.054 -6.539 45.559 1.00 42.53 657 ALA A C 1
ATOM 4924 O O . ALA A 1 657 ? 0.432 -5.803 46.324 1.00 42.53 657 ALA A O 1
ATOM 4925 N N . SER A 1 658 ? 0.542 -7.707 45.150 1.00 34.53 658 SER A N 1
ATOM 4926 C CA . SER A 1 658 ? -0.802 -8.174 45.521 1.00 34.53 658 SER A CA 1
ATOM 4927 C C . SER A 1 658 ? -0.806 -9.633 45.980 1.00 34.53 658 SER A C 1
ATOM 4929 O O . SER A 1 658 ? -0.587 -10.563 45.208 1.00 34.53 658 SER A O 1
ATOM 4931 N N . SER A 1 659 ? -1.066 -9.837 47.272 1.00 38.06 659 SER A N 1
ATOM 4932 C CA . SER A 1 659 ? -1.241 -11.157 47.872 1.00 38.06 659 SER A CA 1
ATOM 4933 C C . SER A 1 659 ? -2.717 -11.587 47.892 1.00 38.06 659 SER A C 1
ATOM 4935 O O . SER A 1 659 ? -3.619 -10.770 48.053 1.00 38.06 659 SER A O 1
ATOM 4937 N N . ALA A 1 660 ? -2.915 -12.909 47.818 1.00 37.88 660 ALA A N 1
ATOM 4938 C CA . ALA A 1 660 ? -4.141 -13.670 48.094 1.00 37.88 660 ALA A CA 1
ATOM 4939 C C . ALA A 1 660 ? -5.290 -13.739 47.052 1.00 37.88 660 ALA A C 1
ATOM 4941 O O . ALA A 1 660 ? -5.790 -12.751 46.523 1.00 37.88 660 ALA A O 1
ATOM 4942 N N . SER A 1 661 ? -5.827 -14.968 46.970 1.00 35.47 661 SER A N 1
ATOM 4943 C CA . SER A 1 661 ? -7.142 -15.412 46.459 1.00 35.47 661 SER A CA 1
ATOM 4944 C C . SER A 1 661 ? -7.302 -15.743 44.961 1.00 35.47 661 SER A C 1
ATOM 4946 O O . SER A 1 661 ? -6.464 -15.422 44.124 1.00 35.47 661 SER A O 1
ATOM 4948 N N . SER A 1 662 ? -8.315 -16.572 44.671 1.00 32.34 662 SER A N 1
ATOM 4949 C CA . SER A 1 662 ? -8.271 -17.631 43.644 1.00 32.34 662 SER A CA 1
ATOM 4950 C C . SER A 1 662 ? -9.321 -17.480 42.526 1.00 32.34 662 SER A C 1
ATOM 4952 O O . SER A 1 662 ? -10.344 -16.831 42.739 1.00 32.34 662 SER A O 1
ATOM 4954 N N . PRO A 1 663 ? -9.120 -18.105 41.345 1.00 37.19 663 PRO A N 1
ATOM 4955 C CA . PRO A 1 663 ? -10.009 -17.936 40.197 1.00 37.19 663 PRO A CA 1
ATOM 4956 C C . PRO A 1 663 ? -11.256 -18.836 40.241 1.00 37.19 663 PRO A C 1
ATOM 4958 O O . PRO A 1 663 ? -11.162 -20.053 40.388 1.00 37.19 663 PRO A O 1
ATOM 4961 N N . ALA A 1 664 ? -12.420 -18.230 40.008 1.00 35.44 664 ALA A N 1
ATOM 4962 C CA . ALA A 1 664 ? -13.678 -18.880 39.638 1.00 35.44 664 ALA A CA 1
ATOM 4963 C C . ALA A 1 664 ? -14.564 -17.871 38.871 1.00 35.44 664 ALA A C 1
ATOM 4965 O O . ALA A 1 664 ? -14.240 -16.689 38.811 1.00 35.44 664 ALA A O 1
ATOM 4966 N N . VAL A 1 665 ? -15.701 -18.327 38.328 1.00 33.28 665 VAL A N 1
ATOM 4967 C CA . VAL A 1 665 ? -16.725 -17.492 37.652 1.00 33.28 665 VAL A CA 1
ATOM 4968 C C . VAL A 1 665 ? -16.263 -16.849 36.326 1.00 33.28 665 VAL A C 1
ATOM 4970 O O . VAL A 1 665 ? -16.303 -15.639 36.141 1.00 33.28 665 VAL A O 1
ATOM 4973 N N . TYR A 1 666 ? -15.910 -17.693 35.351 1.00 29.94 666 TYR A N 1
ATOM 4974 C CA . TYR A 1 666 ? -15.797 -17.323 33.928 1.00 29.94 666 TYR A CA 1
ATOM 4975 C C . TYR A 1 666 ? -16.723 -18.209 33.071 1.00 29.94 666 TYR A C 1
ATOM 4977 O O . TYR A 1 666 ? -16.277 -18.977 32.223 1.00 29.94 666 TYR A O 1
ATOM 4985 N N . LEU A 1 667 ? -18.035 -18.178 33.351 1.00 32.09 667 LEU A N 1
ATOM 4986 C CA . LEU A 1 667 ? -19.012 -19.032 32.661 1.00 32.09 667 LEU A CA 1
ATOM 4987 C C . LEU A 1 667 ? -20.455 -18.488 32.745 1.00 32.09 667 LEU A C 1
ATOM 4989 O O . LEU A 1 667 ? -21.217 -18.959 33.584 1.00 32.09 667 LEU A O 1
ATOM 4993 N N . TRP A 1 668 ? -20.850 -17.532 31.884 1.00 29.52 668 TRP A N 1
ATOM 4994 C CA . TRP A 1 668 ? -22.285 -17.337 31.555 1.00 29.52 668 TRP A CA 1
ATOM 4995 C C . TRP A 1 668 ? -22.616 -16.507 30.297 1.00 29.52 668 TRP A C 1
ATOM 4997 O O . TRP A 1 668 ? -23.619 -16.791 29.650 1.00 29.52 668 TRP A O 1
ATOM 5007 N N . LEU A 1 669 ? -21.830 -15.483 29.935 1.00 29.53 669 LEU A N 1
ATOM 5008 C CA . LEU A 1 669 ? -22.290 -14.437 28.998 1.00 29.53 669 LEU A CA 1
ATOM 5009 C C . LEU A 1 669 ? -21.661 -14.506 27.590 1.00 29.53 669 LEU A C 1
ATOM 5011 O O . LEU A 1 669 ? -20.749 -13.754 27.261 1.00 29.53 669 LEU A O 1
ATOM 5015 N N . CYS A 1 670 ? -22.176 -15.399 26.740 1.00 29.19 670 CYS A N 1
ATOM 5016 C CA . CYS A 1 670 ? -21.866 -15.453 25.302 1.00 29.19 670 CYS A CA 1
ATOM 5017 C C . CYS A 1 670 ? -23.110 -15.841 24.481 1.00 29.19 670 CYS A C 1
ATOM 5019 O O . CYS A 1 670 ? -23.308 -17.021 24.206 1.00 29.19 670 CYS A O 1
ATOM 5021 N N . LEU A 1 671 ? -23.942 -14.860 24.099 1.00 35.12 671 LEU A N 1
ATOM 5022 C CA . LEU A 1 671 ? -25.006 -14.970 23.080 1.00 35.12 671 LEU A CA 1
ATOM 5023 C C . LEU A 1 671 ? -25.567 -13.568 22.734 1.00 35.12 671 LEU A C 1
ATOM 5025 O O . LEU A 1 671 ? -25.762 -12.764 23.641 1.00 35.12 671 LEU A O 1
ATOM 5029 N N . MET A 1 672 ? -25.876 -13.319 21.447 1.00 33.50 672 MET A N 1
ATOM 5030 C CA . MET A 1 672 ? -26.252 -12.013 20.832 1.00 33.50 672 MET A CA 1
ATOM 5031 C C . MET A 1 672 ? -25.087 -10.984 20.816 1.00 33.50 672 MET A C 1
ATOM 5033 O O . MET A 1 672 ? -24.261 -10.988 21.719 1.00 33.50 672 MET A O 1
ATOM 5037 N N . VAL A 1 673 ? -24.861 -10.108 19.820 1.00 30.52 673 VAL A N 1
ATOM 5038 C CA . VAL A 1 673 ? -25.724 -9.385 18.846 1.00 30.52 673 VAL A CA 1
ATOM 5039 C C . VAL A 1 673 ? -25.050 -9.289 17.443 1.00 30.52 673 VAL A C 1
ATOM 5041 O O . VAL A 1 673 ? -23.851 -9.536 17.311 1.00 30.52 673 VAL A O 1
ATOM 5044 N N . MET A 1 674 ? -25.802 -8.912 16.393 1.00 26.81 674 MET A N 1
ATOM 5045 C CA . MET A 1 674 ? -25.353 -8.686 14.999 1.00 26.81 674 MET A CA 1
ATOM 5046 C C . MET A 1 674 ? -25.893 -7.359 14.408 1.00 26.81 674 MET A C 1
ATOM 5048 O O . MET A 1 674 ? -27.014 -6.986 14.734 1.00 26.81 674 MET A O 1
ATOM 5052 N N . GLN A 1 675 ? -25.140 -6.761 13.460 1.00 33.12 675 GLN A N 1
ATOM 5053 C CA . GLN A 1 675 ? -25.527 -5.672 12.514 1.00 33.12 675 GLN A CA 1
ATOM 5054 C C . GLN A 1 675 ? -25.852 -4.290 13.159 1.00 33.12 675 GLN A C 1
ATOM 5056 O O . GLN A 1 675 ? -26.061 -4.214 14.362 1.00 33.12 675 GLN A O 1
ATOM 5061 N N . VAL A 1 676 ? -25.828 -3.127 12.476 1.00 29.03 676 VAL A N 1
ATOM 5062 C CA . VAL A 1 676 ? -25.693 -2.750 11.037 1.00 29.03 676 VAL A CA 1
ATOM 5063 C C . VAL A 1 676 ? -24.667 -1.588 10.873 1.00 29.03 676 VAL A C 1
ATOM 5065 O O . VAL A 1 676 ? -24.225 -1.038 11.878 1.00 29.03 676 VAL A O 1
ATOM 5068 N N . ALA A 1 677 ? -24.292 -1.187 9.645 1.00 32.25 677 ALA A N 1
ATOM 5069 C CA . ALA A 1 677 ? -23.419 -0.028 9.354 1.00 32.25 677 ALA A CA 1
ATOM 5070 C C . ALA A 1 677 ? -23.767 0.667 8.011 1.00 32.25 677 ALA A C 1
ATOM 5072 O O . ALA A 1 677 ? -24.395 0.047 7.152 1.00 32.25 677 ALA A O 1
ATOM 5073 N N . GLU A 1 678 ? -23.343 1.926 7.823 1.00 33.16 678 GLU A N 1
ATOM 5074 C CA . GLU A 1 678 ? -23.567 2.743 6.607 1.00 33.16 678 GLU A CA 1
ATOM 5075 C C . GLU A 1 678 ? -22.331 2.805 5.676 1.00 33.16 678 GLU A C 1
ATOM 5077 O O . GLU A 1 678 ? -21.238 2.399 6.068 1.00 33.16 678 GLU A O 1
ATOM 5082 N N . ALA A 1 679 ? -22.495 3.270 4.424 1.00 42.97 679 ALA A N 1
ATOM 5083 C CA . ALA A 1 679 ? -21.519 3.056 3.341 1.00 42.97 679 ALA A CA 1
ATOM 5084 C C . ALA A 1 679 ? -21.199 4.301 2.481 1.00 42.97 679 ALA A C 1
ATOM 5086 O O . ALA A 1 679 ? -22.098 4.902 1.898 1.00 42.97 679 ALA A O 1
ATOM 5087 N N . HIS A 1 680 ? -19.906 4.613 2.331 1.00 54.75 680 HIS A N 1
ATOM 5088 C CA . HIS A 1 680 ? -19.370 5.665 1.449 1.00 54.75 680 HIS A CA 1
ATOM 5089 C C . HIS A 1 680 ? -18.995 5.145 0.043 1.00 54.75 680 HIS A C 1
ATOM 5091 O O . HIS A 1 680 ? -19.010 3.937 -0.200 1.00 54.75 680 HIS A O 1
ATOM 5097 N N . LEU A 1 681 ? -18.586 6.049 -0.868 1.00 56.12 681 LEU A N 1
ATOM 5098 C CA . LEU A 1 681 ? -17.952 5.664 -2.139 1.00 56.12 681 LEU A CA 1
ATOM 5099 C C . LEU A 1 681 ? -16.688 4.837 -1.882 1.00 56.12 681 LEU A C 1
ATOM 5101 O O . LEU A 1 681 ? -15.738 5.313 -1.259 1.00 56.12 681 LEU A O 1
ATOM 5105 N N . GLN A 1 682 ? -16.657 3.617 -2.408 1.00 58.28 682 GLN A N 1
ATOM 5106 C CA . GLN A 1 682 ? -15.584 2.651 -2.180 1.00 58.28 682 GLN A CA 1
ATOM 5107 C C . GLN A 1 682 ? -15.370 1.782 -3.421 1.00 58.28 682 GLN A C 1
ATOM 5109 O O . GLN A 1 682 ? -16.286 1.582 -4.216 1.00 58.28 682 GLN A O 1
ATOM 5114 N N . VAL A 1 683 ? -14.154 1.270 -3.615 1.00 56.06 683 VAL A N 1
ATOM 5115 C CA . VAL A 1 683 ? -13.868 0.344 -4.723 1.00 56.06 683 VAL A CA 1
ATOM 5116 C C . VAL A 1 683 ? -14.637 -0.955 -4.474 1.00 56.06 683 VAL A C 1
ATOM 5118 O O . VAL A 1 683 ? -14.519 -1.542 -3.398 1.00 56.06 683 VAL A O 1
ATOM 5121 N N . GLY A 1 684 ? -15.447 -1.384 -5.443 1.00 50.88 684 GLY A N 1
ATOM 5122 C CA . GLY A 1 684 ? -16.322 -2.542 -5.281 1.00 50.88 684 GLY A CA 1
ATOM 5123 C C . GLY A 1 684 ? -17.486 -2.323 -4.307 1.00 50.88 684 GLY A C 1
ATOM 5124 O O . GLY A 1 684 ? -17.860 -3.248 -3.586 1.00 50.88 684 GLY A O 1
ATOM 5125 N N . ALA A 1 685 ? -18.095 -1.130 -4.270 1.00 59.75 685 ALA A N 1
ATOM 5126 C CA . ALA A 1 685 ? -19.275 -0.866 -3.431 1.00 59.75 685 ALA A CA 1
ATOM 5127 C C . ALA A 1 685 ? -20.454 -1.818 -3.714 1.00 59.75 685 ALA A C 1
ATOM 5129 O O . ALA A 1 685 ? -21.272 -2.076 -2.832 1.00 59.75 685 ALA A O 1
ATOM 5130 N N . TYR A 1 686 ? -20.508 -2.382 -4.923 1.00 63.22 686 TYR A N 1
ATOM 5131 C CA . TYR A 1 686 ? -21.504 -3.368 -5.334 1.00 63.22 686 TYR A CA 1
ATOM 5132 C C . TYR A 1 686 ? -21.147 -4.827 -4.982 1.00 63.22 686 TYR A C 1
ATOM 5134 O O . TYR A 1 686 ? -21.991 -5.700 -5.163 1.00 63.22 686 TYR A O 1
ATOM 5142 N N . ASN A 1 687 ? -19.980 -5.124 -4.388 1.00 58.38 687 ASN A N 1
ATOM 5143 C CA . ASN A 1 687 ? -19.492 -6.490 -4.078 1.00 58.38 687 ASN A CA 1
ATOM 5144 C C . ASN A 1 687 ? -20.358 -7.311 -3.087 1.00 58.38 687 ASN A C 1
ATOM 5146 O O . ASN A 1 687 ? -20.028 -8.462 -2.755 1.00 58.38 687 ASN A O 1
ATOM 5150 N N . THR A 1 688 ? -21.445 -6.721 -2.588 1.00 57.41 688 THR A N 1
ATOM 5151 C CA . THR A 1 688 ? -22.472 -7.337 -1.736 1.00 57.41 688 THR A CA 1
ATOM 5152 C C . THR A 1 688 ? -23.879 -7.239 -2.333 1.00 57.41 688 THR A C 1
ATOM 5154 O O . THR A 1 688 ? -24.643 -8.190 -2.200 1.00 57.41 688 THR A O 1
ATOM 5157 N N . THR A 1 689 ? -24.227 -6.129 -2.992 1.00 70.38 689 THR A N 1
ATOM 5158 C CA . THR A 1 689 ? -25.584 -5.834 -3.494 1.00 70.38 689 THR A CA 1
ATOM 5159 C C . THR A 1 689 ? -25.787 -6.189 -4.969 1.00 70.38 689 THR A C 1
ATOM 5161 O O . THR A 1 689 ? -26.869 -6.627 -5.344 1.00 70.38 689 THR A O 1
ATOM 5164 N N . CYS A 1 690 ? -24.753 -6.042 -5.799 1.00 66.19 690 CYS A N 1
ATOM 5165 C CA . CYS A 1 690 ? -24.694 -6.530 -7.175 1.00 66.19 690 CYS A CA 1
ATOM 5166 C C . CYS A 1 690 ? -23.258 -6.993 -7.486 1.00 66.19 690 CYS A C 1
ATOM 5168 O O . CYS A 1 690 ? -22.508 -6.292 -8.169 1.00 66.19 690 CYS A O 1
ATOM 5170 N N . PRO A 1 691 ? -22.827 -8.162 -6.977 1.00 65.75 691 PRO A N 1
ATOM 5171 C CA . PRO A 1 691 ? -21.431 -8.597 -7.076 1.00 65.75 691 PRO A CA 1
ATOM 5172 C C . PRO A 1 691 ? -20.956 -8.879 -8.510 1.00 65.75 691 PRO A C 1
ATOM 5174 O O . PRO A 1 691 ? -19.766 -9.081 -8.710 1.00 65.75 691 PRO A O 1
ATOM 5177 N N . GLN A 1 692 ? -21.862 -8.884 -9.494 1.00 73.62 692 GLN A N 1
ATOM 5178 C CA . GLN A 1 692 ? -21.554 -9.024 -10.920 1.00 73.62 692 GLN A CA 1
ATOM 5179 C C . GLN A 1 692 ? -21.587 -7.686 -11.682 1.00 73.62 692 GLN A C 1
ATOM 5181 O O . GLN A 1 692 ? -21.412 -7.689 -12.895 1.00 73.62 692 GLN A O 1
ATOM 5186 N N . ALA A 1 693 ? -21.793 -6.542 -11.012 1.00 79.69 693 ALA A N 1
ATOM 5187 C CA . ALA A 1 693 ? -21.918 -5.236 -11.669 1.00 79.69 693 ALA A CA 1
ATOM 5188 C C . ALA A 1 693 ? -20.722 -4.919 -12.580 1.00 79.69 693 ALA A C 1
ATOM 5190 O O . ALA A 1 693 ? -20.887 -4.641 -13.765 1.00 79.69 693 ALA A O 1
ATOM 5191 N N . GLU A 1 694 ? -19.508 -4.994 -12.035 1.00 82.88 694 GLU A N 1
ATOM 5192 C CA . GLU A 1 694 ? -18.297 -4.630 -12.773 1.00 82.88 694 GLU A CA 1
ATOM 5193 C C . GLU A 1 694 ? -17.952 -5.651 -13.872 1.00 82.88 694 GLU A C 1
ATOM 5195 O O . GLU A 1 694 ? -17.455 -5.255 -14.924 1.00 82.88 694 GLU A O 1
ATOM 5200 N N . ASP A 1 695 ? -18.287 -6.932 -13.677 1.00 76.31 695 ASP A N 1
ATOM 5201 C CA . ASP A 1 695 ? -18.126 -7.979 -14.695 1.00 76.31 695 ASP A CA 1
ATOM 5202 C C . ASP A 1 695 ? -19.118 -7.800 -15.858 1.00 76.31 695 ASP A C 1
ATOM 5204 O O . ASP A 1 695 ? -18.732 -7.935 -17.018 1.00 76.31 695 ASP A O 1
ATOM 5208 N N . VAL A 1 696 ? -20.377 -7.438 -15.574 1.00 87.00 696 VAL A N 1
ATOM 5209 C CA . VAL A 1 696 ? -21.402 -7.149 -16.594 1.00 87.00 696 VAL A CA 1
ATOM 5210 C C . VAL A 1 696 ? -21.031 -5.906 -17.403 1.00 87.00 696 VAL A C 1
ATOM 5212 O O . VAL A 1 696 ? -21.115 -5.944 -18.632 1.00 87.00 696 VAL A O 1
ATOM 5215 N N . VAL A 1 697 ? -20.560 -4.829 -16.757 1.00 92.06 697 VAL A N 1
ATOM 5216 C CA . VAL A 1 697 ? -20.053 -3.649 -17.482 1.00 92.06 697 VAL A CA 1
ATOM 5217 C C . VAL A 1 697 ? -18.874 -4.039 -18.370 1.00 92.06 697 VAL A C 1
ATOM 5219 O O . VAL A 1 697 ? -18.910 -3.774 -19.570 1.00 92.06 697 VAL A O 1
ATOM 5222 N N . LEU A 1 698 ? -17.863 -4.718 -17.822 1.00 88.44 698 LEU A N 1
ATOM 5223 C CA . LEU A 1 698 ? -16.674 -5.119 -18.572 1.00 88.44 698 LEU A CA 1
ATOM 5224 C C . LEU A 1 698 ? -17.013 -6.050 -19.748 1.00 88.44 698 LEU A C 1
ATOM 5226 O O . LEU A 1 698 ? -16.455 -5.881 -20.833 1.00 88.44 698 LEU A O 1
ATOM 5230 N N . GLN A 1 699 ? -17.926 -7.008 -19.571 1.00 88.94 699 GLN A N 1
ATOM 5231 C CA . GLN A 1 699 ? -18.350 -7.935 -20.622 1.00 88.94 699 GLN A CA 1
ATOM 5232 C C . GLN A 1 699 ? -19.054 -7.206 -21.774 1.00 88.94 699 GLN A C 1
ATOM 5234 O O . GLN A 1 699 ? -18.710 -7.418 -22.939 1.00 88.94 699 GLN A O 1
ATOM 5239 N N . GLU A 1 700 ? -20.015 -6.334 -21.470 1.00 96.12 700 GLU A N 1
ATOM 5240 C CA . GLU A 1 700 ? -20.759 -5.592 -22.491 1.00 96.12 700 GLU A CA 1
ATOM 5241 C C . GLU A 1 700 ? -19.869 -4.547 -23.177 1.00 96.12 700 GLU A C 1
ATOM 5243 O O . GLU A 1 700 ? -19.861 -4.463 -24.405 1.00 96.12 700 GLU A O 1
ATOM 5248 N N . MET A 1 701 ? -19.014 -3.844 -22.426 1.00 96.06 701 MET A N 1
ATOM 5249 C CA . MET A 1 701 ? -17.993 -2.952 -22.986 1.00 96.06 701 MET A CA 1
ATOM 5250 C C . MET A 1 701 ? -17.000 -3.699 -23.884 1.00 96.06 701 MET A C 1
ATOM 5252 O O . MET A 1 701 ? -16.660 -3.198 -24.954 1.00 96.06 701 MET A O 1
ATOM 5256 N N . THR A 1 702 ? -16.596 -4.922 -23.527 1.00 91.62 702 THR A N 1
ATOM 5257 C CA . THR A 1 702 ? -15.762 -5.779 -24.392 1.00 91.62 702 THR A CA 1
ATOM 5258 C C . THR A 1 702 ? -16.503 -6.162 -25.677 1.00 91.62 702 THR A C 1
ATOM 5260 O O . THR A 1 702 ? -15.921 -6.134 -26.760 1.00 91.62 702 THR A O 1
ATOM 5263 N N . ALA A 1 703 ? -17.800 -6.475 -25.597 1.00 92.81 703 ALA A N 1
ATOM 5264 C CA . ALA A 1 703 ? -18.621 -6.833 -26.756 1.00 92.81 703 ALA A CA 1
ATOM 5265 C C . ALA A 1 703 ? -18.959 -5.641 -27.679 1.00 92.81 703 ALA A C 1
ATOM 5267 O O . ALA A 1 703 ? -19.233 -5.849 -28.867 1.00 92.81 703 ALA A O 1
ATOM 5268 N N . ILE A 1 704 ? -18.951 -4.416 -27.143 1.00 94.12 704 ILE A N 1
ATOM 5269 C CA . ILE A 1 704 ? -19.163 -3.158 -27.873 1.00 94.12 704 ILE A CA 1
ATOM 5270 C C . ILE A 1 704 ? -17.848 -2.685 -28.503 1.00 94.12 704 ILE A C 1
ATOM 5272 O O . ILE A 1 704 ? -17.770 -2.556 -29.724 1.00 94.12 704 ILE A O 1
ATOM 5276 N N . LEU A 1 705 ? -16.784 -2.513 -27.712 1.00 94.06 705 LEU A N 1
ATOM 5277 C CA . LEU A 1 705 ? -15.481 -2.047 -28.203 1.00 94.06 705 LEU A CA 1
ATOM 5278 C C . LEU A 1 705 ? -14.763 -3.089 -29.071 1.00 94.06 705 LEU A C 1
ATOM 5280 O O . LEU A 1 705 ? -14.014 -2.718 -29.965 1.00 94.06 705 LEU A O 1
ATOM 5284 N N . GLY A 1 706 ? -15.056 -4.382 -28.905 1.00 90.56 706 GLY A N 1
ATOM 5285 C CA . GLY A 1 706 ? -14.610 -5.434 -29.826 1.00 90.56 706 GLY A CA 1
ATOM 5286 C C . GLY A 1 706 ? -15.241 -5.370 -31.227 1.00 90.56 706 GLY A C 1
ATOM 5287 O O . GLY A 1 706 ? -14.801 -6.092 -32.119 1.00 90.56 706 GLY A O 1
ATOM 5288 N N . LYS A 1 707 ? -16.264 -4.525 -31.433 1.00 93.62 707 LYS A N 1
ATOM 5289 C CA . LYS A 1 707 ? -16.880 -4.232 -32.743 1.00 93.62 707 LYS A CA 1
ATOM 5290 C C . LYS A 1 707 ? -16.583 -2.809 -33.216 1.00 93.62 707 LYS A C 1
ATOM 5292 O O . LYS A 1 707 ? -16.356 -2.613 -34.404 1.00 93.62 707 LYS A O 1
ATOM 5297 N N . SER A 1 708 ? -16.582 -1.861 -32.279 1.00 93.12 708 SER A N 1
ATOM 5298 C CA . SER A 1 708 ? -16.367 -0.430 -32.499 1.00 93.12 708 SER A CA 1
ATOM 5299 C C . SER A 1 708 ? -15.368 0.139 -31.476 1.00 93.12 708 SER A C 1
ATOM 5301 O O . SER A 1 708 ? -15.780 0.789 -30.508 1.00 93.12 708 SER A O 1
ATOM 5303 N N . PRO A 1 709 ? -14.049 -0.096 -31.644 1.00 91.12 709 PRO A N 1
ATOM 5304 C CA . PRO A 1 709 ? -13.018 0.449 -30.755 1.00 91.12 709 PRO A CA 1
ATOM 5305 C C . PRO A 1 709 ? -13.056 1.983 -30.659 1.00 91.12 709 PRO A C 1
ATOM 5307 O O . PRO A 1 709 ? -12.732 2.561 -29.624 1.00 91.12 709 PRO A O 1
ATOM 5310 N N . GLU A 1 710 ? -13.520 2.654 -31.716 1.00 88.50 710 GLU A N 1
ATOM 5311 C CA . GLU A 1 710 ? -13.672 4.107 -31.810 1.00 88.50 710 GLU A CA 1
ATOM 5312 C C . GLU A 1 710 ? -14.711 4.710 -30.847 1.00 88.50 710 GLU A C 1
ATOM 5314 O O . GLU A 1 710 ? -14.822 5.936 -30.766 1.00 88.50 710 GLU A O 1
ATOM 5319 N N . LEU A 1 711 ? -15.463 3.882 -30.108 1.00 92.81 711 LEU A N 1
ATOM 5320 C CA . LEU A 1 711 ? -16.365 4.317 -29.036 1.00 92.81 711 LEU A CA 1
ATOM 5321 C C . LEU A 1 711 ? -15.663 4.510 -27.679 1.00 92.81 711 LEU A C 1
ATOM 5323 O O . LEU A 1 711 ? -16.250 5.138 -26.798 1.00 92.81 711 LEU A O 1
ATOM 5327 N N . ALA A 1 712 ? -14.410 4.069 -27.509 1.00 93.62 712 ALA A N 1
ATOM 5328 C CA . ALA A 1 712 ? -13.684 4.213 -26.243 1.00 93.62 712 ALA A CA 1
ATOM 5329 C C . ALA A 1 712 ? -13.466 5.692 -25.849 1.00 93.62 712 ALA A C 1
ATOM 5331 O O . ALA A 1 712 ? -13.854 6.113 -24.758 1.00 93.62 712 ALA A O 1
ATOM 5332 N N . GLY A 1 713 ? -12.938 6.507 -26.771 1.00 92.69 713 GLY A N 1
ATOM 5333 C CA . GLY A 1 713 ? -12.779 7.957 -26.583 1.00 92.69 713 GLY A CA 1
ATOM 5334 C C . GLY A 1 713 ? -14.106 8.697 -26.321 1.00 92.69 713 GLY A C 1
ATOM 5335 O O . GLY A 1 713 ? -14.186 9.475 -25.371 1.00 92.69 713 GLY A O 1
ATOM 5336 N N . PRO A 1 714 ? -15.186 8.449 -27.092 1.00 93.94 714 PRO A N 1
ATOM 5337 C CA . PRO A 1 714 ? -16.532 8.931 -26.780 1.00 93.94 714 PRO A CA 1
ATOM 5338 C C . PRO A 1 714 ? -17.032 8.601 -25.368 1.00 93.94 714 PRO A C 1
ATOM 5340 O O . PRO A 1 714 ? -17.573 9.496 -24.722 1.00 93.94 714 PRO A O 1
ATOM 5343 N N . MET A 1 715 ? -16.814 7.383 -24.860 1.00 95.62 715 MET A N 1
ATOM 5344 C CA . MET A 1 715 ? -17.205 7.015 -23.491 1.00 95.62 715 MET A CA 1
ATOM 5345 C C . MET A 1 715 ? -16.407 7.773 -22.424 1.00 95.62 715 MET A C 1
ATOM 5347 O O . MET A 1 715 ? -16.984 8.293 -21.468 1.00 95.62 715 MET A O 1
ATOM 5351 N N . LEU A 1 716 ? -15.094 7.908 -22.625 1.00 94.44 716 LEU A N 1
ATOM 5352 C CA . LEU A 1 716 ? -14.217 8.712 -21.771 1.00 94.44 716 LEU A CA 1
ATOM 5353 C C . LEU A 1 716 ? -14.623 10.202 -21.765 1.00 94.44 716 LEU A C 1
ATOM 5355 O O . LEU A 1 716 ? -14.659 10.846 -20.712 1.00 94.44 716 LEU A O 1
ATOM 5359 N N . ARG A 1 717 ? -15.014 10.738 -22.928 1.00 92.44 717 ARG A N 1
ATOM 5360 C CA . ARG A 1 717 ? -15.567 12.093 -23.075 1.00 92.44 717 ARG A CA 1
ATOM 5361 C C . ARG A 1 717 ? -16.939 12.259 -22.411 1.00 92.44 717 ARG A C 1
ATOM 5363 O O . ARG A 1 717 ? -17.189 13.302 -21.819 1.00 92.44 717 ARG A O 1
ATOM 5370 N N . LEU A 1 718 ? -17.831 11.272 -22.499 1.00 94.88 718 LEU A N 1
ATOM 5371 C CA . LEU A 1 718 ? -19.163 11.340 -21.887 1.00 94.88 718 LEU A CA 1
ATOM 5372 C C . LEU A 1 718 ? -19.071 11.423 -20.355 1.00 94.88 718 LEU A C 1
ATOM 5374 O O . LEU A 1 718 ? -19.737 12.263 -19.754 1.00 94.88 718 LEU A O 1
ATOM 5378 N N . PHE A 1 719 ? -18.198 10.623 -19.735 1.00 96.06 719 PHE A N 1
ATOM 5379 C CA . PHE A 1 719 ? -17.983 10.654 -18.284 1.00 96.06 719 PHE A CA 1
ATOM 5380 C C . PHE A 1 719 ? -17.261 11.922 -17.809 1.00 96.06 719 PHE A C 1
ATOM 5382 O O . PHE A 1 719 ? -17.658 12.515 -16.811 1.00 96.06 719 PHE A O 1
ATOM 5389 N N . SER A 1 720 ? -16.238 12.390 -18.531 1.00 92.50 720 SER A N 1
ATOM 5390 C CA . SER A 1 720 ? -15.555 13.641 -18.162 1.00 92.50 720 SER A CA 1
ATOM 5391 C C . SER A 1 720 ? -16.461 14.873 -18.302 1.00 92.50 720 SER A C 1
ATOM 5393 O O . SER A 1 720 ? -16.403 15.757 -17.450 1.00 92.50 720 SER A O 1
ATOM 5395 N N . VAL A 1 721 ? -17.358 14.920 -19.295 1.00 91.12 721 VAL A N 1
ATOM 5396 C CA . VAL A 1 721 ? -18.382 15.980 -19.393 1.00 91.12 721 VAL A CA 1
ATOM 5397 C C . VAL A 1 721 ? -19.353 15.931 -18.206 1.00 91.12 721 VAL A C 1
ATOM 5399 O O . VAL A 1 721 ? -19.614 16.973 -17.612 1.00 91.12 721 VAL A O 1
ATOM 5402 N N . ASP A 1 722 ? -19.829 14.749 -17.809 1.00 93.56 722 ASP A N 1
ATOM 5403 C CA . ASP A 1 722 ? -20.684 14.577 -16.622 1.00 93.56 722 ASP A CA 1
ATOM 5404 C C . ASP A 1 722 ? -19.988 15.046 -15.329 1.00 93.56 722 ASP A C 1
ATOM 5406 O O . ASP A 1 722 ? -20.565 15.771 -14.520 1.00 93.56 722 ASP A O 1
ATOM 5410 N N . CYS A 1 723 ? -18.708 14.704 -15.158 1.00 92.75 723 CYS A N 1
ATOM 5411 C CA . CYS A 1 723 ? -17.900 15.114 -14.009 1.00 92.75 723 CYS A CA 1
ATOM 5412 C C . CYS A 1 723 ? -17.574 16.612 -13.959 1.00 92.75 723 CYS A C 1
ATOM 5414 O O . CYS A 1 723 ? -17.546 17.183 -12.870 1.00 92.75 723 CYS A O 1
ATOM 5416 N N . PHE A 1 724 ? -17.354 17.267 -15.103 1.00 89.25 724 PHE A N 1
ATOM 5417 C CA . PHE A 1 724 ? -17.055 18.701 -15.137 1.00 89.25 724 PHE A CA 1
ATOM 5418 C C . PHE A 1 724 ? -18.298 19.599 -15.209 1.00 89.25 724 PHE A C 1
ATOM 5420 O O . PHE A 1 724 ? -18.197 20.778 -14.865 1.00 89.25 724 PHE A O 1
ATOM 5427 N N . VAL A 1 725 ? -19.470 19.096 -15.616 1.00 84.75 725 VAL A N 1
ATOM 5428 C CA . VAL A 1 725 ? -20.720 19.878 -15.625 1.00 84.75 725 VAL A CA 1
ATOM 5429 C C . VAL A 1 725 ? -21.575 19.619 -14.384 1.00 84.75 725 VAL A C 1
ATOM 5431 O O . VAL A 1 725 ? -21.690 20.521 -13.556 1.00 84.75 725 VAL A O 1
ATOM 5434 N N . GLY A 1 726 ? -22.165 18.427 -14.257 1.00 73.81 726 GLY A N 1
ATOM 5435 C CA . GLY A 1 726 ? -23.084 18.086 -13.164 1.00 73.81 726 GLY A CA 1
ATOM 5436 C C . GLY A 1 726 ? -22.402 17.596 -11.887 1.00 73.81 726 GLY A C 1
ATOM 5437 O O . GLY A 1 726 ? -22.908 17.833 -10.795 1.00 73.81 726 GLY A O 1
ATOM 5438 N N . GLY A 1 727 ? -21.231 16.965 -12.008 1.00 83.75 727 GLY A N 1
ATOM 5439 C CA . GLY A 1 727 ? -20.508 16.375 -10.881 1.00 83.75 727 GLY A CA 1
ATOM 5440 C C . GLY A 1 727 ? -20.701 14.862 -10.763 1.00 83.75 727 GLY A C 1
ATOM 5441 O O . GLY A 1 727 ? -21.105 14.358 -9.719 1.00 83.75 727 GLY A O 1
ATOM 5442 N N . CYS A 1 728 ? -20.409 14.137 -11.847 1.00 91.31 728 CYS A N 1
ATOM 5443 C CA . CYS A 1 728 ? -20.332 12.671 -11.904 1.00 91.31 728 CYS A CA 1
ATOM 5444 C C . CYS A 1 728 ? -21.621 11.937 -11.453 1.00 91.31 728 CYS A C 1
ATOM 5446 O O . CYS A 1 728 ? -21.564 10.762 -11.084 1.00 91.31 728 CYS A O 1
ATOM 5448 N N . GLU A 1 729 ? -22.770 12.621 -11.428 1.00 92.88 729 GLU A N 1
ATOM 5449 C CA . GLU A 1 729 ? -24.072 12.107 -10.977 1.00 92.88 729 GLU A CA 1
ATOM 5450 C C . GLU A 1 729 ? -24.933 11.540 -12.126 1.00 92.88 729 GLU A C 1
ATOM 5452 O O . GLU A 1 729 ? -26.104 11.192 -11.949 1.00 92.88 729 GLU A O 1
ATOM 5457 N N . GLY A 1 730 ? -24.370 11.425 -13.332 1.00 93.38 730 GLY A N 1
ATOM 5458 C CA . GLY A 1 730 ? -25.063 10.976 -14.535 1.00 93.38 730 GLY A CA 1
ATOM 5459 C C . GLY A 1 730 ? -26.129 11.962 -15.024 1.00 93.38 730 GLY A C 1
ATOM 5460 O O . GLY A 1 730 ? -27.081 11.534 -15.689 1.00 93.38 730 GLY A O 1
ATOM 5461 N N . SER A 1 731 ? -26.043 13.245 -14.667 1.00 92.94 731 SER A N 1
ATOM 5462 C CA . SER A 1 731 ? -26.983 14.279 -15.111 1.00 92.94 731 SER A CA 1
ATOM 5463 C C . SER A 1 731 ? -26.934 14.453 -16.632 1.00 92.94 731 SER A C 1
ATOM 5465 O O . SER A 1 731 ? -27.984 14.632 -17.254 1.00 92.94 731 SER A O 1
ATOM 5467 N N . ILE A 1 732 ? -25.762 14.249 -17.260 1.00 94.38 732 ILE A N 1
ATOM 5468 C CA . ILE A 1 732 ? -25.560 14.363 -18.714 1.00 94.38 732 ILE A CA 1
ATOM 5469 C C . ILE A 1 732 ? -26.494 13.458 -19.530 1.00 94.38 732 ILE A C 1
ATOM 5471 O O . ILE A 1 732 ? -26.736 13.709 -20.710 1.00 94.38 732 ILE A O 1
ATOM 5475 N N . LEU A 1 733 ? -26.999 12.379 -18.926 1.00 95.81 733 LEU A N 1
ATOM 5476 C CA . LEU A 1 733 ? -27.793 11.349 -19.594 1.00 95.81 733 LEU A CA 1
ATOM 5477 C C . LEU A 1 733 ? -29.253 11.787 -19.822 1.00 95.81 733 LEU A C 1
ATOM 5479 O O . LEU A 1 733 ? -29.889 11.310 -20.767 1.00 95.81 733 LEU A O 1
ATOM 5483 N N . LEU A 1 734 ? -29.778 12.709 -19.004 1.00 94.31 734 LEU A N 1
ATOM 5484 C CA . LEU A 1 734 ? -31.195 13.103 -18.987 1.00 94.31 734 LEU A CA 1
ATOM 5485 C C . LEU A 1 734 ? -31.668 13.750 -20.303 1.00 94.31 734 LEU A C 1
ATOM 5487 O O . LEU A 1 734 ? -30.928 14.465 -20.973 1.00 94.31 734 LEU A O 1
ATOM 5491 N N . ASP A 1 735 ? -32.919 13.485 -20.682 1.00 94.25 735 ASP A N 1
ATOM 5492 C CA . ASP A 1 735 ? -33.604 14.102 -21.824 1.00 94.25 735 ASP A CA 1
ATOM 5493 C C . ASP A 1 735 ? -34.035 15.548 -21.528 1.00 94.25 735 ASP A C 1
ATOM 5495 O O . ASP A 1 735 ? -34.502 15.865 -20.431 1.00 94.25 735 ASP A O 1
ATOM 5499 N N . SER A 1 736 ? -33.964 16.419 -22.541 1.00 93.00 736 SER A N 1
ATOM 5500 C CA . SER A 1 736 ? -34.636 17.723 -22.496 1.00 93.00 736 SER A CA 1
ATOM 5501 C C . SER A 1 736 ? -36.154 17.569 -22.338 1.00 93.00 736 SER A C 1
ATOM 5503 O O . SER A 1 736 ? -36.778 16.666 -22.897 1.00 93.00 736 SER A O 1
ATOM 5505 N N . THR A 1 737 ? -36.770 18.506 -21.620 1.00 90.12 737 THR A N 1
ATOM 5506 C CA . THR A 1 737 ? -38.221 18.568 -21.379 1.00 90.12 737 THR A CA 1
ATOM 5507 C C . THR A 1 737 ? -38.807 19.874 -21.917 1.00 90.12 737 THR A C 1
ATOM 5509 O O . THR A 1 737 ? -38.080 20.822 -22.208 1.00 90.12 737 THR A O 1
ATOM 5512 N N . ALA A 1 738 ? -40.137 19.971 -22.007 1.00 84.81 738 ALA A N 1
ATOM 5513 C CA . ALA A 1 738 ? -40.820 21.145 -22.563 1.00 84.81 738 ALA A CA 1
ATOM 5514 C C . ALA A 1 738 ? -40.547 22.478 -21.824 1.00 84.81 738 ALA A C 1
ATOM 5516 O O . ALA A 1 738 ? -40.839 23.535 -22.377 1.00 84.81 738 ALA A O 1
ATOM 5517 N N . GLY A 1 739 ? -40.004 22.438 -20.599 1.00 82.56 739 GLY A N 1
ATOM 5518 C CA . GLY A 1 739 ? -39.618 23.621 -19.820 1.00 82.56 739 GLY A CA 1
ATOM 5519 C C . GLY A 1 739 ? -38.126 23.720 -19.477 1.00 82.56 739 GLY A C 1
ATOM 5520 O O . GLY A 1 739 ? -37.744 24.663 -18.791 1.00 82.56 739 GLY A O 1
ATOM 5521 N N . ASN A 1 740 ? -37.286 22.769 -19.902 1.00 89.88 740 ASN A N 1
ATOM 5522 C CA . ASN A 1 740 ? -35.862 22.744 -19.557 1.00 89.88 740 ASN A CA 1
ATOM 5523 C C . ASN A 1 740 ? -35.026 21.979 -20.596 1.00 89.88 740 ASN A C 1
ATOM 5525 O O . ASN A 1 740 ? -35.287 20.804 -20.855 1.00 89.88 740 ASN A O 1
ATOM 5529 N N . THR A 1 741 ? -33.981 22.621 -21.120 1.00 92.75 741 THR A N 1
ATOM 5530 C CA . THR A 1 741 ? -32.990 21.996 -22.008 1.00 92.75 741 THR A CA 1
ATOM 5531 C C . THR A 1 741 ? -31.900 21.321 -21.177 1.00 92.75 741 THR A C 1
ATOM 5533 O O . THR A 1 741 ? -31.231 21.994 -20.393 1.00 92.75 741 THR A O 1
ATOM 5536 N N . ALA A 1 742 ? -31.694 20.018 -21.361 1.00 92.19 742 ALA A N 1
ATOM 5537 C CA . ALA A 1 742 ? -30.694 19.226 -20.646 1.00 92.19 742 ALA A CA 1
ATOM 5538 C C . ALA A 1 742 ? -29.258 19.495 -21.137 1.00 92.19 742 ALA A C 1
ATOM 5540 O O . ALA A 1 742 ? -29.035 20.027 -22.228 1.00 92.19 742 ALA A O 1
ATOM 5541 N N . GLU A 1 743 ? -28.259 19.097 -20.345 1.00 92.06 743 GLU A N 1
ATOM 5542 C CA . GLU A 1 743 ? -26.838 19.336 -20.641 1.00 92.06 743 GLU A CA 1
ATOM 5543 C C . GLU A 1 743 ? -26.384 18.752 -21.981 1.00 92.06 743 GLU A C 1
ATOM 5545 O O . GLU A 1 743 ? -25.565 19.369 -22.663 1.00 92.06 743 GLU A O 1
ATOM 5550 N N . LYS A 1 744 ? -26.906 17.590 -22.395 1.00 91.50 744 LYS A N 1
ATOM 5551 C CA . LYS A 1 744 ? -26.511 16.945 -23.660 1.00 91.50 744 LYS A CA 1
ATOM 5552 C C . LYS A 1 744 ? -26.918 17.729 -24.911 1.00 91.50 744 LYS A C 1
ATOM 5554 O O . LYS A 1 744 ? -26.226 17.664 -25.924 1.00 91.50 744 LYS A O 1
ATOM 5559 N N . ASP A 1 745 ? -27.985 18.521 -24.822 1.00 90.81 745 ASP A N 1
ATOM 5560 C CA . ASP A 1 745 ? -28.491 19.349 -25.924 1.00 90.81 745 ASP A CA 1
ATOM 5561 C C . ASP A 1 745 ? -27.831 20.747 -25.975 1.00 90.81 745 ASP A C 1
ATOM 5563 O O . ASP A 1 745 ? -28.010 21.509 -26.940 1.00 90.81 745 ASP A O 1
ATOM 5567 N N . ALA A 1 746 ? -27.025 21.085 -24.958 1.00 89.50 746 ALA A N 1
ATOM 5568 C CA . ALA A 1 746 ? -26.292 22.343 -24.866 1.00 89.50 746 ALA A CA 1
ATOM 5569 C C . ALA A 1 746 ? -25.316 22.528 -26.045 1.00 89.50 746 ALA A C 1
ATOM 5571 O O . ALA A 1 746 ? -24.668 21.563 -26.458 1.00 89.50 746 ALA A O 1
ATOM 5572 N N . PRO A 1 747 ? -25.123 23.757 -26.570 1.00 83.81 747 PRO A N 1
ATOM 5573 C CA . PRO A 1 747 ? -24.325 23.995 -27.777 1.00 83.81 747 PRO A CA 1
ATOM 5574 C C . PRO A 1 747 ? -22.913 23.390 -27.784 1.00 83.81 747 PRO A C 1
ATOM 5576 O O . PRO A 1 747 ? -22.475 22.925 -28.833 1.00 83.81 747 PRO A O 1
ATOM 5579 N N . LEU A 1 748 ? -22.230 23.355 -26.634 1.00 81.56 748 LEU A N 1
ATOM 5580 C CA . LEU A 1 748 ? -20.866 22.821 -26.494 1.00 81.56 748 LEU A CA 1
ATOM 5581 C C . LEU A 1 748 ? -20.812 21.281 -26.419 1.00 81.56 748 LEU A C 1
ATOM 5583 O O . LEU A 1 748 ? -19.805 20.684 -26.797 1.00 81.56 748 LEU A O 1
ATOM 5587 N N . ASN A 1 749 ? -21.909 20.631 -26.016 1.00 86.56 749 ASN A N 1
ATOM 5588 C CA . ASN A 1 749 ? -22.011 19.171 -25.912 1.00 86.56 749 ASN A CA 1
ATOM 5589 C C . ASN A 1 749 ? -22.506 18.498 -27.208 1.00 86.56 749 ASN A C 1
ATOM 5591 O O . ASN A 1 749 ? -22.526 17.269 -27.295 1.00 86.56 749 ASN A O 1
ATOM 5595 N N . ARG A 1 750 ? -22.822 19.279 -28.255 1.00 77.06 750 ARG A N 1
ATOM 5596 C CA . ARG A 1 750 ? -23.283 18.813 -29.580 1.00 77.06 750 ARG A CA 1
ATOM 5597 C C . ARG A 1 750 ? -22.222 18.002 -30.337 1.00 77.06 750 ARG A C 1
ATOM 5599 O O . ARG A 1 750 ? -21.608 18.471 -31.294 1.00 77.06 750 ARG A O 1
ATOM 5606 N N . GLY A 1 751 ? -22.046 16.747 -29.942 1.00 73.38 751 GLY A N 1
ATOM 5607 C CA . GLY A 1 751 ? -21.026 15.836 -30.467 1.00 73.38 751 GLY A CA 1
ATOM 5608 C C . GLY A 1 751 ? -20.538 14.792 -29.460 1.00 73.38 751 GLY A C 1
ATOM 5609 O O . GLY A 1 751 ? -19.836 13.866 -29.865 1.00 73.38 751 GLY A O 1
ATOM 5610 N N . VAL A 1 752 ? -20.926 14.903 -28.185 1.00 86.38 752 VAL A N 1
ATOM 5611 C CA . VAL A 1 752 ? -20.824 13.805 -27.212 1.00 86.38 752 VAL A CA 1
ATOM 5612 C C . VAL A 1 752 ? -21.695 12.628 -27.691 1.00 86.38 752 VAL A C 1
ATOM 5614 O O . VAL A 1 752 ? -22.728 12.828 -28.332 1.00 86.38 752 VAL A O 1
ATOM 5617 N N . ARG A 1 753 ? -21.238 11.392 -27.459 1.00 87.69 753 ARG A N 1
ATOM 5618 C CA . ARG A 1 753 ? -21.863 10.128 -27.901 1.00 87.69 753 ARG A CA 1
ATOM 5619 C C . ARG A 1 753 ? -21.629 9.045 -26.842 1.00 87.69 753 ARG A C 1
ATOM 5621 O O . ARG A 1 753 ? -20.781 9.238 -25.979 1.00 87.69 753 ARG A O 1
ATOM 5628 N N . GLY A 1 754 ? -22.342 7.919 -26.934 1.00 90.81 754 GLY A N 1
ATOM 5629 C CA . GLY A 1 754 ? -22.255 6.815 -25.970 1.00 90.81 754 GLY A CA 1
ATOM 5630 C C . GLY A 1 754 ? -23.443 6.719 -25.007 1.00 90.81 754 GLY A C 1
ATOM 5631 O O . GLY A 1 754 ? -23.466 5.829 -24.167 1.00 90.81 754 GLY A O 1
ATOM 5632 N N . TYR A 1 755 ? -24.453 7.586 -25.132 1.00 94.62 755 TYR A N 1
ATOM 5633 C CA . TYR A 1 755 ? -25.710 7.485 -24.372 1.00 94.62 755 TYR A CA 1
ATOM 5634 C C . TYR A 1 755 ? -26.382 6.115 -24.562 1.00 94.62 755 TYR A C 1
ATOM 5636 O O . TYR A 1 755 ? -26.784 5.469 -23.602 1.00 94.62 755 TYR A O 1
ATOM 5644 N N . ASP A 1 756 ? -26.400 5.648 -25.808 1.00 93.50 756 ASP A N 1
ATOM 5645 C CA . ASP A 1 756 ? -26.862 4.336 -26.253 1.00 93.50 756 ASP A CA 1
ATOM 5646 C C . ASP A 1 756 ? -26.031 3.174 -25.684 1.00 93.50 756 ASP A C 1
ATOM 5648 O O . ASP A 1 756 ? -26.580 2.119 -25.368 1.00 93.50 756 ASP A O 1
ATOM 5652 N N . VAL A 1 757 ? -24.724 3.378 -25.491 1.00 95.69 757 VAL A N 1
ATOM 5653 C CA . VAL A 1 757 ? -23.839 2.422 -24.807 1.00 95.69 757 VAL A CA 1
ATOM 5654 C C . VAL A 1 757 ? -24.177 2.354 -23.315 1.00 95.69 757 VAL A C 1
ATOM 5656 O O . VAL A 1 757 ? -24.330 1.256 -22.785 1.00 95.69 757 VAL A O 1
ATOM 5659 N N . VAL A 1 758 ? -24.365 3.497 -22.642 1.00 96.69 758 VAL A N 1
ATOM 5660 C CA . VAL A 1 758 ? -24.767 3.536 -21.223 1.00 96.69 758 VAL A CA 1
ATOM 5661 C C . VAL A 1 758 ? -26.131 2.881 -21.016 1.00 96.69 758 VAL A C 1
ATOM 5663 O O . VAL A 1 758 ? -26.253 2.044 -20.127 1.00 96.69 758 VAL A O 1
ATOM 5666 N N . ASP A 1 759 ? -27.132 3.188 -21.846 1.00 94.12 759 ASP A N 1
ATOM 5667 C CA . ASP A 1 759 ? -28.461 2.568 -21.759 1.00 94.12 759 ASP A CA 1
ATOM 5668 C C . ASP A 1 759 ? -28.406 1.049 -22.021 1.00 94.12 759 ASP A C 1
ATOM 5670 O O . ASP A 1 759 ? -29.058 0.276 -21.314 1.00 94.12 759 ASP A O 1
ATOM 5674 N N . ALA A 1 760 ? -27.593 0.585 -22.981 1.00 93.69 760 ALA A N 1
ATOM 5675 C CA . ALA A 1 760 ? -27.413 -0.844 -23.251 1.00 93.69 760 ALA A CA 1
ATOM 5676 C C . ALA A 1 760 ? -26.746 -1.589 -22.080 1.00 93.69 760 ALA A C 1
ATOM 5678 O O . ALA A 1 760 ? -27.197 -2.674 -21.701 1.00 93.69 760 ALA A O 1
ATOM 5679 N N . VAL A 1 761 ? -25.709 -1.002 -21.474 1.00 96.44 761 VAL A N 1
ATOM 5680 C CA . VAL A 1 761 ? -25.045 -1.565 -20.288 1.00 96.44 761 VAL A CA 1
ATOM 5681 C C . VAL A 1 761 ? -25.973 -1.500 -19.066 1.00 96.44 761 VAL A C 1
ATOM 5683 O O . VAL A 1 761 ? -26.072 -2.482 -18.330 1.00 96.44 761 VAL A O 1
ATOM 5686 N N . LYS A 1 762 ? -26.734 -0.411 -18.878 1.00 95.69 762 LYS A N 1
ATOM 5687 C CA . LYS A 1 762 ? -27.719 -0.283 -17.790 1.00 95.69 762 LYS A CA 1
ATOM 5688 C C . LYS A 1 762 ? -28.816 -1.337 -17.899 1.00 95.69 762 LYS A C 1
ATOM 5690 O O . LYS A 1 762 ? -29.126 -1.979 -16.903 1.00 95.69 762 LYS A O 1
ATOM 5695 N N . ALA A 1 763 ? -29.347 -1.584 -19.097 1.00 94.19 763 ALA A N 1
ATOM 5696 C CA . ALA A 1 763 ? -30.352 -2.624 -19.319 1.00 94.19 763 ALA A CA 1
ATOM 5697 C C . ALA A 1 763 ? -29.838 -4.031 -18.955 1.00 94.19 763 ALA A C 1
ATOM 5699 O O . ALA A 1 763 ? -30.605 -4.868 -18.481 1.00 94.19 763 ALA A O 1
ATOM 5700 N N . LYS A 1 764 ? -28.536 -4.294 -19.132 1.00 95.75 764 LYS A N 1
ATOM 5701 C CA . LYS A 1 764 ? -27.888 -5.546 -18.710 1.00 95.75 764 LYS A CA 1
ATOM 5702 C C . LYS A 1 764 ? -27.649 -5.595 -17.199 1.00 95.75 764 LYS A C 1
ATOM 5704 O O . LYS A 1 764 ? -27.891 -6.633 -16.587 1.00 95.75 764 LYS A O 1
ATOM 5709 N N . LEU A 1 765 ? -27.264 -4.475 -16.589 1.00 95.38 765 LEU A N 1
ATOM 5710 C CA . LEU A 1 765 ? -27.144 -4.338 -15.136 1.00 95.38 765 LEU A CA 1
ATOM 5711 C C . LEU A 1 765 ? -28.486 -4.497 -14.415 1.00 95.38 765 LEU A C 1
ATOM 5713 O O . LEU A 1 765 ? -28.542 -5.228 -13.435 1.00 95.38 765 LEU A O 1
ATOM 5717 N N . ASP A 1 766 ? -29.570 -3.892 -14.904 1.00 93.31 766 ASP A N 1
ATOM 5718 C CA . ASP A 1 766 ? -30.907 -4.059 -14.320 1.00 93.31 766 ASP A CA 1
ATOM 5719 C C . ASP A 1 766 ? -31.506 -5.446 -14.603 1.00 93.31 766 ASP A C 1
ATOM 5721 O O . ASP A 1 766 ? -32.321 -5.921 -13.820 1.00 93.31 766 ASP A O 1
ATOM 5725 N N . ALA A 1 767 ? -31.088 -6.139 -15.669 1.00 92.12 767 ALA A N 1
ATOM 5726 C CA . ALA A 1 767 ? -31.453 -7.541 -15.882 1.00 92.12 767 ALA A CA 1
ATOM 5727 C C . ALA A 1 767 ? -30.742 -8.498 -14.901 1.00 92.12 767 ALA A C 1
ATOM 5729 O O . ALA A 1 767 ? -31.310 -9.527 -14.537 1.00 92.12 767 ALA A O 1
ATOM 5730 N N . ALA A 1 768 ? -29.520 -8.167 -14.466 1.00 87.69 768 ALA A N 1
ATOM 5731 C CA . ALA A 1 768 ? -28.755 -8.944 -13.486 1.00 87.69 768 ALA A CA 1
ATOM 5732 C C . ALA A 1 768 ? -29.085 -8.567 -12.026 1.00 87.69 768 ALA A C 1
ATOM 5734 O O . ALA A 1 768 ? -29.132 -9.430 -11.150 1.00 87.69 768 ALA A O 1
ATOM 5735 N N . CYS A 1 769 ? -29.312 -7.278 -11.768 1.00 86.94 769 CYS A N 1
ATOM 5736 C CA . CYS A 1 769 ? -29.449 -6.662 -10.448 1.00 86.94 769 CYS A CA 1
ATOM 5737 C C . CYS A 1 769 ? -30.456 -5.486 -10.487 1.00 86.94 769 CYS A C 1
ATOM 5739 O O . CYS A 1 769 ? -30.040 -4.321 -10.416 1.00 86.94 769 CYS A O 1
ATOM 5741 N N . PRO A 1 770 ? -31.772 -5.755 -10.604 1.00 89.81 770 PRO A N 1
ATOM 5742 C CA . PRO A 1 770 ? -32.785 -4.728 -10.853 1.00 89.81 770 PRO A CA 1
ATOM 5743 C C . PRO A 1 770 ? -32.740 -3.567 -9.851 1.00 89.81 770 PRO A C 1
ATOM 5745 O O . PRO A 1 770 ? -32.974 -3.763 -8.658 1.00 89.81 770 PRO A O 1
ATOM 5748 N N . GLY A 1 771 ? -32.460 -2.350 -10.329 1.00 85.31 771 GLY A N 1
ATOM 5749 C CA . GLY A 1 771 ? -32.490 -1.143 -9.501 1.00 85.31 771 GLY A CA 1
ATOM 5750 C C . GLY A 1 771 ? -31.388 -1.056 -8.439 1.00 85.31 771 GLY A C 1
ATOM 5751 O O . GLY A 1 771 ? -31.567 -0.340 -7.457 1.00 85.31 771 GLY A O 1
ATOM 5752 N N . VAL A 1 772 ? -30.263 -1.767 -8.607 1.00 90.12 772 VAL A N 1
ATOM 5753 C CA . VAL A 1 772 ? -29.130 -1.733 -7.655 1.00 90.12 772 VAL A CA 1
ATOM 5754 C C . VAL A 1 772 ? -28.006 -0.787 -8.089 1.00 90.12 772 VAL A C 1
ATOM 5756 O O . VAL A 1 772 ? -27.422 -0.108 -7.243 1.00 90.12 772 VAL A O 1
ATOM 5759 N N . VAL A 1 773 ? -27.696 -0.726 -9.386 1.00 93.81 773 VAL A N 1
ATOM 5760 C CA . VAL A 1 773 ? -26.595 0.091 -9.929 1.00 93.81 773 VAL A CA 1
ATOM 5761 C C . VAL A 1 773 ? -27.150 1.368 -10.559 1.00 93.81 773 VAL A C 1
ATOM 5763 O O . VAL A 1 773 ? -28.115 1.309 -11.323 1.00 93.81 773 VAL A O 1
ATOM 5766 N N . SER A 1 774 ? -26.556 2.520 -10.237 1.00 95.25 774 SER A N 1
ATOM 5767 C CA . SER A 1 774 ? -26.951 3.828 -10.780 1.00 95.25 774 SER A CA 1
ATOM 5768 C C . SER A 1 774 ? -26.478 4.016 -12.222 1.00 95.25 774 SER A C 1
ATOM 5770 O O . SER A 1 774 ? -25.525 3.378 -12.678 1.00 95.25 774 SER A O 1
ATOM 5772 N N . CYS A 1 775 ? -27.123 4.915 -12.964 1.00 96.19 775 CYS A N 1
ATOM 5773 C CA . CYS A 1 775 ? -26.626 5.318 -14.281 1.00 96.19 775 CYS A CA 1
ATOM 5774 C C . CYS A 1 775 ? -25.293 6.077 -14.181 1.00 96.19 775 CYS A C 1
ATOM 5776 O O . CYS A 1 775 ? -24.432 5.896 -15.041 1.00 96.19 775 CYS A O 1
ATOM 5778 N N . ALA A 1 776 ? -25.095 6.843 -13.103 1.00 95.44 776 ALA A N 1
ATOM 5779 C CA . ALA A 1 776 ? -23.821 7.462 -12.739 1.00 95.44 776 ALA A CA 1
ATOM 5780 C C . ALA A 1 776 ? -22.663 6.443 -12.690 1.00 95.44 776 ALA A C 1
ATOM 5782 O O . ALA A 1 776 ? -21.671 6.594 -13.404 1.00 95.44 776 ALA A O 1
ATOM 5783 N N . ASP A 1 777 ? -22.800 5.356 -11.917 1.00 95.50 777 ASP A N 1
ATOM 5784 C CA . ASP A 1 777 ? -21.767 4.310 -11.862 1.00 95.50 777 ASP A CA 1
ATOM 5785 C C . ASP A 1 777 ? -21.686 3.469 -13.136 1.00 95.50 777 ASP A C 1
ATOM 5787 O O . ASP A 1 777 ? -20.597 3.033 -13.501 1.00 95.50 777 ASP A O 1
ATOM 5791 N N . THR A 1 778 ? -22.801 3.278 -13.847 1.00 96.88 778 THR A N 1
ATOM 5792 C CA . THR A 1 778 ? -22.797 2.601 -15.154 1.00 96.88 778 THR A CA 1
ATOM 5793 C C . THR A 1 778 ? -21.905 3.349 -16.148 1.00 96.88 778 THR A C 1
ATOM 5795 O O . THR A 1 778 ? -21.057 2.738 -16.796 1.00 96.88 778 THR A O 1
ATOM 5798 N N . LEU A 1 779 ? -22.039 4.678 -16.224 1.00 97.19 779 LEU A N 1
ATOM 5799 C CA . LEU A 1 779 ? -21.188 5.540 -17.043 1.00 97.19 779 LEU A CA 1
ATOM 5800 C C . LEU A 1 779 ? -19.729 5.543 -16.551 1.00 97.19 779 LEU A C 1
ATOM 5802 O O . LEU A 1 779 ? -18.810 5.398 -17.358 1.00 97.19 779 LEU A O 1
ATOM 5806 N N . ALA A 1 780 ? -19.507 5.666 -15.240 1.00 95.06 780 ALA A N 1
ATOM 5807 C CA . ALA A 1 780 ? -18.165 5.731 -14.662 1.00 95.06 780 ALA A CA 1
ATOM 5808 C C . ALA A 1 780 ? -17.363 4.429 -14.885 1.00 95.06 780 ALA A C 1
ATOM 5810 O O . ALA A 1 780 ? -16.206 4.471 -15.313 1.00 95.06 780 ALA A O 1
ATOM 5811 N N . LEU A 1 781 ? -17.989 3.265 -14.664 1.00 95.12 781 LEU A N 1
ATOM 5812 C CA . LEU A 1 781 ? -17.398 1.951 -14.940 1.00 95.12 781 LEU A CA 1
ATOM 5813 C C . LEU A 1 781 ? -17.170 1.738 -16.443 1.00 95.12 781 LEU A C 1
ATOM 5815 O O . LEU A 1 781 ? -16.105 1.264 -16.834 1.00 95.12 781 LEU A O 1
ATOM 5819 N N . ALA A 1 782 ? -18.113 2.148 -17.297 1.00 96.19 782 ALA A N 1
ATOM 5820 C CA . ALA A 1 782 ? -17.952 2.040 -18.745 1.00 96.19 782 ALA A CA 1
ATOM 5821 C C . ALA A 1 782 ? -16.787 2.905 -19.270 1.00 96.19 782 ALA A C 1
ATOM 5823 O O . ALA A 1 782 ? -16.048 2.468 -20.151 1.00 96.19 782 ALA A O 1
ATOM 5824 N N . ALA A 1 783 ? -16.558 4.092 -18.698 1.00 96.00 783 ALA A N 1
ATOM 5825 C CA . ALA A 1 783 ? -15.400 4.926 -19.023 1.00 96.00 783 ALA A CA 1
ATOM 5826 C C . ALA A 1 783 ? -14.069 4.326 -18.525 1.00 96.00 783 ALA A C 1
ATOM 5828 O O . ALA A 1 783 ? -13.087 4.333 -19.269 1.00 96.00 783 ALA A O 1
ATOM 5829 N N . ARG A 1 784 ? -14.034 3.741 -17.315 1.00 95.00 784 ARG A N 1
ATOM 5830 C CA . ARG A 1 784 ? -12.875 2.967 -16.818 1.00 95.00 784 ARG A CA 1
ATOM 5831 C C . ARG A 1 784 ? -12.529 1.820 -17.764 1.00 95.00 784 ARG A C 1
ATOM 5833 O O . ARG A 1 784 ? -11.372 1.655 -18.148 1.00 95.00 784 ARG A O 1
ATOM 5840 N N . ASP A 1 785 ? -13.522 1.013 -18.119 1.00 92.19 785 ASP A N 1
ATOM 5841 C CA . ASP A 1 785 ? -13.285 -0.185 -18.917 1.00 92.19 785 ASP A CA 1
ATOM 5842 C C . ASP A 1 785 ? -13.009 0.151 -20.389 1.00 92.19 785 ASP A C 1
ATOM 5844 O O . ASP A 1 785 ? -12.263 -0.580 -21.033 1.00 92.19 785 ASP A O 1
ATOM 5848 N N . ALA A 1 786 ? -13.461 1.307 -20.891 1.00 94.81 786 ALA A N 1
ATOM 5849 C CA . ALA A 1 786 ? -12.996 1.857 -22.164 1.00 94.81 786 ALA A CA 1
ATOM 5850 C C . ALA A 1 786 ? -11.481 2.136 -22.177 1.00 94.81 786 ALA A C 1
ATOM 5852 O O . ALA A 1 786 ? -10.799 1.694 -23.100 1.00 94.81 786 ALA A O 1
ATOM 5853 N N . ILE A 1 787 ? -10.936 2.789 -21.141 1.00 94.19 787 ILE A N 1
ATOM 5854 C CA . ILE A 1 787 ? -9.483 3.023 -21.005 1.00 94.19 787 ILE A CA 1
ATOM 5855 C C . ILE A 1 787 ? -8.729 1.685 -20.987 1.00 94.19 787 ILE A C 1
ATOM 5857 O O . ILE A 1 787 ? -7.807 1.473 -21.776 1.00 94.19 787 ILE A O 1
ATOM 5861 N N . ARG A 1 788 ? -9.170 0.751 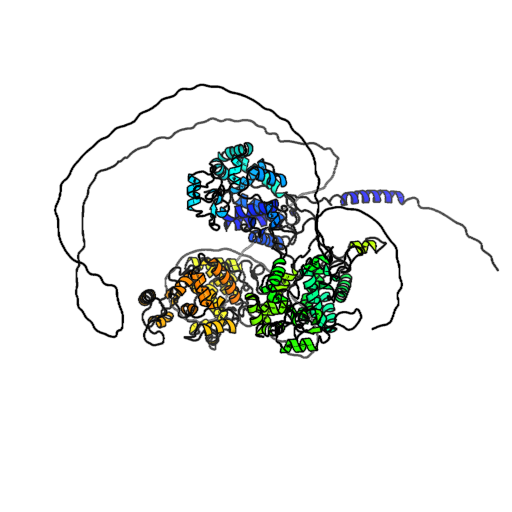-20.134 1.00 88.75 788 ARG A N 1
ATOM 5862 C CA . ARG A 1 788 ? -8.572 -0.585 -19.980 1.00 88.75 788 ARG A CA 1
ATOM 5863 C C . ARG A 1 788 ? -8.582 -1.395 -21.282 1.00 88.75 788 ARG A C 1
ATOM 5865 O O . ARG A 1 788 ? -7.592 -2.045 -21.610 1.00 88.75 788 ARG A O 1
ATOM 5872 N N . LEU A 1 789 ? -9.691 -1.381 -22.023 1.00 90.88 789 LEU A N 1
ATOM 5873 C CA . LEU A 1 789 ? -9.837 -2.118 -23.285 1.00 90.88 789 LEU A CA 1
ATOM 5874 C C . LEU A 1 789 ? -9.043 -1.468 -24.433 1.00 90.88 789 LEU A C 1
ATOM 5876 O O . LEU A 1 789 ? -8.572 -2.181 -25.318 1.00 90.88 789 LEU A O 1
ATOM 5880 N N . SER A 1 790 ? -8.772 -0.162 -24.358 1.00 91.38 790 SER A N 1
ATOM 5881 C CA . SER A 1 790 ? -7.773 0.537 -25.183 1.00 91.38 790 SER A CA 1
ATOM 5882 C C . SER A 1 790 ? -6.315 0.324 -24.728 1.00 91.38 790 SER A C 1
ATOM 5884 O O . SER A 1 790 ? -5.427 1.017 -25.210 1.00 91.38 790 SER A O 1
ATOM 5886 N N . LYS A 1 791 ? -6.027 -0.671 -23.874 1.00 89.62 791 LYS A N 1
ATOM 5887 C CA . LYS A 1 791 ? -4.700 -0.991 -23.288 1.00 89.62 791 LYS A CA 1
ATOM 5888 C C . LYS A 1 791 ? -4.169 -0.009 -22.231 1.00 89.62 791 LYS A C 1
ATOM 5890 O O . LYS A 1 791 ? -3.032 -0.174 -21.797 1.00 89.62 791 LYS A O 1
ATOM 5895 N N . GLY A 1 792 ? -4.968 0.965 -21.804 1.00 77.94 792 GLY A N 1
ATOM 5896 C CA . GLY A 1 792 ? -4.604 1.889 -20.732 1.00 77.94 792 GLY A CA 1
ATOM 5897 C C . GLY A 1 792 ? -4.603 1.235 -19.341 1.00 77.94 792 GLY A C 1
ATOM 5898 O O . GLY A 1 792 ? -4.884 0.037 -19.203 1.00 77.94 792 GLY A O 1
ATOM 5899 N N . PRO A 1 793 ? -4.311 2.011 -18.282 1.00 73.50 793 PRO A N 1
ATOM 5900 C CA . PRO A 1 793 ? -4.184 1.494 -16.924 1.00 73.50 793 PRO A CA 1
ATOM 5901 C C . PRO A 1 793 ? -5.473 0.848 -16.402 1.00 73.50 793 PRO A C 1
ATOM 5903 O O . PRO A 1 793 ? -6.587 1.281 -16.703 1.00 73.50 793 PRO A O 1
ATOM 5906 N N . PHE A 1 794 ? -5.327 -0.144 -15.518 1.00 68.25 794 PHE A N 1
ATOM 5907 C CA . PHE A 1 794 ? -6.423 -0.522 -14.629 1.00 68.25 794 PHE A CA 1
ATOM 5908 C C . PHE A 1 794 ? -6.571 0.546 -13.542 1.00 68.25 794 PHE A C 1
ATOM 5910 O O . PHE A 1 794 ? -5.652 0.761 -12.752 1.00 68.25 794 PHE A O 1
ATOM 5917 N N . ILE A 1 795 ? -7.735 1.190 -13.484 1.00 73.12 795 ILE A N 1
ATOM 5918 C CA . ILE A 1 795 ? -8.004 2.268 -12.531 1.00 73.12 795 ILE A CA 1
ATOM 5919 C C . ILE A 1 795 ? -8.914 1.740 -11.407 1.00 73.12 795 ILE A C 1
ATOM 5921 O O . ILE A 1 795 ? -10.029 1.296 -11.704 1.00 73.12 795 ILE A O 1
ATOM 5925 N N . PRO A 1 796 ? -8.496 1.793 -10.123 1.00 54.62 796 PRO A N 1
ATOM 5926 C CA . PRO A 1 796 ? -9.296 1.350 -8.979 1.00 54.62 796 PRO A CA 1
ATOM 5927 C C . PRO A 1 796 ? -10.389 2.381 -8.653 1.00 54.62 796 PRO A C 1
ATOM 5929 O O . PRO A 1 796 ? -10.318 3.134 -7.683 1.00 54.62 796 PRO A O 1
ATOM 5932 N N . LEU A 1 797 ? -11.393 2.444 -9.525 1.00 77.94 797 LEU A N 1
ATOM 5933 C CA . LEU A 1 797 ? -12.479 3.414 -9.484 1.00 77.94 797 LEU A CA 1
ATOM 5934 C C . LEU A 1 797 ? -13.421 3.153 -8.288 1.00 77.94 797 LEU A C 1
ATOM 5936 O O . LEU A 1 797 ? -13.987 2.062 -8.197 1.00 77.94 797 LEU A O 1
ATOM 5940 N N . PRO A 1 798 ? -13.651 4.130 -7.390 1.00 75.38 798 PRO A N 1
ATOM 5941 C CA . PRO A 1 798 ? -14.693 4.020 -6.373 1.00 75.38 798 PRO A CA 1
ATOM 5942 C C . PRO A 1 798 ? -16.084 4.016 -7.015 1.00 75.38 798 PRO A C 1
ATOM 5944 O O . PRO A 1 798 ? -16.331 4.802 -7.930 1.00 75.38 798 PRO A O 1
ATOM 5947 N N . THR A 1 799 ? -16.987 3.181 -6.507 1.00 80.75 799 THR A N 1
ATOM 5948 C CA . THR A 1 799 ? -18.407 3.074 -6.888 1.00 80.75 799 THR A CA 1
ATOM 5949 C C . THR A 1 799 ? -19.307 3.299 -5.663 1.00 80.75 799 THR A C 1
ATOM 5951 O O . THR A 1 799 ? -18.811 3.552 -4.562 1.00 80.75 799 THR A O 1
ATOM 5954 N N . GLY A 1 800 ? -20.629 3.256 -5.840 1.00 80.69 800 GLY A N 1
ATOM 5955 C CA . GLY A 1 800 ? -21.648 3.593 -4.838 1.00 80.69 800 GLY A CA 1
ATOM 5956 C C . GLY A 1 800 ? -22.373 4.922 -5.102 1.00 80.69 800 GLY A C 1
ATOM 5957 O O . GLY A 1 800 ? -22.970 5.480 -4.179 1.00 80.69 800 GLY A O 1
ATOM 5958 N N . ARG A 1 801 ? -22.300 5.454 -6.330 1.00 91.44 801 ARG A N 1
ATOM 5959 C CA . ARG A 1 801 ? -22.913 6.730 -6.724 1.00 91.44 801 ARG A CA 1
ATOM 5960 C C . ARG A 1 801 ? -24.432 6.628 -6.799 1.00 91.44 801 ARG A C 1
ATOM 5962 O O . ARG A 1 801 ? -24.996 5.571 -7.099 1.00 91.44 801 ARG A O 1
ATOM 5969 N N . ARG A 1 802 ? -25.093 7.763 -6.594 1.00 92.25 802 ARG A N 1
ATOM 5970 C CA . ARG A 1 802 ? -26.513 7.983 -6.878 1.00 92.25 802 ARG A CA 1
ATOM 5971 C C . ARG A 1 802 ? -26.703 8.834 -8.127 1.00 92.25 802 ARG A C 1
ATOM 5973 O O . ARG A 1 802 ? -25.802 9.551 -8.547 1.00 92.25 802 ARG A O 1
ATOM 5980 N N . ASP A 1 803 ? -27.891 8.723 -8.700 1.00 93.88 803 ASP A N 1
ATOM 5981 C CA . ASP A 1 803 ? -28.305 9.441 -9.892 1.00 93.88 803 ASP A CA 1
ATOM 5982 C C . ASP A 1 803 ? -28.870 10.825 -9.564 1.00 93.88 803 ASP A C 1
ATOM 5984 O O . ASP A 1 803 ? -29.784 10.962 -8.745 1.00 93.88 803 ASP A O 1
ATOM 5988 N N . GLY A 1 804 ? -28.352 11.831 -10.265 1.00 91.19 804 GLY A N 1
ATOM 5989 C CA . GLY A 1 804 ? -28.862 13.195 -10.274 1.00 91.19 804 GLY A CA 1
ATOM 5990 C C . GLY A 1 804 ? -30.214 13.319 -10.974 1.00 91.19 804 GLY A C 1
ATOM 5991 O O . GLY A 1 804 ? -30.500 12.618 -11.950 1.00 91.19 804 GLY A O 1
ATOM 5992 N N . ASN A 1 805 ? -31.052 14.239 -10.490 1.00 90.31 805 ASN A N 1
ATOM 5993 C CA . ASN A 1 805 ? -32.388 14.506 -11.040 1.00 90.31 805 ASN A CA 1
ATOM 5994 C C . ASN A 1 805 ? -32.500 15.848 -11.790 1.00 90.31 805 ASN A C 1
ATOM 5996 O O . ASN A 1 805 ? -33.570 16.181 -12.305 1.00 90.31 805 ASN A O 1
ATOM 6000 N N . ARG A 1 806 ? -31.403 16.609 -11.884 1.00 89.06 806 ARG A N 1
ATOM 6001 C CA . ARG A 1 806 ? -31.341 17.932 -12.509 1.00 89.06 806 ARG A CA 1
ATOM 6002 C C . ARG A 1 806 ? -30.254 17.940 -13.582 1.00 89.06 806 ARG A C 1
ATOM 6004 O O . ARG A 1 806 ? -29.114 17.616 -13.302 1.00 89.06 806 ARG A O 1
ATOM 6011 N N . SER A 1 807 ? -30.594 18.381 -14.791 1.00 91.44 807 SER A N 1
ATOM 6012 C CA . SER A 1 807 ? -29.632 18.609 -15.875 1.00 91.44 807 SER A CA 1
ATOM 6013 C C . SER A 1 807 ? -30.038 19.852 -16.654 1.00 91.44 807 SER A C 1
ATOM 6015 O O . SER A 1 807 ? -31.188 19.937 -17.085 1.00 91.44 807 SER A O 1
ATOM 6017 N N . VAL A 1 808 ? -29.148 20.840 -16.796 1.00 90.75 808 VAL A N 1
ATOM 6018 C CA . VAL A 1 808 ? -29.482 22.153 -17.378 1.00 90.75 808 VAL A CA 1
ATOM 6019 C C . VAL A 1 808 ? -28.369 22.652 -18.303 1.00 90.75 808 VAL A C 1
ATOM 6021 O O . VAL A 1 808 ? -27.223 22.830 -17.900 1.00 90.75 808 VAL A O 1
ATOM 6024 N N . ALA A 1 809 ? -28.720 22.966 -19.551 1.00 90.00 809 ALA A N 1
ATOM 6025 C CA . ALA A 1 809 ? -27.787 23.391 -20.598 1.00 90.00 809 ALA A CA 1
ATOM 6026 C C . ALA A 1 809 ? -26.986 24.672 -20.284 1.00 90.00 809 ALA A C 1
ATOM 6028 O O . ALA A 1 809 ? -25.938 24.900 -20.888 1.00 90.00 809 ALA A O 1
ATOM 6029 N N . ALA A 1 810 ? -27.466 25.507 -19.357 1.00 86.44 810 ALA A N 1
ATOM 6030 C CA . ALA A 1 810 ? -26.765 26.706 -18.901 1.00 86.44 810 ALA A CA 1
ATOM 6031 C C . ALA A 1 810 ? -25.488 26.377 -18.104 1.00 86.44 810 ALA A C 1
ATOM 6033 O O . ALA A 1 810 ? -24.487 27.083 -18.232 1.00 86.44 810 ALA A O 1
ATOM 6034 N N . ASP A 1 811 ? -25.488 25.283 -17.338 1.00 87.38 811 ASP A N 1
ATOM 6035 C CA . ASP A 1 811 ? -24.373 24.925 -16.455 1.00 87.38 811 ASP A CA 1
ATOM 6036 C C . ASP A 1 811 ? -23.131 24.513 -17.262 1.00 87.38 811 ASP A C 1
ATOM 6038 O O . ASP A 1 811 ? -22.003 24.819 -16.878 1.00 87.38 811 ASP A O 1
ATOM 6042 N N . VAL A 1 812 ? -23.338 23.935 -18.452 1.00 84.94 812 VAL A N 1
ATOM 6043 C CA . VAL A 1 812 ? -22.281 23.602 -19.425 1.00 84.94 812 VAL A CA 1
ATOM 6044 C C . VAL A 1 812 ? -21.454 24.840 -19.794 1.00 84.94 812 VAL A C 1
ATOM 6046 O O . VAL A 1 812 ? -20.228 24.762 -19.882 1.00 84.94 812 VAL A O 1
ATOM 6049 N N . ALA A 1 813 ? -22.099 26.000 -19.963 1.00 76.25 813 ALA A N 1
ATOM 6050 C CA . ALA A 1 813 ? -21.420 27.260 -20.270 1.00 76.25 813 ALA A CA 1
ATOM 6051 C C . ALA A 1 813 ? -20.672 27.849 -19.058 1.00 76.25 813 ALA A C 1
ATOM 6053 O O . ALA A 1 813 ? -19.711 28.589 -19.240 1.00 76.25 813 ALA A O 1
ATOM 6054 N N . LEU A 1 814 ? -21.073 27.491 -17.832 1.00 75.69 814 LEU A N 1
ATOM 6055 C CA . LEU A 1 814 ? -20.381 27.851 -16.587 1.00 75.69 814 LEU A CA 1
ATOM 6056 C C . LEU A 1 814 ? -19.250 26.869 -16.224 1.00 75.69 814 LEU A C 1
ATOM 6058 O O . LEU A 1 814 ? -18.495 27.130 -15.287 1.00 75.69 814 LEU A O 1
ATOM 6062 N N . SER A 1 815 ? -19.167 25.717 -16.894 1.00 78.81 815 SER A N 1
ATOM 6063 C CA . SER A 1 815 ? -18.157 24.663 -16.687 1.00 78.81 815 SER A CA 1
ATOM 6064 C C . SER A 1 815 ? -17.119 24.550 -17.802 1.00 78.81 815 SER A C 1
ATOM 6066 O O . SER A 1 815 ? -16.137 23.832 -17.639 1.00 78.81 815 SER A O 1
ATOM 6068 N N . SER A 1 816 ? -17.317 25.240 -18.924 1.00 74.12 816 SER A N 1
ATOM 6069 C CA . SER A 1 816 ? -16.406 25.196 -20.071 1.00 74.12 816 SER A CA 1
ATOM 6070 C C . SER A 1 816 ? -15.484 26.419 -20.097 1.00 74.12 816 SER A C 1
ATOM 6072 O O . SER A 1 816 ? -15.947 27.521 -19.792 1.00 74.12 816 SER A O 1
ATOM 6074 N N . PRO A 1 817 ? -14.216 26.288 -20.529 1.00 69.06 817 PRO A N 1
ATOM 6075 C CA . PRO A 1 817 ? -13.399 27.442 -20.889 1.00 69.06 817 PRO A CA 1
ATOM 6076 C C . PRO A 1 817 ? -14.087 28.296 -21.963 1.00 69.06 817 PRO A C 1
ATOM 6078 O O . PRO A 1 817 ? -14.720 27.767 -22.882 1.00 69.06 817 PRO A O 1
ATOM 6081 N N . ALA A 1 818 ? -13.942 29.619 -21.875 1.00 62.94 818 ALA A N 1
ATOM 6082 C CA . ALA A 1 818 ? -14.453 30.523 -22.901 1.00 62.94 818 ALA A CA 1
ATOM 6083 C C . ALA A 1 818 ? -13.772 30.261 -24.267 1.00 62.94 818 ALA A C 1
ATOM 6085 O O . ALA A 1 818 ? -12.601 29.872 -24.301 1.00 62.94 818 ALA A O 1
ATOM 6086 N N . PRO A 1 819 ? -14.444 30.498 -25.411 1.00 56.53 819 PRO A N 1
ATOM 6087 C CA . PRO A 1 819 ? -13.807 30.389 -26.722 1.00 56.53 819 PRO A CA 1
ATOM 6088 C C . PRO A 1 819 ? -12.602 31.338 -26.837 1.00 56.53 819 PRO A C 1
ATOM 6090 O O . PRO A 1 819 ? -12.767 32.555 -26.837 1.00 56.53 819 PRO A O 1
ATOM 6093 N N . GLY A 1 820 ? -11.393 30.777 -26.929 1.00 57.66 820 GLY A N 1
ATOM 6094 C CA . GLY A 1 820 ? -10.137 31.542 -26.924 1.00 57.66 820 GLY A CA 1
ATOM 6095 C C . GLY A 1 820 ? -9.522 31.797 -25.539 1.00 57.66 820 GLY A C 1
ATOM 6096 O O . GLY A 1 820 ? -8.574 32.571 -25.452 1.00 57.66 820 GLY A O 1
ATOM 6097 N N . ALA A 1 821 ? -10.026 31.157 -24.477 1.00 69.31 821 ALA A N 1
ATOM 6098 C CA . ALA A 1 821 ? -9.407 31.160 -23.150 1.00 69.31 821 ALA A CA 1
ATOM 6099 C C . ALA A 1 821 ? -7.936 30.708 -23.207 1.00 69.31 821 ALA A C 1
ATOM 6101 O O . ALA A 1 821 ? -7.591 29.762 -23.921 1.00 69.31 821 ALA A O 1
ATOM 6102 N N . ASN A 1 822 ? -7.072 31.378 -22.446 1.00 77.81 822 ASN A N 1
ATOM 6103 C CA . ASN A 1 822 ? -5.646 31.063 -22.394 1.00 77.81 822 ASN A CA 1
ATOM 6104 C C . ASN A 1 822 ? -5.356 29.968 -21.347 1.00 77.81 822 ASN A C 1
ATOM 6106 O O . ASN A 1 822 ? -6.201 29.668 -20.502 1.00 77.81 822 ASN A O 1
ATOM 6110 N N . ILE A 1 823 ? -4.158 29.370 -21.369 1.00 87.12 823 ILE A N 1
ATOM 6111 C CA . ILE A 1 823 ? -3.815 28.252 -20.467 1.00 87.12 823 ILE A CA 1
ATOM 6112 C C . ILE A 1 823 ? -3.982 28.606 -18.978 1.00 87.12 823 ILE A C 1
ATOM 6114 O O . ILE A 1 823 ? -4.423 27.765 -18.198 1.00 87.12 823 ILE A O 1
ATOM 6118 N N . THR A 1 824 ? -3.728 29.861 -18.593 1.00 85.19 824 THR A N 1
ATOM 6119 C CA . THR A 1 824 ? -3.922 30.353 -17.219 1.00 85.19 824 THR A CA 1
ATOM 6120 C C . THR A 1 824 ? -5.390 30.296 -16.804 1.00 85.19 824 THR A C 1
ATOM 6122 O O . THR A 1 824 ? -5.685 29.921 -15.673 1.00 85.19 824 THR A O 1
ATOM 6125 N N . ASP A 1 825 ? -6.315 30.611 -17.717 1.00 84.06 825 ASP A N 1
ATOM 6126 C CA . ASP A 1 825 ? -7.759 30.578 -17.458 1.00 84.06 825 ASP A CA 1
ATOM 6127 C C . ASP A 1 825 ? -8.244 29.131 -17.273 1.00 84.06 825 ASP A C 1
ATOM 6129 O O . ASP A 1 825 ? -9.078 28.850 -16.413 1.00 84.06 825 ASP A O 1
ATOM 6133 N N . ILE A 1 826 ? -7.689 28.196 -18.055 1.00 85.75 826 ILE A N 1
ATOM 6134 C CA . ILE A 1 826 ? -8.012 26.762 -17.989 1.00 85.75 826 ILE A CA 1
ATOM 6135 C C . ILE A 1 826 ? -7.461 26.150 -16.690 1.00 85.75 826 ILE A C 1
ATOM 6137 O O . ILE A 1 826 ? -8.188 25.446 -15.987 1.00 85.75 826 ILE A O 1
ATOM 6141 N N . ILE A 1 827 ? -6.216 26.470 -16.318 1.00 88.25 827 ILE A N 1
ATOM 6142 C CA . ILE A 1 827 ? -5.622 26.077 -15.029 1.00 88.25 827 ILE A CA 1
ATOM 6143 C C . ILE A 1 827 ? -6.422 26.674 -13.862 1.00 88.25 827 ILE A C 1
ATOM 6145 O O . ILE A 1 827 ? -6.703 25.974 -12.889 1.00 88.25 827 ILE A O 1
ATOM 6149 N N . ALA A 1 828 ? -6.837 27.941 -13.958 1.00 84.75 828 ALA A N 1
ATOM 6150 C CA . ALA A 1 828 ? -7.668 28.582 -12.944 1.00 84.75 828 ALA A CA 1
ATOM 6151 C C . ALA A 1 828 ? -9.040 27.903 -12.813 1.00 84.75 828 ALA A C 1
ATOM 6153 O O . ALA A 1 828 ? -9.496 27.694 -11.690 1.00 84.75 828 ALA A O 1
ATOM 6154 N N . LEU A 1 829 ? -9.677 27.504 -13.918 1.00 83.94 829 LEU A N 1
ATOM 6155 C CA . LEU A 1 829 ? -10.934 26.749 -13.902 1.00 83.94 829 LEU A CA 1
ATOM 6156 C C . LEU A 1 829 ? -10.763 25.385 -13.211 1.00 83.94 829 LEU A C 1
ATOM 6158 O O . LEU A 1 829 ? -11.542 25.059 -12.315 1.00 83.94 829 LEU A O 1
ATOM 6162 N N . PHE A 1 830 ? -9.713 24.630 -13.555 1.00 87.38 830 PHE A N 1
ATOM 6163 C CA . PHE A 1 830 ? -9.400 23.341 -12.920 1.00 87.38 830 PHE A CA 1
ATOM 6164 C C . PHE A 1 830 ? -9.163 23.484 -11.410 1.00 87.38 830 PHE A C 1
ATOM 6166 O O . PHE A 1 830 ? -9.781 22.768 -10.618 1.00 87.38 830 PHE A O 1
ATOM 6173 N N . ALA A 1 831 ? -8.354 24.463 -11.001 1.00 81.56 831 ALA A N 1
ATOM 6174 C CA . ALA A 1 831 ? -8.034 24.687 -9.595 1.00 81.56 831 ALA A CA 1
ATOM 6175 C C . ALA A 1 831 ? -9.227 25.217 -8.782 1.00 81.56 831 ALA A C 1
ATOM 6177 O O . ALA A 1 831 ? -9.454 24.763 -7.663 1.00 81.56 831 ALA A O 1
ATOM 6178 N N . THR A 1 832 ? -9.994 26.175 -9.316 1.00 78.00 832 THR A N 1
ATOM 6179 C CA . THR A 1 832 ? -11.042 26.874 -8.546 1.00 78.00 832 THR A CA 1
ATOM 6180 C C . THR A 1 832 ? -12.411 26.205 -8.595 1.00 78.00 832 THR A C 1
ATOM 6182 O O . THR A 1 832 ? -13.133 26.283 -7.604 1.00 78.00 832 THR A O 1
ATOM 6185 N N . LYS A 1 833 ? -12.777 25.547 -9.705 1.00 78.25 833 LYS A N 1
ATOM 6186 C CA . LYS A 1 833 ? -14.077 24.871 -9.839 1.00 78.25 833 LYS A CA 1
ATOM 6187 C C . LYS A 1 833 ? -14.015 23.383 -9.504 1.00 78.25 833 LYS A C 1
ATOM 6189 O O . LYS A 1 833 ? -14.979 22.851 -8.963 1.00 78.25 833 LYS A O 1
ATOM 6194 N N . PHE A 1 834 ? -12.894 22.724 -9.801 1.00 83.69 834 PHE A N 1
ATOM 6195 C CA . PHE A 1 834 ? -12.764 21.267 -9.680 1.00 83.69 834 PHE A CA 1
ATOM 6196 C C . PHE A 1 834 ? -11.728 20.816 -8.635 1.00 83.69 834 PHE A C 1
ATOM 6198 O O . PHE A 1 834 ? -11.607 19.622 -8.391 1.00 83.69 834 PHE A O 1
ATOM 6205 N N . ASN A 1 835 ? -10.996 21.735 -7.986 1.00 80.25 835 ASN A N 1
ATOM 6206 C CA . ASN A 1 835 ? -9.913 21.409 -7.040 1.00 80.25 835 ASN A CA 1
ATOM 6207 C C . ASN A 1 835 ? -8.853 20.452 -7.646 1.00 80.25 835 ASN A C 1
ATOM 6209 O O . ASN A 1 835 ? -8.242 19.654 -6.936 1.00 80.25 835 ASN A O 1
ATOM 6213 N N . LEU A 1 836 ? -8.648 20.535 -8.967 1.00 84.56 836 LEU A N 1
ATOM 6214 C CA . LEU A 1 836 ? -7.653 19.779 -9.730 1.00 84.56 836 LEU A CA 1
ATOM 6215 C C . LEU A 1 836 ? -6.453 20.674 -10.070 1.00 84.56 836 LEU A C 1
ATOM 6217 O O . LEU A 1 836 ? -6.597 21.874 -10.305 1.00 84.56 836 LEU A O 1
ATOM 6221 N N . THR A 1 837 ? -5.251 20.107 -10.102 1.00 86.25 837 THR A N 1
ATOM 6222 C CA . THR A 1 837 ? -4.014 20.869 -10.323 1.00 86.25 837 THR A CA 1
ATOM 6223 C C . THR A 1 837 ? -3.704 21.085 -11.810 1.00 86.25 837 THR A C 1
ATOM 6225 O O . THR A 1 837 ? -4.261 20.436 -12.694 1.00 86.25 837 THR A O 1
ATOM 6228 N N . ALA A 1 838 ? -2.723 21.947 -12.105 1.00 84.38 838 ALA A N 1
ATOM 6229 C CA . ALA A 1 838 ? -2.144 22.054 -13.448 1.00 84.38 838 ALA A CA 1
ATOM 6230 C C . ALA A 1 838 ? -1.508 20.731 -13.934 1.00 84.38 838 ALA A C 1
ATOM 6232 O O . ALA A 1 838 ? -1.464 20.480 -15.137 1.00 84.38 838 ALA A O 1
ATOM 6233 N N . LYS A 1 839 ? -1.063 19.854 -13.015 1.00 86.38 839 LYS A N 1
ATOM 6234 C CA . LYS A 1 839 ? -0.636 18.495 -13.371 1.00 86.38 839 LYS A CA 1
ATOM 6235 C C . LYS A 1 839 ? -1.838 17.669 -13.822 1.00 86.38 839 LYS A C 1
ATOM 6237 O O . LYS A 1 839 ? -1.778 17.093 -14.899 1.00 86.38 839 LYS A O 1
ATOM 6242 N N . ASP A 1 840 ? -2.930 17.664 -13.057 1.00 89.12 840 ASP A N 1
ATOM 6243 C CA . ASP A 1 840 ? -4.157 16.938 -13.417 1.00 89.12 840 ASP A CA 1
ATOM 6244 C C . ASP A 1 840 ? -4.728 17.410 -14.761 1.00 89.12 840 ASP A C 1
ATOM 6246 O O . ASP A 1 840 ? -5.194 16.585 -15.537 1.00 89.12 840 ASP A O 1
ATOM 6250 N N . LEU A 1 841 ? -4.625 18.704 -15.091 1.00 92.81 841 LEU A N 1
ATOM 6251 C CA . LEU A 1 841 ? -4.963 19.219 -16.423 1.00 92.81 841 LEU A CA 1
ATOM 6252 C C . LEU A 1 841 ? -4.112 18.567 -17.529 1.00 92.81 841 LEU A C 1
ATOM 6254 O O . LEU A 1 841 ? -4.669 18.060 -18.502 1.00 92.81 841 LEU A O 1
ATOM 6258 N N . ALA A 1 842 ? -2.780 18.557 -17.398 1.00 93.25 842 ALA A N 1
ATOM 6259 C CA . ALA A 1 842 ? -1.892 17.949 -18.397 1.00 93.25 842 ALA A CA 1
ATOM 6260 C C . ALA A 1 842 ? -2.054 16.420 -18.486 1.00 93.25 842 ALA A C 1
ATOM 6262 O O . ALA A 1 842 ? -2.015 15.858 -19.581 1.00 93.25 842 ALA A O 1
ATOM 6263 N N . VAL A 1 843 ? -2.265 15.758 -17.347 1.00 93.00 843 VAL A N 1
ATOM 6264 C CA . VAL A 1 843 ? -2.502 14.314 -17.236 1.00 93.00 843 VAL A CA 1
ATOM 6265 C C . VAL A 1 843 ? -3.835 13.935 -17.879 1.00 93.00 843 VAL A C 1
ATOM 6267 O O . VAL A 1 843 ? -3.860 13.107 -18.782 1.00 93.00 843 VAL A O 1
ATOM 6270 N N . LEU A 1 844 ? -4.945 14.571 -17.488 1.00 93.88 844 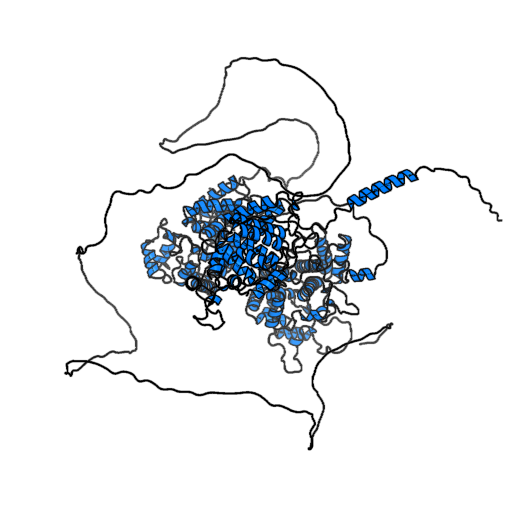LEU A N 1
ATOM 6271 C CA . LEU A 1 844 ? -6.273 14.262 -18.030 1.00 93.88 844 LEU A CA 1
ATOM 6272 C C . LEU A 1 844 ? -6.399 14.640 -19.511 1.00 93.88 844 LEU A C 1
ATOM 6274 O O . LEU A 1 844 ? -7.084 13.936 -20.247 1.00 93.88 844 LEU A O 1
ATOM 6278 N N . SER A 1 845 ? -5.678 15.665 -19.980 1.00 93.75 845 SER A N 1
ATOM 6279 C CA . SER A 1 845 ? -5.552 15.952 -21.421 1.00 93.75 845 SER A CA 1
ATOM 6280 C C . SER A 1 845 ? -4.875 14.813 -22.196 1.00 93.75 845 SER A C 1
ATOM 6282 O O . SER A 1 845 ? -5.119 14.663 -23.389 1.00 93.75 845 SER A O 1
ATOM 6284 N N . GLY A 1 846 ? -4.088 13.964 -21.524 1.00 92.25 846 GLY A N 1
ATOM 6285 C CA . GLY A 1 846 ? -3.540 12.729 -22.089 1.00 92.25 846 GLY A CA 1
ATOM 6286 C C . GLY A 1 846 ? -4.603 11.761 -22.609 1.00 92.25 846 GLY A C 1
ATOM 6287 O O . GLY A 1 846 ? -4.304 10.963 -23.487 1.00 92.25 846 GLY A O 1
ATOM 6288 N N . ALA A 1 847 ? -5.865 11.889 -22.174 1.00 93.31 847 ALA A N 1
ATOM 6289 C CA . ALA A 1 847 ? -7.007 11.159 -22.733 1.00 93.31 847 ALA A CA 1
ATOM 6290 C C . ALA A 1 847 ? -7.180 11.333 -24.255 1.00 93.31 847 ALA A C 1
ATOM 6292 O O . ALA A 1 847 ? -7.798 10.482 -24.894 1.00 93.31 847 ALA A O 1
ATOM 6293 N N . HIS A 1 848 ? -6.631 12.402 -24.845 1.00 93.62 848 HIS A N 1
ATOM 6294 C CA . HIS A 1 848 ? -6.639 12.641 -26.291 1.00 93.62 848 HIS A CA 1
ATOM 6295 C C . HIS A 1 848 ? -5.800 11.627 -27.099 1.00 93.62 848 HIS A C 1
ATOM 6297 O O . HIS A 1 848 ? -5.918 11.604 -28.318 1.00 93.62 848 HIS A O 1
ATOM 6303 N N . THR A 1 849 ? -5.050 10.731 -26.446 1.00 92.44 849 THR A N 1
ATOM 6304 C CA . THR A 1 849 ? -4.507 9.498 -27.055 1.00 92.44 849 THR A CA 1
ATOM 6305 C C . THR A 1 849 ? -5.583 8.652 -27.771 1.00 92.44 849 THR A C 1
ATOM 6307 O O . THR A 1 849 ? -5.309 8.049 -28.804 1.00 92.44 849 THR A O 1
ATOM 6310 N N . ILE A 1 850 ? -6.846 8.671 -27.304 1.00 91.88 850 ILE A N 1
ATOM 6311 C CA . ILE A 1 850 ? -7.958 7.948 -27.949 1.00 91.88 850 ILE A CA 1
ATOM 6312 C C . ILE A 1 850 ? -9.128 8.844 -28.368 1.00 91.88 850 ILE A C 1
ATOM 6314 O O . ILE A 1 850 ? -9.669 9.640 -27.598 1.00 91.88 850 ILE A O 1
ATOM 6318 N N . GLY A 1 851 ? -9.625 8.609 -29.585 1.00 89.44 851 GLY A N 1
ATOM 6319 C CA . GLY A 1 851 ? -10.852 9.216 -30.104 1.00 89.44 851 GLY A CA 1
ATOM 6320 C C . GLY A 1 851 ? -10.640 10.270 -31.193 1.00 89.44 851 GLY A C 1
ATOM 6321 O O . GLY A 1 851 ? -9.551 10.458 -31.724 1.00 89.44 851 GLY A O 1
ATOM 6322 N N . LYS A 1 852 ? -11.739 10.937 -31.569 1.00 90.31 852 LYS A N 1
ATOM 6323 C CA . LYS A 1 852 ? -11.823 11.781 -32.772 1.00 90.31 852 LYS A CA 1
ATOM 6324 C C . LYS A 1 852 ? -12.503 13.126 -32.505 1.00 90.31 852 LYS A C 1
ATOM 6326 O O . LYS A 1 852 ? -13.517 13.184 -31.803 1.00 90.31 852 LYS A O 1
ATOM 6331 N N . ALA A 1 853 ? -12.005 14.185 -33.141 1.00 88.62 853 ALA A N 1
ATOM 6332 C CA . ALA A 1 853 ? -12.642 15.500 -33.220 1.00 88.62 853 ALA A CA 1
ATOM 6333 C C . ALA A 1 853 ? -13.424 15.668 -34.538 1.00 88.62 853 ALA A C 1
ATOM 6335 O O . ALA A 1 853 ? -13.182 14.961 -35.513 1.00 88.62 853 ALA A O 1
ATOM 6336 N N . ARG A 1 854 ? -14.365 16.621 -34.589 1.00 88.06 854 ARG A N 1
ATOM 6337 C CA . ARG A 1 854 ? -15.075 16.990 -35.829 1.00 88.06 854 ARG A CA 1
ATOM 6338 C C . ARG A 1 854 ? -14.301 18.038 -36.615 1.00 88.06 854 ARG A C 1
ATOM 6340 O O . ARG A 1 854 ? -13.743 18.964 -36.024 1.00 88.06 854 ARG A O 1
ATOM 6347 N N . CYS A 1 855 ? -14.380 17.981 -37.942 1.00 89.56 855 CYS A N 1
ATOM 6348 C CA . CYS A 1 855 ? -13.805 19.022 -38.793 1.00 89.56 855 CYS A CA 1
ATOM 6349 C C . CYS A 1 855 ? -14.385 20.421 -38.527 1.00 89.56 855 CYS A C 1
ATOM 6351 O O . CYS A 1 855 ? -13.653 21.400 -38.640 1.00 89.56 855 CYS A O 1
ATOM 6353 N N . SER A 1 856 ? -15.641 20.543 -38.091 1.00 85.81 856 SER A N 1
ATOM 6354 C CA . SER A 1 856 ? -16.220 21.807 -37.605 1.00 85.81 856 SER A CA 1
ATOM 6355 C C . SER A 1 856 ? -15.511 22.394 -36.372 1.00 85.81 856 SER A C 1
ATOM 6357 O O . SER A 1 856 ? -15.467 23.612 -36.216 1.00 85.81 856 SER A O 1
ATOM 6359 N N . THR A 1 857 ? -14.908 21.561 -35.516 1.00 84.00 857 THR A N 1
ATOM 6360 C CA . THR A 1 857 ? -14.110 21.996 -34.354 1.00 84.00 857 THR A CA 1
ATOM 6361 C C . THR A 1 857 ? -12.694 22.422 -34.755 1.00 84.00 857 THR A C 1
ATOM 6363 O O . THR A 1 857 ? -12.156 23.368 -34.187 1.00 84.00 857 THR A O 1
ATOM 6366 N N . VAL A 1 858 ? -12.093 21.750 -35.744 1.00 88.25 858 VAL A N 1
ATOM 6367 C CA . VAL A 1 858 ? -10.687 21.960 -36.146 1.00 88.25 858 VAL A CA 1
ATOM 6368 C C . VAL A 1 858 ? -10.545 23.002 -37.274 1.00 88.25 858 VAL A C 1
ATOM 6370 O O . VAL A 1 858 ? -9.554 23.729 -37.329 1.00 88.25 858 VAL A O 1
ATOM 6373 N N . SER A 1 859 ? -11.549 23.169 -38.145 1.00 89.81 859 SER A N 1
ATOM 6374 C CA . SER A 1 859 ? -11.509 24.110 -39.280 1.00 89.81 859 SER A CA 1
ATOM 6375 C C . SER A 1 859 ? -11.203 25.572 -38.914 1.00 89.81 859 SER A C 1
ATOM 6377 O O . SER A 1 859 ? -10.523 26.212 -39.721 1.00 89.81 859 SER A O 1
ATOM 6379 N N . PRO A 1 860 ? -11.649 26.145 -37.775 1.00 88.38 860 PRO A N 1
ATOM 6380 C CA . PRO A 1 860 ? -11.233 27.491 -37.383 1.00 88.38 860 PRO A CA 1
ATOM 6381 C C . PRO A 1 860 ? -9.712 27.593 -37.222 1.00 88.38 860 PRO A C 1
ATOM 6383 O O . PRO A 1 860 ? -9.109 28.546 -37.703 1.00 88.38 860 PRO A O 1
ATOM 6386 N N . ARG A 1 861 ? -9.076 26.565 -36.645 1.00 89.25 861 ARG A N 1
ATOM 6387 C CA . ARG A 1 861 ? -7.621 26.475 -36.459 1.00 89.25 861 ARG A CA 1
ATOM 6388 C C . ARG A 1 861 ? -6.864 26.308 -37.784 1.00 89.25 861 ARG A C 1
ATOM 6390 O O . ARG A 1 861 ? -5.776 26.850 -37.946 1.00 89.25 861 ARG A O 1
ATOM 6397 N N . LEU A 1 862 ? -7.454 25.606 -38.755 1.00 91.88 862 LEU A N 1
ATOM 6398 C CA . LEU A 1 862 ? -6.839 25.345 -40.066 1.00 91.88 862 LEU A CA 1
ATOM 6399 C C . LEU A 1 862 ? -6.984 26.491 -41.080 1.00 91.88 862 LEU A C 1
ATOM 6401 O O . LEU A 1 862 ? -6.174 26.563 -42.007 1.00 91.88 862 LEU A O 1
ATOM 6405 N N . TYR A 1 863 ? -8.002 27.350 -40.958 1.00 91.38 863 TYR A N 1
ATOM 6406 C CA . TYR A 1 863 ? -8.367 28.306 -42.019 1.00 91.38 863 TYR A CA 1
ATOM 6407 C C . TYR A 1 863 ? -8.758 29.716 -41.558 1.00 91.38 863 TYR A C 1
ATOM 6409 O O . TYR A 1 863 ? -8.866 30.599 -42.405 1.00 91.38 863 TYR A O 1
ATOM 6417 N N . ASN A 1 864 ? -9.023 29.952 -40.270 1.00 87.88 864 ASN A N 1
ATOM 6418 C CA . ASN A 1 864 ? -9.416 31.278 -39.787 1.00 87.88 864 ASN A CA 1
ATOM 6419 C C . ASN A 1 864 ? -8.944 31.551 -38.348 1.00 87.88 864 ASN A C 1
ATOM 6421 O O . ASN A 1 864 ? -9.694 32.059 -37.509 1.00 87.88 864 ASN A O 1
ATOM 6425 N N . PHE A 1 865 ? -7.701 31.183 -38.044 1.00 87.38 865 PHE A N 1
ATOM 6426 C CA . PHE A 1 865 ? -7.127 31.377 -36.721 1.00 87.38 865 PHE A CA 1
ATOM 6427 C C . PHE A 1 865 ? -7.034 32.874 -36.396 1.00 87.38 865 PHE A C 1
ATOM 6429 O O . PHE A 1 865 ? -6.670 33.690 -37.246 1.00 87.38 865 PHE A O 1
ATOM 6436 N N . GLY A 1 866 ? -7.453 33.251 -35.184 1.00 79.12 866 GLY A N 1
ATOM 6437 C CA . GLY A 1 866 ? -7.575 34.653 -34.767 1.00 79.12 866 GLY A CA 1
ATOM 6438 C C . GLY A 1 866 ? -8.559 35.506 -35.588 1.00 79.12 866 GLY A C 1
ATOM 6439 O O . GLY A 1 866 ? -8.571 36.720 -35.422 1.00 79.12 866 GLY A O 1
ATOM 6440 N N . GLY A 1 867 ? -9.361 34.913 -36.484 1.00 79.62 867 GLY A N 1
ATOM 6441 C CA . GLY A 1 867 ? -10.235 35.649 -37.408 1.00 79.62 867 GLY A CA 1
ATOM 6442 C C . GLY A 1 867 ? -9.527 36.261 -38.627 1.00 79.62 867 GLY A C 1
ATOM 6443 O O . GLY A 1 867 ? -10.151 37.019 -39.366 1.00 79.62 867 GLY A O 1
ATOM 6444 N N . GLY A 1 868 ? -8.240 35.957 -38.845 1.00 77.94 868 GLY A N 1
ATOM 6445 C CA . GLY A 1 868 ? -7.410 36.562 -39.896 1.00 77.94 868 GLY A CA 1
ATOM 6446 C C . GLY A 1 868 ? -7.345 35.807 -41.232 1.00 77.94 868 GLY A C 1
ATOM 6447 O O . GLY A 1 868 ? -6.501 36.137 -42.059 1.00 77.94 868 GLY A O 1
ATOM 6448 N N . GLY A 1 869 ? -8.157 34.765 -41.445 1.00 80.31 869 GLY A N 1
ATOM 6449 C CA . GLY A 1 869 ? -8.123 33.937 -42.665 1.00 80.31 869 GLY A CA 1
ATOM 6450 C C . GLY A 1 869 ? -6.879 33.044 -42.826 1.00 80.31 869 GLY A C 1
ATOM 6451 O O . GLY A 1 869 ? -6.641 32.504 -43.907 1.00 80.31 869 GLY A O 1
ATOM 6452 N N . ALA A 1 870 ? -6.073 32.894 -41.771 1.00 85.00 870 ALA A N 1
ATOM 6453 C CA . ALA A 1 870 ? -4.846 32.098 -41.752 1.00 85.00 870 ALA A CA 1
ATOM 6454 C C . ALA A 1 870 ? -5.013 30.777 -40.974 1.00 85.00 870 ALA A C 1
ATOM 6456 O O . ALA A 1 870 ? -5.972 30.590 -40.224 1.00 85.00 870 ALA A O 1
ATOM 6457 N N . SER A 1 871 ? -4.058 29.857 -41.129 1.00 89.69 871 SER A N 1
ATOM 6458 C CA . SER A 1 871 ? -3.866 28.732 -40.198 1.00 89.69 871 SER A CA 1
ATOM 6459 C C . SER A 1 871 ? -3.167 29.187 -38.917 1.00 89.69 871 SER A C 1
ATOM 6461 O O . SER A 1 871 ? -2.394 30.143 -38.934 1.00 89.69 871 SER A O 1
ATOM 6463 N N . ASP A 1 872 ? -3.401 28.458 -37.831 1.00 90.44 872 ASP A N 1
ATOM 6464 C CA . ASP A 1 872 ? -2.689 28.603 -36.562 1.00 90.44 872 ASP A CA 1
ATOM 6465 C C . ASP A 1 872 ? -1.168 28.398 -36.744 1.00 90.44 872 ASP A C 1
ATOM 6467 O O . ASP A 1 872 ? -0.756 27.319 -37.178 1.00 90.44 872 ASP A O 1
ATOM 6471 N N . PRO A 1 873 ? -0.319 29.393 -36.420 1.00 88.19 873 PRO A N 1
ATOM 6472 C CA . PRO A 1 873 ? 1.132 29.282 -36.560 1.00 88.19 873 PRO A CA 1
ATOM 6473 C C . PRO A 1 873 ? 1.791 28.376 -35.504 1.00 88.19 873 PRO A C 1
ATOM 6475 O O . PRO A 1 873 ? 2.983 28.100 -35.619 1.00 88.19 873 PRO A O 1
ATOM 6478 N N . SER A 1 874 ? 1.053 27.914 -34.485 1.00 88.31 874 SER A N 1
ATOM 6479 C CA . SER A 1 874 ? 1.530 26.918 -33.510 1.00 88.31 874 SER A CA 1
ATOM 6480 C C . SER A 1 874 ? 1.441 25.471 -34.007 1.00 88.31 874 SER A C 1
ATOM 6482 O O . SER A 1 874 ? 1.946 24.574 -33.337 1.00 88.31 874 SER A O 1
ATOM 6484 N N . LEU A 1 875 ? 0.799 25.223 -35.154 1.00 91.50 875 LEU A N 1
ATOM 6485 C CA . LEU A 1 875 ? 0.586 23.887 -35.711 1.00 91.50 875 LEU A CA 1
ATOM 6486 C C . LEU A 1 875 ? 1.646 23.564 -36.780 1.00 91.50 875 LEU A C 1
ATOM 6488 O O . LEU A 1 875 ? 1.922 24.379 -37.660 1.00 91.50 875 LEU A O 1
ATOM 6492 N N . ASP A 1 876 ? 2.229 22.362 -36.728 1.00 95.19 876 ASP A N 1
ATOM 6493 C CA . ASP A 1 876 ? 3.194 21.857 -37.718 1.00 95.19 876 ASP A CA 1
ATOM 6494 C C . ASP A 1 876 ? 2.649 22.031 -39.151 1.00 95.19 876 ASP A C 1
ATOM 6496 O O . ASP A 1 876 ? 1.509 21.670 -39.452 1.00 95.19 876 ASP A O 1
ATOM 6500 N N . ALA A 1 877 ? 3.457 22.599 -40.051 1.00 93.25 877 ALA A N 1
ATOM 6501 C CA . ALA A 1 877 ? 3.018 22.963 -41.398 1.00 93.25 877 ALA A CA 1
ATOM 6502 C C . ALA A 1 877 ? 2.676 21.751 -42.288 1.00 93.25 877 ALA A C 1
ATOM 6504 O O . ALA A 1 877 ? 1.764 21.837 -43.113 1.00 93.25 877 ALA A O 1
ATOM 6505 N N . ASN A 1 878 ? 3.359 20.616 -42.108 1.00 94.12 878 ASN A N 1
ATOM 6506 C CA . ASN A 1 878 ? 3.059 19.378 -42.829 1.00 94.12 878 ASN A CA 1
ATOM 6507 C C . ASN A 1 878 ? 1.792 18.730 -42.266 1.00 94.12 878 ASN A C 1
ATOM 6509 O O . ASN A 1 878 ? 0.936 18.299 -43.032 1.00 94.12 878 ASN A O 1
ATOM 6513 N N . TYR A 1 879 ? 1.625 18.722 -40.941 1.00 94.44 879 TYR A N 1
ATOM 6514 C CA . TYR A 1 879 ? 0.404 18.219 -40.309 1.00 94.44 879 TYR A CA 1
ATOM 6515 C C . TYR A 1 879 ? -0.816 19.093 -40.644 1.00 94.44 879 TYR A C 1
ATOM 6517 O O . TYR A 1 879 ? -1.885 18.578 -40.961 1.00 94.44 879 TYR A O 1
ATOM 6525 N N . THR A 1 880 ? -0.633 20.414 -40.709 1.00 94.00 880 THR A N 1
ATOM 6526 C CA . THR A 1 880 ? -1.629 21.367 -41.223 1.00 94.00 880 THR A CA 1
ATOM 6527 C C . THR A 1 880 ? -2.005 21.050 -42.672 1.00 94.00 880 THR A C 1
ATOM 6529 O O . THR A 1 880 ? -3.182 21.110 -43.021 1.00 94.00 880 THR A O 1
ATOM 6532 N N . ALA A 1 881 ? -1.040 20.693 -43.528 1.00 92.56 881 ALA A N 1
ATOM 6533 C CA . ALA A 1 881 ? -1.320 20.282 -44.903 1.00 92.56 881 ALA A CA 1
ATOM 6534 C C . ALA A 1 881 ? -2.116 18.962 -44.969 1.00 92.56 881 ALA A C 1
ATOM 6536 O O . ALA A 1 881 ? -3.070 18.885 -45.742 1.00 92.56 881 ALA A O 1
ATOM 6537 N N . THR A 1 882 ? -1.791 17.975 -44.124 1.00 92.75 882 THR A N 1
ATOM 6538 C CA . THR A 1 882 ? -2.552 16.718 -43.985 1.00 92.75 882 THR A CA 1
ATOM 6539 C C . THR A 1 882 ? -3.997 16.986 -43.558 1.00 92.75 882 THR A C 1
ATOM 6541 O O . THR A 1 882 ? -4.931 16.634 -44.276 1.00 92.75 882 THR A O 1
ATOM 6544 N N . LEU A 1 883 ? -4.195 17.709 -42.451 1.00 93.19 883 LEU A N 1
ATOM 6545 C CA . LEU A 1 883 ? -5.520 18.027 -41.911 1.00 93.19 883 LEU A CA 1
ATOM 6546 C C . LEU A 1 883 ? -6.372 18.881 -42.865 1.00 93.19 883 LEU A C 1
ATOM 6548 O O . LEU A 1 883 ? -7.594 18.757 -42.866 1.00 93.19 883 LEU A O 1
ATOM 6552 N N . ARG A 1 884 ? -5.757 19.716 -43.716 1.00 92.94 884 ARG A N 1
ATOM 6553 C CA . ARG A 1 884 ? -6.445 20.452 -44.799 1.00 92.94 884 ARG A CA 1
ATOM 6554 C C . ARG A 1 884 ? -6.850 19.574 -45.993 1.00 92.94 884 ARG A C 1
ATOM 6556 O O . ARG A 1 884 ? -7.647 20.021 -46.818 1.00 92.94 884 ARG A O 1
ATOM 6563 N N . GLY A 1 885 ? -6.307 18.362 -46.113 1.00 89.69 885 GLY A N 1
ATOM 6564 C CA . GLY A 1 885 ? -6.775 17.344 -47.059 1.00 89.69 885 GLY A CA 1
ATOM 6565 C C . GLY A 1 885 ? -8.038 16.621 -46.577 1.00 89.69 885 GLY A C 1
ATOM 6566 O O . GLY A 1 885 ? -8.871 16.227 -47.391 1.00 89.69 885 GLY A O 1
ATOM 6567 N N . GLU A 1 886 ? -8.197 16.496 -45.258 1.00 91.06 886 GLU A N 1
ATOM 6568 C CA . GLU A 1 886 ? -9.309 15.798 -44.600 1.00 91.06 886 GLU A CA 1
ATOM 6569 C C . GLU A 1 886 ? -10.469 16.754 -44.271 1.00 91.06 886 GLU A C 1
ATOM 6571 O O . GLU A 1 886 ? -11.609 16.541 -44.689 1.00 91.06 886 GLU A O 1
ATOM 6576 N N . CYS A 1 887 ? -10.175 17.857 -43.580 1.00 92.06 887 CYS A N 1
ATOM 6577 C CA . CYS A 1 887 ? -11.141 18.876 -43.189 1.00 92.06 887 CYS A CA 1
ATOM 6578 C C . CYS A 1 887 ? -11.164 20.039 -44.184 1.00 92.06 887 CYS A C 1
ATOM 6580 O O . CYS A 1 887 ? -10.208 20.802 -44.282 1.00 92.06 887 CYS A O 1
ATOM 6582 N N . ARG A 1 888 ? -12.293 20.229 -44.877 1.00 88.12 888 ARG A N 1
ATOM 6583 C CA . ARG A 1 888 ? -12.497 21.338 -45.830 1.00 88.12 888 ARG A CA 1
ATOM 6584 C C . ARG A 1 888 ? -12.738 22.689 -45.129 1.00 88.12 888 ARG A C 1
ATOM 6586 O O . ARG A 1 888 ? -13.239 22.695 -44.001 1.00 88.12 888 ARG A O 1
ATOM 6593 N N . PRO A 1 889 ? -12.484 23.835 -45.802 1.00 84.56 889 PRO A N 1
ATOM 6594 C CA . PRO A 1 889 ? -12.806 25.160 -45.271 1.00 84.56 889 PRO A CA 1
ATOM 6595 C C . PRO A 1 889 ? -14.271 25.273 -44.835 1.00 84.56 889 PRO A C 1
ATOM 6597 O O . PRO A 1 889 ? -15.178 24.903 -45.579 1.00 84.56 889 PRO A O 1
ATOM 6600 N N . GLY A 1 890 ? -14.490 25.787 -43.626 1.00 74.88 890 GLY A N 1
ATOM 6601 C CA . GLY A 1 890 ? -15.807 25.893 -42.991 1.00 74.88 890 GLY A CA 1
ATOM 6602 C C . GLY A 1 890 ? -16.135 24.727 -42.053 1.00 74.88 890 GLY A C 1
ATOM 6603 O O . GLY A 1 890 ? -16.868 24.942 -41.096 1.00 74.88 890 GLY A O 1
ATOM 6604 N N . GLY A 1 891 ? -15.542 23.545 -42.274 1.00 74.56 891 GLY A N 1
ATOM 6605 C CA . GLY A 1 891 ? -15.607 22.380 -41.387 1.00 74.56 891 GLY A CA 1
ATOM 6606 C C . GLY A 1 891 ? -16.999 21.757 -41.249 1.00 74.56 891 GLY A C 1
ATOM 6607 O O . GLY A 1 891 ? -17.862 22.275 -40.545 1.00 74.56 891 GLY A O 1
ATOM 6608 N N . ASP A 1 892 ? -17.222 20.595 -41.863 1.00 79.88 892 ASP A N 1
ATOM 6609 C CA . ASP A 1 892 ? -18.492 19.886 -41.703 1.00 79.88 892 ASP A CA 1
ATOM 6610 C C . ASP A 1 892 ? -18.590 19.123 -40.358 1.00 79.88 892 ASP A C 1
ATOM 6612 O O . ASP A 1 892 ? -17.608 18.937 -39.634 1.00 79.88 892 ASP A O 1
ATOM 6616 N N . ASN A 1 893 ? -19.812 18.714 -39.999 1.00 77.00 893 ASN A N 1
ATOM 6617 C CA . ASN A 1 893 ? -20.132 18.065 -38.719 1.00 77.00 893 ASN A CA 1
ATOM 6618 C C . ASN A 1 893 ? -20.142 16.522 -38.761 1.00 77.00 893 ASN A C 1
ATOM 6620 O O . ASN A 1 893 ? -20.395 15.898 -37.727 1.00 77.00 893 ASN A O 1
ATOM 6624 N N . ALA A 1 894 ? -19.917 15.908 -39.924 1.00 81.25 894 ALA A N 1
ATOM 6625 C CA . ALA A 1 894 ? -19.915 14.458 -40.114 1.00 81.25 894 ALA A CA 1
ATOM 6626 C C . ALA A 1 894 ? -18.489 13.890 -40.196 1.00 81.25 894 ALA A C 1
ATOM 6628 O O . ALA A 1 894 ? -18.229 12.831 -39.626 1.00 81.25 894 ALA A O 1
ATOM 6629 N N . THR A 1 895 ? -17.570 14.601 -40.853 1.00 88.62 895 THR A N 1
ATOM 6630 C CA . THR A 1 895 ? -16.161 14.214 -40.968 1.00 88.62 895 THR A CA 1
ATOM 6631 C C . THR A 1 895 ? -15.471 14.284 -39.605 1.00 88.62 895 THR A C 1
ATOM 6633 O O . THR A 1 895 ? -15.551 15.287 -38.884 1.00 88.62 895 THR A O 1
ATOM 6636 N N . LEU A 1 896 ? -14.798 13.187 -39.257 1.00 88.94 896 LEU A N 1
ATOM 6637 C CA . LEU A 1 896 ? -14.090 12.985 -38.000 1.00 88.94 896 LEU A CA 1
ATOM 6638 C C . LEU A 1 896 ? -12.609 12.718 -38.274 1.00 88.94 896 LEU A C 1
ATOM 6640 O O . LEU A 1 896 ? -12.288 11.853 -39.085 1.00 88.94 896 LEU A O 1
ATOM 6644 N N . VAL A 1 897 ? -11.743 13.413 -37.543 1.00 91.81 897 VAL A N 1
ATOM 6645 C CA . VAL A 1 897 ? -10.279 13.289 -37.585 1.00 91.81 897 VAL A CA 1
ATOM 6646 C C . VAL A 1 897 ? -9.763 12.825 -36.224 1.00 91.81 897 VAL A C 1
ATOM 6648 O O . VAL A 1 897 ? -10.343 13.177 -35.194 1.00 91.81 897 VAL A O 1
ATOM 6651 N N . ASP A 1 898 ? -8.724 11.996 -36.206 1.00 93.00 898 ASP A N 1
ATOM 6652 C CA . ASP A 1 898 ? -8.185 11.404 -34.977 1.00 93.00 898 ASP A CA 1
ATOM 6653 C C . ASP A 1 898 ? -7.411 12.415 -34.128 1.00 93.00 898 ASP A C 1
ATOM 6655 O O . ASP A 1 898 ? -6.653 13.226 -34.655 1.00 93.00 898 ASP A O 1
ATOM 6659 N N . LEU A 1 899 ? -7.616 12.363 -32.807 1.00 92.25 899 LEU A N 1
ATOM 6660 C CA . LEU A 1 899 ? -6.867 13.175 -31.841 1.00 92.25 899 LEU A CA 1
ATOM 6661 C C . LEU A 1 899 ? -5.395 12.733 -31.782 1.00 92.25 899 LEU A C 1
ATOM 6663 O O . LEU A 1 899 ? -4.507 13.585 -31.745 1.00 92.25 899 LEU A O 1
ATOM 6667 N N . ASP A 1 900 ? -5.158 11.421 -31.877 1.00 94.00 900 ASP A N 1
ATOM 6668 C CA . ASP A 1 900 ? -3.851 10.815 -32.121 1.00 94.00 900 ASP A CA 1
ATOM 6669 C C . ASP A 1 900 ? -3.862 10.063 -33.474 1.00 94.00 900 ASP A C 1
ATOM 6671 O O . ASP A 1 900 ? -4.490 9.009 -33.585 1.00 94.00 900 ASP A O 1
ATOM 6675 N N . PRO A 1 901 ? -3.206 10.572 -34.535 1.00 90.94 901 PRO A N 1
ATOM 6676 C CA . PRO A 1 901 ? -3.127 9.900 -35.834 1.00 90.94 901 PRO A CA 1
ATOM 6677 C C . PRO A 1 901 ? -2.115 8.736 -35.891 1.00 90.94 901 PRO A C 1
ATOM 6679 O O . PRO A 1 901 ? -1.971 8.120 -36.948 1.00 90.94 901 PRO A O 1
ATOM 6682 N N . ILE A 1 902 ? -1.388 8.439 -34.807 1.00 92.06 902 ILE A N 1
ATOM 6683 C CA . ILE A 1 902 ? -0.442 7.316 -34.707 1.00 92.06 902 ILE A CA 1
ATOM 6684 C C . ILE A 1 902 ? -1.128 6.117 -34.041 1.00 92.06 902 ILE A C 1
ATOM 6686 O O . ILE A 1 902 ? -1.070 5.001 -34.567 1.00 92.06 902 ILE A O 1
ATOM 6690 N N . THR A 1 903 ? -1.804 6.346 -32.913 1.00 92.50 903 THR A N 1
ATOM 6691 C CA . THR A 1 903 ? -2.377 5.303 -32.046 1.00 92.50 903 THR A CA 1
ATOM 6692 C C . THR A 1 903 ? -3.863 5.524 -31.676 1.00 92.50 903 THR A C 1
ATOM 6694 O O . THR A 1 903 ? -4.256 5.233 -30.553 1.00 92.50 903 THR A O 1
ATOM 6697 N N . PRO A 1 904 ? -4.770 5.873 -32.618 1.00 88.56 904 PRO A N 1
ATOM 6698 C CA . PRO A 1 904 ? -6.120 6.431 -32.357 1.00 88.56 904 PRO A CA 1
ATOM 6699 C C . PRO A 1 904 ? -7.106 5.613 -31.493 1.00 88.56 904 PRO A C 1
ATOM 6701 O O . PRO A 1 904 ? -8.192 6.094 -31.147 1.00 88.56 904 PRO A O 1
ATOM 6704 N N . THR A 1 905 ? -6.783 4.355 -31.190 1.00 90.19 905 THR A N 1
ATOM 6705 C CA . THR A 1 905 ? -7.589 3.428 -30.375 1.00 90.19 905 THR A CA 1
ATOM 6706 C C . THR A 1 905 ? -6.778 2.739 -29.269 1.00 90.19 905 THR A C 1
ATOM 6708 O O . THR A 1 905 ? -7.279 1.806 -28.634 1.00 90.19 905 THR A O 1
ATOM 6711 N N . VAL A 1 906 ? -5.525 3.149 -29.062 1.00 91.19 906 VAL A N 1
ATOM 6712 C CA . VAL A 1 906 ? -4.626 2.686 -28.000 1.00 91.19 906 VAL A CA 1
ATOM 6713 C C . VAL A 1 906 ? -4.412 3.846 -27.039 1.00 91.19 906 VAL A C 1
ATOM 6715 O O . VAL A 1 906 ? -4.294 4.978 -27.473 1.00 91.19 906 VAL A O 1
ATOM 6718 N N . PHE A 1 907 ? -4.419 3.566 -25.742 1.00 94.69 907 PHE A N 1
ATOM 6719 C CA . PHE A 1 907 ? -4.230 4.561 -24.700 1.00 94.69 907 PHE A CA 1
ATOM 6720 C C . PHE A 1 907 ? -2.768 4.537 -24.246 1.00 94.69 907 PHE A C 1
ATOM 6722 O O . PHE A 1 907 ? -2.361 3.602 -23.558 1.00 94.69 907 PHE A O 1
ATOM 6729 N N . ASP A 1 908 ? -1.991 5.534 -24.663 1.00 92.62 908 ASP A N 1
ATOM 6730 C CA . ASP A 1 908 ? -0.539 5.633 -24.472 1.00 92.62 908 ASP A CA 1
ATOM 6731 C C . ASP A 1 908 ? -0.059 7.097 -24.354 1.00 92.62 908 ASP A C 1
ATOM 6733 O O . ASP A 1 908 ? -0.827 8.050 -24.504 1.00 92.62 908 ASP A O 1
ATOM 6737 N N . ALA A 1 909 ? 1.224 7.292 -24.044 1.00 91.25 909 ALA A N 1
ATOM 6738 C CA . ALA A 1 909 ? 1.851 8.606 -23.928 1.00 91.25 909 ALA A CA 1
ATOM 6739 C C . ALA A 1 909 ? 2.211 9.251 -25.289 1.00 91.25 909 ALA A C 1
ATOM 6741 O O . ALA A 1 909 ? 2.747 10.365 -25.309 1.00 91.25 909 ALA A O 1
ATOM 6742 N N . GLY A 1 910 ? 1.911 8.606 -26.427 1.00 91.50 910 GLY A N 1
ATOM 6743 C CA . GLY A 1 910 ? 2.232 9.078 -27.782 1.00 91.50 910 GLY A CA 1
ATOM 6744 C C . GLY A 1 910 ? 1.654 10.460 -28.098 1.00 91.50 910 GLY A C 1
ATOM 6745 O O . GLY A 1 910 ? 2.339 11.304 -28.689 1.00 91.50 910 GLY A O 1
ATOM 6746 N N . TYR A 1 911 ? 0.469 10.748 -27.555 1.00 93.88 911 TYR A N 1
ATOM 6747 C CA . TYR A 1 911 ? -0.155 12.072 -27.553 1.00 93.88 911 TYR A CA 1
ATOM 6748 C C . TYR A 1 911 ? 0.808 13.187 -27.107 1.00 93.88 911 TYR A C 1
ATOM 6750 O O . TYR A 1 911 ? 0.864 14.250 -27.728 1.00 93.88 911 TYR A O 1
ATOM 6758 N N . TYR A 1 912 ? 1.625 12.969 -26.072 1.00 96.38 912 TYR A N 1
ATOM 6759 C CA . TYR A 1 912 ? 2.544 14.000 -25.586 1.00 96.38 912 TYR A CA 1
ATOM 6760 C C . TYR A 1 912 ? 3.688 14.275 -26.566 1.00 96.38 912 TYR A C 1
ATOM 6762 O O . TYR A 1 912 ? 4.101 15.429 -26.702 1.00 96.38 912 TYR A O 1
ATOM 6770 N N . ALA A 1 913 ? 4.156 13.261 -27.300 1.00 95.06 913 ALA A N 1
ATOM 6771 C CA . ALA A 1 913 ? 5.129 13.443 -28.377 1.00 95.06 913 ALA A CA 1
ATOM 6772 C C . ALA A 1 913 ? 4.527 14.213 -29.568 1.00 95.06 913 ALA A C 1
ATOM 6774 O O . ALA A 1 913 ? 5.215 15.035 -30.178 1.00 95.06 913 ALA A O 1
ATOM 6775 N N . LEU A 1 914 ? 3.233 14.026 -29.859 1.00 94.56 914 LEU A N 1
ATOM 6776 C CA . LEU A 1 914 ? 2.509 14.862 -30.819 1.00 94.56 914 LEU A CA 1
ATOM 6777 C C . LEU A 1 914 ? 2.402 16.310 -30.332 1.00 94.56 914 LEU A C 1
ATOM 6779 O O . LEU A 1 914 ? 2.752 17.217 -31.084 1.00 94.56 914 LEU A O 1
ATOM 6783 N N . VAL A 1 915 ? 1.985 16.553 -29.085 1.00 95.62 915 VAL A N 1
ATOM 6784 C CA . VAL A 1 915 ? 1.902 17.915 -28.524 1.00 95.62 915 VAL A CA 1
ATOM 6785 C C . VAL A 1 915 ? 3.266 18.604 -28.563 1.00 95.62 915 VAL A C 1
ATOM 6787 O O . VAL A 1 915 ? 3.371 19.674 -29.156 1.00 95.62 915 VAL A O 1
ATOM 6790 N N . ALA A 1 916 ? 4.318 17.975 -28.027 1.00 95.88 916 ALA A N 1
ATOM 6791 C CA . ALA A 1 916 ? 5.685 18.508 -28.042 1.00 95.88 916 ALA A CA 1
ATOM 6792 C C . ALA A 1 916 ? 6.235 18.741 -29.464 1.00 95.88 916 ALA A C 1
ATOM 6794 O O . ALA A 1 916 ? 7.054 19.634 -29.674 1.00 95.88 916 ALA A O 1
ATOM 6795 N N . GLY A 1 917 ? 5.768 17.965 -30.446 1.00 95.06 917 GLY A N 1
ATOM 6796 C CA . GLY A 1 917 ? 6.068 18.134 -31.867 1.00 95.06 917 GLY A CA 1
ATOM 6797 C C . GLY A 1 917 ? 5.215 19.181 -32.596 1.00 95.06 917 GLY A C 1
ATOM 6798 O O . GLY A 1 917 ? 5.248 19.203 -33.825 1.00 95.06 917 GLY A O 1
ATOM 6799 N N . ASN A 1 918 ? 4.442 20.017 -31.886 1.00 95.12 918 ASN A N 1
ATOM 6800 C CA . ASN A 1 918 ? 3.476 20.975 -32.448 1.00 95.12 918 ASN A CA 1
ATOM 6801 C C . ASN A 1 918 ? 2.371 20.315 -33.307 1.00 95.12 918 ASN A C 1
ATOM 6803 O O . ASN A 1 918 ? 1.917 20.869 -34.310 1.00 95.12 918 ASN A O 1
ATOM 6807 N N . ARG A 1 919 ? 1.927 19.112 -32.917 1.00 94.44 919 ARG A N 1
ATOM 6808 C CA . ARG A 1 919 ? 0.911 18.282 -33.602 1.00 94.44 919 ARG A CA 1
ATOM 6809 C C . ARG A 1 919 ? -0.268 17.859 -32.716 1.00 94.44 919 ARG A C 1
ATOM 6811 O O . ARG A 1 919 ? -1.094 17.070 -33.160 1.00 94.44 919 ARG A O 1
ATOM 6818 N N . GLY A 1 920 ? -0.402 18.403 -31.504 1.00 91.75 920 GLY A N 1
ATOM 6819 C CA . GLY A 1 920 ? -1.669 18.315 -30.762 1.00 91.75 920 GLY A CA 1
ATOM 6820 C C . GLY A 1 920 ? -2.799 18.934 -31.595 1.00 91.75 920 GLY A C 1
ATOM 6821 O O . GLY A 1 920 ? -2.606 20.013 -32.164 1.00 91.75 920 GLY A O 1
ATOM 6822 N N . LEU A 1 921 ? -3.938 18.250 -31.736 1.00 90.50 921 LEU A N 1
ATOM 6823 C CA . LEU A 1 921 ? -4.971 18.596 -32.723 1.00 90.50 921 LEU A CA 1
ATOM 6824 C C . LEU A 1 921 ? -5.782 19.838 -32.327 1.00 90.50 921 LEU A C 1
ATOM 6826 O O . LEU A 1 921 ? -6.075 20.696 -33.169 1.00 90.50 921 LEU A O 1
ATOM 6830 N N . LEU A 1 922 ? -6.137 19.962 -31.051 1.00 88.88 922 LEU A N 1
ATOM 6831 C CA . LEU A 1 922 ? -6.945 21.058 -30.528 1.00 88.88 922 LEU A CA 1
ATOM 6832 C C . LEU A 1 922 ? -6.056 22.226 -30.083 1.00 88.88 922 LEU A C 1
ATOM 6834 O O . LEU A 1 922 ? -4.916 22.048 -29.657 1.00 88.88 922 LEU A O 1
ATOM 6838 N N . THR A 1 923 ? -6.589 23.449 -30.126 1.00 85.62 923 THR A N 1
ATOM 6839 C CA . THR A 1 923 ? -5.868 24.645 -29.650 1.00 85.62 923 THR A CA 1
ATOM 6840 C C . THR A 1 923 ? -5.519 24.552 -28.157 1.00 85.62 923 THR A C 1
ATOM 6842 O O . THR A 1 923 ? -4.507 25.094 -27.724 1.00 85.62 923 THR A O 1
ATOM 6845 N N . THR A 1 924 ? -6.324 23.824 -27.376 1.00 86.06 924 THR A N 1
ATOM 6846 C CA . THR A 1 924 ? -6.066 23.495 -25.965 1.00 86.06 924 THR A CA 1
ATOM 6847 C C . THR A 1 924 ? -4.845 22.604 -25.771 1.00 86.06 924 THR A C 1
ATOM 6849 O O . THR A 1 924 ? -4.142 22.761 -24.779 1.00 86.06 924 THR A O 1
ATOM 6852 N N . ASP A 1 925 ? -4.559 21.710 -26.717 1.00 90.31 925 ASP A N 1
ATOM 6853 C CA . ASP A 1 925 ? -3.445 20.765 -26.617 1.00 90.31 925 ASP A CA 1
ATOM 6854 C C . ASP A 1 925 ? -2.120 21.525 -26.767 1.00 90.31 925 ASP A C 1
ATOM 6856 O O . ASP A 1 925 ? -1.213 21.385 -25.953 1.00 90.31 925 ASP A O 1
ATOM 6860 N N . ALA A 1 926 ? -2.048 22.429 -27.752 1.00 88.19 926 ALA A N 1
ATOM 6861 C CA . ALA A 1 926 ? -0.919 23.345 -27.916 1.00 88.19 926 ALA A CA 1
ATOM 6862 C C . ALA A 1 926 ? -0.793 24.349 -26.753 1.00 88.19 926 ALA A C 1
ATOM 6864 O O . ALA A 1 926 ? 0.316 24.765 -26.416 1.00 88.19 926 ALA A O 1
ATOM 6865 N N . ALA A 1 927 ? -1.900 24.706 -26.090 1.00 88.94 927 ALA A N 1
ATOM 6866 C CA . ALA A 1 927 ? -1.865 25.568 -24.910 1.00 88.94 927 ALA A CA 1
ATOM 6867 C C . ALA A 1 927 ? -1.112 24.931 -23.722 1.00 88.94 927 ALA A C 1
ATOM 6869 O O . ALA A 1 927 ? -0.545 25.668 -22.917 1.00 88.94 927 ALA A O 1
ATOM 6870 N N . LEU A 1 928 ? -1.008 23.594 -23.652 1.00 91.94 928 LEU A N 1
ATOM 6871 C CA . LEU A 1 928 ? -0.182 22.881 -22.662 1.00 91.94 928 LEU A CA 1
ATOM 6872 C C . LEU A 1 928 ? 1.326 23.157 -22.810 1.00 91.94 928 LEU A C 1
ATOM 6874 O O . LEU A 1 928 ? 2.090 22.827 -21.910 1.00 91.94 928 LEU A O 1
ATOM 6878 N N . LEU A 1 929 ? 1.780 23.751 -23.921 1.00 92.56 929 LEU A N 1
ATOM 6879 C CA . LEU A 1 929 ? 3.168 24.201 -24.080 1.00 92.56 929 LEU A CA 1
ATOM 6880 C C . LEU A 1 929 ? 3.409 25.633 -23.566 1.00 92.56 929 LEU A C 1
ATOM 6882 O O . LEU A 1 929 ? 4.556 26.071 -23.516 1.00 92.56 929 LEU A O 1
ATOM 6886 N N . LEU A 1 930 ? 2.353 26.370 -23.197 1.00 88.81 930 LEU A N 1
ATOM 6887 C CA . LEU A 1 930 ? 2.432 27.796 -22.852 1.00 88.81 930 LEU A CA 1
ATOM 6888 C C . LEU A 1 930 ? 2.592 28.067 -21.346 1.00 88.81 930 LEU A C 1
ATOM 6890 O O . LEU A 1 930 ? 3.006 29.164 -20.975 1.00 88.81 930 LEU A O 1
ATOM 6894 N N . ASP A 1 931 ? 2.290 27.095 -20.480 1.00 90.38 931 ASP A N 1
ATOM 6895 C CA . ASP A 1 931 ? 2.529 27.173 -19.033 1.00 90.38 931 ASP A CA 1
ATOM 6896 C C . ASP A 1 931 ? 3.725 26.279 -18.620 1.00 90.38 931 ASP A C 1
ATOM 6898 O O . ASP A 1 931 ? 3.823 25.138 -19.080 1.00 90.38 931 ASP A O 1
ATOM 6902 N N . PRO A 1 932 ? 4.642 26.735 -17.741 1.00 86.00 932 PRO A N 1
ATOM 6903 C CA . PRO A 1 932 ? 5.807 25.950 -17.324 1.00 86.00 932 PRO A CA 1
ATOM 6904 C C . PRO A 1 932 ? 5.511 24.614 -16.624 1.00 86.00 932 PRO A C 1
ATOM 6906 O O . PRO A 1 932 ? 6.349 23.716 -16.685 1.00 86.00 932 PRO A O 1
ATOM 6909 N N . ALA A 1 933 ? 4.374 24.455 -15.936 1.00 77.25 933 ALA A N 1
ATOM 6910 C CA . ALA A 1 933 ? 4.075 23.227 -15.190 1.00 77.25 933 ALA A CA 1
ATOM 6911 C C . ALA A 1 933 ? 3.515 22.121 -16.101 1.00 77.25 933 ALA A C 1
ATOM 6913 O O . ALA A 1 933 ? 3.976 20.977 -16.060 1.00 77.25 933 ALA A O 1
ATOM 6914 N N . THR A 1 934 ? 2.555 22.481 -16.951 1.00 88.38 934 THR A N 1
ATOM 6915 C CA . THR A 1 934 ? 1.970 21.629 -17.993 1.00 88.38 934 THR A CA 1
ATOM 6916 C C . THR A 1 934 ? 3.017 21.255 -19.043 1.00 88.38 934 THR A C 1
ATOM 6918 O O . THR A 1 934 ? 3.212 20.066 -19.300 1.00 88.38 934 THR A O 1
ATOM 6921 N N . SER A 1 935 ? 3.788 22.218 -19.558 1.00 92.56 935 SER A N 1
ATOM 6922 C CA . SER A 1 935 ? 4.830 21.955 -20.565 1.00 92.56 935 SER A CA 1
ATOM 6923 C C . SER A 1 935 ? 5.955 21.064 -20.036 1.00 92.56 935 SER A C 1
ATOM 6925 O O . SER A 1 935 ? 6.412 20.173 -20.749 1.00 92.56 935 SER A O 1
ATOM 6927 N N . ALA A 1 936 ? 6.351 21.209 -18.766 1.00 86.44 936 ALA A N 1
ATOM 6928 C CA . ALA A 1 936 ? 7.307 20.305 -18.125 1.00 86.44 936 ALA A CA 1
ATOM 6929 C C . ALA A 1 936 ? 6.750 18.887 -17.897 1.00 86.44 936 ALA A C 1
ATOM 6931 O O . ALA A 1 936 ? 7.538 17.951 -17.744 1.00 86.44 936 ALA A O 1
ATOM 6932 N N . TYR A 1 937 ? 5.424 18.700 -17.867 1.00 89.25 937 TYR A N 1
ATOM 6933 C CA . TYR A 1 937 ? 4.806 17.371 -17.885 1.00 89.25 937 TYR A CA 1
ATOM 6934 C C . TYR A 1 937 ? 4.838 16.770 -19.293 1.00 89.25 937 TYR A C 1
ATOM 6936 O O . TYR A 1 937 ? 5.397 15.688 -19.478 1.00 89.25 937 TYR A O 1
ATOM 6944 N N . VAL A 1 938 ? 4.338 17.516 -20.288 1.00 95.50 938 VAL A N 1
ATOM 6945 C CA . VAL A 1 938 ? 4.355 17.129 -21.710 1.00 95.50 938 VAL A CA 1
ATOM 6946 C C . VAL A 1 938 ? 5.772 16.750 -22.148 1.00 95.50 938 VAL A C 1
ATOM 6948 O O . VAL A 1 938 ? 5.973 15.681 -22.712 1.00 95.50 938 VAL A O 1
ATOM 6951 N N . ALA A 1 939 ? 6.776 17.569 -21.824 1.00 93.88 939 ALA A N 1
ATOM 6952 C CA . ALA A 1 939 ? 8.167 17.331 -22.198 1.00 93.88 939 ALA A CA 1
ATOM 6953 C C . ALA A 1 939 ? 8.814 16.120 -21.498 1.00 93.88 939 ALA A C 1
ATOM 6955 O O . ALA A 1 939 ? 9.787 15.586 -22.031 1.00 93.88 939 ALA A O 1
ATOM 6956 N N . ARG A 1 940 ? 8.302 15.658 -20.344 1.00 89.12 940 ARG A N 1
ATOM 6957 C CA . ARG A 1 940 ? 8.731 14.369 -19.770 1.00 89.12 940 ARG A CA 1
ATOM 6958 C C . ARG A 1 940 ? 8.097 13.205 -20.513 1.00 89.12 940 ARG A C 1
ATOM 6960 O O . ARG A 1 940 ? 8.833 12.365 -21.013 1.00 89.12 940 ARG A O 1
ATOM 6967 N N . GLN A 1 941 ? 6.769 13.190 -20.643 1.00 93.75 941 GLN A N 1
ATOM 6968 C CA . GLN A 1 941 ? 6.067 12.059 -21.261 1.00 93.75 941 GLN A CA 1
ATOM 6969 C C . GLN A 1 941 ? 6.417 11.904 -22.752 1.00 93.75 941 GLN A C 1
ATOM 6971 O O . GLN A 1 941 ? 6.634 10.792 -23.217 1.00 93.75 941 GLN A O 1
ATOM 6976 N N . ALA A 1 942 ? 6.629 13.008 -23.477 1.00 93.94 942 ALA A N 1
ATOM 6977 C CA . ALA A 1 942 ? 7.128 13.006 -24.857 1.00 93.94 942 ALA A CA 1
ATOM 6978 C C . ALA A 1 942 ? 8.532 12.387 -25.037 1.00 93.94 942 ALA A C 1
ATOM 6980 O O . ALA A 1 942 ? 8.914 12.064 -26.160 1.00 93.94 942 ALA A O 1
ATOM 6981 N N . ASN A 1 943 ? 9.310 12.260 -23.956 1.00 89.25 943 ASN A N 1
ATOM 6982 C CA . ASN A 1 943 ? 10.645 11.652 -23.936 1.00 89.25 943 ASN A CA 1
ATOM 6983 C C . ASN A 1 943 ? 10.698 10.383 -23.059 1.00 89.25 943 ASN A C 1
ATOM 6985 O O . ASN A 1 943 ? 11.790 9.880 -22.779 1.00 89.25 943 ASN A O 1
ATOM 6989 N N . ALA A 1 944 ? 9.551 9.874 -22.600 1.00 75.25 944 ALA A N 1
ATOM 6990 C CA . ALA A 1 944 ? 9.488 8.669 -21.788 1.00 75.25 944 ALA A CA 1
ATOM 6991 C C . ALA A 1 944 ? 9.791 7.420 -22.633 1.00 75.25 944 ALA A C 1
ATOM 6993 O O . ALA A 1 944 ? 9.533 7.368 -23.835 1.00 75.25 944 ALA A O 1
ATOM 6994 N N . THR A 1 945 ? 10.365 6.396 -22.000 1.00 77.56 945 THR A N 1
ATOM 6995 C CA . THR A 1 945 ? 10.688 5.109 -22.645 1.00 77.56 945 THR A CA 1
ATOM 6996 C C . THR A 1 945 ? 9.617 4.038 -22.424 1.00 77.56 945 THR A C 1
ATOM 6998 O O . THR A 1 945 ? 9.732 2.940 -22.969 1.00 77.56 945 THR A O 1
ATOM 7001 N N . ASN A 1 946 ? 8.598 4.350 -21.623 1.00 78.19 946 ASN A N 1
ATOM 7002 C CA . ASN A 1 946 ? 7.384 3.579 -21.385 1.00 78.19 946 ASN A CA 1
ATOM 7003 C C . ASN A 1 946 ? 6.277 4.520 -20.872 1.00 78.19 946 ASN A C 1
ATOM 7005 O O . ASN A 1 946 ? 6.534 5.692 -20.599 1.00 78.19 946 ASN A O 1
ATOM 7009 N N . ASP A 1 947 ? 5.065 3.997 -20.715 1.00 83.19 947 ASP A N 1
ATOM 7010 C CA . ASP A 1 947 ? 3.896 4.771 -20.291 1.00 83.19 947 ASP A CA 1
ATOM 7011 C C . ASP A 1 947 ? 3.687 4.798 -18.760 1.00 83.19 947 ASP A C 1
ATOM 7013 O O . ASP A 1 947 ? 2.666 5.301 -18.301 1.00 83.19 947 ASP A O 1
ATOM 7017 N N . ASP A 1 948 ? 4.606 4.264 -17.942 1.00 65.94 948 ASP A N 1
ATOM 7018 C CA . ASP A 1 948 ? 4.327 3.947 -16.528 1.00 65.94 948 ASP A CA 1
ATOM 7019 C C . ASP A 1 948 ? 4.073 5.196 -15.648 1.00 65.94 948 ASP A C 1
ATOM 7021 O O . ASP A 1 948 ? 3.174 5.167 -14.803 1.00 65.94 948 ASP A O 1
ATOM 7025 N N . GLU A 1 949 ? 4.813 6.305 -15.841 1.00 76.00 949 GLU A N 1
ATOM 7026 C CA . GLU A 1 949 ? 4.553 7.579 -15.125 1.00 76.00 949 GLU A CA 1
ATOM 7027 C C . GLU A 1 949 ? 3.175 8.133 -15.518 1.00 76.00 949 GLU A C 1
ATOM 7029 O O . GLU A 1 949 ? 2.366 8.458 -14.646 1.00 76.00 949 GLU A O 1
ATOM 7034 N N . PHE A 1 950 ? 2.880 8.170 -16.822 1.00 87.38 950 PHE A N 1
ATOM 7035 C CA . PHE A 1 950 ? 1.589 8.603 -17.353 1.00 87.38 950 PHE A CA 1
ATOM 7036 C C . PHE A 1 950 ? 0.431 7.731 -16.852 1.00 87.38 950 PHE A C 1
ATOM 7038 O O . PHE A 1 950 ? -0.587 8.260 -16.422 1.00 87.38 950 PHE A O 1
ATOM 7045 N N . PHE A 1 951 ? 0.572 6.407 -16.850 1.00 86.81 951 PHE A N 1
ATOM 7046 C CA . PHE A 1 951 ? -0.470 5.470 -16.431 1.00 86.81 951 PHE A CA 1
ATOM 7047 C C . PHE A 1 951 ? -0.768 5.555 -14.930 1.00 86.81 951 PHE A C 1
ATOM 7049 O O . PHE A 1 951 ? -1.941 5.541 -14.541 1.00 86.81 951 PHE A O 1
ATOM 7056 N N . ALA A 1 952 ? 0.262 5.678 -14.087 1.00 55.44 952 ALA A N 1
ATOM 7057 C CA . ALA A 1 952 ? 0.092 5.866 -12.648 1.00 55.44 952 ALA A CA 1
ATOM 7058 C C . ALA A 1 952 ? -0.563 7.221 -12.329 1.00 55.44 952 ALA A C 1
ATOM 7060 O O . ALA A 1 952 ? -1.518 7.285 -11.549 1.00 55.44 952 ALA A O 1
ATOM 7061 N N . ASP A 1 953 ? -0.099 8.291 -12.979 1.00 75.06 953 ASP A N 1
ATOM 7062 C CA . ASP A 1 953 ? -0.667 9.629 -12.829 1.00 75.06 953 ASP A CA 1
ATOM 7063 C C . ASP A 1 953 ? -2.109 9.700 -13.336 1.00 75.06 953 ASP A C 1
ATOM 7065 O O . ASP A 1 953 ? -2.979 10.218 -12.639 1.00 75.06 953 ASP A O 1
ATOM 7069 N N . PHE A 1 954 ? -2.395 9.143 -14.514 1.00 91.31 954 PHE A N 1
ATOM 7070 C CA . PHE A 1 954 ? -3.734 9.156 -15.097 1.00 91.31 954 PHE A CA 1
ATOM 7071 C C . PHE A 1 954 ? -4.724 8.368 -14.246 1.00 91.31 954 PHE A C 1
ATOM 7073 O O . PHE A 1 954 ? -5.840 8.837 -14.029 1.00 91.31 954 PHE A O 1
ATOM 7080 N N . ALA A 1 955 ? -4.326 7.221 -13.688 1.00 70.00 955 ALA A N 1
ATOM 7081 C CA . ALA A 1 955 ? -5.162 6.499 -12.735 1.00 70.00 955 ALA A CA 1
ATOM 7082 C C . ALA A 1 955 ? -5.491 7.356 -11.494 1.00 70.00 955 ALA A C 1
ATOM 7084 O O . ALA A 1 955 ? -6.644 7.374 -11.055 1.00 70.00 955 ALA A O 1
ATOM 7085 N N . ALA A 1 956 ? -4.523 8.109 -10.962 1.00 62.12 956 ALA A N 1
ATOM 7086 C CA . ALA A 1 956 ? -4.738 9.004 -9.824 1.00 62.12 956 ALA A CA 1
ATOM 7087 C C . ALA A 1 956 ? -5.650 10.198 -10.175 1.00 62.12 956 ALA A C 1
ATOM 7089 O O . ALA A 1 956 ? -6.664 10.411 -9.503 1.00 62.12 956 ALA A O 1
ATOM 7090 N N . SER A 1 957 ? -5.349 10.935 -11.249 1.00 83.44 957 SER A N 1
ATOM 7091 C CA . SER A 1 957 ? -6.136 12.093 -11.695 1.00 83.44 957 SER A CA 1
ATOM 7092 C C . SER A 1 957 ? -7.546 11.703 -12.156 1.00 83.44 957 SER A C 1
ATOM 7094 O O . SER A 1 957 ? -8.495 12.446 -11.911 1.00 83.44 957 SER A O 1
ATOM 7096 N N . PHE A 1 958 ? -7.734 10.522 -12.756 1.00 87.88 958 PHE A N 1
ATOM 7097 C CA . PHE A 1 958 ? -9.060 10.004 -13.114 1.00 87.88 958 PHE A CA 1
ATOM 7098 C C . PHE A 1 958 ? -9.875 9.622 -11.872 1.00 87.88 958 PHE A C 1
ATOM 7100 O O . PHE A 1 958 ? -11.065 9.931 -11.807 1.00 87.88 958 PHE A O 1
ATOM 7107 N N . VAL A 1 959 ? -9.260 9.017 -10.845 1.00 79.44 959 VAL A N 1
ATOM 7108 C CA . VAL A 1 959 ? -9.941 8.781 -9.557 1.00 79.44 959 VAL A CA 1
ATOM 7109 C C . VAL A 1 959 ? -10.301 10.104 -8.875 1.00 79.44 959 VAL A C 1
ATOM 7111 O O . VAL A 1 959 ? -11.406 10.205 -8.339 1.00 79.44 959 VAL A O 1
ATOM 7114 N N . ALA A 1 960 ? -9.443 11.127 -8.936 1.00 72.19 960 ALA A N 1
ATOM 7115 C CA . ALA A 1 960 ? -9.757 12.466 -8.434 1.00 72.19 960 ALA A CA 1
ATOM 7116 C C . ALA A 1 960 ? -10.947 13.094 -9.187 1.00 72.19 960 ALA A C 1
ATOM 7118 O O . ALA A 1 960 ? -11.940 13.458 -8.557 1.00 72.19 960 ALA A O 1
ATOM 7119 N N . MET A 1 961 ? -10.903 13.117 -10.525 1.00 91.44 961 MET A N 1
ATOM 7120 C CA . MET A 1 961 ? -12.003 13.580 -11.384 1.00 91.44 961 MET A CA 1
ATOM 7121 C C . MET A 1 961 ? -13.310 12.825 -11.099 1.00 91.44 961 MET A C 1
ATOM 7123 O O . MET A 1 961 ? -14.366 13.439 -11.021 1.00 91.44 961 MET A O 1
ATOM 7127 N N . SER A 1 962 ? -13.253 11.510 -10.862 1.00 87.69 962 SER A N 1
ATOM 7128 C CA . SER A 1 962 ? -14.440 10.682 -10.598 1.00 87.69 962 SER A CA 1
ATOM 7129 C C . SER A 1 962 ? -15.184 11.005 -9.292 1.00 87.69 962 SER A C 1
ATOM 7131 O O . SER A 1 962 ? -16.280 10.485 -9.066 1.00 87.69 962 SER A O 1
ATOM 7133 N N . ARG A 1 963 ? -14.578 11.798 -8.399 1.00 85.69 963 ARG A N 1
ATOM 7134 C CA . ARG A 1 963 ? -15.135 12.182 -7.090 1.00 85.69 963 ARG A CA 1
ATOM 7135 C C . ARG A 1 963 ? -15.757 13.581 -7.088 1.00 85.69 963 ARG A C 1
ATOM 7137 O O . ARG A 1 963 ? -16.308 13.980 -6.065 1.00 85.69 963 ARG A O 1
ATOM 7144 N N . LEU A 1 964 ? -15.669 14.326 -8.191 1.00 85.38 964 LEU A N 1
ATOM 7145 C CA . LEU A 1 964 ? -16.290 15.645 -8.320 1.00 85.38 964 LEU A CA 1
ATOM 7146 C C . LEU A 1 964 ? -17.812 15.501 -8.202 1.00 85.38 964 LEU A C 1
ATOM 7148 O O . LEU A 1 964 ? -18.390 14.729 -8.950 1.00 85.38 964 LEU A O 1
ATOM 7152 N N . GLY A 1 965 ? -18.442 16.196 -7.248 1.00 78.94 965 GLY A N 1
ATOM 7153 C CA . GLY A 1 965 ? -19.904 16.287 -7.050 1.00 78.94 965 GLY A CA 1
ATOM 7154 C C . GLY A 1 965 ? -20.681 15.006 -6.687 1.00 78.94 965 GLY A C 1
ATOM 7155 O O . GLY A 1 965 ? -21.805 15.110 -6.207 1.00 78.94 965 GLY A O 1
ATOM 7156 N N . ALA A 1 966 ? -20.087 13.823 -6.855 1.00 85.06 966 ALA A N 1
ATOM 7157 C CA . ALA A 1 966 ? -20.783 12.538 -6.889 1.00 85.06 966 ALA A CA 1
ATOM 7158 C C . ALA A 1 966 ? -21.734 12.266 -5.697 1.00 85.06 966 ALA A C 1
ATOM 7160 O O . ALA A 1 966 ? -21.307 12.077 -4.552 1.00 85.06 966 ALA A O 1
ATOM 7161 N N . LEU A 1 967 ? -23.034 12.162 -5.996 1.00 84.88 967 LEU A N 1
ATOM 7162 C CA . LEU A 1 967 ? -24.097 11.885 -5.024 1.00 84.88 967 LEU A CA 1
ATOM 7163 C C . LEU A 1 967 ? -23.978 10.486 -4.393 1.00 84.88 967 LEU A C 1
ATOM 7165 O O . LEU A 1 967 ? -23.531 9.530 -5.025 1.00 84.88 967 LEU A O 1
ATOM 7169 N N . THR A 1 968 ? -24.447 10.342 -3.150 1.00 82.62 968 THR A N 1
ATOM 7170 C CA . THR A 1 968 ? -24.403 9.097 -2.352 1.00 82.62 968 THR A CA 1
ATOM 7171 C C . THR A 1 968 ? -25.631 8.956 -1.435 1.00 82.62 968 THR A C 1
ATOM 7173 O O . THR A 1 968 ? -26.443 9.874 -1.321 1.00 82.62 968 THR A O 1
ATOM 7176 N N . HIS A 1 969 ? -25.776 7.801 -0.769 1.00 72.50 969 HIS A N 1
ATOM 7177 C CA . HIS A 1 969 ? -26.819 7.498 0.228 1.00 72.50 969 HIS A CA 1
ATOM 7178 C C . HIS A 1 969 ? -28.261 7.771 -0.252 1.00 72.50 969 HIS A C 1
ATOM 7180 O O . HIS A 1 969 ? -28.833 6.952 -0.977 1.00 72.50 969 HIS A O 1
ATOM 7186 N N . HIS A 1 970 ? -28.841 8.892 0.186 1.00 71.94 970 HIS A N 1
ATOM 7187 C CA . HIS A 1 970 ? -30.205 9.365 -0.070 1.00 71.94 970 HIS A CA 1
ATOM 7188 C C . HIS A 1 970 ? -30.235 10.707 -0.828 1.00 71.94 970 HIS A C 1
ATOM 7190 O O . HIS A 1 970 ? -31.305 11.266 -1.041 1.00 71.94 970 HIS A O 1
ATOM 7196 N N . ASN A 1 971 ? -29.074 11.224 -1.251 1.00 74.25 971 ASN A N 1
ATOM 7197 C CA . ASN A 1 971 ? -28.956 12.517 -1.936 1.00 74.25 971 ASN A CA 1
ATOM 7198 C C . ASN A 1 971 ? -29.251 12.439 -3.446 1.00 74.25 971 ASN A C 1
ATOM 7200 O O . ASN A 1 971 ? -29.152 13.446 -4.136 1.00 74.25 971 ASN A O 1
ATOM 7204 N N . GLY A 1 972 ? -29.606 11.257 -3.953 1.00 81.38 972 GLY A N 1
ATOM 7205 C CA . GLY A 1 972 ? -30.011 11.001 -5.333 1.00 81.38 972 GLY A CA 1
ATOM 7206 C C . GLY A 1 972 ? -30.614 9.602 -5.481 1.00 81.38 972 GLY A C 1
ATOM 7207 O O . GLY A 1 972 ? -30.594 8.801 -4.541 1.00 81.38 972 GLY A O 1
ATOM 7208 N N . ASP A 1 973 ? -31.113 9.301 -6.675 1.00 86.50 973 ASP A N 1
ATOM 7209 C CA . ASP A 1 973 ? -31.897 8.100 -6.980 1.00 86.50 973 ASP A CA 1
ATOM 7210 C C . ASP A 1 973 ? -31.044 6.912 -7.477 1.00 86.50 973 ASP A C 1
ATOM 7212 O O . ASP A 1 973 ? -29.820 6.986 -7.608 1.00 86.50 973 ASP A O 1
ATOM 7216 N N . ILE A 1 974 ? -31.708 5.799 -7.807 1.00 91.69 974 ILE A N 1
ATOM 7217 C CA . ILE A 1 974 ? -31.273 4.922 -8.904 1.00 91.69 974 ILE A CA 1
ATOM 7218 C C . ILE A 1 974 ? -32.332 5.003 -10.003 1.00 91.69 974 ILE A C 1
ATOM 7220 O O . ILE A 1 974 ? -33.491 4.643 -9.787 1.00 91.69 974 ILE A O 1
ATOM 7224 N N . ARG A 1 975 ? -31.946 5.468 -11.191 1.00 92.81 975 ARG A N 1
ATOM 7225 C CA . ARG A 1 975 ? -32.809 5.466 -12.377 1.00 92.81 975 ARG A CA 1
ATOM 7226 C C . ARG A 1 975 ? -32.892 4.061 -12.968 1.00 92.81 975 ARG A C 1
ATOM 7228 O O . ARG A 1 975 ? -31.894 3.346 -13.056 1.00 92.81 975 ARG A O 1
ATOM 7235 N N . THR A 1 976 ? -34.080 3.693 -13.437 1.00 84.56 976 THR A N 1
ATOM 7236 C CA . THR A 1 976 ? -34.311 2.490 -14.267 1.00 84.56 976 THR A CA 1
ATOM 7237 C C . THR A 1 976 ? -34.209 2.779 -15.770 1.00 84.56 976 THR A C 1
ATOM 7239 O O . THR A 1 976 ? -34.087 1.862 -16.574 1.00 84.56 976 THR A O 1
ATOM 7242 N N . VAL A 1 977 ? -34.234 4.058 -16.160 1.00 90.88 977 VAL A N 1
ATOM 7243 C CA . VAL A 1 977 ? -34.001 4.543 -17.528 1.00 90.88 977 VAL A CA 1
ATOM 7244 C C . VAL A 1 977 ? -33.130 5.789 -17.416 1.00 90.88 977 VAL A C 1
ATOM 7246 O O . VAL A 1 977 ? -33.580 6.794 -16.871 1.00 90.88 977 VAL A O 1
ATOM 7249 N N . CYS A 1 978 ? -31.889 5.752 -17.904 1.00 95.00 978 CYS A N 1
ATOM 7250 C CA . CYS A 1 978 ? -30.920 6.813 -17.613 1.00 95.00 978 CYS A CA 1
ATOM 7251 C C . CYS A 1 978 ? -31.316 8.180 -18.177 1.00 95.00 978 CYS A C 1
ATOM 7253 O O . CYS A 1 978 ? -30.985 9.212 -17.589 1.00 95.00 978 CYS A O 1
ATOM 7255 N N . SER A 1 979 ? -32.090 8.196 -19.264 1.00 94.50 979 SER A N 1
ATOM 7256 C CA . SER A 1 979 ? -32.583 9.427 -19.873 1.00 94.50 979 SER A CA 1
ATOM 7257 C C . SER A 1 979 ? -33.702 10.134 -19.088 1.00 94.50 979 SER A C 1
ATOM 7259 O O . SER A 1 979 ? -34.098 11.235 -19.470 1.00 94.50 979 SER A O 1
ATOM 7261 N N . LYS A 1 980 ? -34.227 9.558 -17.990 1.00 91.19 980 LYS A N 1
ATOM 7262 C CA . LYS A 1 980 ? -35.411 10.086 -17.279 1.00 91.19 980 LYS A CA 1
ATOM 7263 C C . LYS A 1 980 ? -35.263 10.054 -15.761 1.00 91.19 980 LYS A C 1
ATOM 7265 O O . LYS A 1 980 ? -34.673 9.141 -15.196 1.00 91.19 980 LYS A O 1
ATOM 7270 N N . VAL A 1 981 ? -35.865 11.041 -15.101 1.00 90.19 981 VAL A N 1
ATOM 7271 C CA . VAL A 1 981 ? -36.048 11.056 -13.642 1.00 90.19 981 VAL A CA 1
ATOM 7272 C C . VAL A 1 981 ? -37.181 10.093 -13.265 1.00 90.19 981 VAL A C 1
ATOM 7274 O O . VAL A 1 981 ? -38.154 9.954 -14.013 1.00 90.19 981 VAL A O 1
ATOM 7277 N N . ASN A 1 982 ? -37.065 9.426 -12.115 1.00 85.81 982 ASN A N 1
ATOM 7278 C CA . ASN A 1 982 ? -38.115 8.554 -11.589 1.00 85.81 982 ASN A CA 1
ATOM 7279 C C . ASN A 1 982 ? -39.379 9.363 -11.204 1.00 85.81 982 ASN A C 1
ATOM 7281 O O . ASN A 1 982 ? -39.267 10.514 -10.774 1.00 85.81 982 ASN A O 1
ATOM 7285 N N . PRO A 1 983 ? -40.595 8.792 -11.308 1.00 77.00 983 PRO A N 1
ATOM 7286 C CA . PRO A 1 983 ? -41.796 9.424 -10.766 1.00 77.00 983 PRO A CA 1
ATOM 7287 C C . PRO A 1 983 ? -41.778 9.416 -9.221 1.00 77.00 983 PRO A C 1
ATOM 7289 O O . PRO A 1 983 ? -41.304 8.443 -8.629 1.00 77.00 983 PRO A O 1
ATOM 7292 N N . PRO A 1 984 ? -42.324 10.447 -8.546 1.00 62.56 984 PRO A N 1
ATOM 7293 C CA . PRO A 1 984 ? -42.351 10.509 -7.084 1.00 62.56 984 PRO A CA 1
ATOM 7294 C C . PRO A 1 984 ? -43.202 9.379 -6.482 1.00 62.56 984 PRO A C 1
ATOM 7296 O O . PRO A 1 984 ? -44.329 9.129 -6.913 1.00 62.56 984 PRO A O 1
ATOM 7299 N N . GLY A 1 985 ? -42.650 8.692 -5.479 1.00 50.53 985 GLY A N 1
ATOM 7300 C CA . GLY A 1 985 ? -43.250 7.496 -4.885 1.00 50.53 985 GLY A CA 1
ATOM 7301 C C . GLY A 1 985 ? -44.382 7.769 -3.875 1.00 50.53 985 GLY A C 1
ATOM 7302 O O . GLY A 1 985 ? -44.413 8.826 -3.236 1.00 50.53 985 GLY A O 1
ATOM 7303 N N . PRO A 1 986 ? -45.299 6.803 -3.667 1.00 46.19 986 PRO A N 1
ATOM 7304 C CA . PRO A 1 986 ? -46.394 6.915 -2.704 1.00 46.19 986 PRO A CA 1
ATOM 7305 C C . PRO A 1 986 ? -45.890 6.728 -1.261 1.00 46.19 986 PRO A C 1
ATOM 7307 O O . PRO A 1 986 ? -45.971 5.640 -0.697 1.00 46.19 986 PRO A O 1
ATOM 7310 N N . GLY A 1 987 ? -45.354 7.796 -0.665 1.00 41.00 987 GLY A N 1
ATOM 7311 C CA . GLY A 1 987 ? -44.881 7.776 0.728 1.00 41.00 987 GLY A CA 1
ATOM 7312 C C . GLY A 1 987 ? -44.230 9.058 1.262 1.00 41.00 987 GLY A C 1
ATOM 7313 O O . GLY A 1 987 ? -43.864 9.093 2.430 1.00 41.00 987 GLY A O 1
ATOM 7314 N N . ALA A 1 988 ? -44.079 10.108 0.446 1.00 37.28 988 ALA A N 1
ATOM 7315 C CA . ALA A 1 988 ? -43.416 11.356 0.837 1.00 37.28 988 ALA A CA 1
ATOM 7316 C C . ALA A 1 988 ? -44.418 12.503 1.090 1.00 37.28 988 ALA A C 1
ATOM 7318 O O . ALA A 1 988 ? -44.496 13.445 0.306 1.00 37.28 988 ALA A O 1
ATOM 7319 N N . ASN A 1 989 ? -45.192 12.410 2.176 1.00 34.56 989 ASN A N 1
ATOM 7320 C CA . ASN A 1 989 ? -45.956 13.513 2.779 1.00 34.56 989 ASN A CA 1
ATOM 7321 C C . ASN A 1 989 ? -46.185 13.235 4.280 1.00 34.56 989 ASN A C 1
ATOM 7323 O O . ASN A 1 989 ? -46.028 12.104 4.728 1.00 34.56 989 ASN A O 1
ATOM 7327 N N . ASP A 1 990 ? -46.573 14.276 5.023 1.00 35.00 990 ASP A N 1
ATOM 7328 C CA . ASP A 1 990 ? -46.951 14.280 6.449 1.00 35.00 990 ASP A CA 1
ATOM 7329 C C . ASP A 1 990 ? -45.826 14.165 7.494 1.00 35.00 990 ASP A C 1
ATOM 7331 O O . ASP A 1 990 ? -45.753 13.248 8.309 1.00 35.00 990 ASP A O 1
ATOM 7335 N N . ALA A 1 991 ? -45.023 15.233 7.565 1.00 31.47 991 ALA A N 1
ATOM 7336 C CA . ALA A 1 991 ? -44.250 15.601 8.756 1.00 31.47 991 ALA A CA 1
ATOM 7337 C C . ALA A 1 991 ? -44.544 17.043 9.239 1.00 31.47 991 ALA A C 1
ATOM 7339 O O . ALA A 1 991 ? -43.673 17.682 9.827 1.00 31.47 991 ALA A O 1
ATOM 7340 N N . ASN A 1 992 ? -45.743 17.592 8.967 1.00 34.03 992 ASN A N 1
ATOM 7341 C CA . ASN A 1 992 ? -46.139 18.914 9.487 1.00 34.03 992 ASN A CA 1
ATOM 7342 C C . ASN A 1 992 ? -47.668 19.177 9.531 1.00 34.03 992 ASN A C 1
ATOM 7344 O O . ASN A 1 992 ? -48.173 20.134 8.946 1.00 34.03 992 ASN A O 1
ATOM 7348 N N . ALA A 1 993 ? -48.418 18.338 10.252 1.00 30.69 993 ALA A N 1
ATOM 7349 C CA . ALA A 1 993 ? -49.798 18.618 10.671 1.00 30.69 993 ALA A CA 1
ATOM 7350 C C . ALA A 1 993 ? -50.060 17.997 12.057 1.00 30.69 993 ALA A C 1
ATOM 7352 O O . ALA A 1 993 ? -49.533 16.930 12.365 1.00 30.69 993 ALA A O 1
ATOM 7353 N N . GLY A 1 994 ? -50.830 18.675 12.914 1.00 27.00 994 GLY A N 1
ATOM 7354 C CA . GLY A 1 994 ? -51.058 18.264 14.307 1.00 27.00 994 GLY A CA 1
ATOM 7355 C C . GLY A 1 994 ? -52.522 17.968 14.657 1.00 27.00 994 GLY A C 1
ATOM 7356 O O . GLY A 1 994 ? -53.384 17.940 13.789 1.00 27.00 994 GLY A O 1
ATOM 7357 N N . ALA A 1 995 ? -52.775 17.850 15.968 1.00 27.44 995 ALA A N 1
ATOM 7358 C CA . ALA A 1 995 ? -54.077 17.691 16.643 1.00 27.44 995 ALA A CA 1
ATOM 7359 C C . ALA A 1 995 ? -54.716 16.276 16.705 1.00 27.44 995 ALA A C 1
ATOM 7361 O O . ALA A 1 995 ? -55.570 15.911 15.913 1.00 27.44 995 ALA A O 1
ATOM 7362 N N . SER A 1 996 ? -54.406 15.584 17.812 1.00 26.45 996 SER A N 1
ATOM 7363 C CA . SER A 1 996 ? -55.365 14.971 18.761 1.00 26.45 996 SER A CA 1
ATOM 7364 C C . SER A 1 996 ? -56.373 13.860 18.368 1.00 26.45 996 SER A C 1
ATOM 7366 O O . SER A 1 996 ? -57.171 13.986 17.454 1.00 26.45 996 SER A O 1
ATOM 7368 N N . ARG A 1 997 ? -56.504 12.918 19.329 1.00 28.22 997 ARG A N 1
ATOM 7369 C CA . ARG A 1 997 ? -57.655 12.037 19.683 1.00 28.22 997 ARG A CA 1
ATOM 7370 C C . ARG A 1 997 ? -57.860 10.667 18.985 1.00 28.22 997 ARG A C 1
ATOM 7372 O O . ARG A 1 997 ? -58.451 10.565 17.927 1.00 28.22 997 ARG A O 1
ATOM 7379 N N . MET A 1 998 ? -57.600 9.633 19.800 1.00 25.69 998 MET A N 1
ATOM 7380 C CA . MET A 1 998 ? -58.541 8.571 20.240 1.00 25.69 998 MET A CA 1
ATOM 7381 C C . MET A 1 998 ? -59.102 7.496 19.270 1.00 25.69 998 MET A C 1
ATOM 7383 O O . MET A 1 998 ? -59.936 7.768 18.423 1.00 25.69 998 MET A O 1
ATOM 7387 N N . MET A 1 999 ? -58.843 6.239 19.676 1.00 26.59 999 MET A N 1
ATOM 7388 C CA . MET A 1 999 ? -59.805 5.117 19.830 1.00 26.59 999 MET A CA 1
ATOM 7389 C C . MET A 1 999 ? -60.293 4.264 18.625 1.00 26.59 999 MET A C 1
ATOM 7391 O O . MET A 1 999 ? -61.307 4.557 18.008 1.00 26.59 999 MET A O 1
ATOM 7395 N N . SER A 1 1000 ? -59.731 3.041 18.575 1.00 27.30 1000 SER A N 1
ATOM 7396 C CA . SER A 1 1000 ? -60.438 1.741 18.755 1.00 27.30 1000 SER A CA 1
ATOM 7397 C C . SER A 1 1000 ? -60.894 0.856 17.566 1.00 27.30 1000 SER A C 1
ATOM 7399 O O . SER A 1 1000 ? -61.281 1.316 16.503 1.00 27.30 1000 SER A O 1
ATOM 7401 N N . ASP A 1 1001 ? -60.888 -0.453 17.876 1.00 28.25 1001 ASP A N 1
ATOM 7402 C CA . ASP A 1 1001 ? -61.667 -1.604 17.359 1.00 28.25 1001 ASP A CA 1
ATOM 7403 C C . ASP A 1 1001 ? -61.486 -2.223 15.934 1.00 28.25 1001 ASP A C 1
ATOM 7405 O O . ASP A 1 1001 ? -62.083 -1.807 14.952 1.00 28.25 1001 ASP A O 1
ATOM 7409 N N . ARG A 1 1002 ? -60.850 -3.418 15.944 1.00 28.50 1002 ARG A N 1
ATOM 7410 C CA . ARG A 1 1002 ? -61.372 -4.759 15.521 1.00 28.50 1002 ARG A CA 1
ATOM 7411 C C . ARG A 1 1002 ? -61.460 -5.276 14.055 1.00 28.50 1002 ARG A C 1
ATOM 7413 O O . ARG A 1 1002 ? -62.180 -4.770 13.213 1.00 28.50 1002 ARG A O 1
ATOM 7420 N N . HIS A 1 1003 ? -60.962 -6.525 13.954 1.00 28.36 1003 HIS A N 1
ATOM 7421 C CA . HIS A 1 1003 ? -61.464 -7.729 13.238 1.00 28.36 1003 HIS A CA 1
ATOM 7422 C C . HIS A 1 1003 ? -61.389 -7.907 11.698 1.00 28.36 1003 HIS A C 1
ATOM 7424 O O . HIS A 1 1003 ? -62.200 -7.366 10.963 1.00 28.36 1003 HIS A O 1
ATOM 7430 N N . HIS A 1 1004 ? -60.616 -8.949 11.321 1.00 30.06 1004 HIS A N 1
ATOM 7431 C CA . HIS A 1 1004 ? -60.848 -9.931 10.227 1.00 30.06 1004 HIS A CA 1
ATOM 7432 C C . HIS A 1 1004 ? -60.784 -9.416 8.757 1.00 30.06 1004 HIS A C 1
ATOM 7434 O O . HIS A 1 1004 ? -60.919 -8.231 8.508 1.00 30.06 1004 HIS A O 1
ATOM 7440 N N . GLN A 1 1005 ? -60.494 -10.230 7.723 1.00 27.45 1005 GLN A N 1
ATOM 7441 C CA . GLN A 1 1005 ? -60.484 -11.706 7.576 1.00 27.45 1005 GLN A CA 1
ATOM 7442 C C . GLN A 1 1005 ? -59.411 -12.195 6.543 1.00 27.45 1005 GLN A C 1
ATOM 7444 O O . GLN A 1 1005 ? -58.786 -11.384 5.871 1.00 27.45 1005 GLN A O 1
ATOM 7449 N N . GLN A 1 1006 ? -59.185 -13.516 6.427 1.00 28.80 1006 GLN A N 1
ATOM 7450 C CA . GLN A 1 1006 ? -58.266 -14.233 5.487 1.00 28.80 1006 GLN A CA 1
ATOM 7451 C C . GLN A 1 1006 ? -59.077 -15.075 4.452 1.00 28.80 1006 GLN A C 1
ATOM 7453 O O . GLN A 1 1006 ? -60.302 -15.078 4.608 1.00 28.80 1006 GLN A O 1
ATOM 7458 N N . PRO A 1 1007 ? -58.507 -15.892 3.507 1.00 51.88 1007 PRO A N 1
ATOM 7459 C CA . PRO A 1 1007 ? -57.101 -16.140 3.066 1.00 51.88 1007 PRO A CA 1
ATOM 7460 C C . PRO A 1 1007 ? -56.881 -15.764 1.544 1.00 51.88 1007 PRO A C 1
ATOM 7462 O O . PRO A 1 1007 ? -57.361 -14.691 1.207 1.00 51.88 1007 PRO A O 1
ATOM 7465 N N . LEU A 1 1008 ? -56.190 -16.396 0.549 1.00 28.08 1008 LEU A N 1
ATOM 7466 C CA . LEU A 1 1008 ? -55.567 -17.724 0.253 1.00 28.08 1008 LEU A CA 1
ATOM 7467 C C . LEU A 1 1008 ? -54.383 -17.699 -0.775 1.00 28.08 1008 LEU A C 1
ATOM 7469 O O . LEU A 1 1008 ? -54.383 -16.946 -1.741 1.00 28.08 1008 LEU A O 1
ATOM 7473 N N . ILE A 1 1009 ? -53.439 -18.630 -0.553 1.00 29.53 1009 ILE A N 1
ATOM 7474 C CA . ILE A 1 1009 ? -52.646 -19.553 -1.430 1.00 29.53 1009 ILE A CA 1
ATOM 7475 C C . ILE A 1 1009 ? -53.041 -19.655 -2.942 1.00 29.53 1009 ILE A C 1
ATOM 7477 O O . ILE A 1 1009 ? -54.231 -19.693 -3.229 1.00 29.53 1009 ILE A O 1
ATOM 7481 N N . GLY A 1 1010 ? -52.150 -19.855 -3.948 1.00 27.16 1010 GLY A N 1
ATOM 7482 C CA . GLY A 1 1010 ? -50.662 -19.868 -3.999 1.00 27.16 1010 GLY A CA 1
ATOM 7483 C C . GLY A 1 1010 ? -49.989 -20.671 -5.170 1.00 27.16 1010 GLY A C 1
ATOM 7484 O O . GLY A 1 1010 ? -50.569 -21.623 -5.672 1.00 27.16 1010 GLY A O 1
ATOM 7485 N N . LEU A 1 1011 ? -48.735 -20.299 -5.522 1.00 30.73 1011 LEU A N 1
ATOM 7486 C CA . LEU A 1 1011 ? -47.592 -21.047 -6.151 1.00 30.73 1011 LEU A CA 1
ATOM 7487 C C . LEU A 1 1011 ? -47.607 -21.724 -7.572 1.00 30.73 1011 LEU A C 1
ATOM 7489 O O . LEU A 1 1011 ? -48.011 -22.873 -7.706 1.00 30.73 1011 LEU A O 1
ATOM 7493 N N . GLY A 1 1012 ? -46.864 -21.114 -8.530 1.00 26.36 1012 GLY A N 1
ATOM 7494 C CA . GLY A 1 1012 ? -45.890 -21.738 -9.489 1.00 26.36 1012 GLY A CA 1
ATOM 7495 C C . GLY A 1 1012 ? -46.374 -22.485 -10.766 1.00 26.36 1012 GLY A C 1
ATOM 7496 O O . GLY A 1 1012 ? -47.569 -22.742 -10.881 1.00 26.36 1012 GLY A O 1
ATOM 7497 N N . PRO A 1 1013 ? -45.479 -22.920 -11.706 1.00 48.75 1013 PRO A N 1
ATOM 7498 C CA . PRO A 1 1013 ? -44.057 -22.573 -11.952 1.00 48.75 1013 PRO A CA 1
ATOM 7499 C C . PRO A 1 1013 ? -43.684 -22.299 -13.463 1.00 48.75 1013 PRO A C 1
ATOM 7501 O O . PRO A 1 1013 ? -44.552 -22.061 -14.296 1.00 48.75 1013 PRO A O 1
ATOM 7504 N N . CYS A 1 1014 ? -42.379 -22.308 -13.803 1.00 23.56 1014 CYS A N 1
ATOM 7505 C CA . CYS A 1 1014 ? -41.716 -22.086 -15.129 1.00 23.56 1014 CYS A CA 1
ATOM 7506 C C . CYS A 1 1014 ? -41.650 -23.385 -16.015 1.00 23.56 1014 CYS A C 1
ATOM 7508 O O . CYS A 1 1014 ? -42.200 -24.379 -15.532 1.00 23.56 1014 CYS A O 1
ATOM 7510 N N . PRO A 1 1015 ? -40.932 -23.519 -17.184 1.00 54.09 1015 PRO A N 1
ATOM 7511 C CA . PRO A 1 1015 ? -40.121 -22.585 -18.027 1.00 54.09 1015 PRO A CA 1
ATOM 7512 C C . PRO A 1 1015 ? -40.248 -22.791 -19.595 1.00 54.09 1015 PRO A C 1
ATOM 7514 O O . PRO A 1 1015 ? -41.186 -23.435 -20.049 1.00 54.09 1015 PRO A O 1
ATOM 7517 N N . ILE A 1 1016 ? -39.237 -22.340 -20.387 1.00 28.67 1016 ILE A N 1
ATOM 7518 C CA . ILE A 1 1016 ? -38.756 -22.824 -21.736 1.00 28.67 1016 ILE A CA 1
ATOM 7519 C C . ILE A 1 1016 ? -39.070 -21.973 -23.013 1.00 28.67 1016 ILE A C 1
ATOM 7521 O O . ILE A 1 1016 ? -40.122 -21.361 -23.146 1.00 28.67 1016 ILE A O 1
ATOM 7525 N N . ALA A 1 1017 ? -38.096 -21.946 -23.948 1.00 29.39 1017 ALA A N 1
ATOM 7526 C CA . ALA A 1 1017 ? -38.029 -21.316 -25.296 1.00 29.39 1017 ALA A CA 1
ATOM 7527 C C . ALA A 1 1017 ? -37.502 -22.379 -26.332 1.00 29.39 1017 ALA A C 1
ATOM 7529 O O . ALA A 1 1017 ? -37.369 -23.521 -25.883 1.00 29.39 1017 ALA A O 1
ATOM 7530 N N . PRO A 1 1018 ? -37.132 -22.141 -27.631 1.00 55.00 1018 PRO A N 1
ATOM 7531 C CA . PRO A 1 1018 ? -36.941 -20.895 -28.420 1.00 55.00 1018 PRO A CA 1
ATOM 7532 C C . PRO A 1 1018 ? -37.462 -20.953 -29.901 1.00 55.00 1018 PRO A C 1
ATOM 7534 O O . PRO A 1 1018 ? -38.182 -21.885 -30.243 1.00 55.00 1018 PRO A O 1
ATOM 7537 N N . ALA A 1 1019 ? -37.071 -19.986 -30.768 1.00 31.12 1019 ALA A N 1
ATOM 7538 C CA . ALA A 1 1019 ? -36.495 -20.176 -32.137 1.00 31.12 1019 ALA A CA 1
ATOM 7539 C C . ALA A 1 1019 ? -36.818 -19.077 -33.205 1.00 31.12 1019 ALA A C 1
ATOM 7541 O O . ALA A 1 1019 ? -37.973 -18.765 -33.467 1.00 31.12 1019 ALA A O 1
ATOM 7542 N N . ASP A 1 1020 ? -35.747 -18.590 -33.854 1.00 30.33 1020 ASP A N 1
ATOM 7543 C CA . ASP A 1 1020 ? -35.522 -18.331 -35.298 1.00 30.33 1020 ASP A CA 1
ATOM 7544 C C . ASP A 1 1020 ? -36.215 -17.260 -36.203 1.00 30.33 1020 ASP A C 1
ATOM 7546 O O . ASP A 1 1020 ? -37.422 -17.189 -36.390 1.00 30.33 1020 ASP A O 1
ATOM 7550 N N . LEU A 1 1021 ? -35.309 -16.563 -36.923 1.00 30.55 1021 LEU A N 1
ATOM 7551 C CA . LEU A 1 1021 ? -35.295 -16.153 -38.350 1.00 30.55 1021 LEU A CA 1
ATOM 7552 C C . LEU A 1 1021 ? -36.254 -15.089 -38.949 1.00 30.55 1021 LEU A C 1
ATOM 7554 O O . LEU A 1 1021 ? -37.318 -15.396 -39.467 1.00 30.55 1021 LEU A O 1
ATOM 7558 N N . ALA A 1 1022 ? -35.667 -13.891 -39.121 1.00 27.16 1022 ALA A N 1
ATOM 7559 C CA . ALA A 1 1022 ? -35.541 -13.095 -40.366 1.00 27.16 1022 ALA A CA 1
ATOM 7560 C C . ALA A 1 1022 ? -36.793 -12.520 -41.111 1.00 27.16 1022 ALA A C 1
ATOM 7562 O O . ALA A 1 1022 ? -37.881 -13.078 -41.052 1.00 27.16 1022 ALA A O 1
ATOM 7563 N N . PRO A 1 1023 ? -36.670 -11.371 -41.829 1.00 58.06 1023 PRO A N 1
ATOM 7564 C CA . PRO A 1 1023 ? -37.830 -10.514 -42.132 1.00 58.06 1023 PRO A CA 1
ATOM 7565 C C . PRO A 1 1023 ? -38.184 -10.359 -43.626 1.00 58.06 1023 PRO A C 1
ATOM 7567 O O . PRO A 1 1023 ? -37.300 -10.448 -44.476 1.00 58.06 1023 PRO A O 1
ATOM 7570 N N . LEU A 1 1024 ? -39.431 -9.943 -43.927 1.00 29.27 1024 LEU A N 1
ATOM 7571 C CA . LEU A 1 1024 ? -39.722 -8.823 -44.854 1.00 29.27 1024 LEU A CA 1
ATOM 7572 C C . LEU A 1 1024 ? -41.215 -8.413 -44.952 1.00 29.27 1024 LEU A C 1
ATOM 7574 O O . LEU A 1 1024 ? -42.120 -9.189 -44.665 1.00 29.27 1024 LEU A O 1
ATOM 7578 N N . CYS A 1 1025 ? -41.407 -7.200 -45.491 1.00 25.38 1025 CYS A N 1
ATOM 7579 C CA . CYS A 1 1025 ? -42.623 -6.580 -46.053 1.00 25.38 1025 CYS A CA 1
ATOM 7580 C C . CYS A 1 1025 ? -43.618 -5.832 -45.135 1.00 25.38 1025 CYS A C 1
ATOM 7582 O O . CYS A 1 1025 ? -43.901 -6.183 -43.996 1.00 25.38 1025 CYS A O 1
ATOM 7584 N N . CYS A 1 1026 ? -44.125 -4.720 -45.684 1.00 24.55 1026 CYS A N 1
ATOM 7585 C CA . CYS A 1 1026 ? -44.721 -3.594 -44.961 1.00 24.55 1026 CYS A CA 1
ATOM 7586 C C . CYS A 1 1026 ? -46.250 -3.521 -45.102 1.00 24.55 1026 CYS A C 1
ATOM 7588 O O . CYS A 1 1026 ? -46.763 -3.829 -46.179 1.00 24.55 1026 CYS A O 1
ATOM 7590 N N . ARG A 1 1027 ? -46.942 -2.878 -44.140 1.00 26.42 1027 ARG A N 1
ATOM 7591 C CA . ARG A 1 1027 ? -47.939 -1.826 -44.459 1.00 26.42 1027 ARG A CA 1
ATOM 7592 C C . ARG A 1 1027 ? -48.313 -0.907 -43.282 1.00 26.42 1027 ARG A C 1
ATOM 7594 O O . ARG A 1 1027 ? -47.754 -1.003 -42.197 1.00 26.42 1027 ARG A O 1
ATOM 7601 N N . HIS A 1 1028 ? -49.162 0.079 -43.576 1.00 27.34 1028 HIS A N 1
ATOM 7602 C CA . HIS A 1 1028 ? -49.398 1.299 -42.799 1.00 27.34 1028 HIS A CA 1
ATOM 7603 C C . HIS A 1 1028 ? -50.377 1.173 -41.614 1.00 27.34 1028 HIS A C 1
ATOM 7605 O O . HIS A 1 1028 ? -51.487 0.678 -41.763 1.00 27.34 1028 HIS A O 1
ATOM 7611 N N . LEU A 1 1029 ? -49.997 1.788 -40.487 1.00 26.16 1029 LEU A N 1
ATOM 7612 C CA . LEU A 1 1029 ? -50.670 2.965 -39.899 1.00 26.16 1029 LEU A CA 1
ATOM 7613 C C . LEU A 1 1029 ? -52.171 3.192 -40.228 1.00 26.16 1029 LEU A C 1
ATOM 7615 O O . LEU A 1 1029 ? -52.468 3.791 -41.260 1.00 26.16 1029 LEU A O 1
ATOM 7619 N N . ARG A 1 1030 ? -53.073 2.922 -39.264 1.00 28.39 1030 ARG A N 1
ATOM 7620 C CA . ARG A 1 1030 ? -53.791 3.916 -38.399 1.00 28.39 1030 ARG A CA 1
ATOM 7621 C C . ARG A 1 1030 ? -55.190 3.446 -37.954 1.00 28.39 1030 ARG A C 1
ATOM 7623 O O . ARG A 1 1030 ? -55.944 2.963 -38.780 1.00 28.39 1030 ARG A O 1
ATOM 7630 N N . SER A 1 1031 ? -55.533 3.766 -36.692 1.00 27.41 1031 SER A N 1
ATOM 7631 C CA . SER A 1 1031 ? -56.886 3.939 -36.089 1.00 27.41 1031 SER A CA 1
ATOM 7632 C C . SER A 1 1031 ? -57.951 2.830 -36.263 1.00 27.41 1031 SER A C 1
ATOM 7634 O O . SER A 1 1031 ? -58.208 2.378 -37.364 1.00 27.41 1031 SER A O 1
ATOM 7636 N N . GLY A 1 1032 ? -58.712 2.440 -35.235 1.00 25.62 1032 GLY A N 1
ATOM 7637 C CA . GLY A 1 1032 ? -58.746 2.899 -33.839 1.00 25.62 1032 GLY A CA 1
ATOM 7638 C C . GLY A 1 1032 ? -60.045 2.468 -33.131 1.00 25.62 1032 GLY A C 1
ATOM 7639 O O . GLY A 1 1032 ? -60.847 1.745 -33.710 1.00 25.62 1032 GLY A O 1
ATOM 7640 N N . SER A 1 1033 ? -60.275 2.996 -31.922 1.00 28.41 1033 SER A N 1
ATOM 7641 C CA . SER A 1 1033 ? -61.503 2.873 -31.098 1.00 28.41 1033 SER A CA 1
ATOM 7642 C C . SER A 1 1033 ? -61.886 1.493 -30.512 1.00 28.41 1033 SER A C 1
ATOM 7644 O O . SER A 1 1033 ? -62.113 0.507 -31.200 1.00 28.41 1033 SER A O 1
ATOM 7646 N N . ASN A 1 1034 ? -62.041 1.522 -29.184 1.00 25.56 1034 ASN A N 1
ATOM 7647 C CA . ASN A 1 1034 ? -62.867 0.677 -28.298 1.00 25.56 1034 ASN A CA 1
ATOM 7648 C C . ASN A 1 1034 ? -64.359 0.630 -28.779 1.00 25.56 1034 ASN A C 1
ATOM 7650 O O . ASN A 1 1034 ? -64.693 1.488 -29.601 1.00 25.56 1034 ASN A O 1
ATOM 7654 N N . PRO A 1 1035 ? -65.301 -0.195 -28.231 1.00 46.69 1035 PRO A N 1
ATOM 7655 C CA . PRO A 1 1035 ? -65.197 -0.971 -26.982 1.00 46.69 1035 PRO A CA 1
ATOM 7656 C C . PRO A 1 1035 ? -65.918 -2.355 -26.881 1.00 46.69 1035 PRO A C 1
ATOM 7658 O O . PRO A 1 1035 ? -66.693 -2.746 -27.740 1.00 46.69 1035 PRO A O 1
ATOM 7661 N N . TYR A 1 1036 ? -65.704 -3.019 -25.731 1.00 26.02 1036 TYR A N 1
ATOM 7662 C CA . TYR A 1 1036 ? -66.614 -3.884 -24.935 1.00 26.02 1036 TYR A CA 1
ATOM 7663 C C . TYR A 1 1036 ? -67.519 -4.997 -25.549 1.00 26.02 1036 TYR A C 1
ATOM 7665 O O . TYR A 1 1036 ? -68.381 -4.753 -26.382 1.00 26.02 1036 TYR A O 1
ATOM 7673 N N . CYS A 1 1037 ? -67.508 -6.137 -24.826 1.00 22.06 1037 CYS A N 1
ATOM 7674 C CA . CYS A 1 1037 ? -68.663 -6.921 -24.318 1.00 22.06 1037 CYS A CA 1
ATOM 7675 C C . CYS A 1 1037 ? -69.075 -8.308 -24.901 1.00 22.06 1037 CYS A C 1
ATOM 7677 O O . CYS A 1 1037 ? -69.343 -8.479 -26.080 1.00 22.06 1037 CYS A O 1
ATOM 7679 N N . PHE A 1 1038 ? -69.300 -9.218 -23.932 1.00 24.52 1038 PHE A N 1
ATOM 7680 C CA . PHE A 1 1038 ? -70.161 -10.420 -23.866 1.00 24.52 1038 PHE A CA 1
ATOM 7681 C C . PHE A 1 1038 ? -69.769 -11.825 -24.413 1.00 24.52 1038 PHE A C 1
ATOM 7683 O O . PHE A 1 1038 ? -69.309 -12.034 -25.528 1.00 24.52 1038 PHE A O 1
ATOM 7690 N N . HIS A 1 1039 ? -70.042 -12.792 -23.521 1.00 26.89 1039 HIS A N 1
ATOM 7691 C CA . HIS A 1 1039 ? -70.152 -14.267 -23.611 1.00 26.89 1039 HIS A CA 1
ATOM 7692 C C . HIS A 1 1039 ? -71.422 -14.719 -24.409 1.00 26.89 1039 HIS A C 1
ATOM 7694 O O . HIS A 1 1039 ? -72.183 -13.814 -24.757 1.00 26.89 1039 HIS A O 1
ATOM 7700 N N . PRO A 1 1040 ? -71.750 -16.032 -24.655 1.00 47.50 1040 PRO A N 1
ATOM 7701 C CA . PRO A 1 1040 ? -71.415 -17.229 -23.841 1.00 47.50 1040 PRO A CA 1
ATOM 7702 C C . PRO A 1 1040 ? -71.165 -18.612 -24.532 1.00 47.50 1040 PRO A C 1
ATOM 7704 O O . PRO A 1 1040 ? -71.432 -18.818 -25.705 1.00 47.50 1040 PRO A O 1
ATOM 7707 N N . ALA A 1 1041 ? -70.700 -19.568 -23.703 1.00 32.28 1041 ALA A N 1
ATOM 7708 C CA . ALA A 1 1041 ? -71.010 -21.019 -23.598 1.00 32.28 1041 ALA A CA 1
ATOM 7709 C C . ALA A 1 1041 ? -71.245 -21.949 -24.826 1.00 32.28 1041 ALA A C 1
ATOM 7711 O O . ALA A 1 1041 ? -72.126 -21.703 -25.639 1.00 32.28 1041 ALA A O 1
ATOM 7712 N N . HIS A 1 1042 ? -70.672 -23.174 -24.782 1.00 28.41 1042 HIS A N 1
ATOM 7713 C CA . HIS A 1 1042 ? -71.407 -24.382 -24.319 1.00 28.41 1042 HIS A CA 1
ATOM 7714 C C . HIS A 1 1042 ? -70.515 -25.620 -23.992 1.00 28.41 1042 HIS A C 1
ATOM 7716 O O . HIS A 1 1042 ? -69.323 -25.643 -24.276 1.00 28.41 1042 HIS A O 1
ATOM 7722 N N . GLN A 1 1043 ? -71.115 -26.611 -23.312 1.00 31.31 1043 GLN A N 1
ATOM 7723 C CA . GLN A 1 1043 ? -70.589 -27.924 -22.831 1.00 31.31 1043 GLN A CA 1
ATOM 7724 C C . GLN A 1 1043 ? -70.756 -29.059 -23.913 1.00 31.31 1043 GLN A C 1
ATOM 7726 O O . GLN A 1 1043 ? -71.210 -28.665 -24.988 1.00 31.31 1043 GLN A O 1
ATOM 7731 N N . PRO A 1 1044 ? -70.518 -30.412 -23.729 1.00 53.03 1044 PRO A N 1
ATOM 7732 C CA . PRO A 1 1044 ? -70.428 -31.203 -22.463 1.00 53.03 1044 PRO A CA 1
ATOM 7733 C C . PRO A 1 1044 ? -69.647 -32.573 -22.341 1.00 53.03 1044 PRO A C 1
ATOM 7735 O O . PRO A 1 1044 ? -69.491 -33.306 -23.308 1.00 53.03 1044 PRO A O 1
ATOM 7738 N N . ARG A 1 1045 ? -69.427 -33.013 -21.068 1.00 37.84 1045 ARG A N 1
ATOM 7739 C CA . ARG A 1 1045 ? -69.530 -34.420 -20.513 1.00 37.84 1045 ARG A CA 1
ATOM 7740 C C . ARG A 1 1045 ? -68.464 -35.504 -20.893 1.00 37.84 1045 ARG A C 1
ATOM 7742 O O . ARG A 1 1045 ? -67.782 -35.324 -21.884 1.00 37.84 1045 ARG A O 1
ATOM 7749 N N . LEU A 1 1046 ? -68.215 -36.639 -20.178 1.00 33.44 1046 LEU A N 1
ATOM 7750 C CA . LEU A 1 1046 ? -68.762 -37.362 -18.976 1.00 33.44 1046 LEU A CA 1
ATOM 7751 C C . LEU A 1 1046 ? -67.682 -38.307 -18.305 1.00 33.44 1046 LEU A C 1
ATOM 7753 O O . LEU A 1 1046 ? -66.928 -38.923 -19.042 1.00 33.44 1046 LEU A O 1
ATOM 7757 N N . LEU A 1 1047 ? -67.670 -38.422 -16.951 1.00 34.81 1047 LEU A N 1
ATOM 7758 C CA . LEU A 1 1047 ? -67.537 -39.575 -15.970 1.00 34.81 1047 LEU A CA 1
ATOM 7759 C C . LEU A 1 1047 ? -66.866 -40.967 -16.331 1.00 34.81 1047 LEU A C 1
ATOM 7761 O O . LEU A 1 1047 ? -66.788 -41.286 -17.505 1.00 34.81 1047 LEU A O 1
ATOM 7765 N N . VAL A 1 1048 ? -66.425 -41.917 -15.444 1.00 30.38 1048 VAL A N 1
ATOM 7766 C CA . VAL A 1 1048 ? -66.452 -42.157 -13.949 1.00 30.38 1048 VAL A CA 1
ATOM 7767 C C . VAL A 1 1048 ? -65.375 -43.194 -13.427 1.00 30.38 1048 VAL A C 1
ATOM 7769 O O . VAL A 1 1048 ? -64.585 -43.690 -14.221 1.00 30.38 1048 VAL A O 1
ATOM 7772 N N . THR A 1 1049 ? -65.327 -43.509 -12.106 1.00 32.94 1049 THR A N 1
ATOM 7773 C CA . THR A 1 1049 ? -64.367 -44.369 -11.308 1.00 32.94 1049 THR A CA 1
ATOM 7774 C C . THR A 1 1049 ? -65.047 -45.621 -10.640 1.00 32.94 1049 THR A C 1
ATOM 7776 O O . THR A 1 1049 ? -66.142 -45.939 -11.103 1.00 32.94 1049 THR A O 1
ATOM 7779 N N . PRO A 1 1050 ? -64.613 -46.295 -9.515 1.00 63.62 1050 PRO A N 1
ATOM 7780 C CA . PRO A 1 1050 ? -63.318 -46.717 -8.878 1.00 63.62 1050 PRO A CA 1
ATOM 7781 C C . PRO A 1 1050 ? -63.206 -48.306 -8.848 1.00 63.62 1050 PRO A C 1
ATOM 7783 O O . PRO A 1 1050 ? -63.481 -48.816 -9.933 1.00 63.62 1050 PRO A O 1
ATOM 7786 N N . PRO A 1 1051 ? -62.906 -49.174 -7.803 1.00 56.41 1051 PRO A N 1
ATOM 7787 C CA . PRO A 1 1051 ? -62.352 -49.122 -6.403 1.00 56.41 1051 PRO A CA 1
ATOM 7788 C C . PRO A 1 1051 ? -61.251 -50.260 -6.083 1.00 56.41 1051 PRO A C 1
ATOM 7790 O O . PRO A 1 1051 ? -60.633 -50.675 -7.057 1.00 56.41 1051 PRO A O 1
ATOM 7793 N N . PRO A 1 1052 ? -60.857 -50.725 -4.833 1.00 60.84 1052 PRO A N 1
ATOM 7794 C CA . PRO A 1 1052 ? -59.417 -50.992 -4.486 1.00 60.84 1052 PRO A CA 1
ATOM 7795 C C . PRO A 1 1052 ? -58.888 -52.391 -3.894 1.00 60.84 1052 PRO A C 1
ATOM 7797 O O . PRO A 1 1052 ? -58.559 -53.223 -4.732 1.00 60.84 1052 PRO A O 1
ATOM 7800 N N . PRO A 1 1053 ? -58.629 -52.696 -2.568 1.00 64.38 1053 PRO A N 1
ATOM 7801 C CA . PRO A 1 1053 ? -57.495 -53.564 -2.066 1.00 64.38 1053 PRO A CA 1
ATOM 7802 C C . PRO A 1 1053 ? -57.946 -54.753 -1.114 1.00 64.38 1053 PRO A C 1
ATOM 7804 O O . PRO A 1 1053 ? -59.026 -55.252 -1.427 1.00 64.38 1053 PRO A O 1
ATOM 7807 N N . PRO A 1 1054 ? -57.334 -55.228 0.044 1.00 65.38 1054 PRO A N 1
ATOM 7808 C CA . PRO A 1 1054 ? -56.008 -55.066 0.757 1.00 65.38 1054 PRO A CA 1
ATOM 7809 C C . PRO A 1 1054 ? -55.371 -56.301 1.559 1.00 65.38 1054 PRO A C 1
ATOM 7811 O O . PRO A 1 1054 ? -55.993 -57.345 1.704 1.00 65.38 1054 PRO A O 1
ATOM 7814 N N . TRP A 1 1055 ? -54.183 -56.102 2.209 1.00 35.22 1055 TRP A N 1
ATOM 7815 C CA . TRP A 1 1055 ? -53.626 -56.668 3.510 1.00 35.22 1055 TRP A CA 1
ATOM 7816 C C . TRP A 1 1055 ? -52.552 -57.797 3.661 1.00 35.22 1055 TRP A C 1
ATOM 7818 O O . TRP A 1 1055 ? -52.771 -58.931 3.251 1.00 35.22 1055 TRP A O 1
ATOM 7828 N N . THR A 1 1056 ? -51.487 -57.525 4.472 1.00 30.91 1056 THR A N 1
ATOM 7829 C CA . THR A 1 1056 ? -50.933 -58.260 5.684 1.00 30.91 1056 THR A CA 1
ATOM 7830 C C . THR A 1 1056 ? -49.537 -57.689 6.143 1.00 30.91 1056 THR A C 1
ATOM 7832 O O . THR A 1 1056 ? -49.101 -56.727 5.522 1.00 30.91 1056 THR A O 1
ATOM 7835 N N . ARG A 1 1057 ? -48.744 -58.170 7.150 1.00 31.28 1057 ARG A N 1
ATOM 7836 C CA . ARG A 1 1057 ? -48.891 -58.247 8.654 1.00 31.28 1057 ARG A CA 1
ATOM 7837 C C . ARG A 1 1057 ? -47.523 -58.432 9.432 1.00 31.28 1057 ARG A C 1
ATOM 7839 O O . ARG A 1 1057 ? -46.910 -59.469 9.233 1.00 31.28 1057 ARG A O 1
ATOM 7846 N N . ARG A 1 1058 ? -47.209 -57.593 10.463 1.00 30.55 1058 ARG A N 1
ATOM 7847 C CA . ARG A 1 1058 ? -46.390 -57.853 11.727 1.00 30.55 1058 ARG A CA 1
ATOM 7848 C C . ARG A 1 1058 ? -44.859 -58.206 11.641 1.00 30.55 1058 ARG A C 1
ATOM 7850 O O . ARG A 1 1058 ? -44.431 -58.584 10.567 1.00 30.55 1058 ARG A O 1
ATOM 7857 N N . LEU A 1 1059 ? -43.982 -58.216 12.691 1.00 30.48 1059 LEU A N 1
ATOM 7858 C CA . LEU A 1 1059 ? -43.722 -57.442 13.963 1.00 30.48 1059 LEU A CA 1
ATOM 7859 C C . LEU A 1 1059 ? -42.352 -57.844 14.643 1.00 30.48 1059 LEU A C 1
ATOM 7861 O O . LEU A 1 1059 ? -41.977 -59.006 14.553 1.00 30.48 1059 LEU A O 1
ATOM 7865 N N . LEU A 1 1060 ? -41.762 -56.950 15.477 1.00 29.59 1060 LEU A N 1
ATOM 7866 C CA . LEU A 1 1060 ? -40.871 -57.175 16.673 1.00 29.59 1060 LEU A CA 1
ATOM 7867 C C . LEU A 1 1060 ? -39.342 -57.509 16.568 1.00 29.59 1060 LEU A C 1
ATOM 7869 O O . LEU A 1 1060 ? -38.791 -57.645 15.483 1.00 29.59 1060 LEU A O 1
ATOM 7873 N N . CYS A 1 1061 ? -38.646 -57.503 17.732 1.00 23.53 1061 CYS A N 1
ATOM 7874 C CA . CYS A 1 1061 ? -37.199 -57.211 17.945 1.00 23.53 1061 CYS A CA 1
ATOM 7875 C C . CYS A 1 1061 ? -36.447 -58.229 18.856 1.00 23.53 1061 CYS A C 1
ATOM 7877 O O . CYS A 1 1061 ? -37.123 -58.843 19.676 1.00 23.53 1061 CYS A O 1
ATOM 7879 N N . HIS A 1 1062 ? -35.088 -58.289 18.835 1.00 25.66 1062 HIS A N 1
ATOM 7880 C CA . HIS A 1 1062 ? -34.151 -58.109 20.001 1.00 25.66 1062 HIS A CA 1
ATOM 7881 C C . HIS A 1 1062 ? -32.669 -58.570 19.794 1.00 25.66 1062 HIS A C 1
ATOM 7883 O O . HIS A 1 1062 ? -32.442 -59.550 19.105 1.00 25.66 1062 HIS A O 1
ATOM 7889 N N . ALA A 1 1063 ? -31.717 -57.866 20.459 1.00 28.48 1063 ALA A N 1
ATOM 7890 C CA . ALA A 1 1063 ? -30.521 -58.295 21.259 1.00 28.48 1063 ALA A CA 1
ATOM 7891 C C . ALA A 1 1063 ? -29.621 -59.521 20.873 1.00 28.48 1063 ALA A C 1
ATOM 7893 O O . ALA A 1 1063 ? -30.105 -60.484 20.305 1.00 28.48 1063 ALA A O 1
ATOM 7894 N N . SER A 1 1064 ? -28.334 -59.664 21.272 1.00 27.75 1064 SER A N 1
ATOM 7895 C CA . SER A 1 1064 ? -27.271 -58.781 21.842 1.00 27.75 1064 SER A CA 1
ATOM 7896 C C . SER A 1 1064 ? -25.931 -59.562 22.018 1.00 27.75 1064 SER A C 1
ATOM 7898 O O . SER A 1 1064 ? -25.948 -60.781 21.887 1.00 27.75 1064 SER A O 1
ATOM 7900 N N . ALA A 1 1065 ? -24.846 -58.887 22.457 1.00 27.83 1065 ALA A N 1
ATOM 7901 C CA . ALA A 1 1065 ? -23.497 -59.400 22.829 1.00 27.83 1065 ALA A CA 1
ATOM 7902 C C . ALA A 1 1065 ? -22.501 -59.671 21.666 1.00 27.83 1065 ALA A C 1
ATOM 7904 O O . ALA A 1 1065 ? -22.919 -59.905 20.540 1.00 27.83 1065 ALA A O 1
ATOM 7905 N N . GLY A 1 1066 ? -21.170 -59.624 21.865 1.00 25.55 1066 GLY A N 1
ATOM 7906 C CA . GLY A 1 1066 ? -20.415 -59.158 23.045 1.00 25.55 1066 GLY A CA 1
ATOM 7907 C C . GLY A 1 1066 ? -18.887 -59.394 22.968 1.00 25.55 1066 GLY A C 1
ATOM 7908 O O . GLY A 1 1066 ? -18.451 -60.455 22.548 1.00 25.55 1066 GLY A O 1
ATOM 7909 N N . SER A 1 1067 ? -18.102 -58.403 23.421 1.00 27.53 1067 SER A N 1
ATOM 7910 C CA . SER A 1 1067 ? -16.661 -58.439 23.788 1.00 27.53 1067 SER A CA 1
ATOM 7911 C C . SER A 1 1067 ? -15.592 -59.012 22.822 1.00 27.53 1067 SER A C 1
ATOM 7913 O O . SER A 1 1067 ? -15.388 -60.215 22.739 1.00 27.53 1067 SER A O 1
ATOM 7915 N N . ALA A 1 1068 ? -14.778 -58.086 22.295 1.00 27.42 1068 ALA A N 1
ATOM 7916 C CA . ALA A 1 1068 ? -13.301 -58.082 22.284 1.00 27.42 1068 ALA A CA 1
ATOM 7917 C C . ALA A 1 1068 ? -12.473 -59.242 21.669 1.00 27.42 1068 ALA A C 1
ATOM 7919 O O . ALA A 1 1068 ? -12.298 -60.287 22.285 1.00 27.42 1068 ALA A O 1
ATOM 7920 N N . ALA A 1 1069 ? -11.723 -58.915 20.603 1.00 27.33 1069 ALA A N 1
ATOM 7921 C CA . ALA A 1 1069 ? -10.248 -58.912 20.630 1.00 27.33 1069 ALA A CA 1
ATOM 7922 C C . ALA A 1 1069 ? -9.646 -58.077 19.469 1.00 27.33 1069 ALA A C 1
ATOM 7924 O O . ALA A 1 1069 ? -10.265 -57.891 18.428 1.00 27.33 1069 ALA A O 1
ATOM 7925 N N . SER A 1 1070 ? -8.426 -57.583 19.676 1.00 26.70 1070 SER A N 1
ATOM 7926 C CA . SER A 1 1070 ? -7.507 -56.903 18.735 1.00 26.70 1070 SER A CA 1
ATOM 7927 C C . SER A 1 1070 ? -6.080 -57.391 19.114 1.00 26.70 1070 SER A C 1
ATOM 7929 O O . SER A 1 1070 ? -5.981 -57.960 20.209 1.00 26.70 1070 SER A O 1
ATOM 7931 N N . PRO A 1 1071 ? -4.968 -57.188 18.361 1.00 58.25 1071 PRO A N 1
ATOM 7932 C CA . PRO A 1 1071 ? -4.758 -56.307 17.200 1.00 58.25 1071 PRO A CA 1
ATOM 7933 C C . PRO A 1 1071 ? -3.893 -56.931 16.057 1.00 58.25 1071 PRO A C 1
ATOM 7935 O O . PRO A 1 1071 ? -3.767 -58.145 15.957 1.00 58.25 1071 PRO A O 1
ATOM 7938 N N . TYR A 1 1072 ? -3.254 -56.062 15.252 1.00 27.22 1072 TYR A N 1
ATOM 7939 C CA . TYR A 1 1072 ? -2.175 -56.274 14.255 1.00 27.22 1072 TYR A CA 1
ATOM 7940 C C . TYR A 1 1072 ? -2.521 -56.565 12.773 1.00 27.22 1072 TYR A C 1
ATOM 7942 O O . TYR A 1 1072 ? -2.581 -57.696 12.319 1.00 27.22 1072 TYR A O 1
ATOM 7950 N N . ALA A 1 1073 ? -2.539 -55.460 12.014 1.00 26.08 1073 ALA A N 1
ATOM 7951 C CA . ALA A 1 1073 ? -1.595 -55.143 10.928 1.00 26.08 1073 ALA A CA 1
ATOM 7952 C C . ALA A 1 1073 ? -1.566 -55.912 9.579 1.00 26.08 1073 ALA A C 1
ATOM 7954 O O . ALA A 1 1073 ? -1.357 -57.113 9.493 1.00 26.08 1073 ALA A O 1
ATOM 7955 N N . LEU A 1 1074 ? -1.491 -55.071 8.535 1.00 24.39 1074 LEU A N 1
ATOM 7956 C CA . LEU A 1 1074 ? -0.758 -55.216 7.266 1.00 24.39 1074 LEU A CA 1
ATOM 7957 C C . LEU A 1 1074 ? -1.283 -56.103 6.115 1.00 24.39 1074 LEU A C 1
ATOM 7959 O O . LEU A 1 1074 ? -1.227 -57.326 6.124 1.00 24.39 1074 LEU A O 1
ATOM 7963 N N . SER A 1 1075 ? -1.430 -55.389 4.991 1.00 24.70 1075 SER A N 1
ATOM 7964 C CA . SER A 1 1075 ? -1.027 -55.759 3.623 1.00 24.70 1075 SER A CA 1
ATOM 7965 C C . SER A 1 1075 ? -2.026 -56.463 2.695 1.00 24.70 1075 SER A C 1
ATOM 7967 O O . SER A 1 1075 ? -2.883 -57.248 3.082 1.00 24.70 1075 SER A O 1
ATOM 7969 N N . ARG A 1 1076 ? -1.897 -56.084 1.416 1.00 41.53 1076 ARG A N 1
ATOM 7970 C CA . ARG A 1 1076 ? -2.655 -56.562 0.254 1.00 41.53 1076 ARG A CA 1
ATOM 7971 C C . ARG A 1 1076 ? -2.338 -58.030 -0.019 1.00 41.53 1076 ARG A C 1
ATOM 7973 O O . ARG A 1 1076 ? -1.181 -58.412 0.128 1.00 41.53 1076 ARG A O 1
ATOM 7980 N N . TRP A 1 1077 ? -3.273 -58.750 -0.634 1.00 23.62 1077 TRP A N 1
ATOM 7981 C CA . TRP A 1 1077 ? -2.934 -59.856 -1.535 1.00 23.62 1077 TRP A CA 1
ATOM 7982 C C . TRP A 1 1077 ? -3.649 -59.714 -2.883 1.00 23.62 1077 TRP A C 1
ATOM 7984 O O . TRP A 1 1077 ? -4.798 -59.280 -2.947 1.00 23.62 1077 TRP A O 1
ATOM 7994 N N . GLN A 1 1078 ? -2.932 -60.060 -3.952 1.00 36.56 1078 GLN A N 1
ATOM 7995 C CA . GLN A 1 1078 ? -3.459 -60.313 -5.294 1.00 36.56 1078 GLN A CA 1
ATOM 7996 C C . GLN A 1 1078 ? -3.416 -61.821 -5.554 1.00 36.56 1078 GLN A C 1
ATOM 7998 O O . GLN A 1 1078 ? -2.461 -62.464 -5.130 1.00 36.56 1078 GLN A O 1
ATOM 8003 N N . GLN A 1 1079 ? -4.376 -62.319 -6.331 1.00 31.77 1079 GLN A N 1
ATOM 8004 C CA . GLN A 1 1079 ? -4.280 -63.409 -7.322 1.00 31.77 1079 GLN A CA 1
ATOM 8005 C C . GLN A 1 1079 ? -5.628 -63.406 -8.092 1.00 31.77 1079 GLN A C 1
ATOM 8007 O O . GLN A 1 1079 ? -6.624 -62.933 -7.543 1.00 31.77 1079 GLN A O 1
ATOM 8012 N N . GLY A 1 1080 ? -5.753 -63.768 -9.374 1.00 29.00 1080 GLY A N 1
ATOM 8013 C CA . GLY A 1 1080 ? -4.847 -64.543 -10.238 1.00 29.00 1080 GLY A CA 1
ATOM 8014 C C . GLY A 1 1080 ? -5.303 -66.007 -10.328 1.00 29.00 1080 GLY A C 1
ATOM 8015 O O . GLY A 1 1080 ? -5.820 -66.513 -9.336 1.00 29.00 1080 GLY A O 1
ATOM 8016 N N . GLU A 1 1081 ? -5.221 -66.756 -11.436 1.00 33.75 1081 GLU A N 1
ATOM 8017 C CA . GLU A 1 1081 ? -4.933 -66.530 -12.879 1.00 33.75 1081 GLU A CA 1
ATOM 8018 C C . GLU A 1 1081 ? -5.819 -67.555 -13.675 1.00 33.75 1081 GLU A C 1
ATOM 8020 O O . GLU A 1 1081 ? -6.521 -68.334 -13.035 1.00 33.75 1081 GLU A O 1
ATOM 8025 N N . GLU A 1 1082 ? -5.944 -67.688 -15.008 1.00 33.47 1082 GLU A N 1
ATOM 8026 C CA . GLU A 1 1082 ? -5.338 -67.159 -16.257 1.00 33.47 1082 GLU A CA 1
ATOM 8027 C C . GLU A 1 1082 ? -6.369 -67.401 -17.408 1.00 33.47 1082 GLU A C 1
ATOM 8029 O O . GLU A 1 1082 ? -7.156 -68.340 -17.273 1.00 33.47 1082 GLU A O 1
ATOM 8034 N N . ALA A 1 1083 ? -6.354 -66.665 -18.540 1.00 26.39 1083 ALA A N 1
ATOM 8035 C CA . ALA A 1 1083 ? -6.768 -67.221 -19.851 1.00 26.39 1083 ALA A CA 1
ATOM 8036 C C . ALA A 1 1083 ? -6.344 -66.404 -21.114 1.00 26.39 1083 ALA A C 1
ATOM 8038 O O . ALA A 1 1083 ? -7.114 -65.585 -21.620 1.00 26.39 1083 ALA A O 1
ATOM 8039 N N . ALA A 1 1084 ? -5.237 -66.825 -21.742 1.00 25.94 1084 ALA A N 1
ATOM 8040 C CA . ALA A 1 1084 ? -4.937 -66.794 -23.192 1.00 25.94 1084 ALA A CA 1
ATOM 8041 C C . ALA A 1 1084 ? -4.538 -65.463 -23.896 1.00 25.94 1084 ALA A C 1
ATOM 8043 O O . ALA A 1 1084 ? -4.905 -64.356 -23.515 1.00 25.94 1084 ALA A O 1
ATOM 8044 N N . ALA A 1 1085 ? -3.737 -65.591 -24.975 1.00 27.08 1085 ALA A N 1
ATOM 8045 C CA . ALA A 1 1085 ? -2.992 -64.494 -25.621 1.00 27.08 1085 ALA A CA 1
ATOM 8046 C C . ALA A 1 1085 ? -2.598 -64.769 -27.109 1.00 27.08 1085 ALA A C 1
ATOM 8048 O O . ALA A 1 1085 ? -3.033 -65.754 -27.699 1.00 27.08 1085 ALA A O 1
ATOM 8049 N N . VAL A 1 1086 ? -1.675 -63.943 -27.651 1.00 26.58 1086 VAL A N 1
ATOM 8050 C CA . VAL A 1 1086 ? -0.783 -64.140 -28.840 1.00 26.58 1086 VAL A CA 1
ATOM 8051 C C . VAL A 1 1086 ? -1.131 -63.451 -30.192 1.00 26.58 1086 VAL A C 1
ATOM 8053 O O . VAL A 1 1086 ? -1.753 -64.011 -31.087 1.00 26.58 1086 VAL A O 1
ATOM 8056 N N . CYS A 1 1087 ? -0.553 -62.252 -30.359 1.00 22.19 1087 CYS A N 1
ATOM 8057 C CA . CYS A 1 1087 ? 0.275 -61.734 -31.478 1.00 22.19 1087 CYS A CA 1
ATOM 8058 C C . CYS A 1 1087 ? -0.058 -61.933 -32.986 1.00 22.19 1087 CYS A C 1
ATOM 8060 O O . CYS A 1 1087 ? 0.137 -63.007 -33.561 1.00 22.19 1087 CYS A O 1
ATOM 8062 N N . ARG A 1 1088 ? -0.272 -60.795 -33.676 1.00 26.81 1088 ARG A N 1
ATOM 8063 C CA . ARG A 1 1088 ? 0.492 -60.243 -34.842 1.00 26.81 1088 ARG A CA 1
ATOM 8064 C C . ARG A 1 1088 ? -0.094 -58.856 -35.174 1.00 26.81 1088 ARG A C 1
ATOM 8066 O O . ARG A 1 1088 ? -1.306 -58.715 -35.094 1.00 26.81 1088 ARG A O 1
ATOM 8073 N N . ASP A 1 1089 ? 0.602 -57.755 -35.453 1.00 28.45 1089 ASP A N 1
ATOM 8074 C CA . ASP A 1 1089 ? 1.981 -57.390 -35.840 1.00 28.45 1089 ASP A CA 1
ATOM 8075 C C . ASP A 1 1089 ? 2.279 -57.195 -37.350 1.00 28.45 1089 ASP A C 1
ATOM 8077 O O . ASP A 1 1089 ? 2.127 -58.105 -38.160 1.00 28.45 1089 ASP A O 1
ATOM 8081 N N . VAL A 1 1090 ? 2.788 -55.984 -37.643 1.00 24.12 1090 VAL A N 1
ATOM 8082 C CA . VAL A 1 1090 ? 3.568 -55.509 -38.809 1.00 24.12 1090 VAL A CA 1
ATOM 8083 C C . VAL A 1 1090 ? 2.950 -55.376 -40.232 1.00 24.12 1090 VAL A C 1
ATOM 8085 O O . VAL A 1 1090 ? 2.396 -56.292 -40.823 1.00 24.12 1090 VAL A O 1
ATOM 8088 N N . GLN A 1 1091 ? 3.261 -54.208 -40.831 1.00 25.59 1091 GLN A N 1
ATOM 8089 C CA . GLN A 1 1091 ? 3.282 -53.818 -42.261 1.00 25.59 1091 GLN A CA 1
ATOM 8090 C C . GLN A 1 1091 ? 1.980 -53.586 -43.064 1.00 25.59 1091 GLN A C 1
ATOM 8092 O O . GLN A 1 1091 ? 1.333 -54.511 -43.541 1.00 25.59 1091 GLN A O 1
ATOM 8097 N N . TRP A 1 1092 ? 1.822 -52.330 -43.519 1.00 23.38 1092 TRP A N 1
ATOM 8098 C CA . TRP A 1 1092 ? 1.617 -52.077 -44.953 1.00 23.38 1092 TRP A CA 1
ATOM 8099 C C . TRP A 1 1092 ? 2.564 -50.993 -45.501 1.00 23.38 1092 TRP A C 1
ATOM 8101 O O . TRP A 1 1092 ? 2.598 -49.861 -45.020 1.00 23.38 1092 TRP A O 1
ATOM 8111 N N . ARG A 1 1093 ? 3.342 -51.344 -46.534 1.00 27.44 1093 ARG A N 1
ATOM 8112 C CA . ARG A 1 1093 ? 4.239 -50.459 -47.302 1.00 27.44 1093 ARG A CA 1
ATOM 8113 C C . ARG A 1 1093 ? 3.950 -50.625 -48.804 1.00 27.44 1093 ARG A C 1
ATOM 8115 O O . ARG A 1 1093 ? 4.473 -51.558 -49.398 1.00 27.44 1093 ARG A O 1
ATOM 8122 N N . ALA A 1 1094 ? 3.241 -49.686 -49.432 1.00 23.34 1094 ALA A N 1
ATOM 8123 C CA . ALA A 1 1094 ? 3.391 -49.270 -50.846 1.00 23.34 1094 ALA A CA 1
ATOM 8124 C C . ALA A 1 1094 ? 2.366 -48.152 -51.137 1.00 23.34 1094 ALA A C 1
ATOM 8126 O O . ALA A 1 1094 ? 1.231 -48.286 -50.700 1.00 23.34 1094 ALA A O 1
ATOM 8127 N N . ARG A 1 1095 ? 2.644 -46.976 -51.726 1.00 28.97 1095 ARG A N 1
ATOM 8128 C CA . ARG A 1 1095 ? 3.584 -46.455 -52.756 1.00 28.97 1095 ARG A CA 1
ATOM 8129 C C . ARG A 1 1095 ? 3.142 -46.593 -54.224 1.00 28.97 1095 ARG A C 1
ATOM 8131 O O . ARG A 1 1095 ? 3.241 -47.676 -54.779 1.00 28.97 1095 ARG A O 1
ATOM 8138 N N . VAL A 1 1096 ? 2.975 -45.409 -54.849 1.00 29.12 1096 VAL A N 1
ATOM 8139 C CA . VAL A 1 1096 ? 3.213 -45.075 -56.281 1.00 29.12 1096 VAL A CA 1
ATOM 8140 C C . VAL A 1 1096 ? 2.139 -45.618 -57.249 1.00 29.12 1096 VAL A C 1
ATOM 8142 O O . VAL A 1 1096 ? 1.731 -46.760 -57.139 1.00 29.12 1096 VAL A O 1
ATOM 8145 N N . ALA A 1 1097 ? 1.598 -44.856 -58.211 1.00 30.56 1097 ALA A N 1
ATOM 8146 C CA . ALA A 1 1097 ? 2.145 -43.737 -59.004 1.00 30.56 1097 ALA A CA 1
ATOM 8147 C C . ALA A 1 1097 ? 1.142 -42.558 -59.164 1.00 30.56 1097 ALA A C 1
ATOM 8149 O O . ALA A 1 1097 ? -0.006 -42.698 -58.768 1.00 30.56 1097 ALA A O 1
ATOM 8150 N N . ARG A 1 1098 ? 1.468 -41.382 -59.736 1.00 29.36 1098 ARG A N 1
ATOM 8151 C CA . ARG A 1 1098 ? 2.567 -40.928 -60.638 1.00 29.36 1098 ARG A CA 1
ATOM 8152 C C . ARG A 1 1098 ? 3.092 -39.562 -60.113 1.00 29.36 1098 ARG A C 1
ATOM 8154 O O . ARG A 1 1098 ? 2.296 -38.809 -59.575 1.00 29.36 1098 ARG A O 1
ATOM 8161 N N . ARG A 1 1099 ? 4.403 -39.262 -60.004 1.00 36.22 1099 ARG A N 1
ATOM 8162 C CA . ARG A 1 1099 ? 5.420 -38.913 -61.046 1.00 36.22 1099 ARG A CA 1
ATOM 8163 C C . ARG A 1 1099 ? 4.970 -37.763 -61.972 1.00 36.22 1099 ARG A C 1
ATOM 8165 O O . ARG A 1 1099 ? 3.884 -37.878 -62.519 1.00 36.22 1099 ARG A O 1
ATOM 8172 N N . GLY A 1 1100 ? 5.753 -36.707 -62.253 1.00 26.92 1100 GLY A N 1
ATOM 8173 C CA . GLY A 1 1100 ? 7.127 -36.292 -61.849 1.00 26.92 1100 GLY A CA 1
ATOM 8174 C C . GLY A 1 1100 ? 7.247 -34.744 -61.863 1.00 26.92 1100 GLY A C 1
ATOM 8175 O O . GLY A 1 1100 ? 6.213 -34.098 -61.806 1.00 26.92 1100 GLY A O 1
ATOM 8176 N N . SER A 1 1101 ? 8.403 -34.061 -61.935 1.00 27.44 1101 SER A N 1
ATOM 8177 C CA . SER A 1 1101 ? 9.824 -34.447 -62.093 1.00 27.44 1101 SER A CA 1
ATOM 8178 C C . SER A 1 1101 ? 10.759 -33.394 -61.422 1.00 27.44 1101 SER A C 1
ATOM 8180 O O . SER A 1 1101 ? 10.279 -32.565 -60.655 1.00 27.44 1101 SER A O 1
ATOM 8182 N N . ARG A 1 1102 ? 12.085 -33.427 -61.661 1.00 32.03 1102 ARG A N 1
ATOM 8183 C CA . ARG A 1 1102 ? 13.100 -32.510 -61.078 1.00 32.03 1102 ARG A CA 1
ATOM 8184 C C . ARG A 1 1102 ? 13.589 -31.413 -62.048 1.00 32.03 1102 ARG A C 1
ATOM 8186 O O . ARG A 1 1102 ? 13.607 -31.648 -63.244 1.00 32.03 1102 ARG A O 1
ATOM 8193 N N . HIS A 1 1103 ? 14.080 -30.318 -61.450 1.00 29.47 1103 HIS A N 1
ATOM 8194 C CA . HIS A 1 1103 ? 15.150 -29.375 -61.855 1.00 29.47 1103 HIS A CA 1
ATOM 8195 C C . HIS A 1 1103 ? 15.372 -28.924 -63.321 1.00 29.47 1103 HIS A C 1
ATOM 8197 O O . HIS A 1 1103 ? 15.672 -29.730 -64.188 1.00 29.47 1103 HIS A O 1
ATOM 8203 N N . ALA A 1 1104 ? 15.506 -27.590 -63.428 1.00 27.50 1104 ALA A N 1
ATOM 8204 C CA . ALA A 1 1104 ? 16.488 -26.814 -64.208 1.00 27.50 1104 ALA A CA 1
ATOM 8205 C C . ALA A 1 1104 ? 16.416 -26.776 -65.748 1.00 27.50 1104 ALA A C 1
ATOM 8207 O O . ALA A 1 1104 ? 16.798 -27.729 -66.412 1.00 27.50 1104 ALA A O 1
ATOM 8208 N N . GLU A 1 1105 ? 16.118 -25.579 -66.278 1.00 24.95 1105 GLU A N 1
ATOM 8209 C CA . GLU A 1 1105 ? 16.929 -24.921 -67.322 1.00 24.95 1105 GLU A CA 1
ATOM 8210 C C . GLU A 1 1105 ? 16.710 -23.384 -67.302 1.00 24.95 1105 GLU A C 1
ATOM 8212 O O . GLU A 1 1105 ? 16.036 -22.877 -66.400 1.00 24.95 1105 GLU A O 1
ATOM 8217 N N . GLU A 1 1106 ? 17.351 -22.634 -68.208 1.00 26.94 1106 GLU A N 1
ATOM 8218 C CA . GLU A 1 1106 ? 17.579 -21.176 -68.112 1.00 26.94 1106 GLU A CA 1
ATOM 8219 C C . GLU A 1 1106 ? 16.741 -20.291 -69.075 1.00 26.94 1106 GLU A C 1
ATOM 8221 O O . GLU A 1 1106 ? 16.088 -20.774 -69.993 1.00 26.94 1106 GLU A O 1
ATOM 8226 N N . ALA A 1 1107 ? 16.895 -18.962 -68.914 1.00 26.14 1107 ALA A N 1
ATOM 8227 C CA . ALA A 1 1107 ? 16.583 -17.875 -69.867 1.00 26.14 1107 ALA A CA 1
ATOM 8228 C C . ALA A 1 1107 ? 15.094 -17.550 -70.177 1.00 26.14 1107 ALA A C 1
ATOM 8230 O O . ALA A 1 1107 ? 14.207 -18.386 -70.078 1.00 26.14 1107 ALA A O 1
ATOM 8231 N N . GLY A 1 1108 ? 14.797 -16.284 -70.546 1.00 27.09 1108 GLY A N 1
ATOM 8232 C CA . GLY A 1 1108 ? 13.402 -15.872 -70.847 1.00 27.09 1108 GLY A CA 1
ATOM 8233 C C . GLY A 1 1108 ? 13.044 -14.378 -71.031 1.00 27.09 1108 GLY A C 1
ATOM 8234 O O . GLY A 1 1108 ? 11.899 -14.077 -71.325 1.00 27.09 1108 GLY A O 1
ATOM 8235 N N . ALA A 1 1109 ? 13.980 -13.439 -70.861 1.00 29.67 1109 ALA A N 1
ATOM 8236 C CA . ALA A 1 1109 ? 13.989 -12.060 -71.399 1.00 29.67 1109 ALA A CA 1
ATOM 8237 C C . ALA A 1 1109 ? 12.669 -11.256 -71.694 1.00 29.67 1109 ALA A C 1
ATOM 8239 O O . ALA A 1 1109 ? 12.009 -11.471 -72.703 1.00 29.67 1109 ALA A O 1
ATOM 8240 N N . ARG A 1 1110 ? 12.558 -10.086 -71.022 1.00 35.19 1110 ARG A N 1
ATOM 8241 C CA . ARG A 1 1110 ? 12.166 -8.743 -71.563 1.00 35.19 1110 ARG A CA 1
ATOM 8242 C C . ARG A 1 1110 ? 10.677 -8.314 -71.744 1.00 35.19 1110 ARG A C 1
ATOM 8244 O O . ARG A 1 1110 ? 10.025 -8.706 -72.700 1.00 35.19 1110 ARG A O 1
ATOM 8251 N N . LYS A 1 1111 ? 10.376 -7.177 -71.076 1.00 30.34 1111 LYS A N 1
ATOM 8252 C CA . LYS A 1 1111 ? 10.070 -5.813 -71.627 1.00 30.34 1111 LYS A CA 1
ATOM 8253 C C . LYS A 1 1111 ? 8.641 -5.224 -71.550 1.00 30.34 1111 LYS A C 1
ATOM 8255 O O . LYS A 1 1111 ? 7.704 -5.800 -72.078 1.00 30.34 1111 LYS A O 1
ATOM 8260 N N . ARG A 1 1112 ? 8.643 -3.916 -71.201 1.00 30.33 1112 ARG A N 1
ATOM 8261 C CA . ARG A 1 1112 ? 7.641 -2.850 -71.479 1.00 30.33 1112 ARG A CA 1
ATOM 8262 C C . ARG A 1 1112 ? 6.329 -2.956 -70.663 1.00 30.33 1112 ARG A C 1
ATOM 8264 O O . ARG A 1 1112 ? 6.052 -4.010 -70.117 1.00 30.33 1112 ARG A O 1
ATOM 8271 N N . GLU A 1 1113 ? 5.556 -1.881 -70.455 1.00 27.39 1113 GLU A N 1
ATOM 8272 C CA . GLU A 1 1113 ? 5.539 -0.542 -71.091 1.00 27.39 1113 GLU A CA 1
ATOM 8273 C C . GLU A 1 1113 ? 5.731 0.659 -70.141 1.00 27.39 1113 GLU A C 1
ATOM 8275 O O . GLU A 1 1113 ? 5.604 0.546 -68.928 1.00 27.39 1113 GLU A O 1
ATOM 8280 N N . ALA A 1 1114 ? 6.041 1.822 -70.736 1.00 32.72 1114 ALA A N 1
ATOM 8281 C CA . ALA A 1 1114 ? 5.935 3.157 -70.138 1.00 32.72 1114 ALA A CA 1
ATOM 8282 C C . ALA A 1 1114 ? 5.892 4.227 -71.256 1.00 32.72 1114 ALA A C 1
ATOM 8284 O O . ALA A 1 1114 ? 6.818 4.272 -72.070 1.00 32.72 1114 ALA A O 1
ATOM 8285 N N . ALA A 1 1115 ? 4.857 5.081 -71.299 1.00 30.83 1115 ALA A N 1
ATOM 8286 C CA . ALA A 1 1115 ? 4.781 6.312 -72.111 1.00 30.83 1115 ALA A CA 1
ATOM 8287 C C . ALA A 1 1115 ? 3.555 7.178 -71.724 1.00 30.83 1115 ALA A C 1
ATOM 8289 O O . ALA A 1 1115 ? 2.542 6.626 -71.312 1.00 30.83 1115 ALA A O 1
ATOM 8290 N N . GLY A 1 1116 ? 3.633 8.508 -71.913 1.00 25.97 1116 GLY A N 1
ATOM 8291 C CA . GLY A 1 1116 ? 2.552 9.476 -71.606 1.00 25.97 1116 GLY A CA 1
ATOM 8292 C C . GLY A 1 1116 ? 2.953 10.484 -70.516 1.00 25.97 1116 GLY A C 1
ATOM 8293 O O . GLY A 1 1116 ? 2.558 10.304 -69.375 1.00 25.97 1116 GLY A O 1
ATOM 8294 N N . ARG A 1 1117 ? 3.916 11.406 -70.696 1.00 31.58 1117 ARG A N 1
ATOM 8295 C CA . ARG A 1 1117 ? 4.064 12.538 -71.654 1.00 31.58 1117 ARG A CA 1
ATOM 8296 C C . ARG A 1 1117 ? 3.080 13.705 -71.443 1.00 31.58 1117 ARG A C 1
ATOM 8298 O O . ARG A 1 1117 ? 1.880 13.519 -71.571 1.00 31.58 1117 ARG A O 1
ATOM 8305 N N . GLY A 1 1118 ? 3.654 14.909 -71.318 1.00 25.83 1118 GLY A N 1
ATOM 8306 C CA . GLY A 1 1118 ? 2.971 16.213 -71.278 1.00 25.83 1118 GLY A CA 1
ATOM 8307 C C . GLY A 1 1118 ? 2.836 16.770 -69.851 1.00 25.83 1118 GLY A C 1
ATOM 8308 O O . GLY A 1 1118 ? 2.454 16.026 -68.959 1.00 25.83 1118 GLY A O 1
ATOM 8309 N N . GLY A 1 1119 ? 3.158 18.035 -69.564 1.00 26.77 1119 GLY A N 1
ATOM 8310 C CA . GLY A 1 1119 ? 3.801 19.056 -70.404 1.00 26.77 1119 GLY A CA 1
ATOM 8311 C C . GLY A 1 1119 ? 3.550 20.477 -69.878 1.00 26.77 1119 GLY A C 1
ATOM 8312 O O . GLY A 1 1119 ? 2.489 20.717 -69.321 1.00 26.77 1119 GLY A O 1
ATOM 8313 N N . GLU A 1 1120 ? 4.501 21.390 -70.126 1.00 27.50 1120 GLU A N 1
ATOM 8314 C CA . GLU A 1 1120 ? 4.375 22.859 -69.973 1.00 27.50 1120 GLU A CA 1
ATOM 8315 C C . GLU A 1 1120 ? 4.146 23.423 -68.542 1.00 27.50 1120 GLU A C 1
ATOM 8317 O O . GLU A 1 1120 ? 3.818 22.690 -67.618 1.00 27.50 1120 GLU A O 1
ATOM 8322 N N . SER A 1 1121 ? 4.288 24.733 -68.277 1.00 27.62 1121 SER A N 1
ATOM 8323 C CA . SER A 1 1121 ? 5.408 25.671 -68.554 1.00 27.62 1121 SER A CA 1
ATOM 8324 C C . SER A 1 1121 ? 5.195 26.995 -67.769 1.00 27.62 1121 SER A C 1
ATOM 8326 O O . SER A 1 1121 ? 4.105 27.204 -67.248 1.00 27.62 1121 SER A O 1
ATOM 8328 N N . VAL A 1 1122 ? 6.190 27.908 -67.771 1.00 28.73 1122 VAL A N 1
ATOM 8329 C CA . VAL A 1 1122 ? 6.074 29.349 -67.391 1.00 28.73 1122 VAL A CA 1
ATOM 8330 C C . VAL A 1 1122 ? 5.818 29.635 -65.884 1.00 28.73 1122 VAL A C 1
ATOM 8332 O O . VAL A 1 1122 ? 5.368 28.767 -65.150 1.00 28.73 1122 VAL A O 1
ATOM 8335 N N . ALA A 1 1123 ? 6.036 30.845 -65.344 1.00 27.78 1123 ALA A N 1
ATOM 8336 C CA . ALA A 1 1123 ? 7.279 31.631 -65.172 1.00 27.78 1123 ALA A CA 1
ATOM 8337 C C . ALA A 1 1123 ? 7.009 32.813 -64.203 1.00 27.78 1123 ALA A C 1
ATOM 8339 O O . ALA A 1 1123 ? 5.876 33.277 -64.142 1.00 27.78 1123 ALA A O 1
ATOM 8340 N N . ALA A 1 1124 ? 8.068 33.366 -63.583 1.00 27.77 1124 ALA A N 1
ATOM 8341 C CA . ALA A 1 1124 ? 8.086 34.635 -62.819 1.00 27.77 1124 ALA A CA 1
ATOM 8342 C C . ALA A 1 1124 ? 7.176 34.706 -61.557 1.00 27.77 1124 ALA A C 1
ATOM 8344 O O . ALA A 1 1124 ? 6.245 33.929 -61.396 1.00 27.77 1124 ALA A O 1
ATOM 8345 N N . GLY A 1 1125 ? 7.416 35.602 -60.592 1.00 27.48 1125 GLY A N 1
ATOM 8346 C CA . GLY A 1 1125 ? 8.552 36.516 -60.389 1.00 27.48 1125 GLY A CA 1
ATOM 8347 C C . GLY A 1 1125 ? 8.248 37.568 -59.307 1.00 27.48 1125 GLY A C 1
ATOM 8348 O O . GLY A 1 1125 ? 7.087 37.726 -58.950 1.00 27.48 1125 GLY A O 1
ATOM 8349 N N . ASP A 1 1126 ? 9.285 38.300 -58.869 1.00 30.22 1126 ASP A N 1
ATOM 8350 C CA . ASP A 1 1126 ? 9.237 39.556 -58.082 1.00 30.22 1126 ASP A CA 1
ATOM 8351 C C . ASP A 1 1126 ? 8.640 39.477 -56.643 1.00 30.22 1126 ASP A C 1
ATOM 8353 O O . ASP A 1 1126 ? 7.697 38.740 -56.389 1.00 30.22 1126 ASP A O 1
ATOM 8357 N N . ARG A 1 1127 ? 9.114 40.190 -55.600 1.00 32.22 1127 ARG A N 1
ATOM 8358 C CA . ARG A 1 1127 ? 10.225 41.159 -55.376 1.00 32.22 1127 ARG A CA 1
ATOM 8359 C C . ARG A 1 1127 ? 10.597 41.141 -53.858 1.00 32.22 1127 ARG A C 1
ATOM 8361 O O . ARG A 1 1127 ? 9.764 40.735 -53.058 1.00 32.22 1127 ARG A O 1
ATOM 8368 N N . GLU A 1 1128 ? 11.853 41.298 -53.399 1.00 31.05 1128 GLU A N 1
ATOM 8369 C CA . GLU A 1 1128 ? 12.648 42.551 -53.213 1.00 31.05 1128 GLU A CA 1
ATOM 8370 C C . GLU A 1 1128 ? 12.055 43.483 -52.117 1.00 31.05 1128 GLU A C 1
ATOM 8372 O O . GLU A 1 1128 ? 10.866 43.765 -52.186 1.00 31.05 1128 GLU A O 1
ATOM 8377 N N . VAL A 1 1129 ? 12.747 44.013 -51.082 1.00 30.73 1129 VAL A N 1
ATOM 8378 C CA . VAL A 1 1129 ? 14.146 43.954 -50.548 1.00 30.73 1129 VAL A CA 1
ATOM 8379 C C . VAL A 1 1129 ? 14.086 44.246 -49.008 1.00 30.73 1129 VAL A C 1
ATOM 8381 O O . VAL A 1 1129 ? 13.011 44.586 -48.533 1.00 30.73 1129 VAL A O 1
ATOM 8384 N N . GLU A 1 1130 ? 15.061 44.026 -48.106 1.00 31.61 1130 GLU A N 1
ATOM 8385 C CA . GLU A 1 1130 ? 16.370 44.698 -47.899 1.00 31.61 1130 GLU A CA 1
ATOM 8386 C C . GLU A 1 1130 ? 17.180 43.922 -46.813 1.00 31.61 1130 GLU A C 1
ATOM 8388 O O . GLU A 1 1130 ? 16.616 43.530 -45.799 1.00 31.61 1130 GLU A O 1
ATOM 8393 N N . ARG A 1 1131 ? 18.407 43.416 -47.055 1.00 35.69 1131 ARG A N 1
ATOM 8394 C CA . ARG A 1 1131 ? 19.753 43.963 -46.685 1.00 35.69 1131 ARG A CA 1
ATOM 8395 C C . ARG A 1 1131 ? 19.849 44.593 -45.272 1.00 35.69 1131 ARG A C 1
ATOM 8397 O O . ARG A 1 1131 ? 18.986 45.358 -44.888 1.00 35.69 1131 ARG A O 1
ATOM 8404 N N . ARG A 1 1132 ? 20.904 44.404 -44.458 1.00 33.03 1132 ARG A N 1
ATOM 8405 C CA . ARG A 1 1132 ? 22.332 43.984 -44.621 1.00 33.03 1132 ARG A CA 1
ATOM 8406 C C . ARG A 1 1132 ? 22.695 43.015 -43.457 1.00 33.03 1132 ARG A C 1
ATOM 8408 O O . ARG A 1 1132 ? 21.949 42.990 -42.491 1.00 33.03 1132 ARG A O 1
ATOM 8415 N N . GLY A 1 1133 ? 23.769 42.214 -43.389 1.00 32.22 1133 GLY A N 1
ATOM 8416 C CA . GLY A 1 1133 ? 25.050 42.049 -44.117 1.00 32.22 1133 GLY A CA 1
ATOM 8417 C C . GLY A 1 1133 ? 26.160 41.824 -43.056 1.00 32.22 1133 GLY A C 1
ATOM 8418 O O . GLY A 1 1133 ? 26.178 42.568 -42.085 1.00 32.22 1133 GLY A O 1
ATOM 8419 N N . VAL A 1 1134 ? 27.015 40.788 -43.071 1.00 33.62 1134 VAL A N 1
ATOM 8420 C CA . VAL A 1 1134 ? 28.273 40.583 -43.847 1.00 33.62 1134 VAL A CA 1
ATOM 8421 C C . VAL A 1 1134 ? 28.761 39.142 -43.512 1.00 33.62 1134 VAL A C 1
ATOM 8423 O O . VAL A 1 1134 ? 28.739 38.780 -42.344 1.00 33.62 1134 VAL A O 1
ATOM 8426 N N . SER A 1 1135 ? 28.958 38.221 -44.474 1.00 33.06 1135 SER A N 1
ATOM 8427 C CA . SER A 1 1135 ? 30.230 37.849 -45.165 1.00 33.06 1135 SER A CA 1
ATOM 8428 C C . SER A 1 1135 ? 31.309 37.179 -44.271 1.00 33.06 1135 SER A C 1
ATOM 8430 O O . SER A 1 1135 ? 31.508 37.618 -43.150 1.00 33.06 1135 SER A O 1
ATOM 8432 N N . SER A 1 1136 ? 32.079 36.152 -44.679 1.00 31.14 1136 SER A N 1
ATOM 8433 C CA . SER A 1 1136 ? 32.219 35.472 -45.989 1.00 31.14 1136 SER A CA 1
ATOM 8434 C C . SER A 1 1136 ? 32.846 34.065 -45.883 1.00 31.14 1136 SER A C 1
ATOM 8436 O O . SER A 1 1136 ? 33.787 33.880 -45.114 1.00 31.14 1136 SER A O 1
ATOM 8438 N N . VAL A 1 1137 ? 32.468 33.140 -46.776 1.00 32.41 1137 VAL A N 1
ATOM 8439 C CA . VAL A 1 1137 ? 33.306 32.005 -47.236 1.00 32.41 1137 VAL A CA 1
ATOM 8440 C C . VAL A 1 1137 ? 33.194 31.940 -48.765 1.00 32.41 1137 VAL A C 1
ATOM 8442 O O . VAL A 1 1137 ? 32.100 32.129 -49.294 1.00 32.41 1137 VAL A O 1
ATOM 8445 N N . ALA A 1 1138 ? 34.297 31.708 -49.486 1.00 31.69 1138 ALA A N 1
ATOM 8446 C CA . ALA A 1 1138 ? 34.334 31.744 -50.954 1.00 31.69 1138 ALA A CA 1
ATOM 8447 C C . ALA A 1 1138 ? 35.170 30.601 -51.560 1.00 31.69 1138 ALA A C 1
ATOM 8449 O O . ALA A 1 1138 ? 36.109 30.104 -50.942 1.00 31.69 1138 ALA A O 1
ATOM 8450 N N . THR A 1 1139 ? 34.827 30.192 -52.786 1.00 39.00 1139 THR A N 1
ATOM 8451 C CA . THR A 1 1139 ? 35.448 29.082 -53.536 1.00 39.00 1139 THR A CA 1
ATOM 8452 C C . THR A 1 1139 ? 36.057 29.585 -54.854 1.00 39.00 1139 THR A C 1
ATOM 8454 O O . THR A 1 1139 ? 35.518 30.512 -55.453 1.00 39.00 1139 THR A O 1
ATOM 8457 N N . GLY A 1 1140 ? 37.167 28.997 -55.330 1.00 28.73 1140 GLY A N 1
ATOM 8458 C CA . GLY A 1 1140 ? 37.870 29.500 -56.529 1.00 28.73 1140 GLY A CA 1
ATOM 8459 C C . GLY A 1 1140 ? 38.889 28.538 -57.162 1.00 28.73 1140 GLY A C 1
ATOM 8460 O O . GLY A 1 1140 ? 40.075 28.589 -56.866 1.00 28.73 1140 GLY A O 1
ATOM 8461 N N . ARG A 1 1141 ? 38.413 27.669 -58.060 1.00 31.22 1141 ARG A N 1
ATOM 8462 C CA . ARG A 1 1141 ? 39.174 26.728 -58.921 1.00 31.22 1141 ARG A CA 1
ATOM 8463 C C . ARG A 1 1141 ? 39.993 27.465 -60.013 1.00 31.22 1141 ARG A C 1
ATOM 8465 O O . ARG A 1 1141 ? 39.446 28.426 -60.538 1.00 31.22 1141 ARG A O 1
ATOM 8472 N N . TRP A 1 1142 ? 41.176 26.954 -60.437 1.00 28.11 1142 TRP A N 1
ATOM 8473 C CA . TRP A 1 1142 ? 41.574 26.640 -61.854 1.00 28.11 1142 TRP A CA 1
ATOM 8474 C C . TRP A 1 1142 ? 43.099 26.607 -62.179 1.00 28.11 1142 TRP A C 1
ATOM 8476 O O . TRP A 1 1142 ? 43.820 27.504 -61.764 1.00 28.11 1142 TRP A O 1
ATOM 8486 N N . ARG A 1 1143 ? 43.490 25.671 -63.083 1.00 30.67 1143 ARG A N 1
ATOM 8487 C CA . ARG A 1 1143 ? 44.678 25.650 -64.001 1.00 30.67 1143 ARG A CA 1
ATOM 8488 C C . ARG A 1 1143 ? 46.094 25.460 -63.390 1.00 30.67 1143 ARG A C 1
ATOM 8490 O O . ARG A 1 1143 ? 46.308 25.804 -62.240 1.00 30.67 1143 ARG A O 1
ATOM 8497 N N . ASP A 1 1144 ? 47.101 24.915 -64.099 1.00 30.44 1144 ASP A N 1
ATOM 8498 C CA . ASP A 1 1144 ? 47.110 24.203 -65.403 1.00 30.44 1144 ASP A CA 1
ATOM 8499 C C . ASP A 1 1144 ? 48.241 23.138 -65.528 1.00 30.44 1144 ASP A C 1
ATOM 8501 O O . ASP A 1 1144 ? 49.282 23.228 -64.887 1.00 30.44 1144 ASP A O 1
ATOM 8505 N N . LEU A 1 1145 ? 47.985 22.142 -66.389 1.00 31.03 1145 LEU A N 1
ATOM 8506 C CA . LEU A 1 1145 ? 48.872 21.250 -67.178 1.00 31.03 1145 LEU A CA 1
ATOM 8507 C C . LEU A 1 1145 ? 50.367 21.007 -66.817 1.00 31.03 1145 LEU A C 1
ATOM 8509 O O . LEU A 1 1145 ? 51.218 21.874 -67.003 1.00 31.03 1145 LEU A O 1
ATOM 8513 N N . SER A 1 1146 ? 50.735 19.729 -66.612 1.00 31.55 1146 SER A N 1
ATOM 8514 C CA . SER A 1 1146 ? 51.795 19.031 -67.397 1.00 31.55 1146 SER A CA 1
ATOM 8515 C C . SER A 1 1146 ? 51.844 17.502 -67.146 1.00 31.55 1146 SER A C 1
ATOM 8517 O O . SER A 1 1146 ? 51.350 16.997 -66.141 1.00 31.55 1146 SER A O 1
ATOM 8519 N N . SER A 1 1147 ? 52.354 16.742 -68.125 1.00 32.66 1147 SER A N 1
ATOM 8520 C CA . SER A 1 1147 ? 52.469 15.260 -68.219 1.00 32.66 1147 SER A CA 1
ATOM 8521 C C . SER A 1 1147 ? 53.361 14.944 -69.448 1.00 32.66 1147 SER A C 1
ATOM 8523 O O . SER A 1 1147 ? 53.365 15.806 -70.334 1.00 32.66 1147 SER A O 1
ATOM 8525 N N . PRO A 1 1148 ? 54.108 13.810 -69.575 1.00 52.97 1148 PRO A N 1
ATOM 8526 C CA . PRO A 1 1148 ? 53.577 12.428 -69.488 1.00 52.97 1148 PRO A CA 1
ATOM 8527 C C . PRO A 1 1148 ? 54.534 11.321 -68.942 1.00 52.97 1148 PRO A C 1
ATOM 8529 O O . PRO A 1 1148 ? 55.710 11.563 -68.693 1.00 52.97 1148 PRO A O 1
ATOM 8532 N N . GLY A 1 1149 ? 54.047 10.069 -68.830 1.00 31.75 1149 GLY A N 1
ATOM 8533 C CA . GLY A 1 1149 ? 54.893 8.869 -68.623 1.00 31.75 1149 GLY A CA 1
ATOM 8534 C C . GLY A 1 1149 ? 54.151 7.565 -68.240 1.00 31.75 1149 GLY A C 1
ATOM 8535 O O . GLY A 1 1149 ? 53.468 7.516 -67.224 1.00 31.75 1149 GLY A O 1
ATOM 8536 N N . ARG A 1 1150 ? 54.310 6.502 -69.047 1.00 43.09 1150 ARG A N 1
ATOM 8537 C CA . ARG A 1 1150 ? 53.926 5.068 -68.862 1.00 43.09 1150 ARG A CA 1
ATOM 8538 C C . ARG A 1 1150 ? 54.957 4.210 -69.653 1.00 43.09 1150 ARG A C 1
ATOM 8540 O O . ARG A 1 1150 ? 55.592 4.830 -70.512 1.00 43.09 1150 ARG A O 1
ATOM 8547 N N . PRO A 1 1151 ? 55.151 2.872 -69.466 1.00 54.38 1151 PRO A N 1
ATOM 8548 C CA . PRO A 1 1151 ? 54.173 1.835 -69.059 1.00 54.38 1151 PRO A CA 1
ATOM 8549 C C . PRO A 1 1151 ? 54.697 0.710 -68.099 1.00 54.38 1151 PRO A C 1
ATOM 8551 O O . PRO A 1 1151 ? 55.708 0.877 -67.426 1.00 54.38 1151 PRO A O 1
ATOM 8554 N N . ASP A 1 1152 ? 53.954 -0.407 -68.025 1.00 38.00 1152 ASP A N 1
ATOM 8555 C CA . ASP A 1 1152 ? 54.024 -1.603 -67.137 1.00 38.00 1152 ASP A CA 1
ATOM 8556 C C . ASP A 1 1152 ? 54.918 -2.774 -67.697 1.00 38.00 1152 ASP A C 1
ATOM 8558 O O . ASP A 1 1152 ? 55.519 -2.569 -68.754 1.00 38.00 1152 ASP A O 1
ATOM 8562 N N . PRO A 1 1153 ? 54.866 -4.066 -67.234 1.00 65.00 1153 PRO A N 1
ATOM 8563 C CA . PRO A 1 1153 ? 55.074 -4.776 -65.925 1.00 65.00 1153 PRO A CA 1
ATOM 8564 C C . PRO A 1 1153 ? 56.224 -5.868 -66.033 1.00 65.00 1153 PRO A C 1
ATOM 8566 O O . PRO A 1 1153 ? 57.025 -5.696 -66.953 1.00 65.00 1153 PRO A O 1
ATOM 8569 N N . PRO A 1 1154 ? 56.373 -7.029 -65.293 1.00 64.19 1154 PRO A N 1
ATOM 8570 C CA . PRO A 1 1154 ? 55.935 -7.620 -63.979 1.00 64.19 1154 PRO A CA 1
ATOM 8571 C C . PRO A 1 1154 ? 57.197 -8.003 -63.081 1.00 64.19 1154 PRO A C 1
ATOM 8573 O O . PRO A 1 1154 ? 58.059 -7.128 -63.039 1.00 64.19 1154 PRO A O 1
ATOM 8576 N N . PRO A 1 1155 ? 57.485 -9.186 -62.413 1.00 58.38 1155 PRO A N 1
ATOM 8577 C CA . PRO A 1 1155 ? 56.747 -10.373 -61.883 1.00 58.38 1155 PRO A CA 1
ATOM 8578 C C . PRO A 1 1155 ? 57.067 -10.865 -60.404 1.00 58.38 1155 PRO A C 1
ATOM 8580 O O . PRO A 1 1155 ? 56.458 -10.351 -59.473 1.00 58.38 1155 PRO A O 1
ATOM 8583 N N . LEU A 1 1156 ? 57.880 -11.938 -60.175 1.00 41.06 1156 LEU A N 1
ATOM 8584 C CA . LEU A 1 1156 ? 57.963 -12.871 -58.988 1.00 41.06 1156 LEU A CA 1
ATOM 8585 C C . LEU A 1 1156 ? 59.323 -13.677 -58.957 1.00 41.06 1156 LEU A C 1
ATOM 8587 O O . LEU A 1 1156 ? 59.981 -13.604 -59.997 1.00 41.06 1156 LEU A O 1
ATOM 8591 N N . PRO A 1 1157 ? 59.745 -14.546 -57.962 1.00 56.53 1157 PRO A N 1
ATOM 8592 C CA . PRO A 1 1157 ? 59.262 -14.907 -56.594 1.00 56.53 1157 PRO A CA 1
ATOM 8593 C C . PRO A 1 1157 ? 60.347 -14.879 -55.412 1.00 56.53 1157 PRO A C 1
ATOM 8595 O O . PRO A 1 1157 ? 60.713 -13.759 -55.075 1.00 56.53 1157 PRO A O 1
ATOM 8598 N N . PRO A 1 1158 ? 60.817 -15.948 -54.665 1.00 66.38 1158 PRO A N 1
ATOM 8599 C CA . PRO A 1 1158 ? 60.988 -15.910 -53.174 1.00 66.38 1158 PRO A CA 1
ATOM 8600 C C . PRO A 1 1158 ? 62.367 -16.382 -52.581 1.00 66.38 1158 PRO A C 1
ATOM 8602 O O . PRO A 1 1158 ? 63.293 -16.655 -53.341 1.00 66.38 1158 PRO A O 1
ATOM 8605 N N . PRO A 1 1159 ? 62.530 -16.539 -51.233 1.00 52.47 1159 PRO A N 1
ATOM 8606 C CA . PRO A 1 1159 ? 62.994 -17.841 -50.662 1.00 52.47 1159 PRO A CA 1
ATOM 8607 C C . PRO A 1 1159 ? 62.468 -18.217 -49.228 1.00 52.47 1159 PRO A C 1
ATOM 8609 O O . PRO A 1 1159 ? 61.510 -17.631 -48.732 1.00 52.47 1159 PRO A O 1
ATOM 8612 N N . ARG A 1 1160 ? 63.049 -19.252 -48.566 1.00 38.34 1160 ARG A N 1
ATOM 8613 C CA . ARG A 1 1160 ? 62.585 -19.924 -47.310 1.00 38.34 1160 ARG A CA 1
ATOM 8614 C C . ARG A 1 1160 ? 63.705 -20.260 -46.281 1.00 38.34 1160 ARG A C 1
ATOM 8616 O O . ARG A 1 1160 ? 64.785 -20.639 -46.705 1.00 38.34 1160 ARG A O 1
ATOM 8623 N N . ARG A 1 1161 ? 63.320 -20.336 -44.983 1.00 43.97 1161 ARG A N 1
ATOM 8624 C CA . ARG A 1 1161 ? 63.733 -21.254 -43.860 1.00 43.97 1161 ARG A CA 1
ATOM 8625 C C . ARG A 1 1161 ? 65.217 -21.568 -43.525 1.00 43.97 1161 ARG A C 1
ATOM 8627 O O . ARG A 1 1161 ? 65.990 -21.932 -44.399 1.00 43.97 1161 ARG A O 1
ATOM 8634 N N . GLN A 1 1162 ? 65.495 -21.733 -42.216 1.00 31.88 1162 GLN A N 1
ATOM 8635 C CA . GLN A 1 1162 ? 66.464 -22.710 -41.654 1.00 31.88 1162 GLN A CA 1
ATOM 8636 C C . GLN A 1 1162 ? 66.160 -23.082 -40.170 1.00 31.88 1162 GLN A C 1
ATOM 8638 O O . GLN A 1 1162 ? 65.313 -22.440 -39.560 1.00 31.88 1162 GLN A O 1
ATOM 8643 N N . ASN A 1 1163 ? 66.786 -24.159 -39.655 1.00 37.75 1163 ASN A N 1
ATOM 8644 C CA . ASN A 1 1163 ? 66.690 -24.826 -38.321 1.00 37.75 1163 ASN A CA 1
ATOM 8645 C C . ASN A 1 1163 ? 67.872 -25.842 -38.220 1.00 37.75 1163 ASN A C 1
ATOM 8647 O O . ASN A 1 1163 ? 68.341 -26.225 -39.296 1.00 37.75 1163 ASN A O 1
ATOM 8651 N N . PRO A 1 1164 ? 68.234 -26.472 -37.068 1.00 68.56 1164 PRO A N 1
ATOM 8652 C CA . PRO A 1 1164 ? 68.212 -26.110 -35.632 1.00 68.56 1164 PRO A CA 1
ATOM 8653 C C . PRO A 1 1164 ? 69.668 -26.100 -35.043 1.00 68.56 1164 PRO A C 1
ATOM 8655 O O . PRO A 1 1164 ? 70.597 -25.964 -35.840 1.00 68.56 1164 PRO A O 1
ATOM 8658 N N . PRO A 1 1165 ? 69.930 -26.202 -33.707 1.00 52.88 1165 PRO A N 1
ATOM 8659 C CA . PRO A 1 1165 ? 70.210 -27.523 -33.072 1.00 52.88 1165 PRO A CA 1
ATOM 8660 C C . PRO A 1 1165 ? 69.910 -27.635 -31.537 1.00 52.88 1165 PRO A C 1
ATOM 8662 O O . PRO A 1 1165 ? 69.365 -26.717 -30.935 1.00 52.88 1165 PRO A O 1
ATOM 8665 N N . ALA A 1 1166 ? 70.292 -28.761 -30.902 1.00 38.72 1166 ALA A N 1
ATOM 8666 C CA . ALA A 1 1166 ? 70.344 -29.021 -29.439 1.00 38.72 1166 ALA A CA 1
ATOM 8667 C C . ALA A 1 1166 ? 71.520 -29.988 -29.104 1.00 38.72 1166 ALA A C 1
ATOM 8669 O O . ALA A 1 1166 ? 71.971 -30.663 -30.036 1.00 38.72 1166 ALA A O 1
ATOM 8670 N N . PRO A 1 1167 ? 72.061 -30.059 -27.855 1.00 58.72 1167 PRO A N 1
ATOM 8671 C CA . PRO A 1 1167 ? 71.669 -31.130 -26.899 1.00 58.72 1167 PRO A CA 1
ATOM 8672 C C . PRO A 1 1167 ? 71.812 -30.791 -25.372 1.00 58.72 1167 PRO A C 1
ATOM 8674 O O . PRO A 1 1167 ? 72.023 -29.643 -24.996 1.00 58.72 1167 PRO A O 1
ATOM 8677 N N . THR A 1 1168 ? 71.666 -31.801 -24.489 1.00 44.00 1168 THR A N 1
ATOM 8678 C CA . THR A 1 1168 ? 71.544 -31.765 -22.994 1.00 44.00 1168 THR A CA 1
ATOM 8679 C C . THR A 1 1168 ? 72.817 -32.165 -22.202 1.00 44.00 1168 THR A C 1
ATOM 8681 O O . THR A 1 1168 ? 73.685 -32.802 -22.802 1.00 44.00 1168 THR A O 1
ATOM 8684 N N . PRO A 1 1169 ? 72.929 -31.904 -20.867 1.00 54.56 1169 PRO A N 1
ATOM 8685 C CA . PRO A 1 1169 ? 72.660 -32.954 -19.837 1.00 54.56 1169 PRO A CA 1
ATOM 8686 C C . PRO A 1 1169 ? 72.085 -32.478 -18.450 1.00 54.56 1169 PRO A C 1
ATOM 8688 O O . PRO A 1 1169 ? 71.724 -31.319 -18.285 1.00 54.56 1169 PRO A O 1
ATOM 8691 N N . LEU A 1 1170 ? 71.964 -33.412 -17.479 1.00 41.38 1170 LEU A N 1
ATOM 8692 C CA . LEU A 1 1170 ? 71.377 -33.351 -16.096 1.00 41.38 1170 LEU A CA 1
ATOM 8693 C C . LEU A 1 1170 ? 72.480 -33.193 -14.982 1.00 41.38 1170 LEU A C 1
ATOM 8695 O O . LEU A 1 1170 ? 73.633 -33.099 -15.407 1.00 41.38 1170 LEU A O 1
ATOM 8699 N N . PRO A 1 1171 ? 72.268 -33.220 -13.618 1.00 59.19 1171 PRO A N 1
ATOM 8700 C CA . PRO A 1 1171 ? 71.096 -33.538 -12.759 1.00 59.19 1171 PRO A CA 1
ATOM 8701 C C . PRO A 1 1171 ? 70.858 -32.558 -11.544 1.00 59.19 1171 PRO A C 1
ATOM 8703 O O . PRO A 1 1171 ? 70.751 -31.358 -11.761 1.00 59.19 1171 PRO A O 1
ATOM 8706 N N . ALA A 1 1172 ? 70.700 -33.038 -10.287 1.00 35.34 1172 ALA A N 1
ATOM 8707 C CA . ALA A 1 1172 ? 70.257 -32.310 -9.060 1.00 35.34 1172 ALA A CA 1
ATOM 8708 C C . ALA A 1 1172 ? 71.045 -32.781 -7.778 1.00 35.34 1172 ALA A C 1
ATOM 8710 O O . ALA A 1 1172 ? 72.047 -33.464 -7.968 1.00 35.34 1172 ALA A O 1
ATOM 8711 N N . SER A 1 1173 ? 70.752 -32.506 -6.479 1.00 34.25 1173 SER A N 1
ATOM 8712 C CA . SER A 1 1173 ? 69.542 -32.039 -5.742 1.00 34.25 1173 SER A CA 1
ATOM 8713 C C . SER A 1 1173 ? 69.800 -31.547 -4.275 1.00 34.25 1173 SER A C 1
ATOM 8715 O O . SER A 1 1173 ? 70.917 -31.629 -3.779 1.00 34.25 1173 SER A O 1
ATOM 8717 N N . SER A 1 1174 ? 68.710 -31.185 -3.558 1.00 35.88 1174 SER A N 1
ATOM 8718 C CA . SER A 1 1174 ? 68.427 -31.310 -2.088 1.00 35.88 1174 SER A CA 1
ATOM 8719 C C . SER A 1 1174 ? 69.082 -30.427 -0.976 1.00 35.88 1174 SER A C 1
ATOM 8721 O O . SER A 1 1174 ? 70.273 -30.507 -0.716 1.00 35.88 1174 SER A O 1
ATOM 8723 N N . SER A 1 1175 ? 68.189 -29.767 -0.199 1.00 35.75 1175 SER A N 1
ATOM 8724 C CA . SER A 1 1175 ? 68.125 -29.556 1.286 1.00 35.75 1175 SER A CA 1
ATOM 8725 C C . SER A 1 1175 ? 69.070 -28.635 2.116 1.00 35.75 1175 SER A C 1
ATOM 8727 O O . SER A 1 1175 ? 70.234 -28.965 2.284 1.00 35.75 1175 SER A O 1
ATOM 8729 N N . MET A 1 1176 ? 68.442 -27.657 2.823 1.00 39.09 1176 MET A N 1
ATOM 8730 C CA . MET A 1 1176 ? 68.638 -27.164 4.234 1.00 39.09 1176 MET A CA 1
ATOM 8731 C C . MET A 1 1176 ? 70.009 -26.595 4.709 1.00 39.09 1176 MET A C 1
ATOM 8733 O O . MET A 1 1176 ? 71.042 -27.155 4.359 1.00 39.09 1176 MET A O 1
ATOM 8737 N N . PRO A 1 1177 ? 70.051 -25.511 5.542 1.00 48.66 1177 PRO A N 1
ATOM 8738 C CA . PRO A 1 1177 ? 69.856 -25.630 7.014 1.00 48.66 1177 PRO A CA 1
ATOM 8739 C C . PRO A 1 1177 ? 69.262 -24.394 7.781 1.00 48.66 1177 PRO A C 1
ATOM 8741 O O . PRO A 1 1177 ? 68.821 -23.414 7.191 1.00 48.66 1177 PRO A O 1
ATOM 8744 N N . MET A 1 1178 ? 69.268 -24.477 9.126 1.00 37.25 1178 MET A N 1
ATOM 8745 C CA . MET A 1 1178 ? 68.873 -23.518 10.207 1.00 37.25 1178 MET A CA 1
ATOM 8746 C C . MET A 1 1178 ? 70.075 -23.373 11.216 1.00 37.25 1178 MET A C 1
ATOM 8748 O O . MET A 1 1178 ? 71.056 -24.072 10.941 1.00 37.25 1178 MET A O 1
ATOM 8752 N N . PRO A 1 1179 ? 70.108 -22.602 12.360 1.00 58.25 1179 PRO A N 1
ATOM 8753 C CA . PRO A 1 1179 ? 69.013 -22.115 13.240 1.00 58.25 1179 PRO A CA 1
ATOM 8754 C C . PRO A 1 1179 ? 69.243 -20.660 13.870 1.00 58.25 1179 PRO A C 1
ATOM 8756 O O . PRO A 1 1179 ? 69.612 -19.802 13.074 1.00 58.25 1179 PRO A O 1
ATOM 8759 N N . PRO A 1 1180 ? 68.963 -20.262 15.164 1.00 69.25 1180 PRO A N 1
ATOM 8760 C CA . PRO A 1 1180 ? 68.455 -18.908 15.570 1.00 69.25 1180 PRO A CA 1
ATOM 8761 C C . PRO A 1 1180 ? 69.424 -18.188 16.599 1.00 69.25 1180 PRO A C 1
ATOM 8763 O O . PRO A 1 1180 ? 70.618 -18.369 16.366 1.00 69.25 1180 PRO A O 1
ATOM 8766 N N . PRO A 1 1181 ? 69.099 -17.472 17.738 1.00 59.59 1181 PRO A N 1
ATOM 8767 C CA . PRO A 1 1181 ? 67.840 -16.924 18.336 1.00 59.59 1181 PRO A CA 1
ATOM 8768 C C . PRO A 1 1181 ? 67.866 -15.563 19.159 1.00 59.59 1181 PRO A C 1
ATOM 8770 O O . PRO A 1 1181 ? 68.905 -15.114 19.622 1.00 59.59 1181 PRO A O 1
ATOM 8773 N N . LEU A 1 1182 ? 66.662 -15.048 19.518 1.00 30.78 1182 LEU A N 1
ATOM 8774 C CA . LEU A 1 1182 ? 66.230 -14.384 20.802 1.00 30.78 1182 LEU A CA 1
ATOM 8775 C C . LEU A 1 1182 ? 66.675 -12.960 21.316 1.00 30.78 1182 LEU A C 1
ATOM 8777 O O . LEU A 1 1182 ? 67.850 -12.632 21.364 1.00 30.78 1182 LEU A O 1
ATOM 8781 N N . ARG A 1 1183 ? 65.684 -12.272 21.959 1.00 31.53 1183 ARG A N 1
ATOM 8782 C CA . ARG A 1 1183 ? 65.681 -11.317 23.134 1.00 31.53 1183 ARG A CA 1
ATOM 8783 C C . ARG A 1 1183 ? 65.821 -9.755 23.035 1.00 31.53 1183 ARG A C 1
ATOM 8785 O O . ARG A 1 1183 ? 66.895 -9.238 22.788 1.00 31.53 1183 ARG A O 1
ATOM 8792 N N . MET A 1 1184 ? 64.759 -9.082 23.539 1.00 27.56 1184 MET A N 1
ATOM 8793 C CA . MET A 1 1184 ? 64.655 -7.959 24.537 1.00 27.56 1184 MET A CA 1
ATOM 8794 C C . MET A 1 1184 ? 65.087 -6.475 24.284 1.00 27.56 1184 MET A C 1
ATOM 8796 O O . MET A 1 1184 ? 66.000 -6.169 23.532 1.00 27.56 1184 MET A O 1
ATOM 8800 N N . LEU A 1 1185 ? 64.360 -5.583 24.999 1.00 31.34 1185 LEU A N 1
ATOM 8801 C CA . LEU A 1 1185 ? 64.482 -4.118 25.284 1.00 31.34 1185 LEU A CA 1
ATOM 8802 C C . LEU A 1 1185 ? 65.750 -3.743 26.123 1.00 31.34 1185 LEU A C 1
ATOM 8804 O O . LEU A 1 1185 ? 66.347 -4.700 26.628 1.00 31.34 1185 LEU A O 1
ATOM 8808 N N . PRO A 1 1186 ? 66.168 -2.453 26.366 1.00 54.34 1186 PRO A N 1
ATOM 8809 C CA . PRO A 1 1186 ? 65.341 -1.256 26.695 1.00 54.34 1186 PRO A CA 1
ATOM 8810 C C . PRO A 1 1186 ? 65.882 0.156 26.248 1.00 54.34 1186 PRO A C 1
ATOM 8812 O O . PRO A 1 1186 ? 66.434 0.289 25.160 1.00 54.34 1186 PRO A O 1
ATOM 8815 N N . ASP A 1 1187 ? 65.669 1.211 27.065 1.00 38.09 1187 ASP A N 1
ATOM 8816 C CA . ASP A 1 1187 ? 65.497 2.642 26.708 1.00 38.09 1187 ASP A CA 1
ATOM 8817 C C . ASP A 1 1187 ? 66.634 3.671 27.008 1.00 38.09 1187 ASP A C 1
ATOM 8819 O O . ASP A 1 1187 ? 67.244 3.652 28.073 1.00 38.09 1187 ASP A O 1
ATOM 8823 N N . ALA A 1 1188 ? 66.734 4.674 26.110 1.00 39.66 1188 ALA A N 1
ATOM 8824 C CA . ALA A 1 1188 ? 66.755 6.152 26.308 1.00 39.66 1188 ALA A CA 1
ATOM 8825 C C . ALA A 1 1188 ? 67.846 6.956 27.094 1.00 39.66 1188 ALA A C 1
ATOM 8827 O O . ALA A 1 1188 ? 68.682 6.438 27.825 1.00 39.66 1188 ALA A O 1
ATOM 8828 N N . LEU A 1 1189 ? 67.701 8.297 26.958 1.00 38.06 1189 LEU A N 1
ATOM 8829 C CA . LEU A 1 1189 ? 68.304 9.449 27.681 1.00 38.06 1189 LEU A CA 1
ATOM 8830 C C . LEU A 1 1189 ? 69.685 9.976 27.213 1.00 38.06 1189 LEU A C 1
ATOM 8832 O O . LEU A 1 1189 ? 70.440 9.269 26.560 1.00 38.06 1189 LEU A O 1
ATOM 8836 N N . LEU A 1 1190 ? 70.055 11.252 27.457 1.00 34.66 1190 LEU A N 1
ATOM 8837 C CA . LEU A 1 1190 ? 69.465 12.330 28.300 1.00 34.66 1190 LEU A CA 1
ATOM 8838 C C . LEU A 1 1190 ? 69.653 13.735 27.639 1.00 34.66 1190 LEU A C 1
ATOM 8840 O O . LEU A 1 1190 ? 70.213 13.836 26.553 1.00 34.66 1190 LEU A O 1
ATOM 8844 N N . LEU A 1 1191 ? 69.310 14.808 28.378 1.00 32.12 1191 LEU A N 1
ATOM 8845 C CA . LEU A 1 1191 ? 69.567 16.254 28.148 1.00 32.12 1191 LEU A CA 1
ATOM 8846 C C . LEU A 1 1191 ? 68.649 16.960 27.114 1.00 32.12 1191 LEU A C 1
ATOM 8848 O O . LEU A 1 1191 ? 68.113 16.300 26.237 1.00 32.12 1191 LEU A O 1
ATOM 8852 N N . LEU A 1 1192 ? 68.446 18.295 27.082 1.00 35.56 1192 LEU A N 1
ATOM 8853 C CA . LEU A 1 1192 ? 68.310 19.410 28.069 1.00 35.56 1192 LEU A CA 1
ATOM 8854 C C . LEU A 1 1192 ? 67.837 20.671 27.275 1.00 35.56 1192 LEU A C 1
ATOM 8856 O O . LEU A 1 1192 ? 68.091 20.732 26.080 1.00 35.56 1192 LEU A O 1
ATOM 8860 N N . ARG A 1 1193 ? 67.218 21.751 27.798 1.00 36.00 1193 ARG A N 1
ATOM 8861 C CA . ARG A 1 1193 ? 66.629 22.145 29.107 1.00 36.00 1193 ARG A CA 1
ATOM 8862 C C . ARG A 1 1193 ? 65.609 23.284 28.845 1.00 36.00 1193 ARG A C 1
ATOM 8864 O O . ARG A 1 1193 ? 65.846 24.058 27.925 1.00 36.00 1193 ARG A O 1
ATOM 8871 N N . ARG A 1 1194 ? 64.609 23.475 29.731 1.00 35.53 1194 ARG A N 1
ATOM 8872 C CA . ARG A 1 1194 ? 63.452 24.421 29.635 1.00 35.53 1194 ARG A CA 1
ATOM 8873 C C . ARG A 1 1194 ? 62.385 23.983 28.612 1.00 35.53 1194 ARG A C 1
ATOM 8875 O O . ARG A 1 1194 ? 62.745 23.596 27.513 1.00 35.53 1194 ARG A O 1
ATOM 8882 N N . GLY A 1 1195 ? 61.073 24.028 28.873 1.00 33.75 1195 GLY A N 1
ATOM 8883 C CA . GLY A 1 1195 ? 60.329 24.116 30.148 1.00 33.75 1195 GLY A CA 1
ATOM 8884 C C . GLY A 1 1195 ? 60.217 25.503 30.814 1.00 33.75 1195 GLY A C 1
ATOM 8885 O O . GLY A 1 1195 ? 61.213 26.209 30.917 1.00 33.75 1195 GLY A O 1
ATOM 8886 N N . GLY A 1 1196 ? 59.065 25.912 31.358 1.00 33.78 1196 GLY A N 1
ATOM 8887 C CA . GLY A 1 1196 ? 57.753 25.237 31.432 1.00 33.78 1196 GLY A CA 1
ATOM 8888 C C . GLY A 1 1196 ? 56.865 25.834 32.546 1.00 33.78 1196 GLY A C 1
ATOM 8889 O O . GLY A 1 1196 ? 57.324 26.713 33.267 1.00 33.78 1196 GLY A O 1
ATOM 8890 N N . ALA A 1 1197 ? 55.618 25.398 32.761 1.00 38.88 1197 ALA A N 1
ATOM 8891 C CA . ALA A 1 1197 ? 54.839 24.404 32.005 1.00 38.88 1197 ALA A CA 1
ATOM 8892 C C . ALA A 1 1197 ? 53.549 25.020 31.395 1.00 38.88 1197 ALA A C 1
ATOM 8894 O O . ALA A 1 1197 ? 53.713 25.745 30.423 1.00 38.88 1197 ALA A O 1
ATOM 8895 N N . VAL A 1 1198 ? 52.287 24.843 31.824 1.00 34.56 1198 VAL A N 1
ATOM 8896 C CA . VAL A 1 1198 ? 51.615 24.102 32.924 1.00 34.56 1198 VAL A CA 1
ATOM 8897 C C . VAL A 1 1198 ? 50.163 23.813 32.457 1.00 34.56 1198 VAL A C 1
ATOM 8899 O O . VAL A 1 1198 ? 49.604 24.677 31.792 1.00 34.56 1198 VAL A O 1
ATOM 8902 N N . ALA A 1 1199 ? 49.422 22.754 32.814 1.00 30.06 1199 ALA A N 1
ATOM 8903 C CA . ALA A 1 1199 ? 49.658 21.305 32.986 1.00 30.06 1199 ALA A CA 1
ATOM 8904 C C . ALA A 1 1199 ? 48.267 20.647 33.248 1.00 30.06 1199 ALA A C 1
ATOM 8906 O O . ALA A 1 1199 ? 47.463 21.254 33.946 1.00 30.06 1199 ALA A O 1
ATOM 8907 N N . ALA A 1 1200 ? 47.903 19.442 32.791 1.00 30.19 1200 ALA A N 1
ATOM 8908 C CA . ALA A 1 1200 ? 48.485 18.551 31.782 1.00 30.19 1200 ALA A CA 1
ATOM 8909 C C . ALA A 1 1200 ? 47.437 17.512 31.287 1.00 30.19 1200 ALA A C 1
ATOM 8911 O O . ALA A 1 1200 ? 46.443 17.242 31.953 1.00 30.19 1200 ALA A O 1
ATOM 8912 N N . THR A 1 1201 ? 47.705 16.919 30.121 1.00 40.50 1201 THR A N 1
ATOM 8913 C CA . THR A 1 1201 ? 47.128 15.678 29.530 1.00 40.50 1201 THR A CA 1
ATOM 8914 C C . THR A 1 1201 ? 47.694 14.409 30.263 1.00 40.50 1201 THR A C 1
ATOM 8916 O O . THR A 1 1201 ? 48.467 14.656 31.192 1.00 40.50 1201 THR A O 1
ATOM 8919 N N . PRO A 1 1202 ? 47.472 13.094 29.912 1.00 50.50 1202 PRO A N 1
ATOM 8920 C CA . PRO A 1 1202 ? 47.178 12.554 28.560 1.00 50.50 1202 PRO A CA 1
ATOM 8921 C C . PRO A 1 1202 ? 46.533 11.133 28.359 1.00 50.50 1202 PRO A C 1
ATOM 8923 O O . PRO A 1 1202 ? 46.242 10.405 29.297 1.00 50.50 1202 PRO A O 1
ATOM 8926 N N . LEU A 1 1203 ? 46.479 10.734 27.069 1.00 29.41 1203 LEU A N 1
ATOM 8927 C CA . LEU A 1 1203 ? 46.550 9.376 26.457 1.00 29.41 1203 LEU A CA 1
ATOM 8928 C C . LEU A 1 1203 ? 45.383 8.347 26.596 1.00 29.41 1203 LEU A C 1
ATOM 8930 O O . LEU A 1 1203 ? 44.693 8.323 27.610 1.00 29.41 1203 LEU A O 1
ATOM 8934 N N . PRO A 1 1204 ? 45.180 7.457 25.585 1.00 73.25 1204 PRO A N 1
ATOM 8935 C CA . PRO A 1 1204 ? 44.151 6.403 25.587 1.00 73.25 1204 PRO A CA 1
ATOM 8936 C C . PRO A 1 1204 ? 44.691 4.951 25.546 1.00 73.25 1204 PRO A C 1
ATOM 8938 O O . PRO A 1 1204 ? 45.750 4.702 24.978 1.00 73.25 1204 PRO A O 1
ATOM 8941 N N . TYR A 1 1205 ? 43.897 3.985 26.030 1.00 28.33 1205 TYR A N 1
ATOM 8942 C CA . TYR A 1 1205 ? 43.751 2.608 25.501 1.00 28.33 1205 TYR A CA 1
ATOM 8943 C C . TYR A 1 1205 ? 42.545 1.915 26.186 1.00 28.33 1205 TYR A C 1
ATOM 8945 O O . TYR A 1 1205 ? 42.183 2.261 27.307 1.00 28.33 1205 TYR A O 1
ATOM 8953 N N . ALA A 1 1206 ? 41.933 0.932 25.521 1.00 46.12 1206 ALA A N 1
ATOM 8954 C CA . ALA A 1 1206 ? 40.961 -0.030 26.083 1.00 46.12 1206 ALA A CA 1
ATOM 8955 C C . ALA A 1 1206 ? 41.662 -1.413 26.254 1.00 46.12 1206 ALA A C 1
ATOM 8957 O O . ALA A 1 1206 ? 42.752 -1.537 25.683 1.00 46.12 1206 ALA A O 1
ATOM 8958 N N . PRO A 1 1207 ? 41.110 -2.466 26.927 1.00 52.09 1207 PRO A N 1
ATOM 8959 C CA . PRO A 1 1207 ? 39.681 -2.705 27.225 1.00 52.09 1207 PRO A CA 1
ATOM 8960 C C . PRO A 1 1207 ? 39.329 -3.477 28.544 1.00 52.09 1207 PRO A C 1
ATOM 8962 O O . PRO A 1 1207 ? 40.196 -3.826 29.335 1.00 52.09 1207 PRO A O 1
ATOM 8965 N N . SER A 1 1208 ? 38.042 -3.860 28.661 1.00 25.00 1208 SER A N 1
ATOM 8966 C CA . SER A 1 1208 ? 37.501 -5.083 29.314 1.00 25.00 1208 SER A CA 1
ATOM 8967 C C . SER A 1 1208 ? 37.349 -5.208 30.846 1.00 25.00 1208 SER A C 1
ATOM 8969 O O . SER A 1 1208 ? 38.279 -4.958 31.596 1.00 25.00 1208 SER A O 1
ATOM 8971 N N . ALA A 1 1209 ? 36.217 -5.842 31.228 1.00 23.64 1209 ALA A N 1
ATOM 8972 C CA . ALA A 1 1209 ? 35.969 -6.645 32.450 1.00 23.64 1209 ALA A CA 1
ATOM 8973 C C . ALA A 1 1209 ? 35.962 -5.926 33.830 1.00 23.64 1209 ALA A C 1
ATOM 8975 O O . ALA A 1 1209 ? 36.676 -4.957 34.025 1.00 23.64 1209 ALA A O 1
ATOM 8976 N N . LEU A 1 1210 ? 35.274 -6.386 34.892 1.00 23.03 1210 LEU A N 1
ATOM 8977 C CA . LEU A 1 1210 ? 34.017 -7.146 35.136 1.00 23.03 1210 LEU A CA 1
ATOM 8978 C C . LEU A 1 1210 ? 33.871 -7.262 36.688 1.00 23.03 1210 LEU A C 1
ATOM 8980 O O . LEU A 1 1210 ? 34.897 -7.222 37.359 1.00 23.03 1210 LEU A O 1
ATOM 8984 N N . LEU A 1 1211 ? 32.669 -7.532 37.244 1.00 22.39 1211 LEU A N 1
ATOM 8985 C CA . LEU A 1 1211 ? 32.413 -7.866 38.682 1.00 22.39 1211 LEU A CA 1
ATOM 8986 C C . LEU A 1 1211 ? 32.576 -6.662 39.676 1.00 22.39 1211 LEU A C 1
ATOM 8988 O O . LEU A 1 1211 ? 33.297 -5.725 39.368 1.00 22.39 1211 LEU A O 1
ATOM 8992 N N . PHE A 1 1212 ? 31.960 -6.572 40.876 1.00 21.28 1212 PHE A N 1
ATOM 8993 C CA . PHE A 1 1212 ? 30.867 -7.330 41.531 1.00 21.28 1212 PHE A CA 1
ATOM 8994 C C . PHE A 1 1212 ? 30.216 -6.552 42.717 1.00 21.28 1212 PHE A C 1
ATOM 8996 O O . PHE A 1 1212 ? 30.892 -5.766 43.363 1.00 21.28 1212 PHE A O 1
ATOM 9003 N N . LEU A 1 1213 ? 28.961 -6.915 43.049 1.00 21.39 1213 LEU A N 1
ATOM 9004 C CA . LEU A 1 1213 ? 28.271 -6.918 44.372 1.00 21.39 1213 LEU A CA 1
ATOM 9005 C C . LEU A 1 1213 ? 28.110 -5.669 45.292 1.00 21.39 1213 LEU A C 1
ATOM 9007 O O . LEU A 1 1213 ? 29.058 -4.967 45.605 1.00 21.39 1213 LEU A O 1
ATOM 9011 N N . TRP A 1 1214 ? 26.910 -5.627 45.920 1.00 20.73 1214 TRP A N 1
ATOM 9012 C CA . TRP A 1 1214 ? 26.579 -5.154 47.296 1.00 20.73 1214 TRP A CA 1
ATOM 9013 C C . TRP A 1 1214 ? 26.703 -3.649 47.678 1.00 20.73 1214 TRP A C 1
ATOM 9015 O O . TRP A 1 1214 ? 27.536 -2.935 47.147 1.00 20.73 1214 TRP A O 1
ATOM 9025 N N . HIS A 1 1215 ? 25.952 -3.099 48.660 1.00 23.31 1215 HIS A N 1
ATOM 9026 C CA . HIS A 1 1215 ? 24.568 -3.362 49.136 1.00 23.31 1215 HIS A CA 1
ATOM 9027 C C . HIS A 1 1215 ? 24.086 -2.276 50.143 1.00 23.31 1215 HIS A C 1
ATOM 9029 O O . HIS A 1 1215 ? 24.847 -1.899 51.024 1.00 23.31 1215 HIS A O 1
ATOM 9035 N N . TYR A 1 1216 ? 22.779 -1.966 50.119 1.00 22.83 1216 TYR A N 1
ATOM 9036 C CA . TYR A 1 1216 ? 21.921 -1.620 51.280 1.00 22.83 1216 TYR A CA 1
ATOM 9037 C C . TYR A 1 1216 ? 22.057 -0.283 52.066 1.00 22.83 1216 TYR A C 1
ATOM 9039 O O . TYR A 1 1216 ? 23.088 0.372 52.075 1.00 22.83 1216 TYR A O 1
ATOM 9047 N N . VAL A 1 1217 ? 20.969 0.015 52.812 1.00 23.17 1217 VAL A N 1
ATOM 9048 C CA . VAL A 1 1217 ? 20.748 1.081 53.834 1.00 23.17 1217 VAL A CA 1
ATOM 9049 C C . VAL A 1 1217 ? 20.597 2.529 53.308 1.00 23.17 1217 VAL A C 1
ATOM 9051 O O . VAL A 1 1217 ? 21.371 2.952 52.465 1.00 23.17 1217 VAL A O 1
ATOM 9054 N N . HIS A 1 1218 ? 19.747 3.420 53.852 1.00 24.55 1218 HIS A N 1
ATOM 9055 C CA . HIS A 1 1218 ? 18.315 3.421 54.257 1.00 24.55 1218 HIS A CA 1
ATOM 9056 C C . HIS A 1 1218 ? 17.996 4.833 54.822 1.00 24.55 1218 HIS A C 1
ATOM 9058 O O . HIS A 1 1218 ? 18.828 5.356 55.555 1.00 24.55 1218 HIS A O 1
ATOM 9064 N N . THR A 1 1219 ? 16.765 5.355 54.646 1.00 25.16 1219 THR A N 1
ATOM 9065 C CA . THR A 1 1219 ? 16.142 6.471 55.436 1.00 25.16 1219 THR A CA 1
ATOM 9066 C C . THR A 1 1219 ? 16.838 7.857 55.455 1.00 25.16 1219 THR A C 1
ATOM 9068 O O . THR A 1 1219 ? 18.015 7.962 55.156 1.00 25.16 1219 THR A O 1
ATOM 9071 N N . ALA A 1 1220 ? 16.216 8.976 55.866 1.00 24.00 1220 ALA A N 1
ATOM 9072 C CA . ALA A 1 1220 ? 14.831 9.504 55.808 1.00 24.00 1220 ALA A CA 1
ATOM 9073 C C . ALA A 1 1220 ? 14.842 10.958 56.369 1.00 24.00 1220 ALA A C 1
ATOM 9075 O O . ALA A 1 1220 ? 15.837 11.338 56.975 1.00 24.00 1220 ALA A O 1
ATOM 9076 N N . VAL A 1 1221 ? 13.716 11.697 56.279 1.00 24.92 1221 VAL A N 1
ATOM 9077 C CA . VAL A 1 1221 ? 13.468 13.041 56.891 1.00 24.92 1221 VAL A CA 1
ATOM 9078 C C . VAL A 1 1221 ? 14.308 14.173 56.239 1.00 24.92 1221 VAL A C 1
ATOM 9080 O O . VAL A 1 1221 ? 15.521 14.062 56.185 1.00 24.92 1221 VAL A O 1
ATOM 9083 N N . ALA A 1 1222 ? 13.815 15.245 55.597 1.00 26.31 1222 ALA A N 1
ATOM 9084 C CA . ALA A 1 1222 ? 12.604 16.095 55.633 1.00 26.31 1222 ALA A CA 1
ATOM 9085 C C . ALA A 1 1222 ? 12.769 17.414 56.432 1.00 26.31 1222 ALA A C 1
ATOM 9087 O O . ALA A 1 1222 ? 13.189 17.380 57.580 1.00 26.31 1222 ALA A O 1
ATOM 9088 N N . GLN A 1 1223 ? 12.329 18.532 55.820 1.00 28.59 1223 GLN A N 1
ATOM 9089 C CA . GLN A 1 1223 ? 12.325 19.931 56.319 1.00 28.59 1223 GLN A CA 1
ATOM 9090 C C . GLN A 1 1223 ? 13.725 20.592 56.464 1.00 28.59 1223 GLN A C 1
ATOM 9092 O O . GLN A 1 1223 ? 14.662 19.949 56.916 1.00 28.59 1223 GLN A O 1
ATOM 9097 N N . GLY A 1 1224 ? 13.946 21.868 56.106 1.00 27.22 1224 GLY A N 1
ATOM 9098 C CA . GLY A 1 1224 ? 13.117 22.813 55.331 1.00 27.22 1224 GLY A CA 1
ATOM 9099 C C . GLY A 1 1224 ? 13.496 24.292 55.566 1.00 27.22 1224 GLY A C 1
ATOM 9100 O O . GLY A 1 1224 ? 13.814 24.630 56.700 1.00 27.22 1224 GLY A O 1
ATOM 9101 N N . LEU A 1 1225 ? 13.349 25.146 54.532 1.00 31.02 1225 LEU A N 1
ATOM 9102 C CA . LEU A 1 1225 ? 13.522 26.626 54.538 1.00 31.02 1225 LEU A CA 1
ATOM 9103 C C . LEU A 1 1225 ? 14.989 27.105 54.757 1.00 31.02 1225 LEU A C 1
ATOM 9105 O O . LEU A 1 1225 ? 15.788 26.360 55.313 1.00 31.02 1225 LEU A O 1
ATOM 9109 N N . GLU A 1 1226 ? 15.465 28.277 54.307 1.00 31.45 1226 GLU A N 1
ATOM 9110 C CA . GLU A 1 1226 ? 14.910 29.433 53.555 1.00 31.45 1226 GLU A CA 1
ATOM 9111 C C . GLU A 1 1226 ? 15.811 29.687 52.308 1.00 31.45 1226 GLU A C 1
ATOM 9113 O O . GLU A 1 1226 ? 17.020 29.490 52.401 1.00 31.45 1226 GLU A O 1
ATOM 9118 N N . GLU A 1 1227 ? 15.252 29.815 51.093 1.00 30.72 1227 GLU A N 1
ATOM 9119 C CA . GLU A 1 1227 ? 15.140 31.042 50.248 1.00 30.72 1227 GLU A CA 1
ATOM 9120 C C . GLU A 1 1227 ? 16.440 31.793 49.836 1.00 30.72 1227 GLU A C 1
ATOM 9122 O O . GLU A 1 1227 ? 17.420 31.809 50.584 1.00 30.72 1227 GLU A O 1
ATOM 9127 N N . PRO A 1 1228 ? 16.461 32.471 48.660 1.00 52.56 1228 PRO A N 1
ATOM 9128 C CA . PRO A 1 1228 ? 15.380 32.628 47.670 1.00 52.56 1228 PRO A CA 1
ATOM 9129 C C . PRO A 1 1228 ? 15.408 31.537 46.586 1.00 52.56 1228 PRO A C 1
ATOM 9131 O O . PRO A 1 1228 ? 16.325 31.572 45.733 1.00 52.56 1228 PRO A O 1
#

Radius of gyration: 43.79 Å; chains: 1; bounding box: 144×112×166 Å

pLDDT: mean 73.52, std 24.85, range [20.73, 98.56]

Secondary structure (DSSP, 8-state):
----------------SHHHHHHHHHHHHHHHHHHTS-------BTTTTTTT-TTHHHHHHHHHHHHHHH-GGGHHHHHHHHHHHHTTT-SSSGGGSPPBTTB--GGGSTTTTT---HHHHHHHHHHHHHHSTTTS-HHHHHHHHHHHHHHHTT----PPPB---B-S---GGGGGGSPPTT--HHHHHHHHHTTT--HHHHHHHGGGGGSSEEEGGGTHHHHH-TTS--STT---TTS-HHHHHHHHHH--STT--S-EEESSTTTTTS-SSHHHHHHTTT--SSHHHHHTTTSHHHHHHHHHHHTSTTHHHHHHHHHHHHHHHTTTT---TTSSB--SSTT--EETGGGTT-TTHHHHHHHHHHHHHHH-TTHHHHHHHHHHHHHTTT-SSSGGGPPPBTTB--GGGSTTTTT---HHHHHHHHHHHHHHSTTTS-HHHHHHHHHHHHHHHTT----PPEE---B-S---TTGGGGSPPTT--HHHHHHHHHTTT--HHHHHHHGGGGGS-EEEGGGTHHHHS--TTT--S-TTS-HHHHHHHHHHS------S----S---EEESSTTTTTS-SSHHHHHHHTT--SSHHHHHTTTSHHHHHHHHHHTTSS-HHHHHHHHHHHHHHHTTTT---TTTSB--SSTTS-HHHHHTS----------S------------SEETTTTTT-TTHHHHHHHHHHHHHTT-GGGHHHHHHHHHHHHHHT-SSSGGGPPPBTTB--GGGSTTTTT---HHHHHHHHHHHHHHSTTTS-HHHHHHHHHHHHHHHTT------EE---B-S---HHHHHHHSPPTT--HHHHHHHHHHHS---HHHHHHHHGGGGS-EEEHHHHHHHHH-BTTTTB--TTS-HHHHHHHHHHS-TT--SS-EEESSSSSTTS-STHHHHHHHTT--SSHHHHHTTTSHHHHHHHHHHTT-SSSHHHHHHHHHHHHHHTTSS---TTSSB--SSTTSPPPPPTT---SS--------------------------------------------------------------------------------------------------------------------------------------------------------------------------------------------------------------------------------------------

Sequence (1228 aa):
MASSRPLSSSSSSTRGTAAISMAVLVVVVILSAAATTMAAAAGLDKDFYSNTCPHVEDIVKEEMVEVIKAAPTLAGPLLRLHFHDCFVRGCDASVLLDSTPTSTAEKDATPNLTLRGFGSVQRIKDRLEKACPGTVSCADILALMARDAVVLARGPSWPVALGRRDGRVSVANETTQLPPPTANFTRLVQMFAAKGLGVKDLVVLSGGHTLGTAHCNLFSDRLYNFTGANNLADVDPALDDAYLARLRSRCRSLADNTTLNEMDTGSFLSFDASYYRLVAKRRGLFHSDAALLTDPVTRAYVQRQATGLFAAEFFRDFADSMVKMSTIDVLTGAQGEIRKKCYLLDVGYYNKTCPAAEQIVRNETTTAISNSPDLAAALLRLHYHDCFVQGCDASVLLDSTPTNTAEKDSMPNGSLRGFDVVARVKDQLEKACPGTVSCADILALMARDAVSLAQGPSWPVALGRRDGRTSSAASCGELPPLHGDINLLVQAFAAKGLDVKDLAVLSGAHTLGKAHCTSYSDRLYASAGCATPDPTLDARYADRLRMRCADGNVSTAAAPAPAPASELDPGSCTTFDTSYYRHVARRRGLLRSDASLLDHRFTRAYVLQAASGRYDGHFFHDFAVSMAKMAAIGVLTGDQGEIRKKCNVRYRDMASASSASSPAVYLWLCLMVMQVAEAHLQVGAYNTTCPQAEDVVLQEMTAILGKSPELAGPMLRLFSVDCFVGGCEGSILLDSTAGNTAEKDAPLNRGVRGYDVVDAVKAKLDAACPGVVSCADTLALAARDAIRLSKGPFIPLPTGRRDGNRSVAADVALSSPAPGANITDIIALFATKFNLTAKDLAVLSGAHTIGKARCSTVSPRLYNFGGGGASDPSLDANYTATLRGECRPGGDNATLVDLDPITPTVFDAGYYALVAGNRGLLTTDAALLLDPATSAYVARQANATNDDEFFADFAASFVAMSRLGALTHHNGDIRTVCSKVNPPGPGANDANAGASRMMSDRHHQQPLIGLGPCPIAPADLAPLCCRHLRSGSNPYCFHPAHQPRLLVTPPPPPWTRRLLCHASAGSAASPYALSRWQQGEEAAAVCRDVQWRARVARRGSRHAEEAGARKREAAGRGGESVAAGDREVERRGVSSVATGRWRDLSSPGRPDPPPLPPPRRQNPPAPTPLPASSSMPMPPPLRMLPDALLLLRRGGAVAATPLPYAPSALLFLWHYVHTAVAQGLEEP

Foldseek 3Di:
DDDDDDDDDDDDDDDDDPPVVVVVVVVVVVVVVVVPPPPPQDDFALCLCCPQQVCLLVLLLVLLLVVCVVPLQCLLLLLVLQLLCPQQQHLALQCLAPAALQAHFQCNAPVNVPRDCSVSLQVSLLVSCVRRNFDAASSQSSLSSNQSSQVSLVFAHARAGGFFFHDDDGHNVSSVLPDALADAPVRLQVSCVVQVHHPLLSLLVVLSLLAHKDFCLSFCCQLAPVPPPRGRVNHNPLADPVLSVVSCVQQVHNPRGPTIDRQQPPRNSHRWLSNLLCLLVSNGRGNSSVNLCVDPPSVVVSVVSSVVPCRVVSRVSNNVSSNSSSGGNTHHDQRHGHDSGSYDFAFCVCCPQQVCLLVLLLVLLLVVCVVPLLVLLQLLVQQLLCDQFQHLQLQCQACADPVAHFQCNAPVNVPHDCSVSLQSSLVVSCVRHNFGAASSQSSLSSNQSSQVSLVFAHATARGFFFHDPHGHSVRSVLDQALADAPVSLQVSQSSSNHHPLLSLLQVLSLLAHKDACVSQVQQLDDDPPDDDRNPLADPVLSVVSCVQQVDPPPDDDDDDDPHGIDRQQPPRRSHRFLSNLLCLLVRRRRTNSSVNLCVDDPSVVVSVVSSVRPCGVVSSVSNNVSSNSSSSGNTHHSVRHGGDSGSHHDPVVVVVVDDDDDDDDPDDDDDDDDDDDDDDFFQPPCCPQQVCLLVLLLVLLCVVCVVVLQCLLLLLVQQLLCLLQVNLQLQCLACADPVAHFQCNAPVNPQRDCSVVLQVSLLSSCVRRNFRAASSVSSLSNNQSSCVVLVFANFSATGFFFHDADGHSVSSVVRDADDVHALVSVQCSCCPVQVHHLLLVLLSVLSLLEHWDFLQQQLCQLQQPVNNRHHPPLADPVLSVVSCVQRPHNTDGPGIDRQDPPSHSHRALVSLLCLVVSNRRHPVSVSLCVDPVSVVSSVDSSPDPGRVVSRVSNSVSSNSSSRTNTHHDPRHGGDSGSRHDDDDDDPPDDPDDDDDDDDDDDDDDDDDDDDDDDDDDDDDDDDDDDDDDDDDDDDDDDDDDDDDDDDDDDDDDDDDDYDDDDDDDDDDDDDDDDDDDDDDDDDDDDDDDDDDDDDDDDDDDDDDDDDDDYDDDDDDDDDDDDDDDDDDDDDDDDDDDDDDDDDDDDDDDDDDDDDDDDDDDDDDDDDDDDDDDDDDDDDDDDDDDDDDDDDDDDDDDDDDDDDDDDDDDDDDDDDDDDDDDDDDDDDD